Protein AF-0000000071166800 (afdb_homodimer)

Organism: Aphis gossypii (NCBI:txid80765)

Radius of gyration: 33.17 Å; Cα contacts (8 Å, |Δi|>4): 1689; chains: 2; bounding box: 71×110×125 Å

Nearest PDB structures (foldseek):
  7yf5-assembly1_A  TM=9.180E-01  e=2.001E-14  Homo sapiens
  2o6l-assembly1_A  TM=9.287E-01  e=4.265E-14  Homo sapiens
  2o6l-assembly1_B  TM=9.244E-01  e=9.598E-14  Homo sapiens
  7yf5-assembly1_B  TM=9.273E-01  e=1.328E-13  Homo sapiens
  7cjx-assembly2_B  TM=9.130E-01  e=5.900E-14  Homo sapiens

Sequence (1042 aa):
MKYITILVILLNFYVHAIKSSNILVFVPSPWKSHIIAFQPLFLELANRGHNVTVISKFTVKDPPPTYTQLVPSYNFDIDGRSDYLFRERSMYYSFIEDPMTRSTILVDTTLMFMSDPVIQKFIKYDQSSFDLVMIESFFQECAVALGHKYGAPVISIVPVTPWISVSRWANNPADLSYIKDFMLDGGKSLTFWERLANSFIGFYSLFVEPITYLPKLENMMNTYFQYPGYENRPTMAEMLKNISLSLIDSDITIFSSRPYVPSFIEVPGIHFRPKKKMDKKLQEFMDKANTGVVYFNFGTILNVTSIPKPSLRILINVLGRLEQKIVFKWINNSTQDFPNNFYVNSWLPQSEILNHPNCKVFITHGGVHGIIETIDAGVPIIGFPVFGDQFQNIKISEENGIGIMSNIFTMTEETFEKEVKLIINDKKFSENVKRMSSIFHDRPMSALETAVYWVEYVIRNKGAHHILRSAAVDFTWYQYYLLDVIAFLIIIVLFIVCIFYFITKRILRQMFNLFHKQKINMKYITILVILLNFYVHAIKSSNILVFVPSPWKSHIIAFQPLFLELANRGHNVTVISKFTVKDPPPTYTQLVPSYNFDIDGRSDYLFRERSMYYSFIEDPMTRSTILVDTTLMFMSDPVIQKFIKYDQSSFDLVMIESFFQECAVALGHKYGAPVISIVPVTPWISVSRWANNPADLSYIKDFMLDGGKSLTFWERLANSFIGFYSLFVEPITYLPKLENMMNTYFQYPGYENRPTMAEMLKNISLSLIDSDITIFSSRPYVPSFIEVPGIHFRPKKKMDKKLQEFMDKANTGVVYFNFGTILNVTSIPKPSLRILINVLGRLEQKIVFKWINNSTQDFPNNFYVNSWLPQSEILNHPNCKVFITHGGVHGIIETIDAGVPIIGFPVFGDQFQNIKISEENGIGIMSNIFTMTEETFEKEVKLIINDKKFSENVKRMSSIFHDRPMSALETAVYWVEYVIRNKGAHHILRSAAVDFTWYQYYLLDVIAFLIIIVLFIVCIFYFITKRILRQMFNLFHKQKIN

Secondary structure (DSSP, 8-state):
-HHHHHHHHHHHHHS------EEEEE-----HHHHHTTHHHHHHHHHTT-EEEEESS---SS--TTEEEE--------HHHHHHHSS---HHIIIIIHHHHHHHHHHHHHHHHHT-HHHHHHHHH-----SEEEEE-SS-GGGGHHHHHHT--EEEEESS---HHHHHHHT----TTTPPPTT----SS--HHHHHHHHHHHHIIIIIGGGTHHHHHHHHHHHH---TTGGGPPPHHHHHTT--EEEE---TTTT----B-TTEEE-TTTT-----PPPHHHHHHHHT-TT-EEEEE-TTTS-GGGS-HHHHHHHHHHHHTSSSEEEEE-SSS--TTS-TTEEEES---HHHHHHSTTEEEEEE---HHHHHHHHHHT--EEE---STTHHHHHHHHHHTTSEEE--TTT--HHHHHHHHHHHHH-HHHHHHHHHHHHHHH--SS-HHHHHHHHHHHHHHTTT-HHHH--GGGGS-HHHHTTHHHHHHHHHHHHHHHHHHHHHHHHHHHHHHHHHHHHHH-/-HHHHHHHHHHHHHS------EEEEE-----HHHHHTTHHHHHHHHHTT-EEEEESS---SS--TTEEEE--------HHHHHHHSS---HHIIIIIHHHHHHHHHHHHHHHHHT-HHHHHHHHH-----SEEEEE-SS-GGGGHHHHHHT--EEEEESS---HHHHHHHT----TTTPPPTT----SS--HHHHHHHHHHHHIIIIIGGGTHHHHHHHHHHHH---TTGGGPPPHHHHHTT--EEEE---TTTT----B-TTEEE-TTTT-----PPPHHHHHHHHT-TT-EEEEE-TTTS-GGGS-HHHHHHHHHHHHTSSSEEEEE-SSS--TTS-TTEEEES---HHHHHHSTTEEEEEE---HHHHHHHHHHT--EEE---STTHHHHHHHHHHTTSEEE--TTT--HHHHHHHHHHHHH-HHHHHHHHHHHHHHH--SS-HHHHHHHHHHHHHHTTT-HHHH--GGGGS-HHHHTTHHHHHHHHHHHHHHHHHHHHHHHHHHHHHHHHHHHHHH-

Foldseek 3Di:
DVVVVVVVVVVVVVLPPLPAFEEEEEELDQDPLQCLLQVLLQQVSVVNPHQYEYEYQDDDPPGDPSYHYDHFDDDDDLVVCQLVLQDDDDPCCLQPVVVVVQLVVLLVSLLRRLVGPSNLCCLAPPDDAGQEYEYEDRLQLLSLLVCVQRVHAYEYEYAAPDACLLCLLQVWDHDLQQRADLQQLDARHDDPVSSVSSVSSNCCSVPVCVVPRQVSNQVSSVPRNPYPPSVVPDGSSVSSSLHLAYEYAADCLQQHPDDTFQRYHYQHCSSDDDDDDFDPVVVVLQVPFPLFEEEEDADDSHQPVSQDPVLVVLVQVLQLVDSGAYEYQHCAQDCVVGHPSYGYHPDDDLLVQLLPPRHAEYEYQADSNNLSSNLLNLHAYEHAHRGGSRSSRQNNSVVLLQYHYDHSVPDGSVNVNVRVCCSRPPCSNSVSSPVSNVVSPPDPDHSSVVSNVVVSVCSVCRSCCVPRGDPLSPDDPCVNVCVVVVVVVVVVVVVVVVVVVVVVVVVVVVVVVVVVVVVVD/DVVVVVVVVVVVVVLPPLPAFEEEEEELDQDPLQCLLQVLLQQVSVVNPHQYEYEYQDDDPPGDPSYHYDHFDDDDDLVVCQLVLQDDDDPCCLQPVVVVVQLVVLLVSLLRRLVGPSNLCCLAPPDDAGQEYEYEDRLQLLVLLVCVQRVHAYEYEYAAPDACLLCLLQVWDHDLQQRADLFQLDERHDDPVSSVSSVSSNCCSVPVCVVPRQVSNQVSSVPRNPYPPSVVPDGSSVSSSLHLAYEYAADCLQQHPDDTFQRYHYQHCSSDDDDDDFDPVVVVLQVPFPLFEEEEDADDSHQPVSQDPVLVVLVQVLQLPDSGAYEYAHCAQDCVVGHPRYGYHPDDDLLVLLLPPRHAEYEYQADSNNLSSNLLNLHAYEHAHRGGSRSSRQNNSVVLLQYHYDHSVPDGSVNVNVRVCCSRPPCSNSVSSPVSNVVSPPDPDHSSVVSNVVVSVCSVCRSCCVPRGDPLSPDDPCVNVCVVVVVVVVVVVVVVVVVVVVVVVVVVVVVVVVVVVVVVD

InterPro domains:
  IPR002213 UDP-glucuronosyl/UDP-glucosyltransferase [PF00201] (33-512)
  IPR002213 UDP-glucuronosyl/UDP-glucosyltransferase [cd03784] (25-454)
  IPR035595 UDP-glycosyltransferase family, conserved site [PS00375] (347-390)
  IPR050271 UDP-glycosyltransferase [PTHR48043] (25-496)

pLDDT: mean 88.79, std 11.25, range [42.0, 98.69]

Solvent-accessible surface area (backbone atoms only — not comparable to full-atom values): 55003 Å² total; per-residue (Å²): 110,65,65,58,47,49,49,49,48,48,50,57,62,68,42,67,74,63,77,65,42,32,34,37,37,49,37,66,64,83,51,64,70,61,54,55,33,48,41,51,51,54,52,49,45,23,74,67,53,20,37,29,36,39,38,28,76,72,84,73,82,86,58,59,93,41,46,44,79,47,62,56,75,71,86,79,76,63,67,76,50,39,65,66,42,66,46,86,82,44,71,60,38,65,72,47,47,42,65,53,46,53,50,51,54,33,47,51,47,40,47,54,43,51,68,19,67,59,44,37,49,47,53,50,62,60,78,76,77,37,55,29,33,34,36,43,62,73,71,40,72,40,65,54,54,55,23,65,71,48,72,22,39,30,35,32,40,23,73,46,61,72,31,59,77,65,22,59,38,61,56,30,75,64,53,42,45,62,50,62,44,50,64,44,76,42,49,58,67,58,48,74,67,49,27,45,52,34,38,52,55,48,48,41,49,68,63,44,34,66,74,51,53,48,53,54,36,47,50,47,30,68,68,53,54,64,28,87,68,45,90,73,55,73,54,63,67,60,48,51,50,58,49,28,34,34,44,25,46,33,45,46,64,69,64,47,42,60,48,38,32,72,27,51,40,68,24,50,66,30,53,60,68,84,86,69,86,71,58,66,68,60,46,51,56,49,71,66,24,84,75,16,28,38,37,37,44,58,62,86,74,43,53,74,81,69,49,55,66,72,43,50,48,37,52,52,54,46,56,50,70,45,84,34,30,33,41,36,62,39,90,45,63,71,46,82,89,48,54,89,51,52,46,42,26,58,74,72,65,59,70,56,52,46,56,34,89,35,38,54,36,38,36,29,31,26,47,72,67,58,51,52,49,26,31,69,45,32,30,20,36,41,18,39,47,51,53,62,47,10,41,18,46,24,41,24,32,31,74,64,39,23,34,44,68,52,48,69,88,73,60,45,55,66,59,49,42,50,52,53,52,44,57,72,66,40,60,61,23,47,52,37,16,38,51,49,19,52,52,70,64,66,56,97,62,54,26,52,57,47,50,52,51,52,53,50,45,31,51,77,49,74,22,36,54,82,38,34,48,37,55,59,52,76,46,50,73,50,51,56,69,36,44,59,55,49,49,55,51,50,50,52,50,51,50,50,50,49,50,50,49,52,50,50,50,50,51,50,52,52,49,53,52,54,55,54,52,54,71,72,101,111,66,64,58,48,50,48,50,48,47,50,57,63,68,43,68,75,62,77,64,43,32,34,37,36,47,36,64,63,84,49,64,68,62,53,55,33,48,40,50,50,54,52,49,44,24,72,68,54,21,37,29,37,38,37,28,75,74,83,73,82,84,59,59,91,41,46,44,78,45,62,57,74,69,84,80,76,64,67,74,50,38,64,67,43,68,46,86,82,44,70,60,39,65,72,48,47,42,65,53,44,51,50,50,53,34,46,50,47,41,47,52,44,50,67,19,68,58,43,37,48,47,54,50,63,60,78,74,76,37,55,30,33,34,36,44,63,72,70,40,71,40,64,56,54,53,23,65,72,49,72,19,40,29,34,31,40,23,72,45,62,73,32,59,76,63,24,59,38,60,56,29,76,62,52,43,46,63,50,63,46,48,64,42,78,43,50,56,68,60,48,74,68,49,27,45,52,33,36,53,55,47,46,41,48,68,63,44,33,66,73,50,52,49,52,52,36,48,51,46,30,68,68,51,53,64,28,87,68,45,89,73,54,73,54,65,68,60,49,51,47,58,49,30,32,34,44,25,45,32,45,46,62,70,63,49,42,60,48,38,30,73,26,52,40,70,24,51,65,29,54,60,67,86,87,67,87,70,58,66,69,60,48,51,55,49,71,66,23,84,75,15,28,38,38,38,44,57,62,88,74,43,53,75,80,68,49,55,65,71,43,50,50,36,52,51,54,46,54,50,69,44,85,33,30,35,41,36,61,37,92,44,63,72,48,82,90,48,52,90,50,52,46,40,26,58,73,71,65,59,70,58,51,45,57,33,90,35,37,52,35,37,36,29,30,27,47,71,66,59,50,51,49,26,31,68,41,31,30,19,35,41,19,38,48,50,53,60,47,10,41,19,45,23,42,24,32,31,74,64,39,23,32,44,69,54,48,69,87,73,61,45,55,65,57,48,44,50,53,54,51,45,55,72,65,40,61,62,23,46,53,37,16,37,50,48,19,51,52,70,65,66,56,96,61,54,26,52,57,48,49,52,51,53,54,49,46,31,52,77,50,73,23,38,53,81,38,34,47,35,53,59,52,77,46,51,72,50,51,56,70,37,44,59,55,50,49,54,50,50,51,52,50,50,50,51,52,49,50,51,49,51,50,51,50,50,51,51,51,51,50,52,52,54,55,53,51,54,69,73,102

Structure (mmCIF, N/CA/C/O backbone):
data_AF-0000000071166800-model_v1
#
loop_
_entity.id
_entity.type
_entity.pdbx_description
1 polymer UDP-glucuronosyltransferase
#
loop_
_atom_site.group_PDB
_atom_site.id
_atom_site.type_symbol
_atom_site.label_atom_id
_atom_site.label_alt_id
_atom_site.label_comp_id
_atom_site.label_asym_id
_atom_site.label_entity_id
_atom_site.label_seq_id
_atom_site.pdbx_PDB_ins_code
_atom_site.Cartn_x
_atom_site.Cartn_y
_atom_site.Cartn_z
_atom_site.occupancy
_atom_site.B_iso_or_equiv
_atom_site.auth_seq_id
_atom_site.auth_comp_id
_atom_site.auth_asym_id
_atom_site.auth_atom_id
_atom_site.pdbx_PDB_model_num
ATOM 1 N N . MET A 1 1 ? 5.113 21.422 -48.031 1 49.78 1 MET A N 1
ATOM 2 C CA . MET A 1 1 ? 6.309 21.438 -47.188 1 49.78 1 MET A CA 1
ATOM 3 C C . MET A 1 1 ? 5.98 21.938 -45.812 1 49.78 1 MET A C 1
ATOM 5 O O . MET A 1 1 ? 6.547 21.469 -44.812 1 49.78 1 MET A O 1
ATOM 9 N N . LYS A 1 2 ? 5.023 22.859 -45.719 1 61.5 2 LYS A N 1
ATOM 10 C CA . LYS A 1 2 ? 4.668 23.453 -44.438 1 61.5 2 LYS A CA 1
ATOM 11 C C . LYS A 1 2 ? 3.842 22.484 -43.594 1 61.5 2 LYS A C 1
ATOM 13 O O . LYS A 1 2 ? 4.031 22.406 -42.375 1 61.5 2 LYS A O 1
ATOM 18 N N . TYR A 1 3 ? 3.027 21.797 -44.219 1 60.12 3 TYR A N 1
ATOM 19 C CA . TYR A 1 3 ? 2.191 20.875 -43.469 1 60.12 3 TYR A CA 1
ATOM 20 C C . TYR A 1 3 ? 3.008 19.688 -42.969 1 60.12 3 TYR A C 1
ATOM 22 O O . TYR A 1 3 ? 2.764 19.172 -41.875 1 60.12 3 TYR A O 1
ATOM 30 N N . ILE A 1 4 ? 4.02 19.297 -43.75 1 61.22 4 ILE A N 1
ATOM 31 C CA . ILE A 1 4 ? 4.902 18.219 -43.312 1 61.22 4 ILE A CA 1
ATOM 32 C C . ILE A 1 4 ? 5.766 18.719 -42.125 1 61.22 4 ILE A C 1
ATOM 34 O O . ILE A 1 4 ? 5.977 17.984 -41.156 1 61.22 4 ILE A O 1
ATOM 38 N N . THR A 1 5 ? 6.121 20 -42.188 1 59.59 5 THR A N 1
ATOM 39 C CA . THR A 1 5 ? 6.91 20.547 -41.094 1 59.59 5 THR A CA 1
ATOM 40 C C . THR A 1 5 ? 6.066 20.641 -39.844 1 59.59 5 THR A C 1
ATOM 42 O O . THR A 1 5 ? 6.539 20.328 -38.75 1 59.59 5 THR A O 1
ATOM 45 N N . ILE A 1 6 ? 4.801 21.016 -40 1 60.19 6 ILE A N 1
ATOM 46 C CA . ILE A 1 6 ? 3.936 21.094 -38.844 1 60.19 6 ILE A CA 1
ATOM 47 C C . ILE A 1 6 ? 3.682 19.688 -38.281 1 60.19 6 ILE A C 1
ATOM 49 O O . ILE A 1 6 ? 3.713 19.469 -37.062 1 60.19 6 ILE A O 1
ATOM 53 N N . LEU A 1 7 ? 3.547 18.766 -39.188 1 57 7 LEU A N 1
ATOM 54 C CA . LEU A 1 7 ? 3.363 17.391 -38.75 1 57 7 LEU A CA 1
ATOM 55 C C . LEU A 1 7 ? 4.621 16.859 -38.062 1 57 7 LEU A C 1
ATOM 57 O O . LEU A 1 7 ? 4.543 16.188 -37.031 1 57 7 LEU A O 1
ATOM 61 N N . VAL A 1 8 ? 5.781 17.266 -38.594 1 58.31 8 VAL A N 1
ATOM 62 C CA . VAL A 1 8 ? 7.035 16.859 -37.969 1 58.31 8 VAL A CA 1
ATOM 63 C C . VAL A 1 8 ? 7.207 17.547 -36.625 1 58.31 8 VAL A C 1
ATOM 65 O O . VAL A 1 8 ? 7.645 16.938 -35.656 1 58.31 8 VAL A O 1
ATOM 68 N N . ILE A 1 9 ? 6.758 18.766 -36.5 1 54.97 9 ILE A N 1
ATOM 69 C CA . ILE A 1 9 ? 6.848 19.484 -35.25 1 54.97 9 ILE A CA 1
ATOM 70 C C . ILE A 1 9 ? 5.84 18.906 -34.25 1 54.97 9 ILE A C 1
ATOM 72 O O . ILE A 1 9 ? 6.164 18.703 -33.062 1 54.97 9 ILE A O 1
ATOM 76 N N . LEU A 1 10 ? 4.648 18.656 -34.688 1 53.28 10 LEU A N 1
ATOM 77 C CA . LEU A 1 10 ? 3.652 18.062 -33.812 1 53.28 10 LEU A CA 1
ATOM 78 C C . LEU A 1 10 ? 4.062 16.641 -33.406 1 53.28 10 LEU A C 1
ATOM 80 O O . LEU A 1 10 ? 3.865 16.234 -32.281 1 53.28 10 LEU A O 1
ATOM 84 N N . LEU A 1 11 ? 4.559 15.914 -34.406 1 51.34 11 LEU A N 1
ATOM 85 C CA . LEU A 1 11 ? 5.098 14.602 -34.062 1 51.34 11 LEU A CA 1
ATOM 86 C C . LEU A 1 11 ? 6.262 14.734 -33.094 1 51.34 11 LEU A C 1
ATOM 88 O O . LEU A 1 11 ? 6.426 13.898 -32.188 1 51.34 11 LEU A O 1
ATOM 92 N N . ASN A 1 12 ? 7.145 15.711 -33.281 1 47.38 12 ASN A N 1
ATOM 93 C CA . ASN A 1 12 ? 8.195 15.93 -32.281 1 47.38 12 ASN A CA 1
ATOM 94 C C . ASN A 1 12 ? 7.625 16.297 -30.922 1 47.38 12 ASN A C 1
ATOM 96 O O . ASN A 1 12 ? 8.211 15.969 -29.891 1 47.38 12 ASN A O 1
ATOM 100 N N . PHE A 1 13 ? 6.57 17.078 -30.828 1 45.97 13 PHE A N 1
ATOM 101 C CA . PHE A 1 13 ? 6.004 17.516 -29.562 1 45.97 13 PHE A CA 1
ATOM 102 C C . PHE A 1 13 ? 5.266 16.359 -28.875 1 45.97 13 PHE A C 1
ATOM 104 O O . PHE A 1 13 ? 5.23 16.281 -27.656 1 45.97 13 PHE A O 1
ATOM 111 N N . TYR A 1 14 ? 4.387 15.711 -29.625 1 44.28 14 TYR A N 1
ATOM 112 C CA . TYR A 1 14 ? 3.645 14.641 -28.969 1 44.28 14 TYR A CA 1
ATOM 113 C C . TYR A 1 14 ? 4.566 13.492 -28.594 1 44.28 14 TYR A C 1
ATOM 115 O O . TYR A 1 14 ? 4.145 12.539 -27.922 1 44.28 14 TYR A O 1
ATOM 123 N N . VAL A 1 15 ? 5.598 13.227 -29.469 1 42 15 VAL A N 1
ATOM 124 C CA . VAL A 1 15 ? 6.453 12.148 -29 1 42 15 VAL A CA 1
ATOM 125 C C . VAL A 1 15 ? 7.059 12.516 -27.641 1 42 15 VAL A C 1
ATOM 127 O O . VAL A 1 15 ? 7.887 13.43 -27.562 1 42 15 VAL A O 1
ATOM 130 N N . HIS A 1 16 ? 6.422 12.625 -26.672 1 46.34 16 HIS A N 1
ATOM 131 C CA . HIS A 1 16 ? 7.133 12.516 -25.391 1 46.34 16 HIS A CA 1
ATOM 132 C C . HIS A 1 16 ? 8.453 11.766 -25.562 1 46.34 16 HIS A C 1
ATOM 134 O O . HIS A 1 16 ? 8.461 10.586 -25.922 1 46.34 16 HIS A O 1
ATOM 140 N N . ALA A 1 17 ? 9.492 12.281 -26.188 1 47.94 17 ALA A N 1
ATOM 141 C CA . ALA A 1 17 ? 10.836 11.742 -26.375 1 47.94 17 ALA A CA 1
ATOM 142 C C . ALA A 1 17 ? 11.188 10.734 -25.281 1 47.94 17 ALA A C 1
ATOM 144 O O . ALA A 1 17 ? 11.516 11.117 -24.156 1 47.94 17 ALA A O 1
ATOM 145 N N . ILE A 1 18 ? 10.445 9.734 -25.266 1 60.06 18 ILE A N 1
ATOM 146 C CA . ILE A 1 18 ? 10.922 8.688 -24.375 1 60.06 18 ILE A CA 1
ATOM 147 C C . ILE A 1 18 ? 12.406 8.422 -24.641 1 60.06 18 ILE A C 1
ATOM 149 O O . ILE A 1 18 ? 12.805 8.156 -25.766 1 60.06 18 ILE A O 1
ATOM 153 N N . LYS A 1 19 ? 13.25 8.969 -23.859 1 75.88 19 LYS A N 1
ATOM 154 C CA . LYS A 1 19 ? 14.672 8.609 -23.875 1 75.88 19 LYS A CA 1
ATOM 155 C C . LYS A 1 19 ? 14.852 7.094 -23.875 1 75.88 19 LYS A C 1
ATOM 157 O O . LYS A 1 19 ? 14.289 6.395 -23.031 1 75.88 19 LYS A O 1
ATOM 162 N N . SER A 1 20 ? 15.273 6.57 -24.984 1 91.56 20 SER A N 1
ATOM 163 C CA . SER A 1 20 ? 15.57 5.148 -25.156 1 91.56 20 SER A CA 1
ATOM 164 C C . SER A 1 20 ? 16.562 4.668 -24.109 1 91.56 20 SER A C 1
ATOM 166 O O . SER A 1 20 ? 17.609 5.293 -23.891 1 91.56 20 SER A O 1
ATOM 168 N N . SER A 1 21 ? 16.172 3.736 -23.359 1 97 21 SER A N 1
ATOM 169 C CA . SER A 1 21 ? 17.031 3.154 -22.328 1 97 21 SER A CA 1
ATOM 170 C C . SER A 1 21 ? 17.391 1.711 -22.672 1 97 21 SER A C 1
ATOM 172 O O . SER A 1 21 ? 16.688 1.048 -23.422 1 97 21 SER A O 1
ATOM 174 N N . ASN A 1 22 ? 18.562 1.292 -22.219 1 98.25 22 ASN A N 1
ATOM 175 C CA . ASN A 1 22 ? 18.969 -0.104 -22.312 1 98.25 22 ASN A CA 1
ATOM 176 C C . ASN A 1 22 ? 18.547 -0.893 -21.078 1 98.25 22 ASN A C 1
ATOM 178 O O . ASN A 1 22 ? 18.984 -0.592 -19.953 1 98.25 22 ASN A O 1
ATOM 182 N N . ILE A 1 23 ? 17.719 -1.905 -21.312 1 98.62 23 ILE A N 1
ATOM 183 C CA . ILE A 1 23 ? 17.156 -2.662 -20.203 1 98.62 23 ILE A CA 1
ATOM 184 C C . ILE A 1 23 ? 17.594 -4.121 -20.297 1 98.62 23 ILE A C 1
ATOM 186 O O . ILE A 1 23 ? 17.469 -4.746 -21.359 1 98.62 23 ILE A O 1
ATOM 190 N N . LEU A 1 24 ? 18.156 -4.664 -19.234 1 98.69 24 LEU A N 1
ATOM 191 C CA . LEU A 1 24 ? 18.5 -6.078 -19.141 1 98.69 24 LEU A CA 1
ATOM 192 C C . LEU A 1 24 ? 17.469 -6.844 -18.328 1 98.69 24 LEU A C 1
ATOM 194 O O . LEU A 1 24 ? 17.156 -6.465 -17.203 1 98.69 24 LEU A O 1
ATOM 198 N N . VAL A 1 25 ? 16.906 -7.855 -18.906 1 98.12 25 VAL A N 1
ATOM 199 C CA . VAL A 1 25 ? 16.031 -8.789 -18.203 1 98.12 25 VAL A CA 1
ATOM 200 C C . VAL A 1 25 ? 16.75 -10.125 -18 1 98.12 25 VAL A C 1
ATOM 202 O O . VAL A 1 25 ? 17.141 -10.773 -18.984 1 98.12 25 VAL A O 1
ATOM 205 N N . PHE A 1 26 ? 17 -10.469 -16.75 1 97.44 26 PHE A N 1
ATOM 206 C CA . PHE A 1 26 ? 17.734 -11.672 -16.391 1 97.44 26 PHE A CA 1
ATOM 207 C C . PHE A 1 26 ? 16.891 -12.594 -15.531 1 97.44 26 PHE A C 1
ATOM 209 O O . PHE A 1 26 ? 16.75 -12.383 -14.32 1 97.44 26 PHE A O 1
ATOM 216 N N . VAL A 1 27 ? 16.328 -13.68 -16.094 1 94.06 27 VAL A N 1
ATOM 217 C CA . VAL A 1 27 ? 15.375 -14.555 -15.414 1 94.06 27 VAL A CA 1
ATOM 218 C C . VAL A 1 27 ? 15.852 -16 -15.5 1 94.06 27 VAL A C 1
ATOM 220 O O . VAL A 1 27 ? 15.562 -16.703 -16.469 1 94.06 27 VAL A O 1
ATOM 223 N N . PRO A 1 28 ? 16.406 -16.516 -14.445 1 91.31 28 PRO A N 1
ATOM 224 C CA . PRO A 1 28 ? 16.953 -17.875 -14.445 1 91.31 28 PRO A CA 1
ATOM 225 C C . PRO A 1 28 ? 15.883 -18.953 -14.383 1 91.31 28 PRO A C 1
ATOM 227 O O . PRO A 1 28 ? 16.141 -20.109 -14.719 1 91.31 28 PRO A O 1
ATOM 230 N N . SER A 1 29 ? 14.68 -18.656 -13.953 1 86.75 29 SER A N 1
ATOM 231 C CA . SER A 1 29 ? 13.641 -19.656 -13.711 1 86.75 29 SER A CA 1
ATOM 232 C C . SER A 1 29 ? 13.359 -20.469 -14.977 1 86.75 29 SER A C 1
ATOM 234 O O . SER A 1 29 ? 13.125 -19.906 -16.047 1 86.75 29 SER A O 1
ATOM 236 N N . PRO A 1 30 ? 13.367 -21.75 -14.805 1 83.56 30 PRO A N 1
ATOM 237 C CA . PRO A 1 30 ? 13.055 -22.594 -15.969 1 83.56 30 PRO A CA 1
ATOM 238 C C . PRO A 1 30 ? 11.547 -22.781 -16.156 1 83.56 30 PRO A C 1
ATOM 240 O O . PRO A 1 30 ? 11.133 -23.547 -17.031 1 83.56 30 PRO A O 1
ATOM 243 N N . TRP A 1 31 ? 10.789 -22.125 -15.359 1 81.12 31 TRP A N 1
ATOM 244 C CA . TRP A 1 31 ? 9.336 -22.25 -15.469 1 81.12 31 TRP A CA 1
ATOM 245 C C . TRP A 1 31 ? 8.781 -21.25 -16.484 1 81.12 31 TRP A C 1
ATOM 247 O O . TRP A 1 31 ? 8.891 -20.047 -16.297 1 81.12 31 TRP A O 1
ATOM 257 N N . LYS A 1 32 ? 8.164 -21.797 -17.438 1 81.44 32 LYS A N 1
ATOM 258 C CA . LYS A 1 32 ? 7.684 -21 -18.562 1 81.44 32 LYS A CA 1
ATOM 259 C C . LYS A 1 32 ? 6.711 -19.922 -18.094 1 81.44 32 LYS A C 1
ATOM 261 O O . LYS A 1 32 ? 6.766 -18.781 -18.578 1 81.44 32 LYS A O 1
ATOM 266 N N . SER A 1 33 ? 5.863 -20.203 -17.203 1 82.31 33 SER A N 1
ATOM 267 C CA . SER A 1 33 ? 4.816 -19.281 -16.75 1 82.31 33 SER A CA 1
ATOM 268 C C . SER A 1 33 ? 5.414 -18.047 -16.094 1 82.31 33 SER A C 1
ATOM 270 O O . SER A 1 33 ? 4.82 -16.969 -16.156 1 82.31 33 SER A O 1
ATOM 272 N N . HIS A 1 34 ? 6.59 -18.141 -15.5 1 84.69 34 HIS A N 1
ATOM 273 C CA . HIS A 1 34 ? 7.215 -17.031 -14.805 1 84.69 34 HIS A CA 1
ATOM 274 C C . HIS A 1 34 ? 7.672 -15.953 -15.789 1 84.69 34 HIS A C 1
ATOM 276 O O . HIS A 1 34 ? 7.539 -14.758 -15.516 1 84.69 34 HIS A O 1
ATOM 282 N N . ILE A 1 35 ? 8.164 -16.391 -16.891 1 84.56 35 ILE A N 1
ATOM 283 C CA . ILE A 1 35 ? 8.703 -15.422 -17.828 1 84.56 35 ILE A CA 1
ATOM 284 C C . ILE A 1 35 ? 7.609 -14.969 -18.797 1 84.56 35 ILE A C 1
ATOM 286 O O . ILE A 1 35 ? 7.531 -13.789 -19.156 1 84.56 35 ILE A O 1
ATOM 290 N N . ILE A 1 36 ? 6.754 -15.867 -19.172 1 86.12 36 ILE A N 1
ATOM 291 C CA . ILE A 1 36 ? 5.73 -15.562 -20.156 1 86.12 36 ILE A CA 1
ATOM 292 C C . ILE A 1 36 ? 4.746 -14.547 -19.594 1 86.12 36 ILE A C 1
ATOM 294 O O . ILE A 1 36 ? 4.238 -13.68 -20.312 1 86.12 36 ILE A O 1
ATOM 298 N N . ALA A 1 37 ? 4.652 -14.57 -18.328 1 90.81 37 ALA A N 1
ATOM 299 C CA . ALA A 1 37 ? 3.719 -13.656 -17.688 1 90.81 37 ALA A CA 1
ATOM 300 C C . ALA A 1 37 ? 4.168 -12.211 -17.859 1 90.81 37 ALA A C 1
ATOM 302 O O . ALA A 1 37 ? 3.336 -11.312 -18.016 1 90.81 37 ALA A O 1
ATOM 303 N N . PHE A 1 38 ? 5.449 -11.992 -17.906 1 95.12 38 PHE A N 1
ATOM 304 C CA . PHE A 1 38 ? 5.953 -10.625 -17.953 1 95.12 38 PHE A CA 1
ATOM 305 C C . PHE A 1 38 ? 6.434 -10.273 -19.359 1 95.12 38 PHE A C 1
ATOM 307 O O . PHE A 1 38 ? 6.859 -9.148 -19.609 1 95.12 38 PHE A O 1
ATOM 314 N N . GLN A 1 39 ? 6.309 -11.18 -20.25 1 95 39 GLN A N 1
ATOM 315 C CA . GLN A 1 39 ? 6.77 -10.969 -21.609 1 95 39 GLN A CA 1
ATOM 316 C C . GLN A 1 39 ? 6.07 -9.766 -22.25 1 95 39 GLN A C 1
ATOM 318 O O . GLN A 1 39 ? 6.695 -8.992 -22.984 1 95 39 GLN A O 1
ATOM 323 N N . PRO A 1 40 ? 4.754 -9.602 -22.016 1 95.56 40 PRO A N 1
ATOM 324 C CA . PRO A 1 40 ? 4.109 -8.414 -22.578 1 95.56 40 PRO A CA 1
ATOM 325 C C . PRO A 1 40 ? 4.793 -7.113 -22.141 1 95.56 40 PRO A C 1
ATOM 327 O O . PRO A 1 40 ? 4.863 -6.16 -22.922 1 95.56 40 PRO A O 1
ATOM 330 N N . LEU A 1 41 ? 5.301 -7.051 -20.938 1 97.38 41 LEU A N 1
ATOM 331 C CA . LEU A 1 41 ? 6.004 -5.871 -20.438 1 97.38 41 LEU A CA 1
ATOM 332 C C . LEU A 1 41 ? 7.293 -5.641 -21.234 1 97.38 41 LEU A C 1
ATOM 334 O O . LEU A 1 41 ? 7.559 -4.523 -21.672 1 97.38 41 LEU A O 1
ATOM 338 N N . PHE A 1 42 ? 8.07 -6.715 -21.484 1 97.5 42 PHE A N 1
ATOM 339 C CA . PHE A 1 42 ? 9.336 -6.602 -22.203 1 97.5 42 PHE A CA 1
ATOM 340 C C . PHE A 1 42 ? 9.102 -6.152 -23.641 1 97.5 42 PHE A C 1
ATOM 342 O O . PHE A 1 42 ? 9.812 -5.277 -24.156 1 97.5 42 PHE A O 1
ATOM 349 N N . LEU A 1 43 ? 8.125 -6.746 -24.203 1 96.38 43 LEU A N 1
ATOM 350 C CA . LEU A 1 43 ? 7.797 -6.414 -25.594 1 96.38 43 LEU A CA 1
ATOM 351 C C . LEU A 1 43 ? 7.316 -4.969 -25.703 1 96.38 43 LEU A C 1
ATOM 353 O O . LEU A 1 43 ? 7.691 -4.254 -26.641 1 96.38 43 LEU A O 1
ATOM 357 N N . GLU A 1 44 ? 6.457 -4.555 -24.766 1 96.31 44 GLU A N 1
ATOM 358 C CA . GLU A 1 44 ? 5.941 -3.191 -24.781 1 96.31 44 GLU A CA 1
ATOM 359 C C . GLU A 1 44 ? 7.059 -2.172 -24.594 1 96.31 44 GLU A C 1
ATOM 361 O O . GLU A 1 44 ? 7.062 -1.12 -25.234 1 96.31 44 GLU A O 1
ATOM 366 N N . LEU A 1 45 ? 8.031 -2.438 -23.719 1 97.69 45 LEU A N 1
ATOM 367 C CA . LEU A 1 45 ? 9.18 -1.559 -23.531 1 97.69 45 LEU A CA 1
ATOM 368 C C . LEU A 1 45 ? 9.984 -1.433 -24.812 1 97.69 45 LEU A C 1
ATOM 370 O O . LEU A 1 45 ? 10.422 -0.337 -25.172 1 97.69 45 LEU A O 1
ATOM 374 N N . ALA A 1 46 ? 10.156 -2.541 -25.484 1 97.38 46 ALA A N 1
ATOM 375 C CA . ALA A 1 46 ? 10.852 -2.523 -26.766 1 97.38 46 ALA A CA 1
ATOM 376 C C . ALA A 1 46 ? 10.07 -1.72 -27.812 1 97.38 46 ALA A C 1
ATOM 378 O O . ALA A 1 46 ? 10.648 -0.933 -28.562 1 97.38 46 ALA A O 1
ATOM 379 N N . ASN A 1 47 ? 8.812 -1.917 -27.828 1 95.19 47 ASN A N 1
ATOM 380 C CA . ASN A 1 47 ? 7.953 -1.221 -28.781 1 95.19 47 ASN A CA 1
ATOM 381 C C . ASN A 1 47 ? 7.973 0.288 -28.562 1 95.19 47 ASN A C 1
ATOM 383 O O . ASN A 1 47 ? 7.793 1.063 -29.5 1 95.19 47 ASN A O 1
ATOM 387 N N . ARG A 1 48 ? 8.188 0.675 -27.359 1 94.44 48 ARG A N 1
ATOM 388 C CA . ARG A 1 48 ? 8.219 2.096 -27.031 1 94.44 48 ARG A CA 1
ATOM 389 C C . ARG A 1 48 ? 9.594 2.695 -27.312 1 94.44 48 ARG A C 1
ATOM 391 O O . ARG A 1 48 ? 9.828 3.873 -27.047 1 94.44 48 ARG A O 1
ATOM 398 N N . GLY A 1 49 ? 10.539 1.834 -27.734 1 94.94 49 GLY A N 1
ATOM 399 C CA . GLY A 1 49 ? 11.805 2.371 -28.203 1 94.94 49 GLY A CA 1
ATOM 400 C C . GLY A 1 49 ? 12.977 2.004 -27.328 1 94.94 49 GLY A C 1
ATOM 401 O O . GLY A 1 49 ? 14.117 2.365 -27.625 1 94.94 49 GLY A O 1
ATOM 402 N N . HIS A 1 50 ? 12.75 1.283 -26.234 1 97.75 50 HIS A N 1
ATOM 403 C CA . HIS A 1 50 ? 13.859 0.833 -25.391 1 97.75 50 HIS A CA 1
ATOM 404 C C . HIS A 1 50 ? 14.578 -0.352 -26.031 1 97.75 50 HIS A C 1
ATOM 406 O O . HIS A 1 50 ? 14 -1.075 -26.844 1 97.75 50 HIS A O 1
ATOM 412 N N . ASN A 1 51 ? 15.867 -0.466 -25.734 1 97.94 51 ASN A N 1
ATOM 413 C CA . ASN A 1 51 ? 16.609 -1.678 -26.062 1 97.94 51 ASN A CA 1
ATOM 414 C C . ASN A 1 51 ? 16.516 -2.711 -24.938 1 97.94 51 ASN A C 1
ATOM 416 O O . ASN A 1 51 ? 17.031 -2.494 -23.844 1 97.94 51 ASN A O 1
ATOM 420 N N . VAL A 1 52 ? 15.875 -3.785 -25.266 1 98.19 52 VAL A N 1
ATOM 421 C CA . VAL A 1 52 ? 15.609 -4.773 -24.219 1 98.19 52 VAL A CA 1
ATOM 422 C C . VAL A 1 52 ? 16.391 -6.055 -24.516 1 98.19 52 VAL A C 1
ATOM 424 O O . VAL A 1 52 ? 16.203 -6.664 -25.578 1 98.19 52 VAL A O 1
ATOM 427 N N . THR A 1 53 ? 17.281 -6.434 -23.656 1 98.12 53 THR A N 1
ATOM 428 C CA . THR A 1 53 ? 17.984 -7.707 -23.719 1 98.12 53 THR A CA 1
ATOM 429 C C . THR A 1 53 ? 17.406 -8.695 -22.703 1 98.12 53 THR A C 1
ATOM 431 O O . THR A 1 53 ? 17.469 -8.453 -21.5 1 98.12 53 THR A O 1
ATOM 434 N N . VAL A 1 54 ? 16.875 -9.805 -23.219 1 97.5 54 VAL A N 1
ATOM 435 C CA . VAL A 1 54 ? 16.25 -10.789 -22.344 1 97.5 54 VAL A CA 1
ATOM 436 C C . VAL A 1 54 ? 17.078 -12.07 -22.312 1 97.5 54 VAL A C 1
ATOM 438 O O . VAL A 1 54 ? 17.312 -12.688 -23.359 1 97.5 54 VAL A O 1
ATOM 441 N N . ILE A 1 55 ? 17.516 -12.414 -21.141 1 96.88 55 ILE A N 1
ATOM 442 C CA . ILE A 1 55 ? 18.234 -13.664 -20.922 1 96.88 55 ILE A CA 1
ATOM 443 C C . ILE A 1 55 ? 17.344 -14.648 -20.156 1 96.88 55 ILE A C 1
ATOM 445 O O . ILE A 1 55 ? 17.156 -14.516 -18.953 1 96.88 55 ILE A O 1
ATOM 449 N N . SER A 1 56 ? 16.797 -15.586 -20.797 1 93.94 56 SER A N 1
ATOM 450 C CA . SER A 1 56 ? 15.906 -16.594 -20.234 1 93.94 56 SER A CA 1
ATOM 451 C C . SER A 1 56 ? 15.859 -17.844 -21.125 1 93.94 56 SER A C 1
ATOM 453 O O . SER A 1 56 ? 16.344 -17.812 -22.25 1 93.94 56 SER A O 1
ATOM 455 N N . LYS A 1 57 ? 15.25 -18.859 -20.578 1 90.44 57 LYS A N 1
ATOM 456 C CA . LYS A 1 57 ? 15.164 -20.125 -21.297 1 90.44 57 LYS A CA 1
ATOM 457 C C . LYS A 1 57 ? 14.125 -20.047 -22.422 1 90.44 57 LYS A C 1
ATOM 459 O O . LYS A 1 57 ? 14.164 -20.844 -23.359 1 90.44 57 LYS A O 1
ATOM 464 N N . PHE A 1 58 ? 13.258 -19.062 -22.438 1 88.62 58 PHE A N 1
ATOM 465 C CA . PHE A 1 58 ? 12.141 -19.031 -23.375 1 88.62 58 PHE A CA 1
ATOM 466 C C . PHE A 1 58 ? 12.258 -17.828 -24.297 1 88.62 58 PHE A C 1
ATOM 468 O O . PHE A 1 58 ? 12.531 -16.703 -23.844 1 88.62 58 PHE A O 1
ATOM 475 N N . THR A 1 59 ? 12.016 -18.125 -25.547 1 89.44 59 THR A N 1
ATOM 476 C CA . THR A 1 59 ? 12.188 -17.078 -26.562 1 89.44 59 THR A CA 1
ATOM 477 C C . THR A 1 59 ? 10.836 -16.625 -27.109 1 89.44 59 THR A C 1
ATOM 479 O O . THR A 1 59 ? 9.828 -17.312 -26.938 1 89.44 59 THR A O 1
ATOM 482 N N . VAL A 1 60 ? 10.883 -15.469 -27.641 1 90.81 60 VAL A N 1
ATOM 483 C CA . VAL A 1 60 ? 9.734 -14.922 -28.359 1 90.81 60 VAL A CA 1
ATOM 484 C C . VAL A 1 60 ? 9.984 -14.992 -29.859 1 90.81 60 VAL A C 1
ATOM 486 O O . VAL A 1 60 ? 11.094 -14.727 -30.328 1 90.81 60 VAL A O 1
ATOM 489 N N . LYS A 1 61 ? 8.906 -15.383 -30.531 1 89.12 61 LYS A N 1
ATOM 490 C CA . LYS A 1 61 ? 9.008 -15.438 -31.984 1 89.12 61 LYS A CA 1
ATOM 491 C C . LYS A 1 61 ? 8.828 -14.055 -32.594 1 89.12 61 LYS A C 1
ATOM 493 O O . LYS A 1 61 ? 7.949 -13.297 -32.188 1 89.12 61 LYS A O 1
ATOM 498 N N . ASP A 1 62 ? 9.664 -13.664 -33.5 1 90.56 62 ASP A N 1
ATOM 499 C CA . ASP A 1 62 ? 9.602 -12.43 -34.281 1 90.56 62 ASP A CA 1
ATOM 500 C C . ASP A 1 62 ? 9.539 -11.211 -33.344 1 90.56 62 ASP A C 1
ATOM 502 O O . ASP A 1 62 ? 8.617 -10.406 -33.438 1 90.56 62 ASP A O 1
ATOM 506 N N . PRO A 1 63 ? 10.477 -11.109 -32.531 1 92.62 63 PRO A N 1
ATOM 507 C CA . PRO A 1 63 ? 10.492 -9.953 -31.625 1 92.62 63 PRO A CA 1
ATOM 508 C C . PRO A 1 63 ? 10.789 -8.648 -32.344 1 92.62 63 PRO A C 1
ATOM 510 O O . PRO A 1 63 ? 11.281 -8.664 -33.469 1 92.62 63 PRO A O 1
ATOM 513 N N . PRO A 1 64 ? 10.414 -7.531 -31.719 1 94.44 64 PRO A N 1
ATOM 514 C CA . PRO A 1 64 ? 10.82 -6.246 -32.281 1 94.44 64 PRO A CA 1
ATOM 515 C C . PRO A 1 64 ? 12.336 -6.117 -32.438 1 94.44 64 PRO A C 1
ATOM 517 O O . PRO A 1 64 ? 13.086 -6.844 -31.781 1 94.44 64 PRO A O 1
ATOM 520 N N . PRO A 1 65 ? 12.844 -5.246 -33.312 1 93.81 65 PRO A N 1
ATOM 521 C CA . PRO A 1 65 ? 14.273 -5.121 -33.594 1 93.81 65 PRO A CA 1
ATOM 522 C C . PRO A 1 65 ? 15.102 -4.758 -32.344 1 93.81 65 PRO A C 1
ATOM 524 O O . PRO A 1 65 ? 16.281 -5.117 -32.25 1 93.81 65 PRO A O 1
ATOM 527 N N . THR A 1 66 ? 14.461 -4.059 -31.406 1 95.75 66 THR A N 1
ATOM 528 C CA . THR A 1 66 ? 15.203 -3.602 -30.234 1 95.75 66 THR A CA 1
ATOM 529 C C . THR A 1 66 ? 15.141 -4.637 -29.125 1 95.75 66 THR A C 1
ATOM 531 O O . THR A 1 66 ? 15.555 -4.367 -27.984 1 95.75 66 THR A O 1
ATOM 534 N N . TYR A 1 67 ? 14.641 -5.801 -29.438 1 96.75 67 TYR A N 1
ATOM 535 C CA . TYR A 1 67 ? 14.508 -6.914 -28.516 1 96.75 67 TYR A CA 1
ATOM 536 C C . TYR A 1 67 ? 15.547 -7.988 -28.797 1 96.75 67 TYR A C 1
ATOM 538 O O . TYR A 1 67 ? 15.469 -8.688 -29.812 1 96.75 67 TYR A O 1
ATOM 546 N N . THR A 1 68 ? 16.531 -8.086 -27.922 1 96.56 68 THR A N 1
ATOM 547 C CA . THR A 1 68 ? 17.594 -9.078 -28.047 1 96.56 68 THR A CA 1
ATOM 548 C C . THR A 1 68 ? 17.391 -10.219 -27.062 1 96.56 68 THR A C 1
ATOM 550 O O . THR A 1 68 ? 17 -9.992 -25.922 1 96.56 68 THR A O 1
ATOM 553 N N . GLN A 1 69 ? 17.625 -11.414 -27.516 1 96.06 69 GLN A N 1
ATOM 554 C CA . GLN A 1 69 ? 17.391 -12.57 -26.656 1 96.06 69 GLN A CA 1
ATOM 555 C C . GLN A 1 69 ? 18.641 -13.453 -26.578 1 96.06 69 GLN A C 1
ATOM 557 O O . GLN A 1 69 ? 19.344 -13.625 -27.578 1 96.06 69 GLN A O 1
ATOM 562 N N . LEU A 1 70 ? 19.016 -13.844 -25.391 1 95.69 70 LEU A N 1
ATOM 563 C CA . LEU A 1 70 ? 20.078 -14.812 -25.109 1 95.69 70 LEU A CA 1
ATOM 564 C C . LEU A 1 70 ? 19.516 -16.031 -24.375 1 95.69 70 LEU A C 1
ATOM 566 O O . LEU A 1 70 ? 18.906 -15.891 -23.312 1 95.69 70 LEU A O 1
ATOM 570 N N . VAL A 1 71 ? 19.688 -17.266 -24.906 1 94.62 71 VAL A N 1
ATOM 571 C CA . VAL A 1 71 ? 19.109 -18.484 -24.375 1 94.62 71 VAL A CA 1
ATOM 572 C C . VAL A 1 71 ? 20.203 -19.391 -23.828 1 94.62 71 VAL A C 1
ATOM 574 O O . VAL A 1 71 ? 21.141 -19.734 -24.547 1 94.62 71 VAL A O 1
ATOM 577 N N . PRO A 1 72 ? 20.109 -19.672 -22.562 1 94.69 72 PRO A N 1
ATOM 578 C CA . PRO A 1 72 ? 21.078 -20.625 -22.031 1 94.69 72 PRO A CA 1
ATOM 579 C C . PRO A 1 72 ? 21.062 -21.969 -22.766 1 94.69 72 PRO A C 1
ATOM 581 O O . PRO A 1 72 ? 20.031 -22.344 -23.328 1 94.69 72 PRO A O 1
ATOM 584 N N . SER A 1 73 ? 22.109 -22.75 -22.625 1 92.19 73 SER A N 1
ATOM 585 C CA . SER A 1 73 ? 22.266 -23.953 -23.422 1 92.19 73 SER A CA 1
ATOM 586 C C . SER A 1 73 ? 21.828 -25.188 -22.641 1 92.19 73 SER A C 1
ATOM 588 O O . SER A 1 73 ? 21.594 -26.25 -23.234 1 92.19 73 SER A O 1
ATOM 590 N N . TYR A 1 74 ? 21.656 -25.031 -21.344 1 86.44 74 TYR A N 1
ATOM 591 C CA . TYR A 1 74 ? 21.391 -26.219 -20.547 1 86.44 74 TYR A CA 1
ATOM 592 C C . TYR A 1 74 ? 20 -26.781 -20.859 1 86.44 74 TYR A C 1
ATOM 594 O O . TYR A 1 74 ? 19.141 -26.078 -21.406 1 86.44 74 TYR A O 1
ATOM 602 N N . ASN A 1 75 ? 19.812 -28.078 -20.578 1 81.19 75 ASN A N 1
ATOM 603 C CA . ASN A 1 75 ? 18.531 -28.734 -20.719 1 81.19 75 ASN A CA 1
ATOM 604 C C . ASN A 1 75 ? 17.844 -28.906 -19.375 1 81.19 75 ASN A C 1
ATOM 606 O O . ASN A 1 75 ? 18.5 -29.219 -18.375 1 81.19 75 ASN A O 1
ATOM 610 N N . PHE A 1 76 ? 16.656 -28.469 -19.344 1 77.19 76 PHE A N 1
ATOM 611 C CA . PHE A 1 76 ? 15.867 -28.625 -18.125 1 77.19 76 PHE A CA 1
ATOM 612 C C . PHE A 1 76 ? 14.742 -29.625 -18.328 1 77.19 76 PHE A C 1
ATOM 614 O O . PHE A 1 76 ? 13.938 -29.484 -19.25 1 77.19 76 PHE A O 1
ATOM 621 N N . ASP A 1 77 ? 14.734 -30.719 -17.5 1 67.06 77 ASP A N 1
ATOM 622 C CA . ASP A 1 77 ? 13.727 -31.766 -17.609 1 67.06 77 ASP A CA 1
ATOM 623 C C . ASP A 1 77 ? 12.5 -31.438 -16.75 1 67.06 77 ASP A C 1
ATOM 625 O O . ASP A 1 77 ? 12.461 -31.75 -15.562 1 67.06 77 ASP A O 1
ATOM 629 N N . ILE A 1 78 ? 11.508 -30.891 -17.297 1 61.94 78 ILE A N 1
ATOM 630 C CA . ILE A 1 78 ? 10.297 -30.469 -16.609 1 61.94 78 ILE A CA 1
ATOM 631 C C . ILE A 1 78 ? 9.438 -31.688 -16.281 1 61.94 78 ILE A C 1
ATOM 633 O O . ILE A 1 78 ? 8.82 -31.75 -15.211 1 61.94 78 ILE A O 1
ATOM 637 N N . ASP A 1 79 ? 9.414 -32.656 -17.078 1 55.81 79 ASP A N 1
ATOM 638 C CA . ASP A 1 79 ? 8.523 -33.812 -16.969 1 55.81 79 ASP A CA 1
ATOM 639 C C . ASP A 1 79 ? 8.836 -34.625 -15.703 1 55.81 79 ASP A C 1
ATOM 641 O O . ASP A 1 79 ? 7.918 -35.031 -14.992 1 55.81 79 ASP A O 1
ATOM 645 N N . GLY A 1 80 ? 10.008 -34.812 -15.492 1 53.72 80 GLY A N 1
ATOM 646 C CA . GLY A 1 80 ? 10.367 -35.594 -14.305 1 53.72 80 GLY A CA 1
ATOM 647 C C . GLY A 1 80 ? 9.906 -34.938 -13.016 1 53.72 80 GLY A C 1
ATOM 648 O O . GLY A 1 80 ? 9.57 -35.625 -12.047 1 53.72 80 GLY A O 1
ATOM 649 N N . ARG A 1 81 ? 9.562 -33.812 -13.008 1 60.62 81 ARG A N 1
ATOM 650 C CA . ARG A 1 81 ? 9.195 -33.062 -11.812 1 60.62 81 ARG A CA 1
ATOM 651 C C . ARG A 1 81 ? 7.68 -33.031 -11.641 1 60.62 81 ARG A C 1
ATOM 653 O O . ARG A 1 81 ? 7.176 -32.969 -10.516 1 60.62 81 ARG A O 1
ATOM 660 N N . SER A 1 82 ? 7.004 -33.156 -12.727 1 59.09 82 SER A N 1
ATOM 661 C CA . SER A 1 82 ? 5.547 -33.156 -12.695 1 59.09 82 SER A CA 1
ATOM 662 C C . SER A 1 82 ? 5.004 -34.312 -11.859 1 59.09 82 SER A C 1
ATOM 664 O O . SER A 1 82 ? 4.078 -34.125 -11.062 1 59.09 82 SER A O 1
ATOM 666 N N . ASP A 1 83 ? 5.562 -35.406 -11.914 1 56.84 83 ASP A N 1
ATOM 667 C CA . ASP A 1 83 ? 5.102 -36.562 -11.164 1 56.84 83 ASP A CA 1
ATOM 668 C C . ASP A 1 83 ? 5.242 -36.344 -9.664 1 56.84 83 ASP A C 1
ATOM 670 O O . ASP A 1 83 ? 4.395 -36.781 -8.883 1 56.84 83 ASP A O 1
ATOM 674 N N . TYR A 1 84 ? 6.105 -35.562 -9.43 1 60.41 84 TYR A N 1
ATOM 675 C CA . TYR A 1 84 ? 6.359 -35.312 -8.023 1 60.41 84 TYR A CA 1
ATOM 676 C C . TYR A 1 84 ? 5.328 -34.312 -7.461 1 60.41 84 TYR A C 1
ATOM 678 O O . TYR A 1 84 ? 4.926 -34.438 -6.301 1 60.41 84 TYR A O 1
ATOM 686 N N . LEU A 1 85 ? 4.812 -33.625 -8.352 1 61.84 85 LEU A N 1
ATOM 687 C CA . LEU A 1 85 ? 3.928 -32.562 -7.902 1 61.84 85 LEU A CA 1
ATOM 688 C C . LEU A 1 85 ? 2.49 -33.062 -7.785 1 61.84 85 LEU A C 1
ATOM 690 O O . LEU A 1 85 ? 1.7 -32.5 -7.012 1 61.84 85 LEU A O 1
ATOM 694 N N . PHE A 1 86 ? 2.271 -34.156 -8.453 1 62.62 86 PHE A N 1
ATOM 695 C CA . PHE A 1 86 ? 0.903 -34.656 -8.477 1 62.62 86 PHE A CA 1
ATOM 696 C C . PHE A 1 86 ? 0.672 -35.656 -7.344 1 62.62 86 PHE A C 1
ATOM 698 O O . PHE A 1 86 ? 0.47 -36.844 -7.586 1 62.62 86 PHE A O 1
ATOM 705 N N . ARG A 1 87 ? 0.826 -35.094 -6.098 1 64.69 87 ARG A N 1
ATOM 706 C CA . ARG A 1 87 ? 0.59 -35.969 -4.941 1 64.69 87 ARG A CA 1
ATOM 707 C C . ARG A 1 87 ? -0.314 -35.281 -3.922 1 64.69 87 ARG A C 1
ATOM 709 O O . ARG A 1 87 ? -0.38 -34.062 -3.875 1 64.69 87 ARG A O 1
ATOM 716 N N . GLU A 1 88 ? -1.021 -36.219 -3.285 1 67.12 88 GLU A N 1
ATOM 717 C CA . GLU A 1 88 ? -1.849 -35.688 -2.203 1 67.12 88 GLU A CA 1
ATOM 718 C C . GLU A 1 88 ? -0.994 -35.031 -1.112 1 67.12 88 GLU A C 1
ATOM 720 O O . GLU A 1 88 ? 0.054 -35.594 -0.745 1 67.12 88 GLU A O 1
ATOM 725 N N . ARG A 1 89 ? -1.34 -33.844 -0.681 1 67.69 89 ARG A N 1
ATOM 726 C CA . ARG A 1 89 ? -0.534 -33.094 0.261 1 67.69 89 ARG A CA 1
ATOM 727 C C . ARG A 1 89 ? -0.799 -33.531 1.696 1 67.69 89 ARG A C 1
ATOM 729 O O . ARG A 1 89 ? -1.933 -33.438 2.176 1 67.69 89 ARG A O 1
ATOM 736 N N . SER A 1 90 ? 0.231 -34.156 2.223 1 66.06 90 SER A N 1
ATOM 737 C CA . SER A 1 90 ? 0.17 -34.469 3.645 1 66.06 90 SER A CA 1
ATOM 738 C C . SER A 1 90 ? 0.649 -33.312 4.492 1 66.06 90 SER A C 1
ATOM 740 O O . SER A 1 90 ? 1.238 -32.344 3.971 1 66.06 90 SER A O 1
ATOM 742 N N . MET A 1 91 ? 0.184 -33.281 5.723 1 66 91 MET A N 1
ATOM 743 C CA . MET A 1 91 ? 0.648 -32.281 6.668 1 66 91 MET A CA 1
ATOM 744 C C . MET A 1 91 ? 2.172 -32.219 6.699 1 66 91 MET A C 1
ATOM 746 O O . MET A 1 91 ? 2.756 -31.141 6.75 1 66 91 MET A O 1
ATOM 750 N N . TYR A 1 92 ? 2.723 -33.406 6.641 1 65.25 92 TYR A N 1
ATOM 751 C CA . TYR A 1 92 ? 4.18 -33.5 6.637 1 65.25 92 TYR A CA 1
ATOM 752 C C . TYR A 1 92 ? 4.766 -32.812 5.418 1 65.25 92 TYR A C 1
ATOM 754 O O . TYR A 1 92 ? 5.762 -32.094 5.527 1 65.25 92 TYR A O 1
ATOM 762 N N . TYR A 1 93 ? 4.18 -33 4.402 1 66.88 93 TYR A N 1
ATOM 763 C CA . TYR A 1 93 ? 4.645 -32.344 3.174 1 66.88 93 TYR A CA 1
ATOM 764 C C . TYR A 1 93 ? 4.57 -30.828 3.283 1 66.88 93 TYR A C 1
ATOM 766 O O . TYR A 1 93 ? 5.543 -30.141 2.992 1 66.88 93 TYR A O 1
ATOM 774 N N . SER A 1 94 ? 3.527 -30.453 3.812 1 66.69 94 SER A N 1
ATOM 775 C CA . SER A 1 94 ? 3.27 -29.016 3.82 1 66.69 94 SER A CA 1
ATOM 776 C C . SER A 1 94 ? 4.191 -28.297 4.797 1 66.69 94 SER A C 1
ATOM 778 O O . SER A 1 94 ? 4.66 -27.203 4.516 1 66.69 94 SER A O 1
ATOM 780 N N . PHE A 1 95 ? 4.531 -29.031 5.844 1 67 95 PHE A N 1
ATOM 781 C CA . PHE A 1 95 ? 5.211 -28.328 6.926 1 67 95 PHE A CA 1
ATOM 782 C C . PHE A 1 95 ? 6.715 -28.578 6.871 1 67 95 PHE A C 1
ATOM 784 O O . PHE A 1 95 ? 7.496 -27.766 7.391 1 67 95 PHE A O 1
ATOM 791 N N . ILE A 1 96 ? 7.051 -29.641 6.242 1 67 96 ILE A N 1
ATOM 792 C CA . ILE A 1 96 ? 8.469 -29.984 6.324 1 67 96 ILE A CA 1
ATOM 793 C C . ILE A 1 96 ? 9.047 -30.125 4.918 1 67 96 ILE A C 1
ATOM 795 O O . ILE A 1 96 ? 10 -29.422 4.559 1 67 96 ILE A O 1
ATOM 799 N N . GLU A 1 97 ? 8.398 -30.891 4.188 1 72.25 97 GLU A N 1
ATOM 800 C CA . GLU A 1 97 ? 8.992 -31.266 2.908 1 72.25 97 GLU A CA 1
ATOM 801 C C . GLU A 1 97 ? 8.977 -30.109 1.922 1 72.25 97 GLU A C 1
ATOM 803 O O . GLU A 1 97 ? 9.945 -29.875 1.193 1 72.25 97 GLU A O 1
ATOM 808 N N . ASP A 1 98 ? 8.023 -29.375 2 1 75 98 ASP A N 1
ATOM 809 C CA . ASP A 1 98 ? 7.848 -28.328 0.993 1 75 98 ASP A CA 1
ATOM 810 C C . ASP A 1 98 ? 8.852 -27.203 1.191 1 75 98 ASP A C 1
ATOM 812 O O . ASP A 1 98 ? 9.57 -26.828 0.261 1 75 98 ASP A O 1
ATOM 816 N N . PRO A 1 99 ? 8.953 -26.734 2.373 1 69.5 99 PRO A N 1
ATOM 817 C CA . PRO A 1 99 ? 9.938 -25.656 2.539 1 69.5 99 PRO A CA 1
ATOM 818 C C . PRO A 1 99 ? 11.359 -26.109 2.195 1 69.5 99 PRO A C 1
ATOM 820 O O . PRO A 1 99 ? 12.125 -25.344 1.605 1 69.5 99 PRO A O 1
ATOM 823 N N . MET A 1 100 ? 11.641 -27.359 2.445 1 71.44 100 MET A N 1
ATOM 824 C CA . MET A 1 100 ? 12.969 -27.891 2.16 1 71.44 100 MET A CA 1
ATOM 825 C C . MET A 1 100 ? 13.148 -28.125 0.665 1 71.44 100 MET A C 1
ATOM 827 O O . MET A 1 100 ? 14.203 -27.812 0.107 1 71.44 100 MET A O 1
ATOM 831 N N . THR A 1 101 ? 12.148 -28.578 0.119 1 72.25 101 THR A N 1
ATOM 832 C CA . THR A 1 101 ? 12.211 -28.922 -1.296 1 72.25 101 THR A CA 1
ATOM 833 C C . THR A 1 101 ? 12.266 -27.656 -2.158 1 72.25 101 THR A C 1
ATOM 835 O O . THR A 1 101 ? 13.016 -27.609 -3.141 1 72.25 101 THR A O 1
ATOM 838 N N . ARG A 1 102 ? 11.602 -26.703 -1.708 1 72.56 102 ARG A N 1
ATOM 839 C CA . ARG A 1 102 ? 11.602 -25.469 -2.484 1 72.56 102 ARG A CA 1
ATOM 840 C C . ARG A 1 102 ? 12.992 -24.859 -2.549 1 72.56 102 ARG A C 1
ATOM 842 O O . ARG A 1 102 ? 13.469 -24.484 -3.625 1 72.56 102 ARG A O 1
ATOM 849 N N . SER A 1 103 ? 13.609 -24.875 -1.443 1 71 103 SER A N 1
ATOM 850 C CA . SER A 1 103 ? 14.938 -24.281 -1.402 1 71 103 SER A CA 1
ATOM 851 C C . SER A 1 103 ? 15.953 -25.125 -2.162 1 71 103 SER A C 1
ATOM 853 O O . SER A 1 103 ? 16.828 -24.578 -2.844 1 71 103 SER A O 1
ATOM 855 N N . THR A 1 104 ? 15.734 -26.422 -2.127 1 73.62 104 THR A N 1
ATOM 856 C CA . THR A 1 104 ? 16.703 -27.297 -2.773 1 73.62 104 THR A CA 1
ATOM 857 C C . THR A 1 104 ? 16.531 -27.266 -4.289 1 73.62 104 THR A C 1
ATOM 859 O O . THR A 1 104 ? 17.5 -27.078 -5.023 1 73.62 104 THR A O 1
ATOM 862 N N . ILE A 1 105 ? 15.32 -27.344 -4.723 1 73.81 105 ILE A N 1
ATOM 863 C CA . ILE A 1 105 ? 15.055 -27.359 -6.156 1 73.81 105 ILE A CA 1
ATOM 864 C C . ILE A 1 105 ? 15.422 -26.016 -6.777 1 73.81 105 ILE A C 1
ATOM 866 O O . ILE A 1 105 ? 16.016 -25.969 -7.855 1 73.81 105 ILE A O 1
ATOM 870 N N . LEU A 1 106 ? 15.195 -25.062 -6.066 1 79.19 106 LEU A N 1
ATOM 871 C CA . LEU A 1 106 ? 15.383 -23.734 -6.633 1 79.19 106 LEU A CA 1
ATOM 872 C C . LEU A 1 106 ? 16.859 -23.344 -6.621 1 79.19 106 LEU A C 1
ATOM 874 O O . LEU A 1 106 ? 17.344 -22.688 -7.547 1 79.19 106 LEU A O 1
ATOM 878 N N . VAL A 1 107 ? 17.578 -23.859 -5.641 1 83.5 107 VAL A N 1
ATOM 879 C CA . VAL A 1 107 ? 19.016 -23.641 -5.633 1 83.5 107 VAL A CA 1
ATOM 880 C C . VAL A 1 107 ? 19.656 -24.406 -6.789 1 83.5 107 VAL A C 1
ATOM 882 O O . VAL A 1 107 ? 20.531 -23.875 -7.492 1 83.5 107 VAL A O 1
ATOM 885 N N . ASP A 1 108 ? 19.141 -25.562 -7 1 84.94 108 ASP A N 1
ATOM 886 C CA . ASP A 1 108 ? 19.688 -26.406 -8.055 1 84.94 108 ASP A CA 1
ATOM 887 C C . ASP A 1 108 ? 19.406 -25.812 -9.438 1 84.94 108 ASP A C 1
ATOM 889 O O . ASP A 1 108 ? 20.281 -25.812 -10.312 1 84.94 108 ASP A O 1
ATOM 893 N N . THR A 1 109 ? 18.25 -25.359 -9.578 1 86 109 THR A N 1
ATOM 894 C CA . THR A 1 109 ? 17.875 -24.781 -10.867 1 86 109 THR A CA 1
ATOM 895 C C . THR A 1 109 ? 18.672 -23.484 -11.125 1 86 109 THR A C 1
ATOM 897 O O . THR A 1 109 ? 19.078 -23.219 -12.258 1 86 109 THR A O 1
ATOM 900 N N . THR A 1 110 ? 18.875 -22.719 -10.109 1 91.38 110 THR A N 1
ATOM 901 C CA . THR A 1 110 ? 19.656 -21.5 -10.234 1 91.38 110 THR A CA 1
ATOM 902 C C . THR A 1 110 ? 21.109 -21.828 -10.578 1 91.38 110 THR A C 1
ATOM 904 O O . THR A 1 110 ? 21.734 -21.141 -11.398 1 91.38 110 THR A O 1
ATOM 907 N N . LEU A 1 111 ? 21.594 -22.906 -9.977 1 92.12 111 LEU A N 1
ATOM 908 C CA . LEU A 1 111 ? 22.969 -23.344 -10.258 1 92.12 111 LEU A CA 1
ATOM 909 C C . LEU A 1 111 ? 23.109 -23.781 -11.711 1 92.12 111 LEU A C 1
ATOM 911 O O . LEU A 1 111 ? 24.109 -23.453 -12.367 1 92.12 111 LEU A O 1
ATOM 915 N N . MET A 1 112 ? 22.109 -24.453 -12.195 1 91.56 112 MET A N 1
ATOM 916 C CA . MET A 1 112 ? 22.125 -24.906 -13.586 1 91.56 112 MET A CA 1
ATOM 917 C C . MET A 1 112 ? 22.188 -23.703 -14.531 1 91.56 112 MET A C 1
ATOM 919 O O . MET A 1 112 ? 22.938 -23.719 -15.516 1 91.56 112 MET A O 1
ATOM 923 N N . PHE A 1 113 ? 21.484 -22.719 -14.227 1 94.19 113 PHE A N 1
ATOM 924 C CA . PHE A 1 113 ? 21.438 -21.5 -15.031 1 94.19 113 PHE A CA 1
ATOM 925 C C . PHE A 1 113 ? 22.75 -20.734 -14.938 1 94.19 113 PHE A C 1
ATOM 927 O O . PHE A 1 113 ? 23.328 -20.375 -15.953 1 94.19 113 PHE A O 1
ATOM 934 N N . MET A 1 114 ? 23.281 -20.562 -13.75 1 95.19 114 MET A N 1
ATOM 935 C CA . MET A 1 114 ? 24.453 -19.719 -13.508 1 95.19 114 MET A CA 1
ATOM 936 C C . MET A 1 114 ? 25.719 -20.391 -14.031 1 95.19 114 MET A C 1
ATOM 938 O O . MET A 1 114 ? 26.656 -19.703 -14.453 1 95.19 114 MET A O 1
ATOM 942 N N . SER A 1 115 ? 25.688 -21.688 -14.016 1 95 115 SER A N 1
ATOM 943 C CA . SER A 1 115 ? 26.891 -22.406 -14.445 1 95 115 SER A CA 1
ATOM 944 C C . SER A 1 115 ? 26.891 -22.625 -15.953 1 95 115 SER A C 1
ATOM 946 O O . SER A 1 115 ? 27.875 -23.109 -16.516 1 95 115 SER A O 1
ATOM 948 N N . ASP A 1 116 ? 25.812 -22.297 -16.609 1 96.56 116 ASP A N 1
ATOM 949 C CA . ASP A 1 116 ? 25.719 -22.453 -18.062 1 96.56 116 ASP A CA 1
ATOM 950 C C . ASP A 1 116 ? 26.797 -21.641 -18.766 1 96.56 116 ASP A C 1
ATOM 952 O O . ASP A 1 116 ? 27.016 -20.469 -18.453 1 96.56 116 ASP A O 1
ATOM 956 N N . PRO A 1 117 ? 27.453 -22.219 -19.797 1 96.69 117 PRO A N 1
ATOM 957 C CA . PRO A 1 117 ? 28.562 -21.531 -20.453 1 96.69 117 PRO A CA 1
ATOM 958 C C . PRO A 1 117 ? 28.141 -20.234 -21.141 1 96.69 117 PRO A C 1
ATOM 960 O O . PRO A 1 117 ? 28.891 -19.266 -21.172 1 96.69 117 PRO A O 1
ATOM 963 N N . VAL A 1 118 ? 27 -20.219 -21.719 1 96.94 118 VAL A N 1
ATOM 964 C CA . VAL A 1 118 ? 26.5 -19.031 -22.406 1 96.94 118 VAL A CA 1
ATOM 965 C C . VAL A 1 118 ? 26.297 -17.906 -21.391 1 96.94 118 VAL A C 1
ATOM 967 O O . VAL A 1 118 ? 26.656 -16.766 -21.656 1 96.94 118 VAL A O 1
ATOM 970 N N . ILE A 1 119 ? 25.797 -18.234 -20.266 1 97.31 119 ILE A N 1
ATOM 971 C CA . ILE A 1 119 ? 25.516 -17.266 -19.219 1 97.31 119 ILE A CA 1
ATOM 972 C C . ILE A 1 119 ? 26.828 -16.766 -18.625 1 97.31 119 ILE A C 1
ATOM 974 O O . ILE A 1 119 ? 26.984 -15.562 -18.375 1 97.31 119 ILE A O 1
ATOM 978 N N . GLN A 1 120 ? 27.734 -17.719 -18.438 1 97.62 120 GLN A N 1
ATOM 979 C CA . GLN A 1 120 ? 29.031 -17.328 -17.891 1 97.62 120 GLN A CA 1
ATOM 980 C C . GLN A 1 120 ? 29.75 -16.375 -18.828 1 97.62 120 GLN A C 1
ATOM 982 O O . GLN A 1 120 ? 30.375 -15.406 -18.391 1 97.62 120 GLN A O 1
ATOM 987 N N . LYS A 1 121 ? 29.688 -16.641 -20.078 1 97.44 121 LYS A N 1
ATOM 988 C CA . LYS A 1 121 ? 30.297 -15.75 -21.047 1 97.44 121 LYS A CA 1
ATOM 989 C C . LYS A 1 121 ? 29.672 -14.352 -20.969 1 97.44 121 LYS A C 1
ATOM 991 O O . LYS A 1 121 ? 30.391 -13.352 -21.016 1 97.44 121 LYS A O 1
ATOM 996 N N . PHE A 1 122 ? 28.375 -14.289 -20.859 1 97.44 122 PHE A N 1
ATOM 997 C CA . PHE A 1 122 ? 27.672 -13.016 -20.75 1 97.44 122 PHE A CA 1
ATOM 998 C C . PHE A 1 122 ? 28.094 -12.266 -19.5 1 97.44 122 PHE A C 1
ATOM 1000 O O . PHE A 1 122 ? 28.438 -11.078 -19.562 1 97.44 122 PHE A O 1
ATOM 1007 N N . ILE A 1 123 ? 28.172 -12.945 -18.359 1 97.44 123 ILE A N 1
ATOM 1008 C CA . ILE A 1 123 ? 28.469 -12.328 -17.078 1 97.44 123 ILE A CA 1
ATOM 1009 C C . ILE A 1 123 ? 29.906 -11.812 -17.078 1 97.44 123 ILE A C 1
ATOM 1011 O O . ILE A 1 123 ? 30.172 -10.68 -16.656 1 97.44 123 ILE A O 1
ATOM 1015 N N . LYS A 1 124 ? 30.812 -12.539 -17.609 1 96.56 124 LYS A N 1
ATOM 1016 C CA . LYS A 1 124 ? 32.219 -12.242 -17.5 1 96.56 124 LYS A CA 1
ATOM 1017 C C . LYS A 1 124 ? 32.656 -11.203 -18.531 1 96.56 124 LYS A C 1
ATOM 1019 O O . LYS A 1 124 ? 33.5 -10.336 -18.234 1 96.56 124 LYS A O 1
ATOM 1024 N N . TYR A 1 125 ? 31.953 -11.219 -19.719 1 94.56 125 TYR A N 1
ATOM 1025 C CA . TYR A 1 125 ? 32.625 -10.5 -20.812 1 94.56 125 TYR A CA 1
ATOM 1026 C C . TYR A 1 125 ? 31.688 -9.438 -21.391 1 94.56 125 TYR A C 1
ATOM 1028 O O . TYR A 1 125 ? 32.156 -8.555 -22.125 1 94.56 125 TYR A O 1
ATOM 1036 N N . ASP A 1 126 ? 30.422 -9.5 -21.109 1 93.69 126 ASP A N 1
ATOM 1037 C CA . ASP A 1 126 ? 29.531 -8.477 -21.656 1 93.69 126 ASP A CA 1
ATOM 1038 C C . ASP A 1 126 ? 29.938 -7.086 -21.156 1 93.69 126 ASP A C 1
ATOM 1040 O O . ASP A 1 126 ? 30.203 -6.898 -19.969 1 93.69 126 ASP A O 1
ATOM 1044 N N . GLN A 1 127 ? 29.984 -6.105 -22.078 1 91.62 127 GLN A N 1
ATOM 1045 C CA . GLN A 1 127 ? 30.391 -4.75 -21.734 1 91.62 127 GLN A CA 1
ATOM 1046 C C . GLN A 1 127 ? 29.312 -3.738 -22.094 1 91.62 127 GLN A C 1
ATOM 1048 O O . GLN A 1 127 ? 29.578 -2.541 -22.203 1 91.62 127 GLN A O 1
ATOM 1053 N N . SER A 1 128 ? 28.172 -4.266 -22.281 1 93.38 128 SER A N 1
ATOM 1054 C CA . SER A 1 128 ? 27.062 -3.369 -22.578 1 93.38 128 SER A CA 1
ATOM 1055 C C . SER A 1 128 ? 26.766 -2.436 -21.422 1 93.38 128 SER A C 1
ATOM 1057 O O . SER A 1 128 ? 27.234 -2.656 -20.297 1 93.38 128 SER A O 1
ATOM 1059 N N . SER A 1 129 ? 26.141 -1.365 -21.781 1 95.62 129 SER A N 1
ATOM 1060 C CA . SER A 1 129 ? 25.641 -0.461 -20.75 1 95.62 129 SER A CA 1
ATOM 1061 C C . SER A 1 129 ? 24.125 -0.608 -20.578 1 95.62 129 SER A C 1
ATOM 1063 O O . SER A 1 129 ? 23.375 -0.581 -21.562 1 95.62 129 SER A O 1
ATOM 1065 N N . PHE A 1 130 ? 23.766 -0.832 -19.344 1 97.94 130 PHE A N 1
ATOM 1066 C CA . PHE A 1 130 ? 22.344 -0.951 -19.062 1 97.94 130 PHE A CA 1
ATOM 1067 C C . PHE A 1 130 ? 21.891 0.14 -18.094 1 97.94 130 PHE A C 1
ATOM 1069 O O . PHE A 1 130 ? 22.609 0.474 -17.141 1 97.94 130 PHE A O 1
ATOM 1076 N N . ASP A 1 131 ? 20.719 0.69 -18.391 1 97.69 131 ASP A N 1
ATOM 1077 C CA . ASP A 1 131 ? 20.125 1.716 -17.531 1 97.69 131 ASP A CA 1
ATOM 1078 C C . ASP A 1 131 ? 19.266 1.09 -16.438 1 97.69 131 ASP A C 1
ATOM 1080 O O . ASP A 1 131 ? 18.906 1.755 -15.461 1 97.69 131 ASP A O 1
ATOM 1084 N N . LEU A 1 132 ? 18.922 -0.146 -16.609 1 98.25 132 LEU A N 1
ATOM 1085 C CA . LEU A 1 132 ? 18.078 -0.883 -15.688 1 98.25 132 LEU A CA 1
ATOM 1086 C C . LEU A 1 132 ? 18.297 -2.385 -15.82 1 98.25 132 LEU A C 1
ATOM 1088 O O . LEU A 1 132 ? 18.484 -2.895 -16.922 1 98.25 132 LEU A O 1
ATOM 1092 N N . VAL A 1 133 ? 18.312 -3.037 -14.695 1 98.44 133 VAL A N 1
ATOM 1093 C CA . VAL A 1 133 ? 18.375 -4.496 -14.656 1 98.44 133 VAL A CA 1
ATOM 1094 C C . VAL A 1 133 ? 17.109 -5.047 -14.016 1 98.44 133 VAL A C 1
ATOM 1096 O O . VAL A 1 133 ? 16.719 -4.621 -12.922 1 98.44 133 VAL A O 1
ATOM 1099 N N . MET A 1 134 ? 16.453 -5.957 -14.695 1 98.25 134 MET A N 1
ATOM 1100 C CA . MET A 1 134 ? 15.297 -6.648 -14.133 1 98.25 134 MET A CA 1
ATOM 1101 C C . MET A 1 134 ? 15.641 -8.094 -13.797 1 98.25 134 MET A C 1
ATOM 1103 O O . MET A 1 134 ? 16.188 -8.82 -14.625 1 98.25 134 MET A O 1
ATOM 1107 N N . ILE A 1 135 ? 15.344 -8.469 -12.586 1 97.75 135 ILE A N 1
ATOM 1108 C CA . ILE A 1 135 ? 15.594 -9.836 -12.148 1 97.75 135 ILE A CA 1
ATOM 1109 C C . ILE A 1 135 ? 14.305 -10.438 -11.586 1 97.75 135 ILE A C 1
ATOM 1111 O O . ILE A 1 135 ? 13.312 -9.734 -11.398 1 97.75 135 ILE A O 1
ATOM 1115 N N . GLU A 1 136 ? 14.305 -11.719 -11.352 1 95.44 136 GLU A N 1
ATOM 1116 C CA . GLU A 1 136 ? 13.172 -12.398 -10.742 1 95.44 136 GLU A CA 1
ATOM 1117 C C . GLU A 1 136 ? 13.445 -12.703 -9.266 1 95.44 136 GLU A C 1
ATOM 1119 O O . GLU A 1 136 ? 14.539 -13.141 -8.914 1 95.44 136 GLU A O 1
ATOM 1124 N N . SER A 1 137 ? 12.492 -12.344 -8.453 1 93.69 137 SER A N 1
ATOM 1125 C CA . SER A 1 137 ? 12.562 -12.734 -7.047 1 93.69 137 SER A CA 1
ATOM 1126 C C . SER A 1 137 ? 11.812 -14.031 -6.789 1 93.69 137 SER A C 1
ATOM 1128 O O . SER A 1 137 ? 10.648 -14.016 -6.398 1 93.69 137 SER A O 1
ATOM 1130 N N . PHE A 1 138 ? 12.461 -15.078 -7.02 1 90.94 138 PHE A N 1
ATOM 1131 C CA . PHE A 1 138 ? 11.953 -16.422 -6.805 1 90.94 138 PHE A CA 1
ATOM 1132 C C . PHE A 1 138 ? 13.094 -17.406 -6.57 1 90.94 138 PHE A C 1
ATOM 1134 O O . PHE A 1 138 ? 13.359 -18.281 -7.402 1 90.94 138 PHE A O 1
ATOM 1141 N N . PHE A 1 139 ? 13.789 -17.219 -5.488 1 85.5 139 PHE A N 1
ATOM 1142 C CA . PHE A 1 139 ? 14.867 -18.047 -4.973 1 85.5 139 PHE A CA 1
ATOM 1143 C C . PHE A 1 139 ? 16.109 -17.953 -5.863 1 85.5 139 PHE A C 1
ATOM 1145 O O . PHE A 1 139 ? 16.766 -18.953 -6.125 1 85.5 139 PHE A O 1
ATOM 1152 N N . GLN A 1 140 ? 16.344 -16.781 -6.418 1 92 140 GLN A N 1
ATOM 1153 C CA . GLN A 1 140 ? 17.484 -16.484 -7.285 1 92 140 GLN A CA 1
ATOM 1154 C C . GLN A 1 140 ? 18.156 -15.18 -6.887 1 92 140 GLN A C 1
ATOM 1156 O O . GLN A 1 140 ? 18.484 -14.359 -7.742 1 92 140 GLN A O 1
ATOM 1161 N N . GLU A 1 141 ? 18.406 -15.016 -5.648 1 94.44 141 GLU A N 1
ATOM 1162 C CA . GLU A 1 141 ? 18.844 -13.742 -5.086 1 94.44 141 GLU A CA 1
ATOM 1163 C C . GLU A 1 141 ? 20.219 -13.344 -5.633 1 94.44 141 GLU A C 1
ATOM 1165 O O . GLU A 1 141 ? 20.531 -12.156 -5.723 1 94.44 141 GLU A O 1
ATOM 1170 N N . CYS A 1 142 ? 21 -14.336 -6.086 1 96 142 CYS A N 1
ATOM 1171 C CA . CYS A 1 142 ? 22.359 -14.039 -6.539 1 96 142 CYS A CA 1
ATOM 1172 C C . CYS A 1 142 ? 22.344 -13.172 -7.789 1 96 142 CYS A C 1
ATOM 1174 O O . CYS A 1 142 ? 23.297 -12.461 -8.07 1 96 142 CYS A O 1
ATOM 1176 N N . ALA A 1 143 ? 21.219 -13.141 -8.531 1 97.12 143 ALA A N 1
ATOM 1177 C CA . ALA A 1 143 ? 21.109 -12.383 -9.773 1 97.12 143 ALA A CA 1
ATOM 1178 C C . ALA A 1 143 ? 21.203 -10.883 -9.508 1 97.12 143 ALA A C 1
ATOM 1180 O O . ALA A 1 143 ? 21.469 -10.102 -10.43 1 97.12 143 ALA A O 1
ATOM 1181 N N . VAL A 1 144 ? 21.062 -10.43 -8.242 1 97.81 144 VAL A N 1
ATOM 1182 C CA . VAL A 1 144 ? 21.094 -9.016 -7.875 1 97.81 144 VAL A CA 1
ATOM 1183 C C . VAL A 1 144 ? 22.484 -8.445 -8.148 1 97.81 144 VAL A C 1
ATOM 1185 O O . VAL A 1 144 ? 22.641 -7.227 -8.297 1 97.81 144 VAL A O 1
ATOM 1188 N N . ALA A 1 145 ? 23.516 -9.312 -8.359 1 98.25 145 ALA A N 1
ATOM 1189 C CA . ALA A 1 145 ? 24.891 -8.906 -8.633 1 98.25 145 ALA A CA 1
ATOM 1190 C C . ALA A 1 145 ? 24.969 -8.094 -9.922 1 98.25 145 ALA A C 1
ATOM 1192 O O . ALA A 1 145 ? 25.875 -7.27 -10.086 1 98.25 145 ALA A O 1
ATOM 1193 N N . LEU A 1 146 ? 24.047 -8.305 -10.773 1 98.19 146 LEU A N 1
ATOM 1194 C CA . LEU A 1 146 ? 24.062 -7.629 -12.062 1 98.19 146 LEU A CA 1
ATOM 1195 C C . LEU A 1 146 ? 23.812 -6.133 -11.898 1 98.19 146 LEU A C 1
ATOM 1197 O O . LEU A 1 146 ? 24.25 -5.332 -12.742 1 98.19 146 LEU A O 1
ATOM 1201 N N . GLY A 1 147 ? 23.062 -5.766 -10.852 1 97.44 147 GLY A N 1
ATOM 1202 C CA . GLY A 1 147 ? 22.938 -4.348 -10.555 1 97.44 147 GLY A CA 1
ATOM 1203 C C . GLY A 1 147 ? 24.266 -3.662 -10.305 1 97.44 147 GLY A C 1
ATOM 1204 O O . GLY A 1 147 ? 24.484 -2.535 -10.758 1 97.44 147 GLY A O 1
ATOM 1205 N N . HIS A 1 148 ? 25.109 -4.324 -9.57 1 97.44 148 HIS A N 1
ATOM 1206 C CA . HIS A 1 148 ? 26.453 -3.799 -9.305 1 97.44 148 HIS A CA 1
ATOM 1207 C C . HIS A 1 148 ? 27.312 -3.811 -10.57 1 97.44 148 HIS A C 1
ATOM 1209 O O . HIS A 1 148 ? 28 -2.836 -10.859 1 97.44 148 HIS A O 1
ATOM 1215 N N . LYS A 1 149 ? 27.25 -4.898 -11.297 1 97.62 149 LYS A N 1
ATOM 1216 C CA . LYS A 1 149 ? 28.062 -5.02 -12.508 1 97.62 149 LYS A CA 1
ATOM 1217 C C . LYS A 1 149 ? 27.844 -3.836 -13.438 1 97.62 149 LYS A C 1
ATOM 1219 O O . LYS A 1 149 ? 28.797 -3.277 -13.984 1 97.62 149 LYS A O 1
ATOM 1224 N N . TYR A 1 150 ? 26.656 -3.445 -13.609 1 97.62 150 TYR A N 1
ATOM 1225 C CA . TYR A 1 150 ? 26.344 -2.453 -14.625 1 97.62 150 TYR A CA 1
ATOM 1226 C C . TYR A 1 150 ? 26.078 -1.09 -14 1 97.62 150 TYR A C 1
ATOM 1228 O O . TYR A 1 150 ? 25.781 -0.12 -14.703 1 97.62 150 TYR A O 1
ATOM 1236 N N . GLY A 1 151 ? 26.156 -1.036 -12.648 1 96 151 GLY A N 1
ATOM 1237 C CA . GLY A 1 151 ? 25.859 0.224 -11.977 1 96 151 GLY A CA 1
ATOM 1238 C C . GLY A 1 151 ? 24.469 0.748 -12.273 1 96 151 GLY A C 1
ATOM 1239 O O . GLY A 1 151 ? 24.297 1.941 -12.523 1 96 151 GLY A O 1
ATOM 1240 N N . ALA A 1 152 ? 23.5 -0.119 -12.367 1 97.12 152 ALA A N 1
ATOM 1241 C CA . ALA A 1 152 ? 22.125 0.218 -12.75 1 97.12 152 ALA A CA 1
ATOM 1242 C C . ALA A 1 152 ? 21.156 -0.159 -11.641 1 97.12 152 ALA A C 1
ATOM 1244 O O . ALA A 1 152 ? 21.391 -1.094 -10.875 1 97.12 152 ALA A O 1
ATOM 1245 N N . PRO A 1 153 ? 20.047 0.623 -11.516 1 97 153 PRO A N 1
ATOM 1246 C CA . PRO A 1 153 ? 19 0.196 -10.586 1 97 153 PRO A CA 1
ATOM 1247 C C . PRO A 1 153 ? 18.406 -1.163 -10.953 1 97 153 PRO A C 1
ATOM 1249 O O . PRO A 1 153 ? 18.453 -1.574 -12.109 1 97 153 PRO A O 1
ATOM 1252 N N . VAL A 1 154 ? 17.875 -1.851 -9.906 1 97.5 154 VAL A N 1
ATOM 1253 C CA . VAL A 1 154 ? 17.344 -3.197 -10.102 1 97.5 154 VAL A CA 1
ATOM 1254 C C . VAL A 1 154 ? 15.852 -3.207 -9.812 1 97.5 154 VAL A C 1
ATOM 1256 O O . VAL A 1 154 ? 15.391 -2.611 -8.836 1 97.5 154 VAL A O 1
ATOM 1259 N N . ILE A 1 155 ? 15.102 -3.756 -10.703 1 97.88 155 ILE A N 1
ATOM 1260 C CA . ILE A 1 155 ? 13.688 -4.055 -10.492 1 97.88 155 ILE A CA 1
ATOM 1261 C C . ILE A 1 155 ? 13.492 -5.566 -10.406 1 97.88 155 ILE A C 1
ATOM 1263 O O . ILE A 1 155 ? 14.102 -6.324 -11.164 1 97.88 155 ILE A O 1
ATOM 1267 N N . SER A 1 156 ? 12.734 -5.965 -9.453 1 97.12 156 SER A N 1
ATOM 1268 C CA . SER A 1 156 ? 12.43 -7.387 -9.328 1 97.12 156 SER A CA 1
ATOM 1269 C C . SER A 1 156 ? 11.016 -7.695 -9.812 1 97.12 156 SER A C 1
ATOM 1271 O O . SER A 1 156 ? 10.086 -6.93 -9.57 1 97.12 156 SER A O 1
ATOM 1273 N N . ILE A 1 157 ? 10.875 -8.742 -10.57 1 97 157 ILE A N 1
ATOM 1274 C CA . ILE A 1 157 ? 9.555 -9.289 -10.898 1 97 157 ILE A CA 1
ATOM 1275 C C . ILE A 1 157 ? 9.25 -10.477 -9.984 1 97 157 ILE A C 1
ATOM 1277 O O . ILE A 1 157 ? 10.102 -11.344 -9.789 1 97 157 ILE A O 1
ATOM 1281 N N . VAL A 1 158 ? 8.102 -10.484 -9.383 1 95.5 158 VAL A N 1
ATOM 1282 C CA . VAL A 1 158 ? 7.66 -11.523 -8.453 1 95.5 158 VAL A CA 1
ATOM 1283 C C . VAL A 1 158 ? 6.457 -12.258 -9.047 1 95.5 158 VAL A C 1
ATOM 1285 O O . VAL A 1 158 ? 5.375 -11.68 -9.18 1 95.5 158 VAL A O 1
ATOM 1288 N N . PRO A 1 159 ? 6.574 -13.516 -9.344 1 91.56 159 PRO A N 1
ATOM 1289 C CA . PRO A 1 159 ? 5.531 -14.219 -10.086 1 91.56 159 PRO A CA 1
ATOM 1290 C C . PRO A 1 159 ? 4.359 -14.641 -9.203 1 91.56 159 PRO A C 1
ATOM 1292 O O . PRO A 1 159 ? 3.332 -15.102 -9.711 1 91.56 159 PRO A O 1
ATOM 1295 N N . VAL A 1 160 ? 4.477 -14.547 -7.875 1 89.56 160 VAL A N 1
ATOM 1296 C CA . VAL A 1 160 ? 3.432 -14.891 -6.922 1 89.56 160 VAL A CA 1
ATOM 1297 C C . VAL A 1 160 ? 3.322 -13.805 -5.855 1 89.56 160 VAL A C 1
ATOM 1299 O O . VAL A 1 160 ? 4.051 -12.812 -5.898 1 89.56 160 VAL A O 1
ATOM 1302 N N . THR A 1 161 ? 2.363 -13.992 -4.969 1 90.56 161 THR A N 1
ATOM 1303 C CA . THR A 1 161 ? 2.264 -13.07 -3.846 1 90.56 161 THR A CA 1
ATOM 1304 C C . THR A 1 161 ? 3.547 -13.078 -3.021 1 90.56 161 THR A C 1
ATOM 1306 O O . THR A 1 161 ? 4.109 -14.141 -2.754 1 90.56 161 THR A O 1
ATOM 1309 N N . PRO A 1 162 ? 3.988 -11.938 -2.66 1 92.81 162 PRO A N 1
ATOM 1310 C CA . PRO A 1 162 ? 5.242 -11.906 -1.902 1 92.81 162 PRO A CA 1
ATOM 1311 C C . PRO A 1 162 ? 5.145 -12.648 -0.569 1 92.81 162 PRO A C 1
ATOM 1313 O O . PRO A 1 162 ? 4.137 -12.531 0.133 1 92.81 162 PRO A O 1
ATOM 1316 N N . TRP A 1 163 ? 6.105 -13.43 -0.295 1 90.88 163 TRP A N 1
ATOM 1317 C CA . TRP A 1 163 ? 6.23 -14.125 0.981 1 90.88 163 TRP A CA 1
ATOM 1318 C C . TRP A 1 163 ? 7.391 -13.562 1.796 1 90.88 163 TRP A C 1
ATOM 1320 O O . TRP A 1 163 ? 7.977 -12.539 1.433 1 90.88 163 TRP A O 1
ATOM 1330 N N . ILE A 1 164 ? 7.68 -14.117 2.865 1 91.69 164 ILE A N 1
ATOM 1331 C CA . ILE A 1 164 ? 8.586 -13.523 3.842 1 91.69 164 ILE A CA 1
ATOM 1332 C C . ILE A 1 164 ? 9.961 -13.312 3.211 1 91.69 164 ILE A C 1
ATOM 1334 O O . ILE A 1 164 ? 10.586 -12.266 3.406 1 91.69 164 ILE A O 1
ATOM 1338 N N . SER A 1 165 ? 10.406 -14.203 2.408 1 90.06 165 SER A N 1
ATOM 1339 C CA . SER A 1 165 ? 11.758 -14.156 1.844 1 90.06 165 SER A CA 1
ATOM 1340 C C . SER A 1 165 ? 11.906 -12.984 0.877 1 90.06 165 SER A C 1
ATOM 1342 O O . SER A 1 165 ? 12.992 -12.414 0.746 1 90.06 165 SER A O 1
ATOM 1344 N N . VAL A 1 166 ? 10.859 -12.672 0.21 1 92.75 166 VAL A N 1
ATOM 1345 C CA . VAL A 1 166 ? 10.883 -11.531 -0.702 1 92.75 166 VAL A CA 1
ATOM 1346 C C . VAL A 1 166 ? 10.625 -10.242 0.075 1 92.75 166 VAL A C 1
ATOM 1348 O O . VAL A 1 166 ? 11.281 -9.227 -0.161 1 92.75 166 VAL A O 1
ATOM 1351 N N . SER A 1 167 ? 9.734 -10.266 1.034 1 94 167 SER A N 1
ATOM 1352 C CA . SER A 1 167 ? 9.297 -9.109 1.8 1 94 167 SER A CA 1
ATOM 1353 C C . SER A 1 167 ? 10.406 -8.586 2.709 1 94 167 SER A C 1
ATOM 1355 O O . SER A 1 167 ? 10.484 -7.383 2.973 1 94 167 SER A O 1
ATOM 1357 N N . ARG A 1 168 ? 11.25 -9.445 3.086 1 91.5 168 ARG A N 1
ATOM 1358 C CA . ARG A 1 168 ? 12.234 -9.117 4.109 1 91.5 168 ARG A CA 1
ATOM 1359 C C . ARG A 1 168 ? 13.18 -8.016 3.623 1 91.5 168 ARG A C 1
ATOM 1361 O O . ARG A 1 168 ? 13.664 -7.211 4.418 1 91.5 168 ARG A O 1
ATOM 1368 N N . TRP A 1 169 ? 13.477 -8.008 2.387 1 92.25 169 TRP A N 1
ATOM 1369 C CA . TRP A 1 169 ? 14.508 -7.105 1.883 1 92.25 169 TRP A CA 1
ATOM 1370 C C . TRP A 1 169 ? 13.984 -5.676 1.789 1 92.25 169 TRP A C 1
ATOM 1372 O O . TRP A 1 169 ? 14.758 -4.719 1.885 1 92.25 169 TRP A O 1
ATOM 1382 N N . ALA A 1 170 ? 12.688 -5.523 1.632 1 91.75 170 ALA A N 1
ATOM 1383 C CA . ALA A 1 170 ? 12.07 -4.203 1.564 1 91.75 170 ALA A CA 1
ATOM 1384 C C . ALA A 1 170 ? 11.328 -3.875 2.859 1 91.75 170 ALA A C 1
ATOM 1386 O O . ALA A 1 170 ? 10.664 -2.842 2.957 1 91.75 170 ALA A O 1
ATOM 1387 N N . ASN A 1 171 ? 11.414 -4.77 3.801 1 90.56 171 ASN A N 1
ATOM 1388 C CA . ASN A 1 171 ? 10.641 -4.645 5.031 1 90.56 171 ASN A CA 1
ATOM 1389 C C . ASN A 1 171 ? 9.148 -4.473 4.742 1 90.56 171 ASN A C 1
ATOM 1391 O O . ASN A 1 171 ? 8.5 -3.592 5.309 1 90.56 171 ASN A O 1
ATOM 1395 N N . ASN A 1 172 ? 8.719 -5.184 3.764 1 93.69 172 ASN A N 1
ATOM 1396 C CA . ASN A 1 172 ? 7.285 -5.273 3.506 1 93.69 172 ASN A CA 1
ATOM 1397 C C . ASN A 1 172 ? 6.566 -6.066 4.594 1 93.69 172 ASN A C 1
ATOM 1399 O O . ASN A 1 172 ? 7.078 -7.09 5.059 1 93.69 172 ASN A O 1
ATOM 1403 N N . PRO A 1 173 ? 5.391 -5.547 4.984 1 91.62 173 PRO A N 1
ATOM 1404 C CA . PRO A 1 173 ? 4.672 -6.266 6.043 1 91.62 173 PRO A CA 1
ATOM 1405 C C . PRO A 1 173 ? 4.469 -7.742 5.715 1 91.62 173 PRO A C 1
ATOM 1407 O O . PRO A 1 173 ? 4.141 -8.086 4.574 1 91.62 173 PRO A O 1
ATOM 1410 N N . ALA A 1 174 ? 4.766 -8.586 6.707 1 91.31 174 ALA A N 1
ATOM 1411 C CA . ALA A 1 174 ? 4.617 -10.031 6.57 1 91.31 174 ALA A CA 1
ATOM 1412 C C . ALA A 1 174 ? 4.039 -10.648 7.844 1 91.31 174 ALA A C 1
ATOM 1414 O O . ALA A 1 174 ? 4.512 -11.688 8.305 1 91.31 174 ALA A O 1
ATOM 1415 N N . ASP A 1 175 ? 3.023 -10.023 8.359 1 90.88 175 ASP A N 1
ATOM 1416 C CA . ASP A 1 175 ? 2.381 -10.516 9.57 1 90.88 175 ASP A CA 1
ATOM 1417 C C . ASP A 1 175 ? 1.864 -11.938 9.375 1 90.88 175 ASP A C 1
ATOM 1419 O O . ASP A 1 175 ? 1.021 -12.188 8.516 1 90.88 175 ASP A O 1
ATOM 1423 N N . LEU A 1 176 ? 2.244 -12.766 10.25 1 92.25 176 LEU A N 1
ATOM 1424 C CA . LEU A 1 176 ? 1.974 -14.188 10.086 1 92.25 176 LEU A CA 1
ATOM 1425 C C . LEU A 1 176 ? 0.525 -14.516 10.438 1 92.25 176 LEU A C 1
ATOM 1427 O O . LEU A 1 176 ? 0.034 -15.602 10.125 1 92.25 176 LEU A O 1
ATOM 1431 N N . SER A 1 177 ? -0.13 -13.586 11.047 1 92.19 177 SER A N 1
ATOM 1432 C CA . SER A 1 177 ? -1.501 -13.836 11.484 1 92.19 177 SER A CA 1
ATOM 1433 C C . SER A 1 177 ? -2.469 -13.805 10.305 1 92.19 177 SER A C 1
ATOM 1435 O O . SER A 1 177 ? -3.514 -14.461 10.336 1 92.19 177 SER A O 1
ATOM 1437 N N . TYR A 1 178 ? -2.105 -13.016 9.234 1 91.06 178 TYR A N 1
ATOM 1438 C CA . TYR A 1 178 ? -3.115 -12.906 8.188 1 91.06 178 TYR A CA 1
ATOM 1439 C C . TYR A 1 178 ? -2.467 -12.836 6.812 1 91.06 178 TYR A C 1
ATOM 1441 O O . TYR A 1 178 ? -3.141 -13.008 5.793 1 91.06 178 TYR A O 1
ATOM 1449 N N . ILE A 1 179 ? -1.209 -12.539 6.754 1 92 179 ILE A N 1
ATOM 1450 C CA . ILE A 1 179 ? -0.511 -12.578 5.473 1 92 179 ILE A CA 1
ATOM 1451 C C . ILE A 1 179 ? 0.017 -13.992 5.223 1 92 179 ILE A C 1
ATOM 1453 O O . ILE A 1 179 ? 0.919 -14.461 5.922 1 92 179 ILE A O 1
ATOM 1457 N N . LYS A 1 180 ? -0.47 -14.586 4.219 1 90.06 180 LYS A N 1
ATOM 1458 C CA . LYS A 1 180 ? -0.219 -16 3.975 1 90.06 180 LYS A CA 1
ATOM 1459 C C . LYS A 1 180 ? 0.987 -16.188 3.061 1 90.06 180 LYS A C 1
ATOM 1461 O O . LYS A 1 180 ? 1.201 -15.414 2.131 1 90.06 180 LYS A O 1
ATOM 1466 N N . ASP A 1 181 ? 1.642 -17.219 3.412 1 89.69 181 ASP A N 1
ATOM 1467 C CA . ASP A 1 181 ? 2.611 -17.719 2.445 1 89.69 181 ASP A CA 1
ATOM 1468 C C . ASP A 1 181 ? 1.911 -18.281 1.207 1 89.69 181 ASP A C 1
ATOM 1470 O O . ASP A 1 181 ? 0.822 -18.844 1.306 1 89.69 181 ASP A O 1
ATOM 1474 N N . PHE A 1 182 ? 2.57 -18.203 0.075 1 87 182 PHE A N 1
ATOM 1475 C CA . PHE A 1 182 ? 1.916 -18.578 -1.171 1 87 182 PHE A CA 1
ATOM 1476 C C . PHE A 1 182 ? 1.688 -20.078 -1.228 1 87 182 PHE A C 1
ATOM 1478 O O . PHE A 1 182 ? 0.895 -20.562 -2.039 1 87 182 PHE A O 1
ATOM 1485 N N . MET A 1 183 ? 2.287 -20.828 -0.332 1 83.56 183 MET A N 1
ATOM 1486 C CA . MET A 1 183 ? 2.143 -22.281 -0.328 1 83.56 183 MET A CA 1
ATOM 1487 C C . MET A 1 183 ? 1.044 -22.719 0.635 1 83.56 183 MET A C 1
ATOM 1489 O O . MET A 1 183 ? 0.669 -23.891 0.667 1 83.56 183 MET A O 1
ATOM 1493 N N . LEU A 1 184 ? 0.597 -21.812 1.419 1 84.81 184 LEU A N 1
ATOM 1494 C CA . LEU A 1 184 ? -0.42 -22.172 2.398 1 84.81 184 LEU A CA 1
ATOM 1495 C C . LEU A 1 184 ? -1.756 -22.453 1.719 1 84.81 184 LEU A C 1
ATOM 1497 O O . LEU A 1 184 ? -2.16 -21.719 0.812 1 84.81 184 LEU A O 1
ATOM 1501 N N . ASP A 1 185 ? -2.338 -23.5 2.172 1 83.31 185 ASP A N 1
ATOM 1502 C CA . ASP A 1 185 ? -3.664 -23.844 1.672 1 83.31 185 ASP A CA 1
ATOM 1503 C C . ASP A 1 185 ? -4.758 -23.188 2.516 1 83.31 185 ASP A C 1
ATOM 1505 O O . ASP A 1 185 ? -5.523 -23.891 3.193 1 83.31 185 ASP A O 1
ATOM 1509 N N . GLY A 1 186 ? -4.805 -21.938 2.586 1 82.44 186 GLY A N 1
ATOM 1510 C CA . GLY A 1 186 ? -5.789 -21.219 3.365 1 82.44 186 GLY A CA 1
ATOM 1511 C C . GLY A 1 186 ? -6.535 -20.172 2.557 1 82.44 186 GLY A C 1
ATOM 1512 O O . GLY A 1 186 ? -6.035 -19.688 1.538 1 82.44 186 GLY A O 1
ATOM 1513 N N . GLY A 1 187 ? -7.715 -19.922 3.002 1 83.69 187 GLY A N 1
ATOM 1514 C CA . GLY A 1 187 ? -8.539 -18.906 2.363 1 83.69 187 GLY A CA 1
ATOM 1515 C C . GLY A 1 187 ? -8.195 -17.5 2.797 1 83.69 187 GLY A C 1
ATOM 1516 O O . GLY A 1 187 ? -7.047 -17.203 3.141 1 83.69 187 GLY A O 1
ATOM 1517 N N . LYS A 1 188 ? -9.102 -16.594 2.664 1 80.56 188 LYS A N 1
ATOM 1518 C CA . LYS A 1 188 ? -8.891 -15.188 2.982 1 80.56 188 LYS A CA 1
ATOM 1519 C C . LYS A 1 188 ? -8.742 -14.977 4.488 1 80.56 188 LYS A C 1
ATOM 1521 O O . LYS A 1 188 ? -7.863 -14.242 4.934 1 80.56 188 LYS A O 1
ATOM 1526 N N . SER A 1 189 ? -9.648 -15.57 5.266 1 84.06 189 SER A N 1
ATOM 1527 C CA . SER A 1 189 ? -9.586 -15.516 6.719 1 84.06 189 SER A CA 1
ATOM 1528 C C . SER A 1 189 ? -9.039 -16.812 7.301 1 84.06 189 SER A C 1
ATOM 1530 O O . SER A 1 189 ? -9.695 -17.859 7.219 1 84.06 189 SER A O 1
ATOM 1532 N N . LEU A 1 190 ? -7.93 -16.734 7.973 1 89.44 190 LEU A N 1
ATOM 1533 C CA . LEU A 1 190 ? -7.242 -17.938 8.438 1 89.44 190 LEU A CA 1
ATOM 1534 C C . LEU A 1 190 ? -7.848 -18.438 9.742 1 89.44 190 LEU A C 1
ATOM 1536 O O . LEU A 1 190 ? -8.117 -17.656 10.648 1 89.44 190 LEU A O 1
ATOM 1540 N N . THR A 1 191 ? -8.039 -19.703 9.781 1 90.81 191 THR A N 1
ATOM 1541 C CA . THR A 1 191 ? -8.422 -20.359 11.023 1 90.81 191 THR A CA 1
ATOM 1542 C C . THR A 1 191 ? -7.227 -20.469 11.969 1 90.81 191 THR A C 1
ATOM 1544 O O . THR A 1 191 ? -6.102 -20.125 11.594 1 90.81 191 THR A O 1
ATOM 1547 N N . PHE A 1 192 ? -7.531 -20.969 13.195 1 92.5 192 PHE A N 1
ATOM 1548 C CA . PHE A 1 192 ? -6.457 -21.156 14.164 1 92.5 192 PHE A CA 1
ATOM 1549 C C . PHE A 1 192 ? -5.371 -22.062 13.602 1 92.5 192 PHE A C 1
ATOM 1551 O O . PHE A 1 192 ? -4.184 -21.75 13.672 1 92.5 192 PHE A O 1
ATOM 1558 N N . TRP A 1 193 ? -5.738 -23.156 12.992 1 89.62 193 TRP A N 1
ATOM 1559 C CA . TRP A 1 193 ? -4.797 -24.141 12.492 1 89.62 193 TRP A CA 1
ATOM 1560 C C . TRP A 1 193 ? -4.031 -23.609 11.289 1 89.62 193 TRP A C 1
ATOM 1562 O O . TRP A 1 193 ? -2.846 -23.906 11.109 1 89.62 193 TRP A O 1
ATOM 1572 N N . GLU A 1 194 ? -4.703 -22.844 10.477 1 89 194 GLU A N 1
ATOM 1573 C CA . GLU A 1 194 ? -4.039 -22.234 9.328 1 89 194 GLU A CA 1
ATOM 1574 C C . GLU A 1 194 ? -3.025 -21.188 9.766 1 89 194 GLU A C 1
ATOM 1576 O O . GLU A 1 194 ? -1.947 -21.078 9.18 1 89 194 GLU A O 1
ATOM 1581 N N . ARG A 1 195 ? -3.379 -20.438 10.789 1 92.31 195 ARG A N 1
ATOM 1582 C CA . ARG A 1 195 ? -2.438 -19.453 11.344 1 92.31 195 ARG A CA 1
ATOM 1583 C C . ARG A 1 195 ? -1.226 -20.156 11.953 1 92.31 195 ARG A C 1
ATOM 1585 O O . ARG A 1 195 ? -0.101 -19.656 11.844 1 92.31 195 ARG A O 1
ATOM 1592 N N . LEU A 1 196 ? -1.517 -21.25 12.617 1 91.25 196 LEU A N 1
ATOM 1593 C CA . LEU A 1 196 ? -0.423 -22.047 13.172 1 91.25 196 LEU A CA 1
ATOM 1594 C C . LEU A 1 196 ? 0.512 -22.516 12.062 1 91.25 196 LEU A C 1
ATOM 1596 O O . LEU A 1 196 ? 1.733 -22.391 12.18 1 91.25 196 LEU A O 1
ATOM 1600 N N . ALA A 1 197 ? -0.078 -23.078 11 1 88.12 197 ALA A N 1
ATOM 1601 C CA . ALA A 1 197 ? 0.712 -23.547 9.867 1 88.12 197 ALA A CA 1
ATOM 1602 C C . ALA A 1 197 ? 1.48 -22.406 9.219 1 88.12 197 ALA A C 1
ATOM 1604 O O . ALA A 1 197 ? 2.662 -22.547 8.898 1 88.12 197 ALA A O 1
ATOM 1605 N N . ASN A 1 198 ? 0.81 -21.312 9.062 1 90.75 198 ASN A N 1
ATOM 1606 C CA . ASN A 1 198 ? 1.44 -20.141 8.477 1 90.75 198 ASN A CA 1
ATOM 1607 C C . ASN A 1 198 ? 2.615 -19.656 9.32 1 90.75 198 ASN A C 1
ATOM 1609 O O . ASN A 1 198 ? 3.635 -19.219 8.781 1 90.75 198 ASN A O 1
ATOM 1613 N N . SER A 1 199 ? 2.422 -19.734 10.594 1 91.31 199 SER A N 1
ATOM 1614 C CA . SER A 1 199 ? 3.484 -19.328 11.508 1 91.31 199 SER A CA 1
ATOM 1615 C C . SER A 1 199 ? 4.703 -20.234 11.391 1 91.31 199 SER A C 1
ATOM 1617 O O . SER A 1 199 ? 5.84 -19.75 11.391 1 91.31 199 SER A O 1
ATOM 1619 N N . PHE A 1 200 ? 4.469 -21.453 11.273 1 87.94 200 PHE A N 1
ATOM 1620 C CA . PHE A 1 200 ? 5.57 -22.406 11.133 1 87.94 200 PHE A CA 1
ATOM 1621 C C . PHE A 1 200 ? 6.363 -22.125 9.859 1 87.94 200 PHE A C 1
ATOM 1623 O O . PHE A 1 200 ? 7.594 -22.094 9.875 1 87.94 200 PHE A O 1
ATOM 1630 N N . ILE A 1 201 ? 5.645 -21.938 8.781 1 87.31 201 ILE A N 1
ATOM 1631 C CA . ILE A 1 201 ? 6.289 -21.625 7.508 1 87.31 201 ILE A CA 1
ATOM 1632 C C . ILE A 1 201 ? 7.051 -20.312 7.613 1 87.31 201 ILE A C 1
ATOM 1634 O O . ILE A 1 201 ? 8.18 -20.203 7.133 1 87.31 201 ILE A O 1
ATOM 1638 N N . GLY A 1 202 ? 6.402 -19.344 8.234 1 88.69 202 GLY A N 1
ATOM 1639 C CA . GLY A 1 202 ? 7.035 -18.062 8.438 1 88.69 202 GLY A CA 1
ATOM 1640 C C . GLY A 1 202 ? 8.305 -18.141 9.266 1 88.69 202 GLY A C 1
ATOM 1641 O O . GLY A 1 202 ? 9.312 -17.5 8.938 1 88.69 202 GLY A O 1
ATOM 1642 N N . PHE A 1 203 ? 8.273 -18.938 10.305 1 87.94 203 PHE A N 1
ATOM 1643 C CA . PHE A 1 203 ? 9.445 -19.094 11.156 1 87.94 203 PHE A CA 1
ATOM 1644 C C . PHE A 1 203 ? 10.578 -19.766 10.391 1 87.94 203 PHE A C 1
ATOM 1646 O O . PHE A 1 203 ? 11.75 -19.422 10.57 1 87.94 203 PHE A O 1
ATOM 1653 N N . TYR A 1 204 ? 10.203 -20.688 9.617 1 86.19 204 TYR A N 1
ATOM 1654 C CA . TYR A 1 204 ? 11.211 -21.312 8.773 1 86.19 204 TYR A CA 1
ATOM 1655 C C . TYR A 1 204 ? 11.898 -20.281 7.883 1 86.19 204 TYR A C 1
ATOM 1657 O O . TYR A 1 204 ? 13.125 -20.266 7.773 1 86.19 204 TYR A O 1
ATOM 1665 N N . SER A 1 205 ? 11.102 -19.453 7.25 1 87.88 205 SER A N 1
ATOM 1666 C CA . SER A 1 205 ? 11.625 -18.422 6.363 1 87.88 205 SER A CA 1
ATOM 1667 C C . SER A 1 205 ? 12.469 -17.422 7.133 1 87.88 205 SER A C 1
ATOM 1669 O O . SER A 1 205 ? 13.5 -16.953 6.637 1 87.88 205 SER A O 1
ATOM 1671 N N . LEU A 1 206 ? 12.086 -17.109 8.344 1 87.44 206 LEU A N 1
ATOM 1672 C CA . LEU A 1 206 ? 12.719 -16.047 9.117 1 87.44 206 LEU A CA 1
ATOM 1673 C C . LEU A 1 206 ? 14.023 -16.531 9.742 1 87.44 206 LEU A C 1
ATOM 1675 O O . LEU A 1 206 ? 15 -15.789 9.812 1 87.44 206 LEU A O 1
ATOM 1679 N N . PHE A 1 207 ? 14.055 -17.844 10.109 1 87.12 207 PHE A N 1
ATOM 1680 C CA . PHE A 1 207 ? 15.164 -18.234 10.969 1 87.12 207 PHE A CA 1
ATOM 1681 C C . PHE A 1 207 ? 15.992 -19.328 10.312 1 87.12 207 PHE A C 1
ATOM 1683 O O . PHE A 1 207 ? 17.188 -19.469 10.609 1 87.12 207 PHE A O 1
ATOM 1690 N N . VAL A 1 208 ? 15.422 -20.078 9.461 1 87.5 208 VAL A N 1
ATOM 1691 C CA . VAL A 1 208 ? 16.125 -21.219 8.906 1 87.5 208 VAL A CA 1
ATOM 1692 C C . VAL A 1 208 ? 16.75 -20.859 7.559 1 87.5 208 VAL A C 1
ATOM 1694 O O . VAL A 1 208 ? 17.906 -21.188 7.285 1 87.5 208 VAL A O 1
ATOM 1697 N N . GLU A 1 209 ? 15.992 -20.141 6.758 1 86.81 209 GLU A N 1
ATOM 1698 C CA . GLU A 1 209 ? 16.453 -19.797 5.418 1 86.81 209 GLU A CA 1
ATOM 1699 C C . GLU A 1 209 ? 17.75 -18.984 5.473 1 86.81 209 GLU A C 1
ATOM 1701 O O . GLU A 1 209 ? 18.641 -19.188 4.656 1 86.81 209 GLU A O 1
ATOM 1706 N N . PRO A 1 210 ? 17.906 -18.062 6.434 1 88.31 210 PRO A N 1
ATOM 1707 C CA . PRO A 1 210 ? 19.125 -17.234 6.469 1 88.31 210 PRO A CA 1
ATOM 1708 C C . PRO A 1 210 ? 20.375 -18.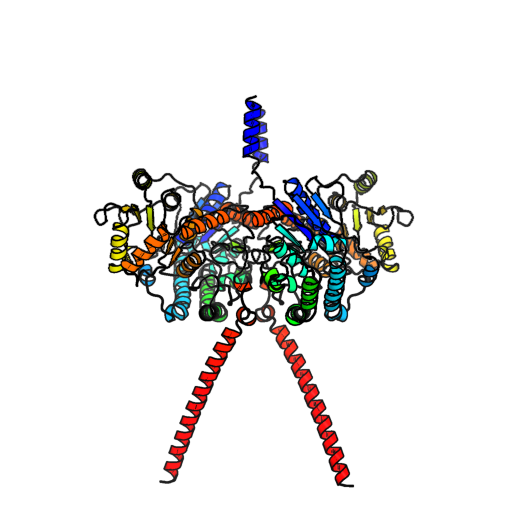062 6.746 1 88.31 210 PRO A C 1
ATOM 1710 O O . PRO A 1 210 ? 21.5 -17.625 6.445 1 88.31 210 PRO A O 1
ATOM 1713 N N . ILE A 1 211 ? 20.234 -19.281 7.238 1 89.56 211 ILE A N 1
ATOM 1714 C CA . ILE A 1 211 ? 21.422 -20.047 7.586 1 89.56 211 ILE A CA 1
ATOM 1715 C C . ILE A 1 211 ? 21.531 -21.266 6.684 1 89.56 211 ILE A C 1
ATOM 1717 O O . ILE A 1 211 ? 22.484 -22.047 6.793 1 89.56 211 ILE A O 1
ATOM 1721 N N . THR A 1 212 ? 20.594 -21.484 5.828 1 87.06 212 THR A N 1
ATOM 1722 C CA . THR A 1 212 ? 20.641 -22.656 4.957 1 87.06 212 THR A CA 1
ATOM 1723 C C . THR A 1 212 ? 20.672 -22.234 3.49 1 87.06 212 THR A C 1
ATOM 1725 O O . THR A 1 212 ? 21.75 -22.156 2.895 1 87.06 212 THR A O 1
ATOM 1728 N N . TYR A 1 213 ? 19.609 -21.688 2.992 1 87.12 213 TYR A N 1
ATOM 1729 C CA . TYR A 1 213 ? 19.484 -21.453 1.558 1 87.12 213 TYR A CA 1
ATOM 1730 C C . TYR A 1 213 ? 20.219 -20.188 1.147 1 87.12 213 TYR A C 1
ATOM 1732 O O . TYR A 1 213 ? 20.859 -20.141 0.097 1 87.12 213 TYR A O 1
ATOM 1740 N N . LEU A 1 214 ? 20.219 -19.094 1.918 1 90.5 214 LEU A N 1
ATOM 1741 C CA . LEU A 1 214 ? 20.781 -17.797 1.526 1 90.5 214 LEU A CA 1
ATOM 1742 C C . LEU A 1 214 ? 22.297 -17.859 1.416 1 90.5 214 LEU A C 1
ATOM 1744 O O . LEU A 1 214 ? 22.875 -17.328 0.472 1 90.5 214 LEU A O 1
ATOM 1748 N N . PRO A 1 215 ? 22.953 -18.609 2.348 1 93.06 215 PRO A N 1
ATOM 1749 C CA . PRO A 1 215 ? 24.406 -18.734 2.191 1 93.06 215 PRO A CA 1
ATOM 1750 C C . PRO A 1 215 ? 24.797 -19.484 0.916 1 93.06 215 PRO A C 1
ATOM 1752 O O . PRO A 1 215 ? 25.828 -19.188 0.32 1 93.06 215 PRO A O 1
ATOM 1755 N N . LYS A 1 216 ? 24.016 -20.422 0.521 1 93.06 216 LYS A N 1
ATOM 1756 C CA . LYS A 1 216 ? 24.297 -21.141 -0.72 1 93.06 216 LYS A CA 1
ATOM 1757 C C . LYS A 1 216 ? 24.203 -20.203 -1.925 1 93.06 216 LYS A C 1
ATOM 1759 O O . LYS A 1 216 ? 25.031 -20.297 -2.84 1 93.06 216 LYS A O 1
ATOM 1764 N N . LEU A 1 217 ? 23.281 -19.344 -1.94 1 94.38 217 LEU A N 1
ATOM 1765 C CA . LEU A 1 217 ? 23.125 -18.375 -3.031 1 94.38 217 LEU A CA 1
ATOM 1766 C C . LEU A 1 217 ? 24.234 -17.344 -3.01 1 94.38 217 LEU A C 1
ATOM 1768 O O . LEU A 1 217 ? 24.703 -16.891 -4.062 1 94.38 217 LEU A O 1
ATOM 1772 N N . GLU A 1 218 ? 24.609 -16.938 -1.86 1 95.56 218 GLU A N 1
ATOM 1773 C CA . GLU A 1 218 ? 25.734 -16.031 -1.741 1 95.56 218 GLU A CA 1
ATOM 1774 C C . GLU A 1 218 ? 27.016 -16.656 -2.293 1 95.56 218 GLU A C 1
ATOM 1776 O O . GLU A 1 218 ? 27.781 -16 -2.998 1 95.56 218 GLU A O 1
ATOM 1781 N N . ASN A 1 219 ? 27.234 -17.922 -1.909 1 95.56 219 ASN A N 1
ATOM 1782 C CA . ASN A 1 219 ? 28.391 -18.641 -2.441 1 95.56 219 ASN A CA 1
ATOM 1783 C C . ASN A 1 219 ? 28.312 -18.766 -3.961 1 95.56 219 ASN A C 1
ATOM 1785 O O . ASN A 1 219 ? 29.344 -18.641 -4.645 1 95.56 219 ASN A O 1
ATOM 1789 N N . MET A 1 220 ? 27.156 -19.031 -4.445 1 95.94 220 MET A N 1
ATOM 1790 C CA . MET A 1 220 ? 26.953 -19.094 -5.891 1 95.94 220 MET A CA 1
ATOM 1791 C C . MET A 1 220 ? 27.281 -17.766 -6.547 1 95.94 220 MET A C 1
ATOM 1793 O O . MET A 1 220 ? 27.906 -17.719 -7.605 1 95.94 220 MET A O 1
ATOM 1797 N N . MET A 1 221 ? 26.797 -16.672 -5.973 1 97.12 221 MET A N 1
ATOM 1798 C CA . MET A 1 221 ? 27.094 -15.336 -6.469 1 97.12 221 MET A CA 1
ATOM 1799 C C . MET A 1 221 ? 28.594 -15.109 -6.539 1 97.12 221 MET A C 1
ATOM 1801 O O . MET A 1 221 ? 29.109 -14.625 -7.551 1 97.12 221 MET A O 1
ATOM 1805 N N . ASN A 1 222 ? 29.312 -15.547 -5.516 1 96.81 222 ASN A N 1
ATOM 1806 C CA . ASN A 1 222 ? 30.766 -15.359 -5.445 1 96.81 222 ASN A CA 1
ATOM 1807 C C . ASN A 1 222 ? 31.484 -16.219 -6.477 1 96.81 222 ASN A C 1
ATOM 1809 O O . ASN A 1 222 ? 32.531 -15.836 -6.984 1 96.81 222 ASN A O 1
ATOM 1813 N N . THR A 1 223 ? 30.938 -17.312 -6.781 1 97 223 THR A N 1
ATOM 1814 C CA . THR A 1 223 ? 31.578 -18.266 -7.676 1 97 223 THR A CA 1
ATOM 1815 C C . THR A 1 223 ? 31.328 -17.891 -9.133 1 97 223 THR A C 1
ATOM 1817 O O . THR A 1 223 ? 32.219 -18 -9.977 1 97 223 THR A O 1
ATOM 1820 N N . TYR A 1 224 ? 30.125 -17.406 -9.406 1 97.25 224 TYR A N 1
ATOM 1821 C CA . TYR A 1 224 ? 29.75 -17.359 -10.812 1 97.25 224 TYR A CA 1
ATOM 1822 C C . TYR A 1 224 ? 29.625 -15.922 -11.305 1 97.25 224 TYR A C 1
ATOM 1824 O O . TYR A 1 224 ? 29.578 -15.68 -12.516 1 97.25 224 TYR A O 1
ATOM 1832 N N . PHE A 1 225 ? 29.516 -14.945 -10.492 1 97.69 225 PHE A N 1
ATOM 1833 C CA . PHE A 1 225 ? 29.453 -13.547 -10.898 1 97.69 225 PHE A CA 1
ATOM 1834 C C . PHE A 1 225 ? 30.828 -12.883 -10.75 1 97.69 225 PHE A C 1
ATOM 1836 O O . PHE A 1 225 ? 30.969 -11.922 -9.992 1 97.69 225 PHE A O 1
ATOM 1843 N N . GLN A 1 226 ? 31.734 -13.383 -11.594 1 97 226 GLN A N 1
ATOM 1844 C CA . GLN A 1 226 ? 33.094 -12.891 -11.555 1 97 226 GLN A CA 1
ATOM 1845 C C . GLN A 1 226 ? 33.375 -11.922 -12.703 1 97 226 GLN A C 1
ATOM 1847 O O . GLN A 1 226 ? 34.219 -12.188 -13.555 1 97 226 GLN A O 1
ATOM 1852 N N . TYR A 1 227 ? 32.688 -10.844 -12.758 1 96.44 227 TYR A N 1
ATOM 1853 C CA . TYR A 1 227 ? 32.875 -9.742 -13.695 1 96.44 227 TYR A CA 1
ATOM 1854 C C . TYR A 1 227 ? 33.906 -8.766 -13.156 1 96.44 227 TYR A C 1
ATOM 1856 O O . TYR A 1 227 ? 34.312 -8.844 -11.992 1 96.44 227 TYR A O 1
ATOM 1864 N N . PRO A 1 228 ? 34.438 -7.891 -14.016 1 94.88 228 PRO A N 1
ATOM 1865 C CA . PRO A 1 228 ? 35.406 -6.91 -13.531 1 94.88 228 PRO A CA 1
ATOM 1866 C C . PRO A 1 228 ? 34.844 -6.043 -12.398 1 94.88 228 PRO A C 1
ATOM 1868 O O . PRO A 1 228 ? 33.781 -5.426 -12.547 1 94.88 228 PRO A O 1
ATOM 1871 N N . GLY A 1 229 ? 35.531 -6.043 -11.25 1 93.81 229 GLY A N 1
ATOM 1872 C CA . GLY A 1 229 ? 35.125 -5.215 -10.125 1 93.81 229 GLY A CA 1
ATOM 1873 C C . GLY A 1 229 ? 34.312 -5.961 -9.102 1 93.81 229 GLY A C 1
ATOM 1874 O O . GLY A 1 229 ? 33.906 -5.395 -8.078 1 93.81 229 GLY A O 1
ATOM 1875 N N . TYR A 1 230 ? 34.062 -7.25 -9.344 1 95.12 230 TYR A N 1
ATOM 1876 C CA . TYR A 1 230 ? 33.188 -8.016 -8.469 1 95.12 230 TYR A CA 1
ATOM 1877 C C . TYR A 1 230 ? 33.781 -8.117 -7.062 1 95.12 230 TYR A C 1
ATOM 1879 O O . TYR A 1 230 ? 33.062 -8.391 -6.098 1 95.12 230 TYR A O 1
ATOM 1887 N N . GLU A 1 231 ? 35.094 -7.895 -6.852 1 93.62 231 GLU A N 1
ATOM 1888 C CA . GLU A 1 231 ? 35.781 -7.988 -5.555 1 93.62 231 GLU A CA 1
ATOM 1889 C C . GLU A 1 231 ? 35.25 -6.93 -4.59 1 93.62 231 GLU A C 1
ATOM 1891 O O . GLU A 1 231 ? 35.281 -7.129 -3.371 1 93.62 231 GLU A O 1
ATOM 1896 N N . ASN A 1 232 ? 34.719 -5.848 -5.102 1 94.38 232 ASN A N 1
ATOM 1897 C CA . ASN A 1 232 ? 34.25 -4.75 -4.277 1 94.38 232 ASN A CA 1
ATOM 1898 C C . ASN A 1 232 ? 32.719 -4.781 -4.156 1 94.38 232 ASN A C 1
ATOM 1900 O O . ASN A 1 232 ? 32.094 -3.809 -3.715 1 94.38 232 ASN A O 1
ATOM 1904 N N . ARG A 1 233 ? 32.188 -5.82 -4.625 1 95.38 233 ARG A N 1
ATOM 1905 C CA . ARG A 1 233 ? 30.734 -5.938 -4.609 1 95.38 233 ARG A CA 1
ATOM 1906 C C . ARG A 1 233 ? 30.203 -6 -3.184 1 95.38 233 ARG A C 1
ATOM 1908 O O . ARG A 1 233 ? 30.781 -6.68 -2.33 1 95.38 233 ARG A O 1
ATOM 1915 N N . PRO A 1 234 ? 29.109 -5.246 -2.836 1 96.38 234 PRO A N 1
ATOM 1916 C CA . PRO A 1 234 ? 28.484 -5.406 -1.522 1 96.38 234 PRO A CA 1
ATOM 1917 C C . PRO A 1 234 ? 27.953 -6.82 -1.287 1 96.38 234 PRO A C 1
ATOM 1919 O O . PRO A 1 234 ? 27.969 -7.648 -2.201 1 96.38 234 PRO A O 1
ATOM 1922 N N . THR A 1 235 ? 27.578 -7.098 -0.043 1 96 235 THR A N 1
ATOM 1923 C CA . THR A 1 235 ? 26.969 -8.391 0.25 1 96 235 THR A CA 1
ATOM 1924 C C . THR A 1 235 ? 25.656 -8.562 -0.501 1 96 235 THR A C 1
ATOM 1926 O O . THR A 1 235 ? 25.047 -7.574 -0.932 1 96 235 THR A O 1
ATOM 1929 N N . MET A 1 236 ? 25.312 -9.805 -0.727 1 96.56 236 MET A N 1
ATOM 1930 C CA . MET A 1 236 ? 24.047 -10.094 -1.397 1 96.56 236 MET A CA 1
ATOM 1931 C C . MET A 1 236 ? 22.891 -9.422 -0.674 1 96.56 236 MET A C 1
ATOM 1933 O O . MET A 1 236 ? 22.016 -8.828 -1.311 1 96.56 236 MET A O 1
ATOM 1937 N N . ALA A 1 237 ? 22.891 -9.453 0.649 1 93.62 237 ALA A N 1
ATOM 1938 C CA . ALA A 1 237 ? 21.828 -8.867 1.464 1 93.62 237 ALA A CA 1
ATOM 1939 C C . ALA A 1 237 ? 21.75 -7.359 1.245 1 93.62 237 ALA A C 1
ATOM 1941 O O . ALA A 1 237 ? 20.656 -6.809 1.099 1 93.62 237 ALA A O 1
ATOM 1942 N N . GLU A 1 238 ? 22.875 -6.688 1.206 1 94.06 238 GLU A N 1
ATOM 1943 C CA . GLU A 1 238 ? 22.906 -5.246 0.989 1 94.06 238 GLU A CA 1
ATOM 1944 C C . GLU A 1 238 ? 22.344 -4.879 -0.38 1 94.06 238 GLU A C 1
ATOM 1946 O O . GLU A 1 238 ? 21.594 -3.908 -0.509 1 94.06 238 GLU A O 1
ATOM 1951 N N . MET A 1 239 ? 22.688 -5.668 -1.337 1 96.19 239 MET A N 1
ATOM 1952 C CA . MET A 1 239 ? 22.219 -5.387 -2.689 1 96.19 239 MET A CA 1
ATOM 1953 C C . MET A 1 239 ? 20.719 -5.668 -2.812 1 96.19 239 MET A C 1
ATOM 1955 O O . MET A 1 239 ? 20.016 -4.957 -3.523 1 96.19 239 MET A O 1
ATOM 1959 N N . LEU A 1 240 ? 20.281 -6.707 -2.127 1 95.62 240 LEU A N 1
ATOM 1960 C CA . LEU A 1 240 ? 18.859 -7.031 -2.156 1 95.62 240 LEU A CA 1
ATOM 1961 C C . LEU A 1 240 ? 18.047 -5.926 -1.494 1 95.62 240 LEU A C 1
ATOM 1963 O O . LEU A 1 240 ? 16.938 -5.605 -1.95 1 95.62 240 LEU A O 1
ATOM 1967 N N . LYS A 1 241 ? 18.562 -5.281 -0.494 1 93.06 241 LYS A N 1
ATOM 1968 C CA . LYS A 1 241 ? 17.906 -4.188 0.206 1 93.06 241 LYS A CA 1
ATOM 1969 C C . LYS A 1 241 ? 17.812 -2.943 -0.673 1 93.06 241 LYS A C 1
ATOM 1971 O O . LYS A 1 241 ? 17.047 -2.027 -0.388 1 93.06 241 LYS A O 1
ATOM 1976 N N . ASN A 1 242 ? 18.594 -2.961 -1.73 1 93.06 242 ASN A N 1
ATOM 1977 C CA . ASN A 1 242 ? 18.656 -1.78 -2.584 1 93.06 242 ASN A CA 1
ATOM 1978 C C . ASN A 1 242 ? 17.828 -1.95 -3.848 1 93.06 242 ASN A C 1
ATOM 1980 O O . ASN A 1 242 ? 17.875 -1.108 -4.746 1 93.06 242 ASN A O 1
ATOM 1984 N N . ILE A 1 243 ? 17.062 -3.043 -3.943 1 95.69 243 ILE A N 1
ATOM 1985 C CA . ILE A 1 243 ? 16.141 -3.193 -5.062 1 95.69 243 ILE A CA 1
ATOM 1986 C C . ILE A 1 243 ? 15.156 -2.035 -5.074 1 95.69 243 ILE A C 1
ATOM 1988 O O . ILE A 1 243 ? 14.562 -1.71 -4.043 1 95.69 243 ILE A O 1
ATOM 1992 N N . SER A 1 244 ? 14.961 -1.448 -6.234 1 95.56 244 SER A N 1
ATOM 1993 C CA . SER A 1 244 ? 14.195 -0.215 -6.352 1 95.56 244 SER A CA 1
ATOM 1994 C C . SER A 1 244 ? 12.695 -0.488 -6.27 1 95.56 244 SER A C 1
ATOM 1996 O O . SER A 1 244 ? 11.945 0.293 -5.68 1 95.56 244 SER A O 1
ATOM 1998 N N . LEU A 1 245 ? 12.344 -1.552 -6.902 1 95.38 245 LEU A N 1
ATOM 1999 C CA . LEU A 1 245 ? 10.922 -1.798 -7.086 1 95.38 245 LEU A CA 1
ATOM 2000 C C . LEU A 1 245 ? 10.656 -3.27 -7.383 1 95.38 245 LEU A C 1
ATOM 2002 O O . LEU A 1 245 ? 11.5 -3.951 -7.965 1 95.38 245 LEU A O 1
ATOM 2006 N N . SER A 1 246 ? 9.562 -3.721 -6.891 1 96.69 246 SER A N 1
ATOM 2007 C CA . SER A 1 246 ? 9.109 -5.07 -7.219 1 96.69 246 SER A CA 1
ATOM 2008 C C . SER A 1 246 ? 7.758 -5.043 -7.93 1 96.69 246 SER A C 1
ATOM 2010 O O . SER A 1 246 ? 6.801 -4.441 -7.434 1 96.69 246 SER A O 1
ATOM 2012 N N . LEU A 1 247 ? 7.703 -5.602 -9.086 1 97.44 247 LEU A N 1
ATOM 2013 C CA . LEU A 1 247 ? 6.445 -5.82 -9.797 1 97.44 247 LEU A CA 1
ATOM 2014 C C . LEU A 1 247 ? 5.867 -7.191 -9.469 1 97.44 247 LEU A C 1
ATOM 2016 O O . LEU A 1 247 ? 6.5 -8.219 -9.734 1 97.44 247 LEU A O 1
ATOM 2020 N N . ILE A 1 248 ? 4.668 -7.176 -8.922 1 96.5 248 ILE A N 1
ATOM 2021 C CA . ILE A 1 248 ? 4.109 -8.398 -8.352 1 96.5 248 ILE A CA 1
ATOM 2022 C C . ILE A 1 248 ? 2.949 -8.883 -9.219 1 96.5 248 ILE A C 1
ATOM 2024 O O . ILE A 1 248 ? 2 -8.133 -9.477 1 96.5 248 ILE A O 1
ATOM 2028 N N . ASP A 1 249 ? 3.08 -10.117 -9.633 1 93.94 249 ASP A N 1
ATOM 2029 C CA . ASP A 1 249 ? 2.02 -10.75 -10.406 1 93.94 249 ASP A CA 1
ATOM 2030 C C . ASP A 1 249 ? 0.944 -11.336 -9.5 1 93.94 249 ASP A C 1
ATOM 2032 O O . ASP A 1 249 ? 0.849 -12.562 -9.352 1 93.94 249 ASP A O 1
ATOM 2036 N N . SER A 1 250 ? 0.205 -10.484 -8.898 1 91 250 SER A N 1
ATOM 2037 C CA . SER A 1 250 ? -0.892 -10.812 -7.992 1 91 250 SER A CA 1
ATOM 2038 C C . SER A 1 250 ? -1.928 -9.688 -7.949 1 91 250 SER A C 1
ATOM 2040 O O . SER A 1 250 ? -1.784 -8.68 -8.641 1 91 250 SER A O 1
ATOM 2042 N N . ASP A 1 251 ? -3.021 -10 -7.254 1 88 251 ASP A N 1
ATOM 2043 C CA . ASP A 1 251 ? -4.086 -9.008 -7.133 1 88 251 ASP A CA 1
ATOM 2044 C C . ASP A 1 251 ? -4.656 -8.984 -5.719 1 88 251 ASP A C 1
ATOM 2046 O O . ASP A 1 251 ? -5.211 -9.984 -5.25 1 88 251 ASP A O 1
ATOM 2050 N N . ILE A 1 252 ? -4.617 -7.828 -5.223 1 83.06 252 ILE A N 1
ATOM 2051 C CA . ILE A 1 252 ? -5.062 -7.664 -3.844 1 83.06 252 ILE A CA 1
ATOM 2052 C C . ILE A 1 252 ? -6.578 -7.832 -3.77 1 83.06 252 ILE A C 1
ATOM 2054 O O . ILE A 1 252 ? -7.113 -8.242 -2.736 1 83.06 252 ILE A O 1
ATOM 2058 N N . THR A 1 253 ? -7.258 -7.59 -4.812 1 75.81 253 THR A N 1
ATOM 2059 C CA . THR A 1 253 ? -8.711 -7.66 -4.828 1 75.81 253 THR A CA 1
ATOM 2060 C C . THR A 1 253 ? -9.188 -9.109 -4.938 1 75.81 253 THR A C 1
ATOM 2062 O O . THR A 1 253 ? -10.242 -9.461 -4.414 1 75.81 253 THR A O 1
ATOM 2065 N N . ILE A 1 254 ? -8.312 -9.891 -5.52 1 80.62 254 ILE A N 1
ATOM 2066 C CA . ILE A 1 254 ? -8.734 -11.258 -5.816 1 80.62 254 ILE A CA 1
ATOM 2067 C C . ILE A 1 254 ? -8.203 -12.203 -4.742 1 80.62 254 ILE A C 1
ATOM 2069 O O . ILE A 1 254 ? -8.961 -13 -4.184 1 80.62 254 ILE A O 1
ATOM 2073 N N . PHE A 1 255 ? -7.039 -12.156 -4.383 1 80.81 255 PHE A N 1
ATOM 2074 C CA . PHE A 1 255 ? -6.418 -13.195 -3.572 1 80.81 255 PHE A CA 1
ATOM 2075 C C . PHE A 1 255 ? -6.387 -12.789 -2.104 1 80.81 255 PHE A C 1
ATOM 2077 O O . PHE A 1 255 ? -6.672 -13.609 -1.224 1 80.81 255 PHE A O 1
ATOM 2084 N N . SER A 1 256 ? -6.059 -11.617 -1.752 1 78.06 256 SER A N 1
ATOM 2085 C CA . SER A 1 256 ? -6.148 -11.156 -0.37 1 78.06 256 SER A CA 1
ATOM 2086 C C . SER A 1 256 ? -5.594 -9.742 -0.219 1 78.06 256 SER A C 1
ATOM 2088 O O . SER A 1 256 ? -4.473 -9.461 -0.649 1 78.06 256 SER A O 1
ATOM 2090 N N . SER A 1 257 ? -6.441 -9.109 0.519 1 86 257 SER A N 1
ATOM 2091 C CA . SER A 1 257 ? -6.031 -7.738 0.811 1 86 257 SER A CA 1
ATOM 2092 C C . SER A 1 257 ? -4.883 -7.707 1.814 1 86 257 SER A C 1
ATOM 2094 O O . SER A 1 257 ? -4.91 -8.422 2.816 1 86 257 SER A O 1
ATOM 2096 N N . ARG A 1 258 ? -3.832 -7.043 1.471 1 89.88 258 ARG A N 1
ATOM 2097 C CA . ARG A 1 258 ? -2.664 -6.902 2.332 1 89.88 258 ARG A CA 1
ATOM 2098 C C . ARG A 1 258 ? -1.979 -5.555 2.113 1 89.88 258 ARG A C 1
ATOM 2100 O O . ARG A 1 258 ? -2.133 -4.941 1.057 1 89.88 258 ARG A O 1
ATOM 2107 N N . PRO A 1 259 ? -1.252 -5.148 3.105 1 92.75 259 PRO A N 1
ATOM 2108 C CA . PRO A 1 259 ? -0.514 -3.895 2.928 1 92.75 259 PRO A CA 1
ATOM 2109 C C . PRO A 1 259 ? 0.78 -4.078 2.139 1 92.75 259 PRO A C 1
ATOM 2111 O O . PRO A 1 259 ? 1.394 -5.145 2.191 1 92.75 259 PRO A O 1
ATOM 2114 N N . TYR A 1 260 ? 1.148 -3.033 1.415 1 93.25 260 TYR A N 1
ATOM 2115 C CA . TYR A 1 260 ? 2.412 -3.016 0.689 1 93.25 260 TYR A CA 1
ATOM 2116 C C . TYR A 1 260 ? 3.197 -1.743 0.991 1 93.25 260 TYR A C 1
ATOM 2118 O O . TYR A 1 260 ? 2.607 -0.691 1.251 1 93.25 260 TYR A O 1
ATOM 2126 N N . VAL A 1 261 ? 4.48 -1.906 1.023 1 93.25 261 VAL A N 1
ATOM 2127 C CA . VAL A 1 261 ? 5.336 -0.726 0.926 1 93.25 261 VAL A CA 1
ATOM 2128 C C . VAL A 1 261 ? 5.211 -0.113 -0.467 1 93.25 261 VAL A C 1
ATOM 2130 O O . VAL A 1 261 ? 4.797 -0.785 -1.413 1 93.25 261 VAL A O 1
ATOM 2133 N N . PRO A 1 262 ? 5.586 1.096 -0.642 1 90.88 262 PRO A N 1
ATOM 2134 C CA . PRO A 1 262 ? 5.398 1.784 -1.921 1 90.88 262 PRO A CA 1
ATOM 2135 C C . PRO A 1 262 ? 6.176 1.129 -3.062 1 90.88 262 PRO A C 1
ATOM 2137 O O . PRO A 1 262 ? 5.777 1.235 -4.223 1 90.88 262 PRO A O 1
ATOM 2140 N N . SER A 1 263 ? 7.246 0.433 -2.779 1 93.62 263 SER A N 1
ATOM 2141 C CA . SER A 1 263 ? 8.086 -0.154 -3.818 1 93.62 263 SER A CA 1
ATOM 2142 C C . SER A 1 263 ? 7.5 -1.466 -4.328 1 93.62 263 SER A C 1
ATOM 2144 O O . SER A 1 263 ? 8.047 -2.08 -5.246 1 93.62 263 SER A O 1
ATOM 2146 N N . PHE A 1 264 ? 6.422 -1.925 -3.74 1 94.88 264 PHE A N 1
ATOM 2147 C CA . PHE A 1 264 ? 5.73 -3.123 -4.203 1 94.88 264 PHE A CA 1
ATOM 2148 C C . PHE A 1 264 ? 4.492 -2.758 -5.012 1 94.88 264 PHE A C 1
ATOM 2150 O O . PHE A 1 264 ? 3.553 -2.158 -4.484 1 94.88 264 PHE A O 1
ATOM 2157 N N . ILE A 1 265 ? 4.508 -3.072 -6.262 1 95.31 265 ILE A N 1
ATOM 2158 C CA . ILE A 1 265 ? 3.418 -2.709 -7.16 1 95.31 265 ILE A CA 1
ATOM 2159 C C . ILE A 1 265 ? 2.828 -3.967 -7.793 1 95.31 265 ILE A C 1
ATOM 2161 O O . ILE A 1 265 ? 3.531 -4.715 -8.477 1 95.31 265 ILE A O 1
ATOM 2165 N N . GLU A 1 266 ? 1.556 -4.176 -7.547 1 95 266 GLU A N 1
ATOM 2166 C CA . GLU A 1 266 ? 0.896 -5.297 -8.211 1 95 266 GLU A CA 1
ATOM 2167 C C . GLU A 1 266 ? 0.52 -4.949 -9.648 1 95 266 GLU A C 1
ATOM 2169 O O . GLU A 1 266 ? 0.126 -3.818 -9.93 1 95 266 GLU A O 1
ATOM 2174 N N . VAL A 1 267 ? 0.657 -5.879 -10.5 1 96.12 267 VAL A N 1
ATOM 2175 C CA . VAL A 1 267 ? 0.301 -5.723 -11.906 1 96.12 267 VAL A CA 1
ATOM 2176 C C . VAL A 1 267 ? -0.549 -6.906 -12.359 1 96.12 267 VAL A C 1
ATOM 2178 O O . VAL A 1 267 ? -0.146 -7.664 -13.242 1 96.12 267 VAL A O 1
ATOM 2181 N N . PRO A 1 268 ? -1.755 -6.934 -11.812 1 91.94 268 PRO A N 1
ATOM 2182 C CA . PRO A 1 268 ? -2.631 -8.062 -12.156 1 91.94 268 PRO A CA 1
ATOM 2183 C C . PRO A 1 268 ? -3.02 -8.078 -13.633 1 91.94 268 PRO A C 1
ATOM 2185 O O . PRO A 1 268 ? -3.471 -7.066 -14.164 1 91.94 268 PRO A O 1
ATOM 2188 N N . GLY A 1 269 ? -2.855 -9.211 -14.281 1 92.38 269 GLY A N 1
ATOM 2189 C CA . GLY A 1 269 ? -3.207 -9.328 -15.688 1 92.38 269 GLY A CA 1
ATOM 2190 C C . GLY A 1 269 ? -2.092 -8.898 -16.625 1 92.38 269 GLY A C 1
ATOM 2191 O O . GLY A 1 269 ? -2.322 -8.672 -17.812 1 92.38 269 GLY A O 1
ATOM 2192 N N . ILE A 1 270 ? -0.94 -8.773 -16.078 1 95 270 ILE A N 1
ATOM 2193 C CA . ILE A 1 270 ? 0.209 -8.352 -16.859 1 95 270 ILE A CA 1
ATOM 2194 C C . ILE A 1 270 ? 0.452 -9.352 -18 1 95 270 ILE A C 1
ATOM 2196 O O . ILE A 1 270 ? 1.019 -8.992 -19.031 1 95 270 ILE A O 1
ATOM 2200 N N . HIS A 1 271 ? -0.057 -10.586 -17.875 1 93.44 271 HIS A N 1
ATOM 2201 C CA . HIS A 1 271 ? 0.18 -11.641 -18.844 1 93.44 271 HIS A CA 1
ATOM 2202 C C . HIS A 1 271 ? -0.807 -11.555 -20.016 1 93.44 271 HIS A C 1
ATOM 2204 O O . HIS A 1 271 ? -0.691 -12.305 -20.984 1 93.44 271 HIS A O 1
ATOM 2210 N N . PHE A 1 272 ? -1.744 -10.633 -19.906 1 92.56 272 PHE A N 1
ATOM 2211 C CA . PHE A 1 272 ? -2.746 -10.523 -20.969 1 92.56 272 PHE A CA 1
ATOM 2212 C C . PHE A 1 272 ? -2.098 -10.156 -22.297 1 92.56 272 PHE A C 1
ATOM 2214 O O . PHE A 1 272 ? -1.174 -9.344 -22.328 1 92.56 272 PHE A O 1
ATOM 2221 N N . ARG A 1 273 ? -2.594 -10.789 -23.297 1 87.38 273 ARG A N 1
ATOM 2222 C CA . ARG A 1 273 ? -2.162 -10.531 -24.672 1 87.38 273 ARG A CA 1
ATOM 2223 C C . ARG A 1 273 ? -3.332 -10.07 -25.531 1 87.38 273 ARG A C 1
ATOM 2225 O O . ARG A 1 273 ? -4.492 -10.289 -25.172 1 87.38 273 ARG A O 1
ATOM 2232 N N . PRO A 1 274 ? -2.939 -9.352 -26.562 1 82.88 274 PRO A N 1
ATOM 2233 C CA . PRO A 1 274 ? -4.02 -8.992 -27.484 1 82.88 274 PRO A CA 1
ATOM 2234 C C . PRO A 1 274 ? -4.781 -10.203 -28 1 82.88 274 PRO A C 1
ATOM 2236 O O . PRO A 1 274 ? -4.176 -11.25 -28.266 1 82.88 274 PRO A O 1
ATOM 2239 N N . LYS A 1 275 ? -6.07 -10.031 -28.125 1 83 275 LYS A N 1
ATOM 2240 C CA . LYS A 1 275 ? -6.93 -11.125 -28.562 1 83 275 LYS A CA 1
ATOM 2241 C C . LYS A 1 275 ? -6.664 -11.477 -30.031 1 83 275 LYS A C 1
ATOM 2243 O O . LYS A 1 275 ? -6.449 -10.586 -30.859 1 83 275 LYS A O 1
ATOM 2248 N N . LYS A 1 276 ? -6.609 -12.781 -30.25 1 84.62 276 LYS A N 1
ATOM 2249 C CA . LYS A 1 276 ? -6.434 -13.289 -31.609 1 84.62 276 LYS A CA 1
ATOM 2250 C C . LYS A 1 276 ? -7.703 -13.984 -32.125 1 84.62 276 LYS A C 1
ATOM 2252 O O . LYS A 1 276 ? -8.617 -14.25 -31.328 1 84.62 276 LYS A O 1
ATOM 2257 N N . LYS A 1 277 ? -7.684 -14.18 -33.406 1 87.88 277 LYS A N 1
ATOM 2258 C CA . LYS A 1 277 ? -8.82 -14.891 -34 1 87.88 277 LYS A CA 1
ATOM 2259 C C . LYS A 1 277 ? -8.727 -16.391 -33.719 1 87.88 277 LYS A C 1
ATOM 2261 O O . LYS A 1 277 ? -7.648 -16.984 -33.844 1 87.88 277 LYS A O 1
ATOM 2266 N N . MET A 1 278 ? -9.852 -16.922 -33.281 1 91.38 278 MET A N 1
ATOM 2267 C CA . MET A 1 278 ? -9.898 -18.359 -33 1 91.38 278 MET A CA 1
ATOM 2268 C C . MET A 1 278 ? -10.023 -19.141 -34.312 1 91.38 278 MET A C 1
ATOM 2270 O O . MET A 1 278 ? -10.586 -18.641 -35.281 1 91.38 278 MET A O 1
ATOM 2274 N N . ASP A 1 279 ? -9.492 -20.359 -34.25 1 91.44 279 ASP A N 1
ATOM 2275 C CA . ASP A 1 279 ? -9.68 -21.266 -35.375 1 91.44 279 ASP A CA 1
ATOM 2276 C C . ASP A 1 279 ? -11.156 -21.406 -35.75 1 91.44 279 ASP A C 1
ATOM 2278 O O . ASP A 1 279 ? -12.008 -21.453 -34.844 1 91.44 279 ASP A O 1
ATOM 2282 N N . LYS A 1 280 ? -11.406 -21.531 -37 1 93.69 280 LYS A N 1
ATOM 2283 C CA . LYS A 1 280 ? -12.781 -21.547 -37.5 1 93.69 280 LYS A CA 1
ATOM 2284 C C . LYS A 1 280 ? -13.555 -22.734 -36.906 1 93.69 280 LYS A C 1
ATOM 2286 O O . LYS A 1 280 ? -14.727 -22.594 -36.531 1 93.69 280 LYS A O 1
ATOM 2291 N N . LYS A 1 281 ? -12.953 -23.844 -36.875 1 93.69 281 LYS A N 1
ATOM 2292 C CA . LYS A 1 281 ? -13.617 -25.047 -36.344 1 93.69 281 LYS A CA 1
ATOM 2293 C C . LYS A 1 281 ? -14.008 -24.891 -34.875 1 93.69 281 LYS A C 1
ATOM 2295 O O . LYS A 1 281 ? -15.117 -25.234 -34.5 1 93.69 281 LYS A O 1
ATOM 2300 N N . LEU A 1 282 ? -13.102 -24.375 -34.156 1 95.31 282 LEU A N 1
ATOM 2301 C CA . LEU A 1 282 ? -13.367 -24.141 -32.75 1 95.31 282 LEU A CA 1
ATOM 2302 C C . LEU A 1 282 ? -14.445 -23.078 -32.562 1 95.31 282 LEU A C 1
ATOM 2304 O O . LEU A 1 282 ? -15.336 -23.234 -31.719 1 95.31 282 LEU A O 1
ATOM 2308 N N . GLN A 1 283 ? -14.367 -22.047 -33.312 1 96.5 283 GLN A N 1
ATOM 2309 C CA . GLN A 1 283 ? -15.352 -20.969 -33.25 1 96.5 283 GLN A CA 1
ATOM 2310 C C . GLN A 1 283 ? -16.75 -21.484 -33.531 1 96.5 283 GLN A C 1
ATOM 2312 O O . GLN A 1 283 ? -17.688 -21.188 -32.812 1 96.5 283 GLN A O 1
ATOM 2317 N N . GLU A 1 284 ? -16.844 -22.281 -34.594 1 96.56 284 GLU A N 1
ATOM 2318 C CA . GLU A 1 284 ? -18.141 -22.844 -34.969 1 96.56 284 GLU A CA 1
ATOM 2319 C C . GLU A 1 284 ? -18.656 -23.781 -33.906 1 96.56 284 GLU A C 1
ATOM 2321 O O . GLU A 1 284 ? -19.859 -23.797 -33.594 1 96.56 284 GLU A O 1
ATOM 2326 N N . PHE A 1 285 ? -17.766 -24.547 -33.438 1 96.56 285 PHE A N 1
ATOM 2327 C CA . PHE A 1 285 ? -18.125 -25.5 -32.375 1 96.56 285 PHE A CA 1
ATOM 2328 C C . PHE A 1 285 ? -18.719 -24.781 -31.188 1 96.56 285 PHE A C 1
ATOM 2330 O O . PHE A 1 285 ? -19.734 -25.219 -30.625 1 96.56 285 PHE A O 1
ATOM 2337 N N . MET A 1 286 ? -18.156 -23.656 -30.781 1 97.75 286 MET A N 1
ATOM 2338 C CA . MET A 1 286 ? -18.594 -22.922 -29.609 1 97.75 286 MET A CA 1
ATOM 2339 C C . MET A 1 286 ? -19.844 -22.094 -29.922 1 97.75 286 MET A C 1
ATOM 2341 O O . MET A 1 286 ? -20.734 -21.969 -29.078 1 97.75 286 MET A O 1
ATOM 2345 N N . ASP A 1 287 ? -19.922 -21.578 -31.125 1 97.25 287 ASP A N 1
ATOM 2346 C CA . ASP A 1 287 ? -21.078 -20.812 -31.547 1 97.25 287 ASP A CA 1
ATOM 2347 C C . ASP A 1 287 ? -22.344 -21.656 -31.5 1 97.25 287 ASP A C 1
ATOM 2349 O O . ASP A 1 287 ? -23.438 -21.156 -31.172 1 97.25 287 ASP A O 1
ATOM 2353 N N . LYS A 1 288 ? -22.188 -22.906 -31.766 1 96.56 288 LYS A N 1
ATOM 2354 C CA . LYS A 1 288 ? -23.344 -23.797 -31.875 1 96.56 288 LYS A CA 1
ATOM 2355 C C . LYS A 1 288 ? -23.703 -24.375 -30.5 1 96.56 288 LYS A C 1
ATOM 2357 O O . LYS A 1 288 ? -24.688 -25.109 -30.375 1 96.56 288 LYS A O 1
ATOM 2362 N N . ALA A 1 289 ? -22.891 -24.062 -29.578 1 97.19 289 ALA A N 1
ATOM 2363 C CA . ALA A 1 289 ? -23.156 -24.578 -28.234 1 97.19 289 ALA A CA 1
ATOM 2364 C C . ALA A 1 289 ? -24.234 -23.766 -27.531 1 97.19 289 ALA A C 1
ATOM 2366 O O . ALA A 1 289 ? -23.938 -23.016 -26.594 1 97.19 289 ALA A O 1
ATOM 2367 N N . ASN A 1 290 ? -25.453 -24.016 -27.75 1 94.44 290 ASN A N 1
ATOM 2368 C CA . ASN A 1 290 ? -26.594 -23.234 -27.25 1 94.44 290 ASN A CA 1
ATOM 2369 C C . ASN A 1 290 ? -26.766 -23.391 -25.75 1 94.44 290 ASN A C 1
ATOM 2371 O O . ASN A 1 290 ? -27.266 -22.469 -25.078 1 94.44 290 ASN A O 1
ATOM 2375 N N . THR A 1 291 ? -26.312 -24.547 -25.266 1 95.31 291 THR A N 1
ATOM 2376 C CA . THR A 1 291 ? -26.469 -24.766 -23.828 1 95.31 291 THR A CA 1
ATOM 2377 C C . THR A 1 291 ? -25.219 -24.359 -23.078 1 95.31 291 THR A C 1
ATOM 2379 O O . THR A 1 291 ? -25.172 -24.422 -21.844 1 95.31 291 THR A O 1
ATOM 2382 N N . GLY A 1 292 ? -24.234 -24 -23.844 1 97 292 GLY A N 1
ATOM 2383 C CA . GLY A 1 292 ? -23.016 -23.5 -23.219 1 97 292 GLY A CA 1
ATOM 2384 C C . GLY A 1 292 ? -21.812 -24.391 -23.453 1 97 292 GLY A C 1
ATOM 2385 O O . GLY A 1 292 ? -21.938 -25.484 -24.016 1 97 292 GLY A O 1
ATOM 2386 N N . VAL A 1 293 ? -20.656 -23.891 -23.078 1 98.25 293 VAL A N 1
ATOM 2387 C CA . VAL A 1 293 ? -19.375 -24.578 -23.219 1 98.25 293 VAL A CA 1
ATOM 2388 C C . VAL A 1 293 ? -18.688 -24.703 -21.859 1 98.25 293 VAL A C 1
ATOM 2390 O O . VAL A 1 293 ? -18.703 -23.75 -21.062 1 98.25 293 VAL A O 1
ATOM 2393 N N . VAL A 1 294 ? -18.203 -25.875 -21.594 1 98.12 294 VAL A N 1
ATOM 2394 C CA . VAL A 1 294 ? -17.281 -26.094 -20.469 1 98.12 294 VAL A CA 1
ATOM 2395 C C . VAL A 1 294 ? -15.852 -26.219 -21 1 98.12 294 VAL A C 1
ATOM 2397 O O . VAL A 1 294 ? -15.562 -27.062 -21.844 1 98.12 294 VAL A O 1
ATOM 2400 N N . TYR A 1 295 ? -15.023 -25.312 -20.547 1 97.75 295 TYR A N 1
ATOM 2401 C CA . TYR A 1 295 ? -13.625 -25.328 -20.953 1 97.75 295 TYR A CA 1
ATOM 2402 C C . TYR A 1 295 ? -12.766 -26.062 -19.922 1 97.75 295 TYR A C 1
ATOM 2404 O O . TYR A 1 295 ? -12.781 -25.719 -18.734 1 97.75 295 TYR A O 1
ATOM 2412 N N . PHE A 1 296 ? -12.07 -27.062 -20.375 1 95 296 PHE A N 1
ATOM 2413 C CA . PHE A 1 296 ? -11.242 -27.875 -19.484 1 95 296 PHE A CA 1
ATOM 2414 C C . PHE A 1 296 ? -9.773 -27.797 -19.906 1 95 296 PHE A C 1
ATOM 2416 O O . PHE A 1 296 ? -9.406 -28.281 -20.984 1 95 296 PHE A O 1
ATOM 2423 N N . ASN A 1 297 ? -8.938 -27.188 -18.984 1 91.62 297 ASN A N 1
ATOM 2424 C CA . ASN A 1 297 ? -7.504 -27.047 -19.219 1 91.62 297 ASN A CA 1
ATOM 2425 C C . ASN A 1 297 ? -6.703 -27.125 -17.922 1 91.62 297 ASN A C 1
ATOM 2427 O O . ASN A 1 297 ? -6.855 -26.297 -17.031 1 91.62 297 ASN A O 1
ATOM 2431 N N . PHE A 1 298 ? -5.801 -28.062 -17.797 1 79.5 298 PHE A N 1
ATOM 2432 C CA . PHE A 1 298 ? -5.008 -28.266 -16.594 1 79.5 298 PHE A CA 1
ATOM 2433 C C . PHE A 1 298 ? -3.643 -27.594 -16.719 1 79.5 298 PHE A C 1
ATOM 2435 O O . PHE A 1 298 ? -2.689 -27.984 -16.047 1 79.5 298 PHE A O 1
ATOM 2442 N N . GLY A 1 299 ? -3.537 -26.672 -17.531 1 68.25 299 GLY A N 1
ATOM 2443 C CA . GLY A 1 299 ? -2.369 -25.812 -17.578 1 68.25 299 GLY A CA 1
ATOM 2444 C C . GLY A 1 299 ? -1.171 -26.453 -18.234 1 68.25 299 GLY A C 1
ATOM 2445 O O . GLY A 1 299 ? -1.285 -27.547 -18.812 1 68.25 299 GLY A O 1
ATOM 2446 N N . THR A 1 300 ? -0.064 -25.766 -18.266 1 59.06 300 THR A N 1
ATOM 2447 C CA . THR A 1 300 ? 1.149 -26.141 -18.984 1 59.06 300 THR A CA 1
ATOM 2448 C C . THR A 1 300 ? 2.037 -27.031 -18.125 1 59.06 300 THR A C 1
ATOM 2450 O O . THR A 1 300 ? 2.854 -27.797 -18.656 1 59.06 300 THR A O 1
ATOM 2453 N N . ILE A 1 301 ? 1.855 -26.891 -16.906 1 55.72 301 ILE A N 1
ATOM 2454 C CA . ILE A 1 301 ? 2.822 -27.562 -16.031 1 55.72 301 ILE A CA 1
ATOM 2455 C C . ILE A 1 301 ? 2.449 -29.031 -15.883 1 55.72 301 ILE A C 1
ATOM 2457 O O . ILE A 1 301 ? 3.324 -29.906 -15.82 1 55.72 301 ILE A O 1
ATOM 2461 N N . LEU A 1 302 ? 1.16 -29.25 -15.891 1 58.5 302 LEU A N 1
ATOM 2462 C CA . LEU A 1 302 ? 0.746 -30.609 -15.633 1 58.5 302 LEU A CA 1
ATOM 2463 C C . LEU A 1 302 ? 0.363 -31.328 -16.922 1 58.5 302 LEU A C 1
ATOM 2465 O O . LEU A 1 302 ? -0.464 -30.828 -17.688 1 58.5 302 LEU A O 1
ATOM 2469 N N . ASN A 1 303 ? 1.229 -32.219 -17.062 1 65 303 ASN A N 1
ATOM 2470 C CA . ASN A 1 303 ? 0.859 -33.125 -18.156 1 65 303 ASN A CA 1
ATOM 2471 C C . ASN A 1 303 ? -0.43 -33.875 -17.828 1 65 303 ASN A C 1
ATOM 2473 O O . ASN A 1 303 ? -0.524 -34.562 -16.812 1 65 303 ASN A O 1
ATOM 2477 N N . VAL A 1 304 ? -1.373 -33.625 -18.609 1 68.12 304 VAL A N 1
ATOM 2478 C CA . VAL A 1 304 ? -2.67 -34.281 -18.438 1 68.12 304 VAL A CA 1
ATOM 2479 C C . VAL A 1 304 ? -2.484 -35.781 -18.281 1 68.12 304 VAL A C 1
ATOM 2481 O O . VAL A 1 304 ? -3.326 -36.469 -17.672 1 68.12 304 VAL A O 1
ATOM 2484 N N . THR A 1 305 ? -1.342 -36.156 -18.719 1 66.88 305 THR A N 1
ATOM 2485 C CA . THR A 1 305 ? -1.067 -37.562 -18.609 1 66.88 305 THR A CA 1
ATOM 2486 C C . THR A 1 305 ? -0.731 -37.969 -17.172 1 66.88 305 THR A C 1
ATOM 2488 O O . THR A 1 305 ? -0.735 -39.125 -16.828 1 66.88 305 THR A O 1
ATOM 2491 N N . SER A 1 306 ? -0.53 -36.938 -16.422 1 73.62 306 SER A N 1
ATOM 2492 C CA . SER A 1 306 ? -0.193 -37.219 -15.031 1 73.62 306 SER A CA 1
ATOM 2493 C C . SER A 1 306 ? -1.448 -37.375 -14.18 1 73.62 306 SER A C 1
ATOM 2495 O O . SER A 1 306 ? -1.368 -37.781 -13.016 1 73.62 306 SER A O 1
ATOM 2497 N N . ILE A 1 307 ? -2.564 -37.156 -14.789 1 78.31 307 ILE A N 1
ATOM 2498 C CA . ILE A 1 307 ? -3.826 -37.375 -14.094 1 78.31 307 ILE A CA 1
ATOM 2499 C C . ILE A 1 307 ? -4.062 -38.875 -13.914 1 78.31 307 ILE A C 1
ATOM 2501 O O . ILE A 1 307 ? -3.965 -39.656 -14.875 1 78.31 307 ILE A O 1
ATOM 2505 N N . PRO A 1 308 ? -4.445 -39.25 -12.742 1 82.12 308 PRO A N 1
ATOM 2506 C CA . PRO A 1 308 ? -4.762 -40.656 -12.578 1 82.12 308 PRO A CA 1
ATOM 2507 C C . PRO A 1 308 ? -5.844 -41.125 -13.539 1 82.12 308 PRO A C 1
ATOM 2509 O O . PRO A 1 308 ? -6.852 -40.438 -13.734 1 82.12 308 PRO A O 1
ATOM 2512 N N . LYS A 1 309 ? -5.699 -42.312 -14.07 1 86.69 309 LYS A N 1
ATOM 2513 C CA . LYS A 1 309 ? -6.582 -42.844 -15.109 1 86.69 309 LYS A CA 1
ATOM 2514 C C . LYS A 1 309 ? -8.023 -42.906 -14.609 1 86.69 309 LYS A C 1
ATOM 2516 O O . LYS A 1 309 ? -8.953 -42.531 -15.328 1 86.69 309 LYS A O 1
ATOM 2521 N N . PRO A 1 310 ? -8.188 -43.375 -13.406 1 90.12 310 PRO A N 1
ATOM 2522 C CA . PRO A 1 310 ? -9.57 -43.406 -12.922 1 90.12 310 PRO A CA 1
ATOM 2523 C C . PRO A 1 310 ? -10.203 -42.031 -12.859 1 90.12 310 PRO A C 1
ATOM 2525 O O . PRO A 1 310 ? -11.383 -41.875 -13.188 1 90.12 310 PRO A O 1
ATOM 2528 N N . SER A 1 311 ? -9.445 -41.062 -12.445 1 90.94 311 SER A N 1
ATOM 2529 C CA . SER A 1 311 ? -9.961 -39.719 -12.344 1 90.94 311 SER A CA 1
ATOM 2530 C C . SER A 1 311 ? -10.289 -39.125 -13.719 1 90.94 311 SER A C 1
ATOM 2532 O O . SER A 1 311 ? -11.297 -38.469 -13.898 1 90.94 311 SER A O 1
ATOM 2534 N N . LEU A 1 312 ? -9.406 -39.406 -14.648 1 89.31 312 LEU A N 1
ATOM 2535 C CA . LEU A 1 312 ? -9.641 -38.938 -16.016 1 89.31 312 LEU A CA 1
ATOM 2536 C C . LEU A 1 312 ? -10.922 -39.562 -16.578 1 89.31 312 LEU A C 1
ATOM 2538 O O . LEU A 1 312 ? -11.68 -38.875 -17.281 1 89.31 312 LEU A O 1
ATOM 2542 N N . ARG A 1 313 ? -11.125 -40.781 -16.312 1 92.38 313 ARG A N 1
ATOM 2543 C CA . ARG A 1 313 ? -12.336 -41.438 -16.781 1 92.38 313 ARG A CA 1
ATOM 2544 C C . ARG A 1 313 ? -13.578 -40.812 -16.188 1 92.38 313 ARG A C 1
ATOM 2546 O O . ARG A 1 313 ? -14.586 -40.625 -16.891 1 92.38 313 ARG A O 1
ATOM 2553 N N . ILE A 1 314 ? -13.469 -40.5 -14.945 1 94.88 314 ILE A N 1
ATOM 2554 C CA . ILE A 1 314 ? -14.586 -39.844 -14.273 1 94.88 314 ILE A CA 1
ATOM 2555 C C . ILE A 1 314 ? -14.891 -38.5 -14.945 1 94.88 314 ILE A C 1
ATOM 2557 O O . ILE A 1 314 ? -16.047 -38.188 -15.227 1 94.88 314 ILE A O 1
ATOM 2561 N N . LEU A 1 315 ? -13.867 -37.75 -15.227 1 94.56 315 LEU A N 1
ATOM 2562 C CA . LEU A 1 315 ? -14.016 -36.438 -15.859 1 94.56 315 LEU A CA 1
ATOM 2563 C C . LEU A 1 315 ? -14.68 -36.594 -17.219 1 94.56 315 LEU A C 1
ATOM 2565 O O . LEU A 1 315 ? -15.656 -35.875 -17.516 1 94.56 315 LEU A O 1
ATOM 2569 N N . ILE A 1 316 ? -14.219 -37.531 -18 1 93.94 316 ILE A N 1
ATOM 2570 C CA . ILE A 1 316 ? -14.711 -37.719 -19.375 1 93.94 316 ILE A CA 1
ATOM 2571 C C . ILE A 1 316 ? -16.156 -38.219 -19.344 1 93.94 316 ILE A C 1
ATOM 2573 O O . ILE A 1 316 ? -17 -37.75 -20.109 1 93.94 316 ILE A O 1
ATOM 2577 N N . ASN A 1 317 ? -16.422 -39.125 -18.406 1 96.31 317 ASN A N 1
ATOM 2578 C CA . ASN A 1 317 ? -17.766 -39.688 -18.312 1 96.31 317 ASN A CA 1
ATOM 2579 C C . ASN A 1 317 ? -18.781 -38.656 -17.922 1 96.31 317 ASN A C 1
ATOM 2581 O O . ASN A 1 317 ? -19.844 -38.531 -18.547 1 96.31 317 ASN A O 1
ATOM 2585 N N . VAL A 1 318 ? -18.453 -37.906 -16.922 1 97.56 318 VAL A N 1
ATOM 2586 C CA . VAL A 1 318 ? -19.391 -36.938 -16.406 1 97.56 318 VAL A CA 1
ATOM 2587 C C . VAL A 1 318 ? -19.594 -35.812 -17.422 1 97.56 318 VAL A C 1
ATOM 2589 O O . VAL A 1 318 ? -20.719 -35.406 -17.719 1 97.56 318 VAL A O 1
ATOM 2592 N N . LEU A 1 319 ? -18.547 -35.281 -18.031 1 97.31 319 LEU A N 1
ATOM 2593 C CA . LEU A 1 319 ? -18.625 -34.188 -18.984 1 97.31 319 LEU A CA 1
ATOM 2594 C C . LEU A 1 319 ? -19.266 -34.656 -20.281 1 97.31 319 LEU A C 1
ATOM 2596 O O . LEU A 1 319 ? -19.938 -33.875 -20.969 1 97.31 319 LEU A O 1
ATOM 2600 N N . GLY A 1 320 ? -19.047 -35.906 -20.562 1 96.81 320 GLY A N 1
ATOM 2601 C CA . GLY A 1 320 ? -19.609 -36.469 -21.781 1 96.81 320 GLY A CA 1
ATOM 2602 C C . GLY A 1 320 ? -21.125 -36.562 -21.734 1 96.81 320 GLY A C 1
ATOM 2603 O O . GLY A 1 320 ? -21.781 -36.594 -22.781 1 96.81 320 GLY A O 1
ATOM 2604 N N . ARG A 1 321 ? -21.688 -36.594 -20.578 1 95.81 321 ARG A N 1
ATOM 2605 C CA . ARG A 1 321 ? -23.125 -36.781 -20.406 1 95.81 321 ARG A CA 1
ATOM 2606 C C . ARG A 1 321 ? -23.828 -35.406 -20.391 1 95.81 321 ARG A C 1
ATOM 2608 O O . ARG A 1 321 ? -25.062 -35.344 -20.422 1 95.81 321 ARG A O 1
ATOM 2615 N N . LEU A 1 322 ? -23.125 -34.375 -20.453 1 96.38 322 LEU A N 1
ATOM 2616 C CA . LEU A 1 322 ? -23.703 -33.031 -20.359 1 96.38 322 LEU A CA 1
ATOM 2617 C C . LEU A 1 322 ? -24.297 -32.625 -21.688 1 96.38 322 LEU A C 1
ATOM 2619 O O . LEU A 1 322 ? -23.875 -33.094 -22.75 1 96.38 322 LEU A O 1
ATOM 2623 N N . GLU A 1 323 ? -25.266 -31.719 -21.562 1 95.88 323 GLU A N 1
ATOM 2624 C CA . GLU A 1 323 ? -25.781 -31.078 -22.766 1 95.88 323 GLU A CA 1
ATOM 2625 C C . GLU A 1 323 ? -24.812 -30.047 -23.312 1 95.88 323 GLU A C 1
ATOM 2627 O O . GLU A 1 323 ? -24.812 -29.734 -24.5 1 95.88 323 GLU A O 1
ATOM 2632 N N . GLN A 1 324 ? -24 -29.531 -22.438 1 97.44 324 GLN A N 1
ATOM 2633 C CA . GLN A 1 324 ? -22.984 -28.547 -22.828 1 97.44 324 GLN A CA 1
ATOM 2634 C C . GLN A 1 324 ? -21.906 -29.172 -23.703 1 97.44 324 GLN A C 1
ATOM 2636 O O . GLN A 1 324 ? -21.656 -30.375 -23.625 1 97.44 324 GLN A O 1
ATOM 2641 N N . LYS A 1 325 ? -21.328 -28.375 -24.5 1 97.94 325 LYS A N 1
ATOM 2642 C CA . LYS A 1 325 ? -20.141 -28.797 -25.25 1 97.94 325 LYS A CA 1
ATOM 2643 C C . LYS A 1 325 ? -18.875 -28.625 -24.406 1 97.94 325 LYS A C 1
ATOM 2645 O O . LYS A 1 325 ? -18.797 -27.766 -23.547 1 97.94 325 LYS A O 1
ATOM 2650 N N . ILE A 1 326 ? -17.938 -29.531 -24.703 1 97.56 326 ILE A N 1
ATOM 2651 C CA . ILE A 1 326 ? -16.719 -29.547 -23.906 1 97.56 326 ILE A CA 1
ATOM 2652 C C . ILE A 1 326 ? -15.523 -29.219 -24.797 1 97.56 326 ILE A C 1
ATOM 2654 O O . ILE A 1 326 ? -15.297 -29.859 -25.812 1 97.56 326 ILE A O 1
ATOM 2658 N N . VAL A 1 327 ? -14.805 -28.188 -24.453 1 96.69 327 VAL A N 1
ATOM 2659 C CA . VAL A 1 327 ? -13.516 -27.875 -25.062 1 96.69 327 VAL A CA 1
ATOM 2660 C C . VAL A 1 327 ? -12.383 -28.312 -24.141 1 96.69 327 VAL A C 1
ATOM 2662 O O . VAL A 1 327 ? -12.25 -27.781 -23.031 1 96.69 327 VAL A O 1
ATOM 2665 N N . PHE A 1 328 ? -11.586 -29.266 -24.594 1 93.88 328 PHE A N 1
ATOM 2666 C CA . PHE A 1 328 ? -10.633 -29.938 -23.719 1 93.88 328 PHE A CA 1
ATOM 2667 C C . PHE A 1 328 ? -9.227 -29.891 -24.312 1 93.88 328 PHE A C 1
ATOM 2669 O O . PHE A 1 328 ? -9.016 -30.359 -25.438 1 93.88 328 PHE A O 1
ATOM 2676 N N . LYS A 1 329 ? -8.266 -29.312 -23.5 1 90.12 329 LYS A N 1
ATOM 2677 C CA . LYS A 1 329 ? -6.867 -29.359 -23.922 1 90.12 329 LYS A CA 1
ATOM 2678 C C . LYS A 1 329 ? -6.262 -30.734 -23.641 1 90.12 329 LYS A C 1
ATOM 2680 O O . LYS A 1 329 ? -6.148 -31.156 -22.5 1 90.12 329 LYS A O 1
ATOM 2685 N N . TRP A 1 330 ? -5.832 -31.375 -24.688 1 81.75 330 TRP A N 1
ATOM 2686 C CA . TRP A 1 330 ? -5.305 -32.75 -24.625 1 81.75 330 TRP A CA 1
ATOM 2687 C C . TRP A 1 330 ? -3.947 -32.812 -25.312 1 81.75 330 TRP A C 1
ATOM 2689 O O . TRP A 1 330 ? -3.395 -31.812 -25.75 1 81.75 330 TRP A O 1
ATOM 2699 N N . ILE A 1 331 ? -3.342 -33.969 -25.188 1 76 331 ILE A N 1
ATOM 2700 C CA . ILE A 1 331 ? -1.989 -34.188 -25.688 1 76 331 ILE A CA 1
ATOM 2701 C C . ILE A 1 331 ? -1.995 -34.188 -27.203 1 76 331 ILE A C 1
ATOM 2703 O O . ILE A 1 331 ? -0.986 -33.844 -27.844 1 76 331 ILE A O 1
ATOM 2707 N N . ASN A 1 332 ? -3.061 -34.594 -27.766 1 71.81 332 ASN A N 1
ATOM 2708 C CA . ASN A 1 332 ? -3.174 -34.594 -29.234 1 71.81 332 ASN A CA 1
ATOM 2709 C C . ASN A 1 332 ? -4.547 -34.125 -29.688 1 71.81 332 ASN A C 1
ATOM 2711 O O . ASN A 1 332 ? -5.379 -33.719 -28.859 1 71.81 332 ASN A O 1
ATOM 2715 N N . ASN A 1 333 ? -4.715 -34.062 -31.031 1 75.38 333 ASN A N 1
ATOM 2716 C CA . ASN A 1 333 ? -5.93 -33.5 -31.594 1 75.38 333 ASN A CA 1
ATOM 2717 C C . ASN A 1 333 ? -6.965 -34.562 -31.906 1 75.38 333 ASN A C 1
ATOM 2719 O O . ASN A 1 333 ? -7.996 -34.281 -32.531 1 75.38 333 ASN A O 1
ATOM 2723 N N . SER A 1 334 ? -6.699 -35.75 -31.438 1 76.06 334 SER A N 1
ATOM 2724 C CA . SER A 1 334 ? -7.633 -36.812 -31.797 1 76.06 334 SER A CA 1
ATOM 2725 C C . SER A 1 334 ? -8.797 -36.906 -30.828 1 76.06 334 SER A C 1
ATOM 2727 O O . SER A 1 334 ? -8.586 -37.094 -29.625 1 76.06 334 SER A O 1
ATOM 2729 N N . THR A 1 335 ? -9.992 -36.812 -31.375 1 76.69 335 THR A N 1
ATOM 2730 C CA . THR A 1 335 ? -11.211 -36.844 -30.562 1 76.69 335 THR A CA 1
ATOM 2731 C C . THR A 1 335 ? -11.781 -38.25 -30.469 1 76.69 335 THR A C 1
ATOM 2733 O O . THR A 1 335 ? -12.82 -38.469 -29.859 1 76.69 335 THR A O 1
ATOM 2736 N N . GLN A 1 336 ? -11.234 -39.125 -31.062 1 74.62 336 GLN A N 1
ATOM 2737 C CA . GLN A 1 336 ? -11.812 -40.438 -31.219 1 74.62 336 GLN A CA 1
ATOM 2738 C C . GLN A 1 336 ? -12.062 -41.094 -29.859 1 74.62 336 GLN A C 1
ATOM 2740 O O . GLN A 1 336 ? -13.047 -41.844 -29.703 1 74.62 336 GLN A O 1
ATOM 2745 N N . ASP A 1 337 ? -11.352 -40.781 -28.969 1 83.62 337 ASP A N 1
ATOM 2746 C CA . ASP A 1 337 ? -11.461 -41.438 -27.672 1 83.62 337 ASP A CA 1
ATOM 2747 C C . ASP A 1 337 ? -12.352 -40.656 -26.719 1 83.62 337 ASP A C 1
ATOM 2749 O O . ASP A 1 337 ? -12.445 -40.969 -25.531 1 83.62 337 ASP A O 1
ATOM 2753 N N . PHE A 1 338 ? -13.07 -39.688 -27.359 1 92.69 338 PHE A N 1
ATOM 2754 C CA . PHE A 1 338 ? -13.875 -38.812 -26.516 1 92.69 338 PHE A CA 1
ATOM 2755 C C . PHE A 1 338 ? -15.328 -38.812 -26.984 1 92.69 338 PHE A C 1
ATOM 2757 O O . PHE A 1 338 ? -15.609 -39.094 -28.141 1 92.69 338 PHE A O 1
ATOM 2764 N N . PRO A 1 339 ? -16.297 -38.562 -26.094 1 94.81 339 PRO A N 1
ATOM 2765 C CA . PRO A 1 339 ? -17.703 -38.406 -26.484 1 94.81 339 PRO A CA 1
ATOM 2766 C C . PRO A 1 339 ? -17.922 -37.344 -27.547 1 94.81 339 PRO A C 1
ATOM 2768 O O . PRO A 1 339 ? -17.062 -36.5 -27.766 1 94.81 339 PRO A O 1
ATOM 2771 N N . ASN A 1 340 ? -19.094 -37.281 -28.203 1 93.12 340 ASN A N 1
ATOM 2772 C CA . ASN A 1 340 ? -19.391 -36.438 -29.375 1 93.12 340 ASN A CA 1
ATOM 2773 C C . ASN A 1 340 ? -19.422 -34.969 -29.016 1 93.12 340 ASN A C 1
ATOM 2775 O O . ASN A 1 340 ? -19.219 -34.094 -29.875 1 93.12 340 ASN A O 1
ATOM 2779 N N . ASN A 1 341 ? -19.594 -34.688 -27.797 1 96.19 341 ASN A N 1
ATOM 2780 C CA . ASN A 1 341 ? -19.703 -33.281 -27.438 1 96.19 341 ASN A CA 1
ATOM 2781 C C . ASN A 1 341 ? -18.359 -32.688 -27.062 1 96.19 341 ASN A C 1
ATOM 2783 O O . ASN A 1 341 ? -18.281 -31.578 -26.547 1 96.19 341 ASN A O 1
ATOM 2787 N N . PHE A 1 342 ? -17.281 -33.406 -27.328 1 95.88 342 PHE A N 1
ATOM 2788 C CA . PHE A 1 342 ? -15.93 -32.938 -27.016 1 95.88 342 PHE A CA 1
ATOM 2789 C C . PHE A 1 342 ? -15.258 -32.344 -28.234 1 95.88 342 PHE A C 1
ATOM 2791 O O . PHE A 1 342 ? -15.367 -32.875 -29.344 1 95.88 342 PHE A O 1
ATOM 2798 N N . TYR A 1 343 ? -14.664 -31.219 -28.062 1 94.44 343 TYR A N 1
ATOM 2799 C CA . TYR A 1 343 ? -13.609 -30.703 -28.922 1 94.44 343 TYR A CA 1
ATOM 2800 C C . TYR A 1 343 ? -12.258 -30.75 -28.234 1 94.44 343 TYR A C 1
ATOM 2802 O O . TYR A 1 343 ? -12.086 -30.188 -27.156 1 94.44 343 TYR A O 1
ATOM 2810 N N . VAL A 1 344 ? -11.281 -31.453 -28.828 1 92.06 344 VAL A N 1
ATOM 2811 C CA . VAL A 1 344 ? -9.992 -31.656 -28.188 1 92.06 344 VAL A CA 1
ATOM 2812 C C . VAL A 1 344 ? -8.875 -31.125 -29.094 1 92.06 344 VAL A C 1
ATOM 2814 O O . VAL A 1 344 ? -8.938 -31.281 -30.312 1 92.06 344 VAL A O 1
ATOM 2817 N N . ASN A 1 345 ? -7.953 -30.453 -28.453 1 90.44 345 ASN A N 1
ATOM 2818 C CA . ASN A 1 345 ? -6.785 -29.938 -29.156 1 90.44 345 ASN A CA 1
ATOM 2819 C C . ASN A 1 345 ? -5.594 -29.766 -28.219 1 90.44 345 ASN A C 1
ATOM 2821 O O . ASN A 1 345 ? -5.766 -29.609 -27.016 1 90.44 345 ASN A O 1
ATOM 2825 N N . SER A 1 346 ? -4.414 -29.859 -28.812 1 86.75 346 SER A N 1
ATOM 2826 C CA . SER A 1 346 ? -3.203 -29.719 -28.016 1 86.75 346 SER A CA 1
ATOM 2827 C C . SER A 1 346 ? -2.887 -28.25 -27.75 1 86.75 346 SER A C 1
ATOM 2829 O O . SER A 1 346 ? -2.105 -27.938 -26.844 1 86.75 346 SER A O 1
ATOM 2831 N N . TRP A 1 347 ? -3.404 -27.406 -28.484 1 85.75 347 TRP A N 1
ATOM 2832 C CA . TRP A 1 347 ? -3.227 -25.969 -28.266 1 85.75 347 TRP A CA 1
ATOM 2833 C C . TRP A 1 347 ? -4.559 -25.234 -28.391 1 85.75 347 TRP A C 1
ATOM 2835 O O . TRP A 1 347 ? -5.25 -25.359 -29.391 1 85.75 347 TRP A O 1
ATOM 2845 N N . LEU A 1 348 ? -4.926 -24.578 -27.344 1 91.06 348 LEU A N 1
ATOM 2846 C CA . LEU A 1 348 ? -6.191 -23.859 -27.297 1 91.06 348 LEU A CA 1
ATOM 2847 C C . LEU A 1 348 ? -5.977 -22.406 -26.859 1 91.06 348 LEU A C 1
ATOM 2849 O O . LEU A 1 348 ? -5.223 -22.156 -25.922 1 91.06 348 LEU A O 1
ATOM 2853 N N . PRO A 1 349 ? -6.566 -21.484 -27.578 1 92.25 349 PRO A N 1
ATOM 2854 C CA . PRO A 1 349 ? -6.504 -20.078 -27.156 1 92.25 349 PRO A CA 1
ATOM 2855 C C . PRO A 1 349 ? -7.387 -19.797 -25.953 1 92.25 349 PRO A C 1
ATOM 2857 O O . PRO A 1 349 ? -8.531 -19.359 -26.109 1 92.25 349 PRO A O 1
ATOM 2860 N N . GLN A 1 350 ? -6.875 -19.875 -24.812 1 92 350 GLN A N 1
ATOM 2861 C CA . GLN A 1 350 ? -7.625 -19.844 -23.562 1 92 350 GLN A CA 1
ATOM 2862 C C . GLN A 1 350 ? -8.383 -18.531 -23.406 1 92 350 GLN A C 1
ATOM 2864 O O . GLN A 1 350 ? -9.57 -18.516 -23.062 1 92 350 GLN A O 1
ATOM 2869 N N . SER A 1 351 ? -7.738 -17.406 -23.672 1 91.88 351 SER A N 1
ATOM 2870 C CA . SER A 1 351 ? -8.367 -16.094 -23.5 1 91.88 351 SER A CA 1
ATOM 2871 C C . SER A 1 351 ? -9.602 -15.961 -24.391 1 91.88 351 SER A C 1
ATOM 2873 O O . SER A 1 351 ? -10.648 -15.484 -23.938 1 91.88 351 SER A O 1
ATOM 2875 N N . GLU A 1 352 ? -9.477 -16.406 -25.594 1 94.81 352 GLU A N 1
ATOM 2876 C CA . GLU A 1 352 ? -10.586 -16.328 -26.547 1 94.81 352 GLU A CA 1
ATOM 2877 C C . GLU A 1 352 ? -11.727 -17.25 -26.156 1 94.81 352 GLU A C 1
ATOM 2879 O O . GLU A 1 352 ? -12.898 -16.875 -26.25 1 94.81 352 GLU A O 1
ATOM 2884 N N . ILE A 1 353 ? -11.352 -18.375 -25.719 1 96.38 353 ILE A N 1
ATOM 2885 C CA . ILE A 1 353 ? -12.359 -19.359 -25.312 1 96.38 353 ILE A CA 1
ATOM 2886 C C . ILE A 1 353 ? -13.141 -18.828 -24.109 1 96.38 353 ILE A C 1
ATOM 2888 O O . ILE A 1 353 ? -14.375 -18.844 -24.109 1 96.38 353 ILE A O 1
ATOM 2892 N N . LEU A 1 354 ? -12.453 -18.344 -23.125 1 96.25 354 LEU A N 1
ATOM 2893 C CA . LEU A 1 354 ? -13.078 -17.859 -21.906 1 96.25 354 LEU A CA 1
ATOM 2894 C C . LEU A 1 354 ? -13.961 -16.656 -22.203 1 96.25 354 LEU A C 1
ATOM 2896 O O . LEU A 1 354 ? -15 -16.469 -21.547 1 96.25 354 LEU A O 1
ATOM 2900 N N . ASN A 1 355 ? -13.594 -15.859 -23.156 1 94.88 355 ASN A N 1
ATOM 2901 C CA . ASN A 1 355 ? -14.344 -14.633 -23.438 1 94.88 355 ASN A CA 1
ATOM 2902 C C . ASN A 1 355 ? -15.484 -14.891 -24.422 1 94.88 355 ASN A C 1
ATOM 2904 O O . ASN A 1 355 ? -16.234 -13.969 -24.75 1 94.88 355 ASN A O 1
ATOM 2908 N N . HIS A 1 356 ? -15.594 -16.109 -24.922 1 96.25 356 HIS A N 1
ATOM 2909 C CA . HIS A 1 356 ? -16.734 -16.453 -25.766 1 96.25 356 HIS A CA 1
ATOM 2910 C C . HIS A 1 356 ? -18.031 -16.406 -24.969 1 96.25 356 HIS A C 1
ATOM 2912 O O . HIS A 1 356 ? -18.078 -16.891 -23.828 1 96.25 356 HIS A O 1
ATOM 2918 N N . PRO A 1 357 ? -19.047 -15.852 -25.516 1 95.38 357 PRO A N 1
ATOM 2919 C CA . PRO A 1 357 ? -20.281 -15.672 -24.766 1 95.38 357 PRO A CA 1
ATOM 2920 C C . PRO A 1 357 ? -20.891 -17 -24.297 1 95.38 357 PRO A C 1
ATOM 2922 O O . PRO A 1 357 ? -21.625 -17.031 -23.312 1 95.38 357 PRO A O 1
ATOM 2925 N N . ASN A 1 358 ? -20.531 -18.094 -24.938 1 97.44 358 ASN A N 1
ATOM 2926 C CA . ASN A 1 358 ? -21.125 -19.375 -24.578 1 97.44 358 ASN A CA 1
ATOM 2927 C C . ASN A 1 358 ? -20.281 -20.125 -23.562 1 97.44 358 ASN A C 1
ATOM 2929 O O . ASN A 1 358 ? -20.656 -21.203 -23.109 1 97.44 358 ASN A O 1
ATOM 2933 N N . CYS A 1 359 ? -19.125 -19.625 -23.188 1 97.62 359 CYS A N 1
ATOM 2934 C CA . CYS A 1 359 ? -18.328 -20.281 -22.156 1 97.62 359 CYS A CA 1
ATOM 2935 C C . CYS A 1 359 ? -18.953 -20.078 -20.781 1 97.62 359 CYS A C 1
ATOM 2937 O O . CYS A 1 359 ? -19.062 -18.938 -20.312 1 97.62 359 CYS A O 1
ATOM 2939 N N . LYS A 1 360 ? -19.234 -21.203 -20.125 1 97.06 360 LYS A N 1
ATOM 2940 C CA . LYS A 1 360 ? -20 -21.094 -18.891 1 97.06 360 LYS A CA 1
ATOM 2941 C C . LYS A 1 360 ? -19.141 -21.453 -17.672 1 97.06 360 LYS A C 1
ATOM 2943 O O . LYS A 1 360 ? -19.391 -20.984 -16.562 1 97.06 360 LYS A O 1
ATOM 2948 N N . VAL A 1 361 ? -18.234 -22.328 -17.891 1 97.94 361 VAL A N 1
ATOM 2949 C CA . VAL A 1 361 ? -17.422 -22.812 -16.781 1 97.94 361 VAL A CA 1
ATOM 2950 C C . VAL A 1 361 ? -16.016 -23.109 -17.266 1 97.94 361 VAL A C 1
ATOM 2952 O O . VAL A 1 361 ? -15.82 -23.594 -18.375 1 97.94 361 VAL A O 1
ATOM 2955 N N . PHE A 1 362 ? -15.078 -22.828 -16.438 1 98 362 PHE A N 1
ATOM 2956 C CA . PHE A 1 362 ? -13.68 -23.172 -16.672 1 98 362 PHE A CA 1
ATOM 2957 C C . PHE A 1 362 ? -13.203 -24.188 -15.633 1 98 362 PHE A C 1
ATOM 2959 O O . PHE A 1 362 ? -13.234 -23.906 -14.43 1 98 362 PHE A O 1
ATOM 2966 N N . ILE A 1 363 ? -12.828 -25.328 -16.062 1 96.62 363 ILE A N 1
ATOM 2967 C CA . ILE A 1 363 ? -12.211 -26.328 -15.203 1 96.62 363 ILE A CA 1
ATOM 2968 C C . ILE A 1 363 ? -10.688 -26.203 -15.289 1 96.62 363 ILE A C 1
ATOM 2970 O O . ILE A 1 363 ? -10.109 -26.375 -16.359 1 96.62 363 ILE A O 1
ATOM 2974 N N . THR A 1 364 ? -10.039 -25.922 -14.117 1 94.06 364 THR A N 1
ATOM 2975 C CA . THR A 1 364 ? -8.617 -25.578 -14.133 1 94.06 364 THR A CA 1
ATOM 2976 C C . THR A 1 364 ? -7.926 -26.094 -12.875 1 94.06 364 THR A C 1
ATOM 2978 O O . THR A 1 364 ? -8.586 -26.547 -11.938 1 94.06 364 THR A O 1
ATOM 2981 N N . HIS A 1 365 ? -6.645 -26.109 -12.922 1 91 365 HIS A N 1
ATOM 2982 C CA . HIS A 1 365 ? -5.883 -26.469 -11.727 1 91 365 HIS A CA 1
ATOM 2983 C C . HIS A 1 365 ? -5.754 -25.281 -10.781 1 91 365 HIS A C 1
ATOM 2985 O O . HIS A 1 365 ? -5.359 -25.438 -9.625 1 91 365 HIS A O 1
ATOM 2991 N N . GLY A 1 366 ? -6.023 -24.062 -11.273 1 91 366 GLY A N 1
ATOM 2992 C CA . GLY A 1 366 ? -6.145 -22.938 -10.359 1 91 366 GLY A CA 1
ATOM 2993 C C . GLY A 1 366 ? -4.875 -22.109 -10.258 1 91 366 GLY A C 1
ATOM 2994 O O . GLY A 1 366 ? -4.555 -21.578 -9.195 1 91 366 GLY A O 1
ATOM 2995 N N . GLY A 1 367 ? -4.098 -21.984 -11.359 1 89 367 GLY A N 1
ATOM 2996 C CA . GLY A 1 367 ? -2.977 -21.062 -11.391 1 89 367 GLY A CA 1
ATOM 2997 C C . GLY A 1 367 ? -3.406 -19.609 -11.367 1 89 367 GLY A C 1
ATOM 2998 O O . GLY A 1 367 ? -4.535 -19.281 -11.734 1 89 367 GLY A O 1
ATOM 2999 N N . VAL A 1 368 ? -2.547 -18.766 -10.969 1 89.44 368 VAL A N 1
ATOM 3000 C CA . VAL A 1 368 ? -2.852 -17.344 -10.812 1 89.44 368 VAL A CA 1
ATOM 3001 C C . VAL A 1 368 ? -3.338 -16.781 -12.148 1 89.44 368 VAL A C 1
ATOM 3003 O O . VAL A 1 368 ? -4.324 -16.047 -12.195 1 89.44 368 VAL A O 1
ATOM 3006 N N . HIS A 1 369 ? -2.736 -17.141 -13.227 1 90.88 369 HIS A N 1
ATOM 3007 C CA . HIS A 1 369 ? -3.09 -16.594 -14.531 1 90.88 369 HIS A CA 1
ATOM 3008 C C . HIS A 1 369 ? -4.469 -17.078 -14.977 1 90.88 369 HIS A C 1
ATOM 3010 O O . HIS A 1 369 ? -5.262 -16.297 -15.508 1 90.88 369 HIS A O 1
ATOM 3016 N N . GLY A 1 370 ? -4.656 -18.359 -14.711 1 91.31 370 GLY A N 1
ATOM 3017 C CA . GLY A 1 370 ? -5.973 -18.891 -15.031 1 91.31 370 GLY A CA 1
ATOM 3018 C C . GLY A 1 370 ? -7.086 -18.219 -14.25 1 91.31 370 GLY A C 1
ATOM 3019 O O . GLY A 1 370 ? -8.133 -17.891 -14.812 1 91.31 370 GLY A O 1
ATOM 3020 N N . ILE A 1 371 ? -6.867 -17.984 -13.016 1 92.75 371 ILE A N 1
ATOM 3021 C CA . ILE A 1 371 ? -7.871 -17.359 -12.164 1 92.75 371 ILE A CA 1
ATOM 3022 C C . ILE A 1 371 ? -8.125 -15.93 -12.617 1 92.75 371 ILE A C 1
ATOM 3024 O O . ILE A 1 371 ? -9.273 -15.484 -12.711 1 92.75 371 ILE A O 1
ATOM 3028 N N . ILE A 1 372 ? -7.094 -15.211 -12.906 1 93.44 372 ILE A N 1
ATOM 3029 C CA . ILE A 1 372 ? -7.23 -13.828 -13.344 1 93.44 372 ILE A CA 1
ATOM 3030 C C . ILE A 1 372 ? -7.973 -13.781 -14.68 1 93.44 372 ILE A C 1
ATOM 3032 O O . ILE A 1 372 ? -8.836 -12.922 -14.891 1 93.44 372 ILE A O 1
ATOM 3036 N N . GLU A 1 373 ? -7.68 -14.719 -15.547 1 93.69 373 GLU A N 1
ATOM 3037 C CA . GLU A 1 373 ? -8.336 -14.758 -16.844 1 93.69 373 GLU A CA 1
ATOM 3038 C C . GLU A 1 373 ? -9.828 -15.062 -16.703 1 93.69 373 GLU A C 1
ATOM 3040 O O . GLU A 1 373 ? -10.648 -14.516 -17.438 1 93.69 373 GLU A O 1
ATOM 3045 N N . THR A 1 374 ? -10.117 -15.883 -15.828 1 94.19 374 THR A N 1
ATOM 3046 C CA . THR A 1 374 ? -11.523 -16.234 -15.641 1 94.19 374 THR A CA 1
ATOM 3047 C C . THR A 1 374 ? -12.297 -15.055 -15.055 1 94.19 374 THR A C 1
ATOM 3049 O O . THR A 1 374 ? -13.453 -14.828 -15.406 1 94.19 374 THR A O 1
ATOM 3052 N N . ILE A 1 375 ? -11.672 -14.375 -14.164 1 95 375 ILE A N 1
ATOM 3053 C CA . ILE A 1 375 ? -12.305 -13.188 -13.602 1 95 375 ILE A CA 1
ATOM 3054 C C . ILE A 1 375 ? -12.461 -12.125 -14.688 1 95 375 ILE A C 1
ATOM 3056 O O . ILE A 1 375 ? -13.516 -11.492 -14.797 1 95 375 ILE A O 1
ATOM 3060 N N . ASP A 1 376 ? -11.406 -11.977 -15.438 1 94.56 376 ASP A N 1
ATOM 3061 C CA . ASP A 1 376 ? -11.461 -11.047 -16.562 1 94.56 376 ASP A CA 1
ATOM 3062 C C . ASP A 1 376 ? -12.648 -11.352 -17.469 1 94.56 376 ASP A C 1
ATOM 3064 O O . ASP A 1 376 ? -13.352 -10.438 -17.906 1 94.56 376 ASP A O 1
ATOM 3068 N N . ALA A 1 377 ? -12.898 -12.633 -17.719 1 96 377 ALA A N 1
ATOM 3069 C CA . ALA A 1 377 ? -13.914 -13.086 -18.656 1 96 377 ALA A CA 1
ATOM 3070 C C . ALA A 1 377 ? -15.281 -13.188 -17.984 1 96 377 ALA A C 1
ATOM 3072 O O . ALA A 1 377 ? -16.312 -13.273 -18.672 1 96 377 ALA A O 1
ATOM 3073 N N . GLY A 1 378 ? -15.305 -13.211 -16.688 1 96.69 378 GLY A N 1
ATOM 3074 C CA . GLY A 1 378 ? -16.547 -13.375 -15.969 1 96.69 378 GLY A CA 1
ATOM 3075 C C . GLY A 1 378 ? -17.094 -14.789 -16.031 1 96.69 378 GLY A C 1
ATOM 3076 O O . GLY A 1 378 ? -18.312 -14.992 -16.203 1 96.69 378 GLY A O 1
ATOM 3077 N N . VAL A 1 379 ? -16.219 -15.766 -15.938 1 97.69 379 VAL A N 1
ATOM 3078 C CA . VAL A 1 379 ? -16.609 -17.172 -16 1 97.69 379 VAL A CA 1
ATOM 3079 C C . VAL A 1 379 ? -16.25 -17.875 -14.703 1 97.69 379 VAL A C 1
ATOM 3081 O O . VAL A 1 379 ? -15.117 -17.766 -14.211 1 97.69 379 VAL A O 1
ATOM 3084 N N . PRO A 1 380 ? -17.172 -18.625 -14.078 1 98 380 PRO A N 1
ATOM 3085 C CA . PRO A 1 380 ? -16.844 -19.344 -12.844 1 98 380 PRO A CA 1
ATOM 3086 C C . PRO A 1 380 ? -15.922 -20.531 -13.086 1 98 380 PRO A C 1
ATOM 3088 O O . PRO A 1 380 ? -15.703 -20.938 -14.234 1 98 380 PRO A O 1
ATOM 3091 N N . ILE A 1 381 ? -15.438 -21.156 -11.922 1 97.94 381 ILE A N 1
ATOM 3092 C CA . ILE A 1 381 ? -14.414 -22.172 -12.125 1 97.94 381 ILE A CA 1
ATOM 3093 C C . ILE A 1 381 ? -14.711 -23.375 -11.234 1 97.94 381 ILE A C 1
ATOM 3095 O O . ILE A 1 381 ? -15.344 -23.234 -10.188 1 97.94 381 ILE A O 1
ATOM 3099 N N . ILE A 1 382 ? -14.367 -24.5 -11.703 1 98 382 ILE A N 1
ATOM 3100 C CA . ILE A 1 382 ? -14.109 -25.672 -10.875 1 98 382 ILE A CA 1
ATOM 3101 C C . ILE A 1 382 ? -12.609 -25.953 -10.844 1 98 382 ILE A C 1
ATOM 3103 O O . ILE A 1 382 ? -11.984 -26.172 -11.883 1 98 382 ILE A O 1
ATOM 3107 N N . GLY A 1 383 ? -12.094 -25.875 -9.672 1 96 383 GLY A N 1
ATOM 3108 C CA . GLY A 1 383 ? -10.648 -26 -9.547 1 96 383 GLY A CA 1
ATOM 3109 C C . GLY A 1 383 ? -10.219 -27.328 -8.961 1 96 383 GLY A C 1
ATOM 3110 O O . GLY A 1 383 ? -10.852 -27.844 -8.031 1 96 383 GLY A O 1
ATOM 3111 N N . PHE A 1 384 ? -9.164 -27.906 -9.539 1 93 384 PHE A N 1
ATOM 3112 C CA . PHE A 1 384 ? -8.469 -29.094 -9.047 1 93 384 PHE A CA 1
ATOM 3113 C C . PHE A 1 384 ? -7.012 -28.766 -8.727 1 93 384 PHE A C 1
ATOM 3115 O O . PHE A 1 384 ? -6.117 -29.078 -9.508 1 93 384 PHE A O 1
ATOM 3122 N N . PRO A 1 385 ? -6.812 -28.156 -7.52 1 90.31 385 PRO A N 1
ATOM 3123 C CA . PRO A 1 385 ? -5.426 -27.828 -7.191 1 90.31 385 PRO A CA 1
ATOM 3124 C C . PRO A 1 385 ? -4.566 -29.062 -6.957 1 90.31 385 PRO A C 1
ATOM 3126 O O . PRO A 1 385 ? -5.039 -30.047 -6.371 1 90.31 385 PRO A O 1
ATOM 3129 N N . VAL A 1 386 ? -3.318 -29 -7.395 1 82.69 386 VAL A N 1
ATOM 3130 C CA . VAL A 1 386 ? -2.441 -30.156 -7.258 1 82.69 386 VAL A CA 1
ATOM 3131 C C . VAL A 1 386 ? -1.109 -29.734 -6.648 1 82.69 386 VAL A C 1
ATOM 3133 O O . VAL A 1 386 ? -0.394 -30.547 -6.066 1 82.69 386 VAL A O 1
ATOM 3136 N N . PHE A 1 387 ? -0.78 -28.453 -6.809 1 78.25 387 PHE A N 1
ATOM 3137 C CA . PHE A 1 387 ? 0.506 -28.047 -6.25 1 78.25 387 PHE A CA 1
ATOM 3138 C C . PHE A 1 387 ? 0.554 -26.547 -6.016 1 78.25 387 PHE A C 1
ATOM 3140 O O . PHE A 1 387 ? -0.257 -25.797 -6.57 1 78.25 387 PHE A O 1
ATOM 3147 N N . GLY A 1 388 ? 1.399 -26.141 -5.105 1 80.25 388 GLY A N 1
ATOM 3148 C CA . GLY A 1 388 ? 1.816 -24.766 -4.906 1 80.25 388 GLY A CA 1
ATOM 3149 C C . GLY A 1 388 ? 0.681 -23.844 -4.48 1 80.25 388 GLY A C 1
ATOM 3150 O O . GLY A 1 388 ? -0.056 -24.156 -3.545 1 80.25 388 GLY A O 1
ATOM 3151 N N . ASP A 1 389 ? 0.578 -22.719 -5.23 1 86.06 389 ASP A N 1
ATOM 3152 C CA . ASP A 1 389 ? -0.358 -21.656 -4.844 1 86.06 389 ASP A CA 1
ATOM 3153 C C . ASP A 1 389 ? -1.767 -21.969 -5.352 1 86.06 389 ASP A C 1
ATOM 3155 O O . ASP A 1 389 ? -2.717 -21.25 -5.023 1 86.06 389 ASP A O 1
ATOM 3159 N N . GLN A 1 390 ? -1.931 -23.062 -5.996 1 89.88 390 GLN A N 1
ATOM 3160 C CA . GLN A 1 390 ? -3.221 -23.406 -6.582 1 89.88 390 GLN A CA 1
ATOM 3161 C C . GLN A 1 390 ? -4.273 -23.625 -5.504 1 89.88 390 GLN A C 1
ATOM 3163 O O . GLN A 1 390 ? -5.441 -23.266 -5.68 1 89.88 390 GLN A O 1
ATOM 3168 N N . PHE A 1 391 ? -3.824 -24.203 -4.438 1 88.12 391 PHE A N 1
ATOM 3169 C CA . PHE A 1 391 ? -4.758 -24.516 -3.365 1 88.12 391 PHE A CA 1
ATOM 3170 C C . PHE A 1 391 ? -5.371 -23.25 -2.797 1 88.12 391 PHE A C 1
ATOM 3172 O O . PHE A 1 391 ? -6.594 -23.141 -2.654 1 88.12 391 PHE A O 1
ATOM 3179 N N . GLN A 1 392 ? -4.547 -22.359 -2.494 1 90.38 392 GLN A N 1
ATOM 3180 C CA . GLN A 1 392 ? -5.059 -21.109 -1.928 1 90.38 392 GLN A CA 1
ATOM 3181 C C . GLN A 1 392 ? -5.875 -20.328 -2.957 1 90.38 392 GLN A C 1
ATOM 3183 O O . GLN A 1 392 ? -6.883 -19.703 -2.617 1 90.38 392 GLN A O 1
ATOM 3188 N N . ASN A 1 393 ? -5.504 -20.391 -4.199 1 92.44 393 ASN A N 1
ATOM 3189 C CA . ASN A 1 393 ? -6.219 -19.688 -5.262 1 92.44 393 ASN A CA 1
ATOM 3190 C C . ASN A 1 393 ? -7.648 -20.188 -5.402 1 92.44 393 ASN A C 1
ATOM 3192 O O . ASN A 1 393 ? -8.594 -19.406 -5.496 1 92.44 393 ASN A O 1
ATOM 3196 N N . ILE A 1 394 ? -7.738 -21.469 -5.391 1 93.81 394 ILE A N 1
ATOM 3197 C CA . ILE A 1 394 ? -9.055 -22.062 -5.59 1 93.81 394 ILE A CA 1
ATOM 3198 C C . ILE A 1 394 ? -9.898 -21.875 -4.332 1 93.81 394 ILE A C 1
ATOM 3200 O O . ILE A 1 394 ? -11.102 -21.609 -4.418 1 93.81 394 ILE A O 1
ATOM 3204 N N . LYS A 1 395 ? -9.297 -22.031 -3.248 1 92.81 395 LYS A N 1
ATOM 3205 C CA . LYS A 1 395 ? -10.031 -21.828 -2.004 1 92.81 395 LYS A CA 1
ATOM 3206 C C . LYS A 1 395 ? -10.578 -20.406 -1.919 1 92.81 395 LYS A C 1
ATOM 3208 O O . LYS A 1 395 ? -11.734 -20.203 -1.533 1 92.81 395 LYS A O 1
ATOM 3213 N N . ILE A 1 396 ? -9.781 -19.469 -2.219 1 91.62 396 ILE A N 1
ATOM 3214 C CA . ILE A 1 396 ? -10.195 -18.062 -2.209 1 91.62 396 ILE A CA 1
ATOM 3215 C C . ILE A 1 396 ? -11.32 -17.859 -3.225 1 91.62 396 ILE A C 1
ATOM 3217 O O . ILE A 1 396 ? -12.273 -17.109 -2.963 1 91.62 396 ILE A O 1
ATOM 3221 N N . SER A 1 397 ? -11.188 -18.469 -4.359 1 94.06 397 SER A N 1
ATOM 3222 C CA . SER A 1 397 ? -12.234 -18.375 -5.375 1 94.06 397 SER A CA 1
ATOM 3223 C C . SER A 1 397 ? -13.562 -18.922 -4.855 1 94.06 397 SER A C 1
ATOM 3225 O O . SER A 1 397 ? -14.617 -18.359 -5.152 1 94.06 397 SER A O 1
ATOM 3227 N N . GLU A 1 398 ? -13.445 -19.969 -4.129 1 95.06 398 GLU A N 1
ATOM 3228 C CA . GLU A 1 398 ? -14.648 -20.547 -3.525 1 95.06 398 GLU A CA 1
ATOM 3229 C C . GLU A 1 398 ? -15.242 -19.594 -2.492 1 95.06 398 GLU A C 1
ATOM 3231 O O . GLU A 1 398 ? -16.453 -19.375 -2.463 1 95.06 398 GLU A O 1
ATOM 3236 N N . GLU A 1 399 ? -14.414 -19 -1.717 1 90.75 399 GLU A N 1
ATOM 3237 C CA . GLU A 1 399 ? -14.867 -18.047 -0.705 1 90.75 399 GLU A CA 1
ATOM 3238 C C . GLU A 1 399 ? -15.508 -16.812 -1.347 1 90.75 399 GLU A C 1
ATOM 3240 O O . GLU A 1 399 ? -16.438 -16.234 -0.789 1 90.75 399 GLU A O 1
ATOM 3245 N N . ASN A 1 400 ? -15.016 -16.469 -2.498 1 90.31 400 ASN A N 1
ATOM 3246 C CA . ASN A 1 400 ? -15.562 -15.328 -3.23 1 90.31 400 ASN A CA 1
ATOM 3247 C C . ASN A 1 400 ? -16.859 -15.688 -3.947 1 90.31 400 ASN A C 1
ATOM 3249 O O . ASN A 1 400 ? -17.531 -14.82 -4.512 1 90.31 400 ASN A O 1
ATOM 3253 N N . GLY A 1 401 ? -17.188 -16.984 -3.965 1 94.06 401 GLY A N 1
ATOM 3254 C CA . GLY A 1 401 ? -18.422 -17.453 -4.594 1 94.06 401 GLY A CA 1
ATOM 3255 C C . GLY A 1 401 ? -18.297 -17.594 -6.098 1 94.06 401 GLY A C 1
ATOM 3256 O O . GLY A 1 401 ? -19.312 -17.547 -6.809 1 94.06 401 GLY A O 1
ATOM 3257 N N . ILE A 1 402 ? -17.047 -17.734 -6.582 1 95.81 402 ILE A N 1
ATOM 3258 C CA . ILE A 1 402 ? -16.906 -17.75 -8.031 1 95.81 402 ILE A CA 1
ATOM 3259 C C . ILE A 1 402 ? -16.406 -19.125 -8.477 1 95.81 402 ILE A C 1
ATOM 3261 O O . ILE A 1 402 ? -16.188 -19.359 -9.672 1 95.81 402 ILE A O 1
ATOM 3265 N N . GLY A 1 403 ? -16.234 -20.016 -7.543 1 97.19 403 GLY A N 1
ATOM 3266 C CA . GLY A 1 403 ? -15.727 -21.328 -7.93 1 97.19 403 GLY A CA 1
ATOM 3267 C C . GLY A 1 403 ? -16.016 -22.406 -6.906 1 97.19 403 GLY A C 1
ATOM 3268 O O . GLY A 1 403 ? -16.562 -22.125 -5.836 1 97.19 403 GLY A O 1
ATOM 3269 N N . ILE A 1 404 ? -15.734 -23.641 -7.32 1 98 404 ILE A N 1
ATOM 3270 C CA . ILE A 1 404 ? -15.836 -24.828 -6.477 1 98 404 ILE A CA 1
ATOM 3271 C C . ILE A 1 404 ? -14.484 -25.531 -6.41 1 98 404 ILE A C 1
ATOM 3273 O O . ILE A 1 404 ? -13.844 -25.75 -7.438 1 98 404 ILE A O 1
ATOM 3277 N N . MET A 1 405 ? -14.055 -25.766 -5.211 1 96.19 405 MET A N 1
ATOM 3278 C CA . MET A 1 405 ? -12.836 -26.547 -5.039 1 96.19 405 MET A CA 1
ATOM 3279 C C . MET A 1 405 ? -13.148 -28.047 -5.051 1 96.19 405 MET A C 1
ATOM 3281 O O . MET A 1 405 ? -13.922 -28.531 -4.219 1 96.19 405 MET A O 1
ATOM 3285 N N . SER A 1 406 ? -12.609 -28.719 -5.984 1 95.44 406 SER A N 1
ATOM 3286 C CA . SER A 1 406 ? -12.766 -30.172 -6.098 1 95.44 406 SER A CA 1
ATOM 3287 C C . SER A 1 406 ? -11.453 -30.891 -5.812 1 95.44 406 SER A C 1
ATOM 3289 O O . SER A 1 406 ? -10.453 -30.266 -5.465 1 95.44 406 SER A O 1
ATOM 3291 N N . ASN A 1 407 ? -11.531 -32.219 -5.758 1 92.31 407 ASN A N 1
ATOM 3292 C CA . ASN A 1 407 ? -10.359 -33.062 -5.48 1 92.31 407 ASN A CA 1
ATOM 3293 C C . ASN A 1 407 ? -10.211 -34.156 -6.516 1 92.31 407 ASN A C 1
ATOM 3295 O O . ASN A 1 407 ? -11.016 -35.094 -6.562 1 92.31 407 ASN A O 1
ATOM 3299 N N . ILE A 1 408 ? -9.133 -34.094 -7.246 1 89.69 408 ILE A N 1
ATOM 3300 C CA . ILE A 1 408 ? -8.93 -34.969 -8.391 1 89.69 408 ILE A CA 1
ATOM 3301 C C . ILE A 1 408 ? -8.656 -36.375 -7.895 1 89.69 408 ILE A C 1
ATOM 3303 O O . ILE A 1 408 ? -8.867 -37.344 -8.625 1 89.69 408 ILE A O 1
ATOM 3307 N N . PHE A 1 409 ? -8.273 -36.5 -6.637 1 86.19 409 PHE A N 1
ATOM 3308 C CA . PHE A 1 409 ? -7.859 -37.812 -6.121 1 86.19 409 PHE A CA 1
ATOM 3309 C C . PHE A 1 409 ? -9.031 -38.531 -5.461 1 86.19 409 PHE A C 1
ATOM 3311 O O . PHE A 1 409 ? -9.047 -39.75 -5.383 1 86.19 409 PHE A O 1
ATOM 3318 N N . THR A 1 410 ? -10 -37.75 -5.02 1 90.12 410 THR A N 1
ATOM 3319 C CA . THR A 1 410 ? -11.055 -38.406 -4.234 1 90.12 410 THR A CA 1
ATOM 3320 C C . THR A 1 410 ? -12.406 -38.219 -4.91 1 90.12 410 THR A C 1
ATOM 3322 O O . THR A 1 410 ? -13.406 -38.812 -4.469 1 90.12 410 THR A O 1
ATOM 3325 N N . MET A 1 411 ? -12.438 -37.531 -5.977 1 93.06 411 MET A N 1
ATOM 3326 C CA . MET A 1 411 ? -13.719 -37.25 -6.617 1 93.06 411 MET A CA 1
ATOM 3327 C C . MET A 1 411 ? -14.352 -38.531 -7.148 1 93.06 411 MET A C 1
ATOM 3329 O O . MET A 1 411 ? -13.648 -39.469 -7.555 1 93.06 411 MET A O 1
ATOM 3333 N N . THR A 1 412 ? -15.695 -38.594 -7.062 1 96.44 412 THR A N 1
ATOM 3334 C CA . THR A 1 412 ? -16.516 -39.625 -7.695 1 96.44 412 THR A CA 1
ATOM 3335 C C . THR A 1 412 ? -17.375 -39.031 -8.812 1 96.44 412 THR A C 1
ATOM 3337 O O . THR A 1 412 ? -17.453 -37.812 -8.945 1 96.44 412 THR A O 1
ATOM 3340 N N . GLU A 1 413 ? -17.875 -39.938 -9.656 1 97.19 413 GLU A N 1
ATOM 3341 C CA . GLU A 1 413 ? -18.75 -39.438 -10.719 1 97.19 413 GLU A CA 1
ATOM 3342 C C . GLU A 1 413 ? -19.922 -38.656 -10.156 1 97.19 413 GLU A C 1
ATOM 3344 O O . GLU A 1 413 ? -20.312 -37.625 -10.703 1 97.19 413 GLU A O 1
ATOM 3349 N N . GLU A 1 414 ? -20.422 -39.094 -9.039 1 97.31 414 GLU A N 1
ATOM 3350 C CA . GLU A 1 414 ? -21.578 -38.469 -8.422 1 97.31 414 GLU A CA 1
ATOM 3351 C C . GLU A 1 414 ? -21.234 -37.062 -7.898 1 97.31 414 GLU A C 1
ATOM 3353 O O . GLU A 1 414 ? -21.953 -36.125 -8.156 1 97.31 414 GLU A O 1
ATOM 3358 N N . THR A 1 415 ? -20.188 -37 -7.184 1 96.81 415 THR A N 1
ATOM 3359 C CA . THR A 1 415 ? -19.812 -35.719 -6.59 1 96.81 415 THR A CA 1
ATOM 3360 C C . THR A 1 415 ? -19.438 -34.719 -7.672 1 96.81 415 THR A C 1
ATOM 3362 O O . THR A 1 415 ? -19.797 -33.562 -7.586 1 96.81 415 THR A O 1
ATOM 3365 N N . PHE A 1 416 ? -18.672 -35.188 -8.617 1 97.62 416 PHE A N 1
ATOM 3366 C CA . PHE A 1 416 ? -18.25 -34.281 -9.688 1 97.62 416 PHE A CA 1
ATOM 3367 C C . PHE A 1 416 ? -19.453 -33.844 -10.508 1 97.62 416 PHE A C 1
ATOM 3369 O O . PHE A 1 416 ? -19.547 -32.656 -10.875 1 97.62 416 PHE A O 1
ATOM 3376 N N . GLU A 1 417 ? -20.328 -34.75 -10.773 1 97.56 417 GLU A N 1
ATOM 3377 C CA . GLU A 1 417 ? -21.547 -34.406 -11.508 1 97.56 417 GLU A CA 1
ATOM 3378 C C . GLU A 1 417 ? -22.359 -33.344 -10.75 1 97.56 417 GLU A C 1
ATOM 3380 O O . GLU A 1 417 ? -22.875 -32.406 -11.352 1 97.56 417 GLU A O 1
ATOM 3385 N N . LYS A 1 418 ? -22.438 -33.5 -9.477 1 97.62 418 LYS A N 1
ATOM 3386 C CA . LYS A 1 418 ? -23.141 -32.531 -8.641 1 97.62 418 LYS A CA 1
ATOM 3387 C C . LYS A 1 418 ? -22.484 -31.156 -8.695 1 97.62 418 LYS A C 1
ATOM 3389 O O . LYS A 1 418 ? -23.172 -30.141 -8.773 1 97.62 418 LYS A O 1
ATOM 3394 N N . GLU A 1 419 ? -21.172 -31.109 -8.633 1 98.06 419 GLU A N 1
ATOM 3395 C CA . GLU A 1 419 ? -20.422 -29.859 -8.68 1 98.06 419 GLU A CA 1
ATOM 3396 C C . GLU A 1 419 ? -20.625 -29.141 -10.008 1 98.06 419 GLU A C 1
ATOM 3398 O O . GLU A 1 419 ? -20.859 -27.922 -10.039 1 98.06 419 GLU A O 1
ATOM 3403 N N . VAL A 1 420 ? -20.609 -29.906 -11.094 1 97.88 420 VAL A N 1
ATOM 3404 C CA . VAL A 1 420 ? -20.75 -29.344 -12.43 1 97.88 420 VAL A CA 1
ATOM 3405 C C . VAL A 1 420 ? -22.156 -28.781 -12.602 1 97.88 420 VAL A C 1
ATOM 3407 O O . VAL A 1 420 ? -22.328 -27.656 -13.086 1 97.88 420 VAL A O 1
ATOM 3410 N N . LYS A 1 421 ? -23.141 -29.5 -12.172 1 96.88 421 LYS A N 1
ATOM 3411 C CA . LYS A 1 421 ? -24.531 -29.047 -12.289 1 96.88 421 LYS A CA 1
ATOM 3412 C C . LYS A 1 421 ? -24.781 -27.828 -11.43 1 96.88 421 LYS A C 1
ATOM 3414 O O . LYS A 1 421 ? -25.484 -26.906 -11.844 1 96.88 421 LYS A O 1
ATOM 3419 N N . LEU A 1 422 ? -24.219 -27.844 -10.273 1 97.81 422 LEU A N 1
ATOM 3420 C CA . LEU A 1 422 ? -24.391 -26.719 -9.352 1 97.81 422 LEU A CA 1
ATOM 3421 C C . LEU A 1 422 ? -23.828 -25.438 -9.945 1 97.81 422 LEU A C 1
ATOM 3423 O O . LEU A 1 422 ? -24.516 -24.406 -9.969 1 97.81 422 LEU A O 1
ATOM 3427 N N . ILE A 1 423 ? -22.641 -25.453 -10.461 1 97.88 423 ILE A N 1
ATOM 3428 C CA . ILE A 1 423 ? -21.969 -24.234 -10.891 1 97.88 423 ILE A CA 1
ATOM 3429 C C . ILE A 1 423 ? -22.609 -23.719 -12.18 1 97.88 423 ILE A C 1
ATOM 3431 O O . ILE A 1 423 ? -22.641 -22.516 -12.422 1 97.88 423 ILE A O 1
ATOM 3435 N N . ILE A 1 424 ? -23.156 -24.641 -13 1 96.25 424 ILE A N 1
ATOM 3436 C CA . ILE A 1 424 ? -23.781 -24.25 -14.258 1 96.25 424 ILE A CA 1
ATOM 3437 C C . ILE A 1 424 ? -25.156 -23.641 -13.984 1 96.25 424 ILE A C 1
ATOM 3439 O O . ILE A 1 424 ? -25.547 -22.656 -14.617 1 96.25 424 ILE A O 1
ATOM 3443 N N . ASN A 1 425 ? -25.828 -24.109 -12.953 1 95.12 425 ASN A N 1
ATOM 3444 C CA . ASN A 1 425 ? -27.234 -23.766 -12.797 1 95.12 425 ASN A CA 1
ATOM 3445 C C . ASN A 1 425 ? -27.438 -22.703 -11.727 1 95.12 425 ASN A C 1
ATOM 3447 O O . ASN A 1 425 ? -28.438 -21.984 -11.727 1 95.12 425 ASN A O 1
ATOM 3451 N N . ASP A 1 426 ? -26.609 -22.688 -10.758 1 96.81 426 ASP A N 1
ATOM 3452 C CA . ASP A 1 426 ? -26.75 -21.672 -9.711 1 96.81 426 ASP A CA 1
ATOM 3453 C C . ASP A 1 426 ? -26.25 -20.312 -10.195 1 96.81 426 ASP A C 1
ATOM 3455 O O . ASP A 1 426 ? -25.031 -20.094 -10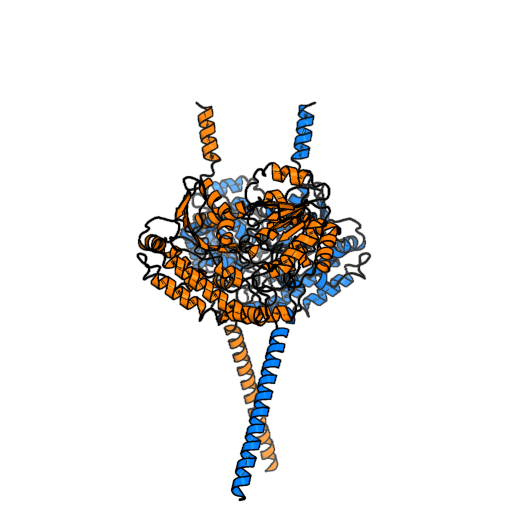.281 1 96.81 426 ASP A O 1
ATOM 3459 N N . LYS A 1 427 ? -27.062 -19.438 -10.32 1 96.06 427 LYS A N 1
ATOM 3460 C CA . LYS A 1 427 ? -26.781 -18.125 -10.906 1 96.06 427 LYS A CA 1
ATOM 3461 C C . LYS A 1 427 ? -25.875 -17.312 -10.008 1 96.06 427 LYS A C 1
ATOM 3463 O O . LYS A 1 427 ? -25.297 -16.312 -10.438 1 96.06 427 LYS A O 1
ATOM 3468 N N . LYS A 1 428 ? -25.781 -17.734 -8.812 1 96.88 428 LYS A N 1
ATOM 3469 C CA . LYS A 1 428 ? -24.938 -16.984 -7.879 1 96.88 428 LYS A CA 1
ATOM 3470 C C . LYS A 1 428 ? -23.484 -16.969 -8.344 1 96.88 428 LYS A C 1
ATOM 3472 O O . LYS A 1 428 ? -22.797 -15.961 -8.172 1 96.88 428 LYS A O 1
ATOM 3477 N N . PHE A 1 429 ? -23.031 -18.062 -8.906 1 97.5 429 PHE A N 1
ATOM 3478 C CA . PHE A 1 429 ? -21.656 -18.125 -9.367 1 97.5 429 PHE A CA 1
ATOM 3479 C C . PHE A 1 429 ? -21.406 -17.156 -10.516 1 97.5 429 PHE A C 1
ATOM 3481 O O . PHE A 1 429 ? -20.453 -16.375 -10.484 1 97.5 429 PHE A O 1
ATOM 3488 N N . SER A 1 430 ? -22.328 -17.172 -11.469 1 96 430 SER A N 1
ATOM 3489 C CA . SER A 1 430 ? -22.188 -16.297 -12.633 1 96 430 SER A CA 1
ATOM 3490 C C . SER A 1 430 ? -22.328 -14.828 -12.234 1 96 430 SER A C 1
ATOM 3492 O O . SER A 1 430 ? -21.594 -13.977 -12.75 1 96 430 SER A O 1
ATOM 3494 N N . GLU A 1 431 ? -23.188 -14.555 -11.336 1 96.12 431 GLU A N 1
ATOM 3495 C CA . GLU A 1 431 ? -23.391 -13.18 -10.883 1 96.12 431 GLU A CA 1
ATOM 3496 C C . GLU A 1 431 ? -22.172 -12.672 -10.109 1 96.12 431 GLU A C 1
ATOM 3498 O O . GLU A 1 431 ? -21.734 -11.539 -10.312 1 96.12 431 GLU A O 1
ATOM 3503 N N . ASN A 1 432 ? -21.641 -13.492 -9.281 1 94.69 432 ASN A N 1
ATOM 3504 C CA . ASN A 1 432 ? -20.5 -13.109 -8.469 1 94.69 432 ASN A CA 1
ATOM 3505 C C . ASN A 1 432 ? -19.266 -12.867 -9.328 1 94.69 432 ASN A C 1
ATOM 3507 O O . ASN A 1 432 ? -18.531 -11.906 -9.109 1 94.69 432 ASN A O 1
ATOM 3511 N N . VAL A 1 433 ? -19.047 -13.719 -10.266 1 96.38 433 VAL A N 1
ATOM 3512 C CA . VAL A 1 433 ? -17.844 -13.578 -11.07 1 96.38 433 VAL A CA 1
ATOM 3513 C C . VAL A 1 433 ? -17.969 -12.359 -11.984 1 96.38 433 VAL A C 1
ATOM 3515 O O . VAL A 1 433 ? -16.984 -11.672 -12.258 1 96.38 433 VAL A O 1
ATOM 3518 N N . LYS A 1 434 ? -19.125 -12.094 -12.438 1 95.31 434 LYS A N 1
ATOM 3519 C CA . LYS A 1 434 ? -19.328 -10.898 -13.242 1 95.31 434 LYS A CA 1
ATOM 3520 C C . LYS A 1 434 ? -19.094 -9.633 -12.422 1 95.31 434 LYS A C 1
ATOM 3522 O O . LYS A 1 434 ? -18.516 -8.664 -12.922 1 95.31 434 LYS A O 1
ATOM 3527 N N . ARG A 1 435 ? -19.562 -9.688 -11.242 1 91.75 435 ARG A N 1
ATOM 3528 C CA . ARG A 1 435 ? -19.297 -8.578 -10.336 1 91.75 435 ARG A CA 1
ATOM 3529 C C . ARG A 1 435 ? -17.797 -8.398 -10.117 1 91.75 435 ARG A C 1
ATOM 3531 O O . ARG A 1 435 ? -17.281 -7.273 -10.164 1 91.75 435 ARG A O 1
ATOM 3538 N N . MET A 1 436 ? -17.141 -9.477 -9.906 1 91.81 436 MET A N 1
ATOM 3539 C CA . MET A 1 436 ? -15.695 -9.414 -9.695 1 91.81 436 MET A CA 1
ATOM 3540 C C . MET A 1 436 ? -14.984 -8.945 -10.953 1 91.81 436 MET A C 1
ATOM 3542 O O . MET A 1 436 ? -13.977 -8.242 -10.875 1 91.81 436 MET A O 1
ATOM 3546 N N . SER A 1 437 ? -15.5 -9.391 -12.078 1 93.94 437 SER A N 1
ATOM 3547 C CA . SER A 1 437 ? -14.961 -8.93 -13.352 1 93.94 437 SER A CA 1
ATOM 3548 C C . SER A 1 437 ? -15.07 -7.418 -13.484 1 93.94 437 SER A C 1
ATOM 3550 O O . SER A 1 437 ? -14.117 -6.754 -13.898 1 93.94 437 SER A O 1
ATOM 3552 N N . SER A 1 438 ? -16.188 -6.906 -13.117 1 91.88 438 SER A N 1
ATOM 3553 C CA . SER A 1 438 ? -16.406 -5.465 -13.164 1 91.88 438 SER A CA 1
ATOM 3554 C C . SER A 1 438 ? -15.43 -4.727 -12.258 1 91.88 438 SER A C 1
ATOM 3556 O O . SER A 1 438 ? -14.883 -3.691 -12.633 1 91.88 438 SER A O 1
ATOM 3558 N N . ILE A 1 439 ? -15.258 -5.273 -11.164 1 90 439 ILE A N 1
ATOM 3559 C CA . ILE A 1 439 ? -14.336 -4.676 -10.195 1 90 439 ILE A CA 1
ATOM 3560 C C . ILE A 1 439 ? -12.914 -4.75 -10.734 1 90 439 ILE A C 1
ATOM 3562 O O . ILE A 1 439 ? -12.156 -3.777 -10.648 1 90 439 ILE A O 1
ATOM 3566 N N . PHE A 1 440 ? -12.594 -5.871 -11.25 1 90.88 440 PHE A N 1
ATOM 3567 C CA . PHE A 1 440 ? -11.266 -6.086 -11.812 1 90.88 440 PHE A CA 1
ATOM 3568 C C . PHE A 1 440 ? -10.961 -5.066 -12.898 1 90.88 440 PHE A C 1
ATOM 3570 O O . PHE A 1 440 ? -9.82 -4.598 -13.016 1 90.88 440 PHE A O 1
ATOM 3577 N N . HIS A 1 441 ? -11.938 -4.672 -13.633 1 91.94 441 HIS A N 1
ATOM 3578 C CA . HIS A 1 441 ? -11.742 -3.773 -14.766 1 91.94 441 HIS A CA 1
ATOM 3579 C C . HIS A 1 441 ? -11.859 -2.314 -14.336 1 91.94 441 HIS A C 1
ATOM 3581 O O . HIS A 1 441 ? -11.531 -1.408 -15.102 1 91.94 441 HIS A O 1
ATOM 3587 N N . ASP A 1 442 ? -12.328 -2.133 -13.125 1 91.12 442 ASP A N 1
ATOM 3588 C CA . ASP A 1 442 ? -12.469 -0.777 -12.609 1 91.12 442 ASP A CA 1
ATOM 3589 C C . ASP A 1 442 ? -11.148 -0.277 -12.023 1 91.12 442 ASP A C 1
ATOM 3591 O O . ASP A 1 442 ? -10.992 -0.188 -10.805 1 91.12 442 ASP A O 1
ATOM 3595 N N . ARG A 1 443 ? -10.234 0.053 -12.875 1 90.56 443 ARG A N 1
ATOM 3596 C CA . ARG A 1 443 ? -8.906 0.539 -12.492 1 90.56 443 ARG A CA 1
ATOM 3597 C C . ARG A 1 443 ? -8.5 1.734 -13.352 1 90.56 443 ARG A C 1
ATOM 3599 O O . ARG A 1 443 ? -8.906 1.846 -14.508 1 90.56 443 ARG A O 1
ATOM 3606 N N . PRO A 1 444 ? -7.723 2.58 -12.75 1 89.31 444 PRO A N 1
ATOM 3607 C CA . PRO A 1 444 ? -7.344 3.781 -13.5 1 89.31 444 PRO A CA 1
ATOM 3608 C C . PRO A 1 444 ? -6.406 3.48 -14.664 1 89.31 444 PRO A C 1
ATOM 3610 O O . PRO A 1 444 ? -6.426 4.184 -15.672 1 89.31 444 PRO A O 1
ATOM 3613 N N . MET A 1 445 ? -5.512 2.482 -14.508 1 92.69 445 MET A N 1
ATOM 3614 C CA . MET A 1 445 ? -4.543 2.08 -15.523 1 92.69 445 MET A CA 1
ATOM 3615 C C . MET A 1 445 ? -4.523 0.563 -15.688 1 92.69 445 MET A C 1
ATOM 3617 O O . MET A 1 445 ? -4.742 -0.17 -14.719 1 92.69 445 MET A O 1
ATOM 3621 N N . SER A 1 446 ? -4.23 0.127 -16.906 1 93.75 446 SER A N 1
ATOM 3622 C CA . SER A 1 446 ? -4.055 -1.309 -17.109 1 93.75 446 SER A CA 1
ATOM 3623 C C . SER A 1 446 ? -2.791 -1.81 -16.422 1 93.75 446 SER A C 1
ATOM 3625 O O . SER A 1 446 ? -1.925 -1.016 -16.047 1 93.75 446 SER A O 1
ATOM 3627 N N . ALA A 1 447 ? -2.736 -3.068 -16.234 1 95.25 447 ALA A N 1
ATOM 3628 C CA . ALA A 1 447 ? -1.558 -3.672 -15.625 1 95.25 447 ALA A CA 1
ATOM 3629 C C . ALA A 1 447 ? -0.297 -3.359 -16.422 1 95.25 447 ALA A C 1
ATOM 3631 O O . ALA A 1 447 ? 0.743 -3.027 -15.852 1 95.25 447 ALA A O 1
ATOM 3632 N N . LEU A 1 448 ? -0.422 -3.473 -17.719 1 96.5 448 LEU A N 1
ATOM 3633 C CA . LEU A 1 448 ? 0.724 -3.236 -18.594 1 96.5 448 LEU A CA 1
ATOM 3634 C C . LEU A 1 448 ? 1.176 -1.782 -18.516 1 96.5 448 LEU A C 1
ATOM 3636 O O . LEU A 1 448 ? 2.367 -1.506 -18.359 1 96.5 448 LEU A O 1
ATOM 3640 N N . GLU A 1 449 ? 0.25 -0.874 -18.578 1 96.19 449 GLU A N 1
ATOM 3641 C CA . GLU A 1 449 ? 0.583 0.545 -18.484 1 96.19 449 GLU A CA 1
ATOM 3642 C C . GLU A 1 449 ? 1.188 0.88 -17.125 1 96.19 449 GLU A C 1
ATOM 3644 O O . GLU A 1 449 ? 2.121 1.681 -17.031 1 96.19 449 GLU A O 1
ATOM 3649 N N . THR A 1 450 ? 0.617 0.288 -16.109 1 96.69 450 THR A N 1
ATOM 3650 C CA . THR A 1 450 ? 1.152 0.482 -14.766 1 96.69 450 THR A CA 1
ATOM 3651 C C . THR A 1 450 ? 2.602 0.008 -14.688 1 96.69 450 THR A C 1
ATOM 3653 O O . THR A 1 450 ? 3.467 0.723 -14.18 1 96.69 450 THR A O 1
ATOM 3656 N N . ALA A 1 451 ? 2.836 -1.169 -15.188 1 97.94 451 ALA A N 1
ATOM 3657 C CA . ALA A 1 451 ? 4.184 -1.734 -15.164 1 97.94 451 ALA A CA 1
ATOM 3658 C C . ALA A 1 451 ? 5.164 -0.852 -15.938 1 97.94 451 ALA A C 1
ATOM 3660 O O . ALA A 1 451 ? 6.246 -0.538 -15.438 1 97.94 451 ALA A O 1
ATOM 3661 N N . VAL A 1 452 ? 4.797 -0.442 -17.125 1 97.5 452 VAL A N 1
ATOM 3662 C CA . VAL A 1 452 ? 5.66 0.385 -17.969 1 97.5 452 VAL A CA 1
ATOM 3663 C C . VAL A 1 452 ? 5.953 1.706 -17.266 1 97.5 452 VAL A C 1
ATOM 3665 O O . VAL A 1 452 ? 7.105 2.152 -17.219 1 97.5 452 VAL A O 1
ATOM 3668 N N . TYR A 1 453 ? 4.941 2.316 -16.734 1 96.44 453 TYR A N 1
ATOM 3669 C CA . TYR A 1 453 ? 5.113 3.584 -16.031 1 96.44 453 TYR A CA 1
ATOM 3670 C C . TYR A 1 453 ? 6.164 3.459 -14.93 1 96.44 453 TYR A C 1
ATOM 3672 O O . TYR A 1 453 ? 7.07 4.289 -14.828 1 96.44 453 TYR A O 1
ATOM 3680 N N . TRP A 1 454 ? 6.066 2.453 -14.109 1 95.88 454 TRP A N 1
ATOM 3681 C CA . TRP A 1 454 ? 6.93 2.338 -12.945 1 95.88 454 TRP A CA 1
ATOM 3682 C C . TRP A 1 454 ? 8.344 1.936 -13.344 1 95.88 454 TRP A C 1
ATOM 3684 O O . TRP A 1 454 ? 9.32 2.348 -12.719 1 95.88 454 TRP A O 1
ATOM 3694 N N . VAL A 1 455 ? 8.43 1.106 -14.383 1 97.62 455 VAL A N 1
ATOM 3695 C CA . VAL A 1 455 ? 9.758 0.792 -14.906 1 97.62 455 VAL A CA 1
ATOM 3696 C C . VAL A 1 455 ? 10.445 2.072 -15.367 1 97.62 455 VAL A C 1
ATOM 3698 O O . VAL A 1 455 ? 11.586 2.344 -14.984 1 97.62 455 VAL A O 1
ATOM 3701 N N . GLU A 1 456 ? 9.781 2.846 -16.141 1 96.62 456 GLU A N 1
ATOM 3702 C CA . GLU A 1 456 ? 10.336 4.105 -16.625 1 96.62 456 GLU A CA 1
ATOM 3703 C C . GLU A 1 456 ? 10.57 5.09 -15.484 1 96.62 456 GLU A C 1
ATOM 3705 O O . GLU A 1 456 ? 11.5 5.895 -15.539 1 96.62 456 GLU A O 1
ATOM 3710 N N . TYR A 1 457 ? 9.68 5.035 -14.5 1 94.31 457 TYR A N 1
ATOM 3711 C CA . TYR A 1 457 ? 9.852 5.871 -13.32 1 94.31 457 TYR A CA 1
ATOM 3712 C C . TYR A 1 457 ? 11.203 5.609 -12.656 1 94.31 457 TYR A C 1
ATOM 3714 O O . TYR A 1 457 ? 11.906 6.551 -12.281 1 94.31 457 TYR A O 1
ATOM 3722 N N . VAL A 1 458 ? 11.555 4.336 -12.469 1 95.31 458 VAL A N 1
ATOM 3723 C CA . VAL A 1 458 ? 12.82 3.949 -11.844 1 95.31 458 VAL A CA 1
ATOM 3724 C C . VAL A 1 458 ? 13.984 4.441 -12.695 1 95.31 458 VAL A C 1
ATOM 3726 O O . VAL A 1 458 ? 14.992 4.918 -12.172 1 95.31 458 VAL A O 1
ATOM 3729 N N . ILE A 1 459 ? 13.82 4.355 -14.008 1 95.25 459 ILE A N 1
ATOM 3730 C CA . ILE A 1 459 ? 14.867 4.805 -14.914 1 95.25 459 ILE A CA 1
ATOM 3731 C C . ILE A 1 459 ? 15.016 6.32 -14.82 1 95.25 459 ILE A C 1
ATOM 3733 O O . ILE A 1 459 ? 16.125 6.828 -14.609 1 95.25 459 ILE A O 1
ATOM 3737 N N . ARG A 1 460 ? 13.906 7.043 -14.883 1 91.75 460 ARG A N 1
ATOM 3738 C CA . ARG A 1 460 ? 13.922 8.5 -14.891 1 91.75 460 ARG A CA 1
ATOM 3739 C C . ARG A 1 460 ? 14.453 9.055 -13.57 1 91.75 460 ARG A C 1
ATOM 3741 O O . ARG A 1 460 ? 15.117 10.094 -13.547 1 91.75 460 ARG A O 1
ATOM 3748 N N . ASN A 1 461 ? 14.195 8.312 -12.516 1 90.56 461 ASN A N 1
ATOM 3749 C CA . ASN A 1 461 ? 14.562 8.805 -11.195 1 90.56 461 ASN A CA 1
ATOM 3750 C C . ASN A 1 461 ? 15.766 8.055 -10.625 1 90.56 461 ASN A C 1
ATOM 3752 O O . ASN A 1 461 ? 16.016 8.078 -9.422 1 90.56 461 ASN A O 1
ATOM 3756 N N . LYS A 1 462 ? 16.469 7.363 -11.438 1 89.69 462 LYS A N 1
ATOM 3757 C CA . LYS A 1 462 ? 17.75 6.734 -11.125 1 89.69 462 LYS A CA 1
ATOM 3758 C C . LYS A 1 462 ? 17.641 5.844 -9.891 1 89.69 462 LYS A C 1
ATOM 3760 O O . LYS A 1 462 ? 18.422 5.992 -8.938 1 89.69 462 LYS A O 1
ATOM 3765 N N . GLY A 1 463 ? 16.625 5.023 -9.922 1 89.06 463 GLY A N 1
ATOM 3766 C CA . GLY A 1 463 ? 16.422 4.043 -8.867 1 89.06 463 GLY A CA 1
ATOM 3767 C C . GLY A 1 463 ? 15.336 4.434 -7.883 1 89.06 463 GLY A C 1
ATOM 3768 O O . GLY A 1 463 ? 14.711 3.568 -7.27 1 89.06 463 GLY A O 1
ATOM 3769 N N . ALA A 1 464 ? 15.195 5.742 -7.633 1 79.5 464 ALA A N 1
ATOM 3770 C CA . ALA A 1 464 ? 14.125 6.301 -6.809 1 79.5 464 ALA A CA 1
ATOM 3771 C C . ALA A 1 464 ? 14.219 5.809 -5.371 1 79.5 464 ALA A C 1
ATOM 3773 O O . ALA A 1 464 ? 13.203 5.625 -4.699 1 79.5 464 ALA A O 1
ATOM 3774 N N . HIS A 1 465 ? 15.375 5.508 -4.863 1 75.81 465 HIS A N 1
ATOM 3775 C CA . HIS A 1 465 ? 15.539 4.934 -3.531 1 75.81 465 HIS A CA 1
ATOM 3776 C C . HIS A 1 465 ? 15.047 5.895 -2.455 1 75.81 465 HIS A C 1
ATOM 3778 O O . HIS A 1 465 ? 14.5 5.469 -1.436 1 75.81 465 HIS A O 1
ATOM 3784 N N . HIS A 1 466 ? 15.141 7.055 -2.754 1 66.75 466 HIS A N 1
ATOM 3785 C CA . HIS A 1 466 ? 14.789 8.062 -1.761 1 66.75 466 HIS A CA 1
ATOM 3786 C C . HIS A 1 466 ? 13.281 8.094 -1.512 1 66.75 466 HIS A C 1
ATOM 3788 O O . HIS A 1 466 ? 12.836 8.586 -0.476 1 66.75 466 HIS A O 1
ATOM 3794 N N . ILE A 1 467 ? 12.617 7.465 -2.4 1 66 467 ILE A N 1
ATOM 3795 C CA . ILE A 1 467 ? 11.172 7.645 -2.301 1 66 467 ILE A CA 1
ATOM 3796 C C . ILE A 1 467 ? 10.5 6.301 -2.02 1 66 467 ILE A C 1
ATOM 3798 O O . ILE A 1 467 ? 9.578 6.219 -1.207 1 66 467 ILE A O 1
ATOM 3802 N N . LEU A 1 468 ? 11.078 5.355 -2.465 1 75.94 468 LEU A N 1
ATOM 3803 C CA . LEU A 1 468 ? 10.367 4.082 -2.453 1 75.94 468 LEU A CA 1
ATOM 3804 C C . LEU A 1 468 ? 10.852 3.195 -1.31 1 75.94 468 LEU A C 1
ATOM 3806 O O . LEU A 1 468 ? 10.172 2.25 -0.916 1 75.94 468 LEU A O 1
ATOM 3810 N N . ARG A 1 469 ? 11.945 3.697 -0.709 1 81.31 469 ARG A N 1
ATOM 3811 C CA . ARG A 1 469 ? 12.562 2.83 0.291 1 81.31 469 ARG A CA 1
ATOM 3812 C C . ARG A 1 469 ? 12.188 3.268 1.702 1 81.31 469 ARG A C 1
ATOM 3814 O O . ARG A 1 469 ? 12.375 4.43 2.07 1 81.31 469 ARG A O 1
ATOM 3821 N N . SER A 1 470 ? 11.625 2.328 2.502 1 81.56 470 SER A N 1
ATOM 3822 C CA . SER A 1 470 ? 11.289 2.592 3.896 1 81.56 470 SER A CA 1
ATOM 3823 C C . SER A 1 470 ? 12.539 2.688 4.758 1 81.56 470 SER A C 1
ATOM 3825 O O . SER A 1 470 ? 13.523 1.988 4.512 1 81.56 470 SER A O 1
ATOM 3827 N N . ALA A 1 471 ? 12.477 3.543 5.773 1 80.5 471 ALA A N 1
ATOM 3828 C CA . ALA A 1 471 ? 13.602 3.691 6.699 1 80.5 471 ALA A CA 1
ATOM 3829 C C . ALA A 1 471 ? 13.828 2.41 7.5 1 80.5 471 ALA A C 1
ATOM 3831 O O . ALA A 1 471 ? 14.93 2.162 7.988 1 80.5 471 ALA A O 1
ATOM 3832 N N . ALA A 1 472 ? 12.82 1.623 7.516 1 85 472 ALA A N 1
ATOM 3833 C CA . ALA A 1 472 ? 12.875 0.395 8.305 1 85 472 ALA A CA 1
ATOM 3834 C C . ALA A 1 472 ? 13.867 -0.599 7.695 1 85 472 ALA A C 1
ATOM 3836 O O . ALA A 1 472 ? 14.32 -1.524 8.375 1 85 472 ALA A O 1
ATOM 3837 N N . VAL A 1 473 ? 14.188 -0.41 6.473 1 87.81 473 VAL A N 1
ATOM 3838 C CA . VAL A 1 473 ? 15.062 -1.343 5.77 1 87.81 473 VAL A CA 1
ATOM 3839 C C . VAL A 1 473 ? 16.453 -1.316 6.395 1 87.81 473 VAL A C 1
ATOM 3841 O O . VAL A 1 473 ? 17.172 -2.326 6.391 1 87.81 473 VAL A O 1
ATOM 3844 N N . ASP A 1 474 ? 16.797 -0.202 7.039 1 86.44 474 ASP A N 1
ATOM 3845 C CA . ASP A 1 474 ? 18.141 -0.036 7.59 1 86.44 474 ASP A CA 1
ATOM 3846 C C . ASP A 1 474 ? 18.203 -0.48 9.047 1 86.44 474 ASP A C 1
ATOM 3848 O O . ASP A 1 474 ? 19.266 -0.495 9.656 1 86.44 474 ASP A O 1
ATOM 3852 N N . PHE A 1 475 ? 17.094 -0.852 9.586 1 88.25 475 PHE A N 1
ATOM 3853 C CA . PHE A 1 475 ? 17.062 -1.292 10.977 1 88.25 475 PHE A CA 1
ATOM 3854 C C . PHE A 1 475 ? 17.578 -2.717 11.109 1 88.25 475 PHE A C 1
ATOM 3856 O O . PHE A 1 475 ? 17.359 -3.549 10.227 1 88.25 475 PHE A O 1
ATOM 3863 N N . THR A 1 476 ? 18.266 -2.885 12.203 1 86.81 476 THR A N 1
ATOM 3864 C CA . THR A 1 476 ? 18.531 -4.266 12.594 1 86.81 476 THR A CA 1
ATOM 3865 C C . THR A 1 476 ? 17.266 -4.949 13.086 1 86.81 476 THR A C 1
ATOM 3867 O O . THR A 1 476 ? 16.266 -4.289 13.367 1 86.81 476 THR A O 1
ATOM 3870 N N . TRP A 1 477 ? 17.375 -6.262 13.141 1 83.06 477 TRP A N 1
ATOM 3871 C CA . TRP A 1 477 ? 16.203 -7.027 13.531 1 83.06 477 TRP A CA 1
ATOM 3872 C C . TRP A 1 477 ? 15.742 -6.637 14.938 1 83.06 477 TRP A C 1
ATOM 3874 O O . TRP A 1 477 ? 14.539 -6.523 15.188 1 83.06 477 TRP A O 1
ATOM 3884 N N . TYR A 1 478 ? 16.656 -6.438 15.836 1 87.88 478 TYR A N 1
ATOM 3885 C CA . TYR A 1 478 ? 16.266 -6.133 17.203 1 87.88 478 TYR A CA 1
ATOM 3886 C C . TYR A 1 478 ? 15.734 -4.707 17.312 1 87.88 478 TYR A C 1
ATOM 3888 O O . TYR A 1 478 ? 14.961 -4.395 18.219 1 87.88 478 TYR A O 1
ATOM 3896 N N . GLN A 1 479 ? 16.094 -3.801 16.359 1 90.56 479 GLN A N 1
ATOM 3897 C CA . GLN A 1 479 ? 15.516 -2.461 16.297 1 90.56 479 GLN A CA 1
ATOM 3898 C C . GLN A 1 479 ? 14.102 -2.492 15.719 1 90.56 479 GLN A C 1
ATOM 3900 O O . GLN A 1 479 ? 13.203 -1.826 16.234 1 90.56 479 GLN A O 1
ATOM 3905 N N . TYR A 1 480 ? 13.992 -3.295 14.711 1 86.69 480 TYR A N 1
ATOM 3906 C CA . TYR A 1 480 ? 12.711 -3.389 14.031 1 86.69 480 TYR A CA 1
ATOM 3907 C C . TYR A 1 480 ? 11.625 -3.91 14.969 1 86.69 480 TYR A C 1
ATOM 3909 O O . TYR A 1 480 ? 10.5 -3.41 14.969 1 86.69 480 TYR A O 1
ATOM 3917 N N . TYR A 1 481 ? 11.977 -4.809 15.828 1 85.5 481 TYR A N 1
ATOM 3918 C CA . TYR A 1 481 ? 10.992 -5.406 16.719 1 85.5 481 TYR A CA 1
ATOM 3919 C C . TYR A 1 481 ? 11.008 -4.723 18.078 1 85.5 481 TYR A C 1
ATOM 3921 O O . TYR A 1 481 ? 10.375 -5.195 19.031 1 85.5 481 TYR A O 1
ATOM 3929 N N . LEU A 1 482 ? 11.75 -3.697 18.281 1 93.19 482 LEU A N 1
ATOM 3930 C CA . LEU A 1 482 ? 11.812 -2.861 19.484 1 93.19 482 LEU A CA 1
ATOM 3931 C C . LEU A 1 482 ? 12.336 -3.656 20.672 1 93.19 482 LEU A C 1
ATOM 3933 O O . LEU A 1 482 ? 11.93 -3.408 21.812 1 93.19 482 LEU A O 1
ATOM 3937 N N . LEU A 1 483 ? 13.148 -4.621 20.344 1 91.19 483 LEU A N 1
ATOM 3938 C CA . LEU A 1 483 ? 13.688 -5.43 21.438 1 91.19 483 LEU A CA 1
ATOM 3939 C C . LEU A 1 483 ? 14.656 -4.617 22.297 1 91.19 483 LEU A C 1
ATOM 3941 O O . LEU A 1 483 ? 14.75 -4.836 23.5 1 91.19 483 LEU A O 1
ATOM 3945 N N . ASP A 1 484 ? 15.398 -3.74 21.625 1 93.94 484 ASP A N 1
ATOM 3946 C CA . ASP A 1 484 ? 16.281 -2.857 22.375 1 93.94 484 ASP A CA 1
ATOM 3947 C C . ASP A 1 484 ? 15.492 -1.956 23.312 1 93.94 484 ASP A C 1
ATOM 3949 O O . ASP A 1 484 ? 15.859 -1.791 24.484 1 93.94 484 ASP A O 1
ATOM 3953 N N . VAL A 1 485 ? 14.367 -1.434 22.828 1 93.88 485 VAL A N 1
ATOM 3954 C CA . VAL A 1 485 ? 13.5 -0.582 23.641 1 93.88 485 VAL A CA 1
ATOM 3955 C C . VAL A 1 485 ? 12.883 -1.401 24.766 1 93.88 485 VAL A C 1
ATOM 3957 O O . VAL A 1 485 ? 12.859 -0.959 25.922 1 93.88 485 VAL A O 1
ATOM 3960 N N . ILE A 1 486 ? 12.438 -2.604 24.484 1 93.62 486 ILE A N 1
ATOM 3961 C CA . ILE A 1 486 ? 11.828 -3.486 25.484 1 93.62 486 ILE A CA 1
ATOM 3962 C C . ILE A 1 486 ? 12.859 -3.869 26.531 1 93.62 486 ILE A C 1
ATOM 3964 O O . ILE A 1 486 ? 12.578 -3.834 27.734 1 93.62 486 ILE A O 1
ATOM 3968 N N . ALA A 1 487 ? 14.039 -4.18 26.047 1 93.44 487 ALA A N 1
ATOM 3969 C CA . ALA A 1 487 ? 15.117 -4.52 26.969 1 93.44 487 ALA A CA 1
ATOM 3970 C C . ALA A 1 487 ? 15.414 -3.359 27.922 1 93.44 487 ALA A C 1
ATOM 3972 O O . ALA A 1 487 ? 15.609 -3.561 29.125 1 93.44 487 ALA A O 1
ATOM 3973 N N . PHE A 1 488 ? 15.586 -2.15 27.406 1 94.69 488 PHE A N 1
ATOM 3974 C CA . PHE A 1 488 ? 15.836 -0.952 28.203 1 94.69 488 PHE A CA 1
ATOM 3975 C C . PHE A 1 488 ? 14.758 -0.766 29.25 1 94.69 488 PHE A C 1
ATOM 3977 O O . PHE A 1 488 ? 15.07 -0.491 30.422 1 94.69 488 PHE A O 1
ATOM 3984 N N . LEU A 1 489 ? 13.438 -1 28.844 1 93.19 489 LEU A N 1
ATOM 3985 C CA . LEU A 1 489 ? 12.32 -0.846 29.766 1 93.19 489 LEU A CA 1
ATOM 3986 C C . LEU A 1 489 ? 12.352 -1.921 30.859 1 93.19 489 LEU A C 1
ATOM 3988 O O . LEU A 1 489 ? 12.062 -1.645 32.031 1 93.19 489 LEU A O 1
ATOM 3992 N N . ILE A 1 490 ? 12.672 -3.137 30.5 1 94.38 490 ILE A N 1
ATOM 3993 C CA . ILE A 1 490 ? 12.781 -4.23 31.453 1 94.38 490 ILE A CA 1
ATOM 3994 C C . ILE A 1 490 ? 13.875 -3.922 32.469 1 94.38 490 ILE A C 1
ATOM 3996 O O . ILE A 1 490 ? 13.695 -4.141 33.688 1 94.38 490 ILE A O 1
ATOM 4000 N N . ILE A 1 491 ? 14.977 -3.453 32 1 95.12 491 ILE A N 1
ATOM 4001 C CA . ILE A 1 491 ? 16.094 -3.102 32.875 1 95.12 491 ILE A CA 1
ATOM 4002 C C . ILE A 1 491 ? 15.648 -2.027 33.875 1 95.12 491 ILE A C 1
ATOM 4004 O O . ILE A 1 491 ? 15.969 -2.102 35.062 1 95.12 491 ILE A O 1
ATOM 4008 N N . ILE A 1 492 ? 14.945 -1.032 33.375 1 94.25 492 ILE A N 1
ATOM 4009 C CA . ILE A 1 492 ? 14.445 0.039 34.25 1 94.25 492 ILE A CA 1
ATOM 4010 C C . ILE A 1 492 ? 13.516 -0.542 35.312 1 94.25 492 ILE A C 1
ATOM 4012 O O . ILE A 1 492 ? 13.617 -0.191 36.5 1 94.25 492 ILE A O 1
ATOM 4016 N N . VAL A 1 493 ? 12.641 -1.417 34.906 1 93.94 493 VAL A N 1
ATOM 4017 C CA . VAL A 1 493 ? 11.688 -2.025 35.844 1 93.94 493 VAL A CA 1
ATOM 4018 C C . VAL A 1 493 ? 12.438 -2.877 36.844 1 93.94 493 VAL A C 1
ATOM 4020 O O . VAL A 1 493 ? 12.141 -2.82 38.062 1 93.94 493 VAL A O 1
ATOM 4023 N N . LEU A 1 494 ? 13.344 -3.617 36.375 1 95.06 494 LEU A N 1
ATOM 4024 C CA . LEU A 1 494 ? 14.141 -4.445 37.281 1 95.06 494 LEU A CA 1
ATOM 4025 C C . LEU A 1 494 ? 14.906 -3.584 38.281 1 95.06 494 LEU A C 1
ATOM 4027 O O . LEU A 1 494 ? 15.031 -3.945 39.438 1 95.06 494 LEU A O 1
ATOM 4031 N N . PHE A 1 495 ? 15.445 -2.545 37.844 1 95.38 495 PHE A N 1
ATOM 4032 C CA . PHE A 1 495 ? 16.156 -1.613 38.719 1 95.38 495 PHE A CA 1
ATOM 4033 C C . PHE A 1 495 ? 15.242 -1.053 39.781 1 95.38 495 PHE A C 1
ATOM 4035 O O . PHE A 1 495 ? 15.625 -0.965 40.938 1 95.38 495 PHE A O 1
ATOM 4042 N N . ILE A 1 496 ? 14.086 -0.687 39.375 1 95.25 496 ILE A N 1
ATOM 4043 C CA . ILE A 1 496 ? 13.102 -0.156 40.312 1 95.25 496 ILE A CA 1
ATOM 4044 C C . ILE A 1 496 ? 12.734 -1.23 41.344 1 95.25 496 ILE A C 1
ATOM 4046 O O . ILE A 1 496 ? 12.641 -0.954 42.531 1 95.25 496 ILE A O 1
ATOM 4050 N N . VAL A 1 497 ? 12.492 -2.383 40.844 1 95.25 497 VAL A N 1
ATOM 4051 C CA . VAL A 1 497 ? 12.148 -3.496 41.719 1 95.25 497 VAL A CA 1
ATOM 4052 C C . VAL A 1 497 ? 13.289 -3.75 42.688 1 95.25 497 VAL A C 1
ATOM 4054 O O . VAL A 1 497 ? 13.047 -3.992 43.875 1 95.25 497 VAL A O 1
ATOM 4057 N N . CYS A 1 498 ? 14.484 -3.721 42.25 1 95.31 498 CYS A N 1
ATOM 4058 C CA . CYS A 1 498 ? 15.656 -3.902 43.094 1 95.31 498 CYS A CA 1
ATOM 4059 C C . CYS A 1 498 ? 15.719 -2.822 44.156 1 95.31 498 CYS A C 1
ATOM 4061 O O . CYS A 1 498 ? 16.016 -3.113 45.312 1 95.31 498 CYS A O 1
ATOM 4063 N N . ILE A 1 499 ? 15.484 -1.644 43.781 1 95.75 499 ILE A N 1
ATOM 4064 C CA . ILE A 1 499 ? 15.484 -0.527 44.719 1 95.75 499 ILE A CA 1
ATOM 4065 C C . ILE A 1 499 ? 14.414 -0.75 45.781 1 95.75 499 ILE A C 1
ATOM 4067 O O . ILE A 1 499 ? 14.68 -0.579 47 1 95.75 499 ILE A O 1
ATOM 4071 N N . PHE A 1 500 ? 13.289 -1.082 45.312 1 95 500 PHE A N 1
ATOM 4072 C CA . PHE A 1 500 ? 12.203 -1.355 46.25 1 95 500 PHE A CA 1
ATOM 4073 C C . PHE A 1 500 ? 12.578 -2.506 47.188 1 95 500 PHE A C 1
ATOM 4075 O O . PHE A 1 500 ? 12.25 -2.48 48.375 1 95 500 PHE A O 1
ATOM 4082 N N . TYR A 1 501 ? 13.188 -3.48 46.625 1 94.69 501 TYR A N 1
ATOM 4083 C CA . TYR A 1 501 ? 13.633 -4.621 47.406 1 94.69 501 TYR A CA 1
ATOM 4084 C C . TYR A 1 501 ? 14.617 -4.184 48.469 1 94.69 501 TYR A C 1
ATOM 4086 O O . TYR A 1 501 ? 14.477 -4.559 49.656 1 94.69 501 TYR A O 1
ATOM 4094 N N . PHE A 1 502 ? 15.555 -3.389 48.188 1 94.75 502 PHE A N 1
ATOM 4095 C CA . PHE A 1 502 ? 16.578 -2.949 49.125 1 94.75 502 PHE A CA 1
ATOM 4096 C C . PHE A 1 502 ? 15.984 -2.006 50.156 1 94.75 502 PHE A C 1
ATOM 4098 O O . PHE A 1 502 ? 16.375 -2.039 51.344 1 94.75 502 PHE A O 1
ATOM 4105 N N . ILE A 1 503 ? 15.078 -1.205 49.688 1 95.44 503 ILE A N 1
ATOM 4106 C CA . ILE A 1 503 ? 14.414 -0.297 50.625 1 95.44 503 ILE A CA 1
ATOM 4107 C C . ILE A 1 503 ? 13.609 -1.101 51.656 1 95.44 503 ILE A C 1
ATOM 4109 O O . ILE A 1 503 ? 13.68 -0.834 52.844 1 95.44 503 ILE A O 1
ATOM 4113 N N . THR A 1 504 ? 12.883 -2.023 51.156 1 95.12 504 THR A N 1
ATOM 4114 C CA . THR A 1 504 ? 12.086 -2.871 52.031 1 95.12 504 THR A CA 1
ATOM 4115 C C . THR A 1 504 ? 12.984 -3.66 53 1 95.12 504 THR A C 1
ATOM 4117 O O . THR A 1 504 ? 12.664 -3.809 54.188 1 95.12 504 THR A O 1
ATOM 4120 N N . LYS A 1 505 ? 14.062 -4.137 52.438 1 94.69 505 LYS A N 1
ATOM 4121 C CA . LYS A 1 505 ? 15.016 -4.879 53.25 1 94.69 505 LYS A CA 1
ATOM 4122 C C . LYS A 1 505 ? 15.609 -3.996 54.344 1 94.69 505 LYS A C 1
ATOM 4124 O O . LYS A 1 505 ? 15.773 -4.434 55.469 1 94.69 505 LYS A O 1
ATOM 4129 N N . ARG A 1 506 ? 15.906 -2.832 54.031 1 94 506 ARG A N 1
ATOM 4130 C CA . ARG A 1 506 ? 16.453 -1.885 55 1 94 506 ARG A CA 1
ATOM 4131 C C . ARG A 1 506 ? 15.422 -1.525 56.062 1 94 506 ARG A C 1
ATOM 4133 O O . ARG A 1 506 ? 15.758 -1.405 57.25 1 94 506 ARG A O 1
ATOM 4140 N N . ILE A 1 507 ? 14.234 -1.371 55.625 1 94.44 507 ILE A N 1
ATOM 4141 C CA . ILE A 1 507 ? 13.148 -1.045 56.562 1 94.44 507 ILE A CA 1
ATOM 4142 C C . ILE A 1 507 ? 12.922 -2.213 57.5 1 94.44 507 ILE A C 1
ATOM 4144 O O . ILE A 1 507 ? 12.789 -2.014 58.719 1 94.44 507 ILE A O 1
ATOM 4148 N N . LEU A 1 508 ? 12.953 -3.41 56.969 1 93.5 508 LEU A N 1
ATOM 4149 C CA . LEU A 1 508 ? 12.742 -4.602 57.781 1 93.5 508 LEU A CA 1
ATOM 4150 C C . LEU A 1 508 ? 13.883 -4.789 58.75 1 93.5 508 LEU A C 1
ATOM 4152 O O . LEU A 1 508 ? 13.656 -5.176 59.906 1 93.5 508 LEU A O 1
ATOM 4156 N N . ARG A 1 509 ? 15.039 -4.5 58.375 1 93.38 509 ARG A N 1
ATOM 4157 C CA . ARG A 1 509 ? 16.203 -4.598 59.25 1 93.38 509 ARG A CA 1
ATOM 4158 C C . ARG A 1 509 ? 16.125 -3.578 60.375 1 93.38 509 ARG A C 1
ATOM 4160 O O . ARG A 1 509 ? 16.453 -3.891 61.5 1 93.38 509 ARG A O 1
ATOM 4167 N N . GLN A 1 510 ? 15.656 -2.414 60.062 1 93.06 510 GLN A N 1
ATOM 4168 C CA . GLN A 1 510 ? 15.516 -1.369 61.062 1 93.06 510 GLN A CA 1
ATOM 4169 C C . GLN A 1 510 ? 14.398 -1.705 62.031 1 93.06 510 GLN A C 1
ATOM 4171 O O . GLN A 1 510 ? 14.531 -1.461 63.25 1 93.06 510 GLN A O 1
ATOM 4176 N N . MET A 1 511 ? 13.398 -2.27 61.5 1 92.44 511 MET A N 1
ATOM 4177 C CA . MET A 1 511 ? 12.289 -2.682 62.375 1 92.44 511 MET A CA 1
ATOM 4178 C C . MET A 1 511 ? 12.711 -3.824 63.281 1 92.44 511 MET A C 1
ATOM 4180 O O . MET A 1 511 ? 12.359 -3.836 64.438 1 92.44 511 MET A O 1
ATOM 4184 N N . PHE A 1 512 ? 13.414 -4.73 62.75 1 91.12 512 PHE A N 1
ATOM 4185 C CA . PHE A 1 512 ? 13.906 -5.852 63.531 1 91.12 512 PHE A CA 1
ATOM 4186 C C . PHE A 1 512 ? 14.836 -5.367 64.625 1 91.12 512 PHE A C 1
ATOM 4188 O O . PHE A 1 512 ? 14.766 -5.844 65.75 1 91.12 512 PHE A O 1
ATOM 4195 N N . ASN A 1 513 ? 15.617 -4.355 64.375 1 91 513 ASN A N 1
ATOM 4196 C CA . ASN A 1 513 ? 16.531 -3.787 65.375 1 91 513 ASN A CA 1
ATOM 4197 C C . ASN A 1 513 ? 15.781 -3.01 66.438 1 91 513 ASN A C 1
ATOM 4199 O O . ASN A 1 513 ? 16.156 -3.045 67.625 1 91 513 ASN A O 1
ATOM 4203 N N . LEU A 1 514 ? 14.805 -2.424 66.062 1 89.25 514 LEU A N 1
ATOM 4204 C CA . LEU A 1 514 ? 14 -1.658 67 1 89.25 514 LEU A CA 1
ATOM 4205 C C . LEU A 1 514 ? 13.25 -2.584 68 1 89.25 514 LEU A C 1
ATOM 4207 O O . LEU A 1 514 ? 13.164 -2.309 69.188 1 89.25 514 LEU A O 1
ATOM 4211 N N . PHE A 1 515 ? 12.781 -3.662 67.438 1 87.56 515 PHE A N 1
ATOM 4212 C CA . PHE A 1 515 ? 12.039 -4.609 68.25 1 87.56 515 PHE A CA 1
ATOM 4213 C C . PHE A 1 515 ? 12.977 -5.371 69.188 1 87.56 515 PHE A C 1
ATOM 4215 O O . PHE A 1 515 ? 12.617 -5.695 70.312 1 87.56 515 PHE A O 1
ATOM 4222 N N . HIS A 1 516 ? 14.055 -5.637 68.812 1 82.94 516 HIS A N 1
ATOM 4223 C CA . HIS A 1 516 ? 15.008 -6.348 69.625 1 82.94 516 HIS A CA 1
ATOM 4224 C C . HIS A 1 516 ? 15.602 -5.422 70.688 1 82.94 516 HIS A C 1
ATOM 4226 O O . HIS A 1 516 ? 15.938 -5.867 71.812 1 82.94 516 HIS A O 1
ATOM 4232 N N . LYS A 1 517 ? 15.703 -4.309 70.5 1 77.75 517 LYS A N 1
ATOM 4233 C CA . LYS A 1 517 ? 16.172 -3.369 71.5 1 77.75 517 LYS A CA 1
ATOM 4234 C C . LYS A 1 517 ? 15.102 -3.154 72.562 1 77.75 517 LYS A C 1
ATOM 4236 O O . LYS A 1 517 ? 15.43 -3.006 73.75 1 77.75 517 LYS A O 1
ATOM 4241 N N . GLN A 1 518 ? 13.914 -3.189 72.312 1 72.69 518 GLN A N 1
ATOM 4242 C CA . GLN A 1 518 ? 12.867 -3.035 73.312 1 72.69 518 GLN A CA 1
ATOM 4243 C C . GLN A 1 518 ? 12.773 -4.27 74.188 1 72.69 518 GLN A C 1
ATOM 4245 O O . GLN A 1 518 ? 12.398 -4.168 75.375 1 72.69 518 GLN A O 1
ATOM 4250 N N . LYS A 1 519 ? 13.109 -5.352 73.625 1 64.81 519 LYS A N 1
ATOM 4251 C CA . LYS A 1 519 ? 13.031 -6.531 74.438 1 64.81 519 LYS A CA 1
ATOM 4252 C C . LYS A 1 519 ? 14.203 -6.578 75.438 1 64.81 519 LYS A C 1
ATOM 4254 O O . LYS A 1 519 ? 14.141 -7.262 76.438 1 64.81 519 LYS A O 1
ATOM 4259 N N . ILE A 1 520 ? 15.164 -5.965 75.25 1 70.5 520 ILE A N 1
ATOM 4260 C CA . ILE A 1 520 ? 16.312 -5.977 76.125 1 70.5 520 ILE A CA 1
ATOM 4261 C C . ILE A 1 520 ? 16.188 -4.836 77.125 1 70.5 520 ILE A C 1
ATOM 4263 O O . ILE A 1 520 ? 16.766 -4.898 78.25 1 70.5 520 ILE A O 1
ATOM 4267 N N . ASN A 1 521 ? 15.453 -3.926 77 1 51.84 521 ASN A N 1
ATOM 4268 C CA . ASN A 1 521 ? 15.234 -2.977 78.062 1 51.84 521 ASN A CA 1
ATOM 4269 C C . ASN A 1 521 ? 14 -3.338 78.938 1 51.84 521 ASN A C 1
ATOM 4271 O O . ASN A 1 521 ? 12.938 -3.619 78.375 1 51.84 521 ASN A O 1
ATOM 4275 N N . MET B 1 1 ? -29.672 19.891 -38.812 1 49.94 1 MET B N 1
ATOM 4276 C CA . MET B 1 1 ? -30.359 19.062 -37.812 1 49.94 1 MET B CA 1
ATOM 4277 C C . MET B 1 1 ? -29.609 17.766 -37.562 1 49.94 1 MET B C 1
ATOM 4279 O O . MET B 1 1 ? -29.547 17.266 -36.438 1 49.94 1 MET B O 1
ATOM 4283 N N . LYS B 1 2 ? -28.969 17.25 -38.625 1 61.53 2 LYS B N 1
ATOM 4284 C CA . LYS B 1 2 ? -28.25 15.984 -38.5 1 61.53 2 LYS B CA 1
ATOM 4285 C C . LYS B 1 2 ? -26.938 16.141 -37.75 1 61.53 2 LYS B C 1
ATOM 4287 O O . LYS B 1 2 ? -26.562 15.281 -36.969 1 61.53 2 LYS B O 1
ATOM 4292 N N . TYR B 1 3 ? -26.344 17.219 -37.969 1 59.91 3 TYR B N 1
ATOM 4293 C CA . TYR B 1 3 ? -25.062 17.422 -37.312 1 59.91 3 TYR B CA 1
ATOM 4294 C C . TYR B 1 3 ? -25.266 17.703 -35.812 1 59.91 3 TYR B C 1
ATOM 4296 O O . TYR B 1 3 ? -24.453 17.281 -35 1 59.91 3 TYR B O 1
ATOM 4304 N N . ILE B 1 4 ? -26.375 18.359 -35.5 1 61.5 4 ILE B N 1
ATOM 4305 C CA . ILE B 1 4 ? -26.688 18.594 -34.094 1 61.5 4 ILE B CA 1
ATOM 4306 C C . ILE B 1 4 ? -27.062 17.281 -33.438 1 61.5 4 ILE B C 1
ATOM 4308 O O . ILE B 1 4 ? -26.656 17.016 -32.281 1 61.5 4 ILE B O 1
ATOM 4312 N N . THR B 1 5 ? -27.688 16.406 -34.219 1 59.94 5 THR B N 1
ATOM 4313 C CA . THR B 1 5 ? -28.047 15.117 -33.625 1 59.94 5 THR B CA 1
ATOM 4314 C C . THR B 1 5 ? -26.812 14.258 -33.438 1 59.94 5 THR B C 1
ATOM 4316 O O . THR B 1 5 ? -26.672 13.594 -32.406 1 59.94 5 THR B O 1
ATOM 4319 N N . ILE B 1 6 ? -25.875 14.359 -34.344 1 60.62 6 ILE B N 1
ATOM 4320 C CA . ILE B 1 6 ? -24.656 13.594 -34.188 1 60.62 6 ILE B CA 1
ATOM 4321 C C . ILE B 1 6 ? -23.844 14.164 -33.031 1 60.62 6 ILE B C 1
ATOM 4323 O O . ILE B 1 6 ? -23.312 13.422 -32.188 1 60.62 6 ILE B O 1
ATOM 4327 N N . LEU B 1 7 ? -23.891 15.461 -32.906 1 57.56 7 LEU B N 1
ATOM 4328 C CA . LEU B 1 7 ? -23.203 16.078 -31.781 1 57.56 7 LEU B CA 1
ATOM 4329 C C . LEU B 1 7 ? -23.875 15.719 -30.469 1 57.56 7 LEU B C 1
ATOM 4331 O O . LEU B 1 7 ? -23.203 15.445 -29.469 1 57.56 7 LEU B O 1
ATOM 4335 N N . VAL B 1 8 ? -25.203 15.617 -30.5 1 58.69 8 VAL B N 1
ATOM 4336 C CA . VAL B 1 8 ? -25.922 15.234 -29.297 1 58.69 8 VAL B CA 1
ATOM 4337 C C . VAL B 1 8 ? -25.688 13.758 -28.984 1 58.69 8 VAL B C 1
ATOM 4339 O O . VAL B 1 8 ? -25.5 13.383 -27.828 1 58.69 8 VAL B O 1
ATOM 4342 N N . ILE B 1 9 ? -25.531 12.961 -29.984 1 55.31 9 ILE B N 1
ATOM 4343 C CA . ILE B 1 9 ? -25.266 11.547 -29.766 1 55.31 9 ILE B CA 1
ATOM 4344 C C . ILE B 1 9 ? -23.812 11.367 -29.297 1 55.31 9 ILE B C 1
ATOM 4346 O O . ILE B 1 9 ? -23.562 10.602 -28.359 1 55.31 9 ILE B O 1
ATOM 4350 N N . LEU B 1 10 ? -22.906 12.062 -29.906 1 53.78 10 LEU B N 1
ATOM 4351 C CA . LEU B 1 10 ? -21.516 11.984 -29.469 1 53.78 10 LEU B CA 1
ATOM 4352 C C . LEU B 1 10 ? -21.359 12.555 -28.078 1 53.78 10 LEU B C 1
ATOM 4354 O O . LEU B 1 10 ? -20.594 12.023 -27.266 1 53.78 10 LEU B O 1
ATOM 4358 N N . LEU B 1 11 ? -22.031 13.68 -27.859 1 51.91 11 LEU B N 1
ATOM 4359 C CA . LEU B 1 11 ? -22.031 14.211 -26.5 1 51.91 11 LEU B CA 1
ATOM 4360 C C . LEU B 1 11 ? -22.672 13.227 -25.531 1 51.91 11 LEU B C 1
ATOM 4362 O O . LEU B 1 11 ? -22.219 13.094 -24.391 1 51.91 11 LEU B O 1
ATOM 4366 N N . ASN B 1 12 ? -23.75 12.562 -25.922 1 48.12 12 ASN B N 1
ATOM 4367 C CA . ASN B 1 12 ? -24.312 11.531 -25.062 1 48.12 12 ASN B CA 1
ATOM 4368 C C . ASN B 1 12 ? -23.328 10.383 -24.844 1 48.12 12 ASN B C 1
ATOM 4370 O O . ASN B 1 12 ? -23.312 9.766 -23.781 1 48.12 12 ASN B O 1
ATOM 4374 N N . PHE B 1 13 ? -22.578 9.977 -25.828 1 46.5 13 PHE B N 1
ATOM 4375 C CA . PHE B 1 13 ? -21.656 8.859 -25.703 1 46.5 13 PHE B CA 1
ATOM 4376 C C . PHE B 1 13 ? -20.438 9.25 -24.875 1 46.5 13 PHE B C 1
ATOM 4378 O O . PHE B 1 13 ? -19.844 8.414 -24.188 1 46.5 13 PHE B O 1
ATOM 4385 N N . TYR B 1 14 ? -19.828 10.375 -25.219 1 44.59 14 TYR B N 1
ATOM 4386 C CA . TYR B 1 14 ? -18.641 10.734 -24.453 1 44.59 14 TYR B CA 1
ATOM 4387 C C . TYR B 1 14 ? -18.984 11.062 -23.016 1 44.59 14 TYR B C 1
ATOM 4389 O O . TYR B 1 14 ? -18.109 11.273 -22.188 1 44.59 14 TYR B O 1
ATOM 4397 N N . VAL B 1 15 ? -20.203 11.68 -22.812 1 42.81 15 VAL B N 1
ATOM 4398 C CA . VAL B 1 15 ? -20.484 11.898 -21.406 1 42.81 15 VAL B CA 1
ATOM 4399 C C . VAL B 1 15 ? -20.531 10.562 -20.672 1 42.81 15 VAL B C 1
ATOM 4401 O O . VAL B 1 15 ? -21.422 9.742 -20.906 1 42.81 15 VAL B O 1
ATOM 4404 N N . HIS B 1 16 ? -19.578 9.898 -20.5 1 46.59 16 HIS B N 1
ATOM 4405 C CA . HIS B 1 16 ? -19.641 8.906 -19.422 1 46.59 16 HIS B CA 1
ATOM 4406 C C . HIS B 1 16 ? -20.703 9.258 -18.391 1 46.59 16 HIS B C 1
ATOM 4408 O O . HIS B 1 16 ? -20.594 10.281 -17.719 1 46.59 16 HIS B O 1
ATOM 4414 N N . ALA B 1 17 ? -21.969 9.18 -18.641 1 48.31 17 ALA B N 1
ATOM 4415 C CA . ALA B 1 17 ? -23.125 9.398 -17.766 1 48.31 17 ALA B CA 1
ATOM 4416 C C . ALA B 1 17 ? -22.75 9.172 -16.297 1 48.31 17 ALA B C 1
ATOM 4418 O O . ALA B 1 17 ? -22.625 8.031 -15.852 1 48.31 17 ALA B O 1
ATOM 4419 N N . ILE B 1 18 ? -21.891 9.977 -15.891 1 60.41 18 ILE B N 1
ATOM 4420 C CA . ILE B 1 18 ? -21.703 9.891 -14.445 1 60.41 18 ILE B CA 1
ATOM 4421 C C . ILE B 1 18 ? -23.062 9.93 -13.734 1 60.41 18 ILE B C 1
ATOM 4423 O O . ILE B 1 18 ? -23.844 10.852 -13.961 1 60.41 18 ILE B O 1
ATOM 4427 N N . LYS B 1 19 ? -23.578 8.836 -13.344 1 76.19 19 LYS B N 1
ATOM 4428 C CA . LYS B 1 19 ? -24.734 8.773 -12.469 1 76.19 19 LYS B CA 1
ATOM 4429 C C . LYS B 1 19 ? -24.578 9.719 -11.281 1 76.19 19 LYS B C 1
ATOM 4431 O O . LYS B 1 19 ? -23.578 9.68 -10.57 1 76.19 19 LYS B O 1
ATOM 4436 N N . SER B 1 20 ? -25.328 10.789 -11.289 1 91.62 20 SER B N 1
ATOM 4437 C CA . SER B 1 20 ? -25.359 11.773 -10.211 1 91.62 20 SER B CA 1
ATOM 4438 C C . SER B 1 20 ? -25.672 11.109 -8.867 1 91.62 20 SER B C 1
ATOM 4440 O O . SER B 1 20 ? -26.609 10.336 -8.758 1 91.62 20 SER B O 1
ATOM 4442 N N . SER B 1 21 ? -24.781 11.258 -7.98 1 97.06 21 SER B N 1
ATOM 4443 C CA . SER B 1 21 ? -24.969 10.711 -6.641 1 97.06 21 SER B CA 1
ATOM 4444 C C . SER B 1 21 ? -25.125 11.82 -5.605 1 97.06 21 SER B C 1
ATOM 4446 O O . SER B 1 21 ? -24.688 12.953 -5.828 1 97.06 21 SER B O 1
ATOM 4448 N N . ASN B 1 22 ? -25.859 11.516 -4.547 1 98.25 22 ASN B N 1
ATOM 4449 C CA . ASN B 1 22 ? -25.969 12.406 -3.395 1 98.25 22 ASN B CA 1
ATOM 4450 C C . ASN B 1 22 ? -24.891 12.109 -2.354 1 98.25 22 ASN B C 1
ATOM 4452 O O . ASN B 1 22 ? -24.844 11.008 -1.801 1 98.25 22 ASN B O 1
ATOM 4456 N N . ILE B 1 23 ? -24.062 13.109 -2.104 1 98.62 23 ILE B N 1
ATOM 4457 C CA . ILE B 1 23 ? -22.922 12.906 -1.218 1 98.62 23 ILE B CA 1
ATOM 4458 C C . ILE B 1 23 ? -23.031 13.836 -0.012 1 98.62 23 ILE B C 1
ATOM 4460 O O . ILE B 1 23 ? -23.266 15.039 -0.166 1 98.62 23 ILE B O 1
ATOM 4464 N N . LEU B 1 24 ? -22.938 13.305 1.193 1 98.69 24 LEU B N 1
ATOM 4465 C CA . LEU B 1 24 ? -22.906 14.086 2.424 1 98.69 24 LEU B CA 1
ATOM 4466 C C . LEU B 1 24 ? -21.484 14.211 2.959 1 98.69 24 LEU B C 1
ATOM 4468 O O . LEU B 1 24 ? -20.797 13.203 3.137 1 98.69 24 LEU B O 1
ATOM 4472 N N . VAL B 1 25 ? -21.047 15.398 3.139 1 98.12 25 VAL B N 1
ATOM 4473 C CA . VAL B 1 25 ? -19.766 15.688 3.803 1 98.12 25 VAL B CA 1
ATOM 4474 C C . VAL B 1 25 ? -20.031 16.266 5.191 1 98.12 25 VAL B C 1
ATOM 4476 O O . VAL B 1 25 ? -20.672 17.312 5.328 1 98.12 25 VAL B O 1
ATOM 4479 N N . PHE B 1 26 ? -19.625 15.523 6.219 1 97.38 26 PHE B N 1
ATOM 4480 C CA . PHE B 1 26 ? -19.859 15.891 7.609 1 97.38 26 PHE B CA 1
ATOM 4481 C C . PHE B 1 26 ? -18.547 16.047 8.359 1 97.38 26 PHE B C 1
ATOM 4483 O O . PHE B 1 26 ? -17.938 15.055 8.773 1 97.38 26 PHE B O 1
ATOM 4490 N N . VAL B 1 27 ? -18.078 17.281 8.594 1 93.94 27 VAL B N 1
ATOM 4491 C CA . VAL B 1 27 ? -16.766 17.547 9.18 1 93.94 27 VAL B CA 1
ATOM 4492 C C . VAL B 1 27 ? -16.906 18.453 10.398 1 93.94 27 VAL B C 1
ATOM 4494 O O . VAL B 1 27 ? -16.938 19.688 10.266 1 93.94 27 VAL B O 1
ATOM 4497 N N . PRO B 1 28 ? -16.812 17.922 11.57 1 90.88 28 PRO B N 1
ATOM 4498 C CA . PRO B 1 28 ? -17.016 18.688 12.805 1 90.88 28 PRO B CA 1
ATOM 4499 C C . PRO B 1 28 ? -15.828 19.578 13.148 1 90.88 28 PRO B C 1
ATOM 4501 O O . PRO B 1 28 ? -15.969 20.516 13.922 1 90.88 28 PRO B O 1
ATOM 4504 N N . SER B 1 29 ? -14.656 19.312 12.641 1 86.56 29 SER B N 1
ATOM 4505 C CA . SER B 1 29 ? -13.438 20 13.047 1 86.56 29 SER B CA 1
ATOM 4506 C C . SER B 1 29 ? -13.578 21.516 12.836 1 86.56 29 SER B C 1
ATOM 4508 O O . SER B 1 29 ? -13.953 21.969 11.758 1 86.56 29 SER B O 1
ATOM 4510 N N . PRO B 1 30 ? -13.25 22.219 13.883 1 83.25 30 PRO B N 1
ATOM 4511 C CA . PRO B 1 30 ? -13.312 23.672 13.734 1 83.25 30 PRO B CA 1
ATOM 4512 C C . PRO B 1 30 ? -12.039 24.266 13.117 1 83.25 30 PRO B C 1
ATOM 4514 O O . PRO B 1 30 ? -11.891 25.484 13.055 1 83.25 30 PRO B O 1
ATOM 4517 N N . TRP B 1 31 ? -11.164 23.406 12.711 1 80.94 31 TRP B N 1
ATOM 4518 C CA . TRP B 1 31 ? -9.922 23.875 12.109 1 80.94 31 TRP B CA 1
ATOM 4519 C C . TRP B 1 31 ? -10.086 24.094 10.609 1 80.94 31 TRP B C 1
ATOM 4521 O O . TRP B 1 31 ? -10.367 23.141 9.875 1 80.94 31 TRP B O 1
ATOM 4531 N N . LYS B 1 32 ? -9.844 25.281 10.227 1 81.38 32 LYS B N 1
ATOM 4532 C CA . LYS B 1 32 ? -10.086 25.672 8.844 1 81.38 32 LYS B CA 1
ATOM 4533 C C . LYS B 1 32 ? -9.258 24.828 7.875 1 81.38 32 LYS B C 1
ATOM 4535 O O . LYS B 1 32 ? -9.75 24.422 6.824 1 81.38 32 LYS B O 1
ATOM 4540 N N . SER B 1 33 ? -8.055 24.531 8.18 1 82.19 33 SER B N 1
ATOM 4541 C CA . SER B 1 33 ? -7.137 23.828 7.289 1 82.19 33 SER B CA 1
ATOM 4542 C C . SER B 1 33 ? -7.629 22.422 6.996 1 82.19 33 SER B C 1
ATOM 4544 O O . SER B 1 33 ? -7.355 21.875 5.926 1 82.19 33 SER B O 1
ATOM 4546 N N . HIS B 1 34 ? -8.367 21.797 7.902 1 84.56 34 HIS B N 1
ATOM 4547 C CA . HIS B 1 34 ? -8.836 20.438 7.73 1 84.56 34 HIS B CA 1
ATOM 4548 C C . HIS B 1 34 ? -9.891 20.344 6.629 1 84.56 34 HIS B C 1
ATOM 4550 O O . HIS B 1 34 ? -9.891 19.406 5.832 1 84.56 34 HIS B O 1
ATOM 4556 N N . ILE B 1 35 ? -10.727 21.328 6.598 1 84.5 35 ILE B N 1
ATOM 4557 C CA . ILE B 1 35 ? -11.82 21.25 5.625 1 84.5 35 ILE B CA 1
ATOM 4558 C C . ILE B 1 35 ? -11.383 21.891 4.312 1 84.5 35 ILE B C 1
ATOM 4560 O O . ILE B 1 35 ? -11.719 21.406 3.232 1 84.5 35 ILE B O 1
ATOM 4564 N N . ILE B 1 36 ? -10.617 22.938 4.391 1 86.12 36 ILE B N 1
ATOM 4565 C CA . ILE B 1 36 ? -10.227 23.688 3.193 1 86.12 36 ILE B CA 1
ATOM 4566 C C . ILE B 1 36 ? -9.32 22.812 2.324 1 86.12 36 ILE B C 1
ATOM 4568 O O . ILE B 1 36 ? -9.375 22.875 1.094 1 86.12 36 ILE B O 1
ATOM 4572 N N . ALA B 1 37 ? -8.68 21.938 2.967 1 90.81 37 ALA B N 1
ATOM 4573 C CA . ALA B 1 37 ? -7.766 21.062 2.23 1 90.81 37 ALA B CA 1
ATOM 4574 C C . ALA B 1 37 ? -8.531 20.156 1.276 1 90.81 37 ALA B C 1
ATOM 4576 O O . ALA B 1 37 ? -8.062 19.859 0.173 1 90.81 37 ALA B O 1
ATOM 4577 N N . PHE B 1 38 ? -9.727 19.781 1.651 1 95.12 38 PHE B N 1
ATOM 4578 C CA . PHE B 1 38 ? -10.469 18.828 0.849 1 95.12 38 PHE B CA 1
ATOM 4579 C C . PHE B 1 38 ? -11.578 19.516 0.065 1 95.12 38 PHE B C 1
ATOM 4581 O O . PHE B 1 38 ? -12.305 18.875 -0.7 1 95.12 38 PHE B O 1
ATOM 4588 N N . GLN B 1 39 ? -11.672 20.781 0.206 1 95 39 GLN B N 1
ATOM 4589 C CA . GLN B 1 39 ? -12.719 21.547 -0.467 1 95 39 GLN B CA 1
ATOM 4590 C C . GLN B 1 39 ? -12.641 21.375 -1.98 1 95 39 GLN B C 1
ATOM 4592 O O . GLN B 1 39 ? -13.672 21.266 -2.652 1 95 39 GLN B O 1
ATOM 4597 N N . PRO B 1 40 ? -11.414 21.359 -2.559 1 95.56 40 PRO B N 1
ATOM 4598 C CA . PRO B 1 40 ? -11.344 21.125 -4.004 1 95.56 40 PRO B CA 1
ATOM 4599 C C . PRO B 1 40 ? -12.023 19.828 -4.422 1 95.56 40 PRO B C 1
ATOM 4601 O O . PRO B 1 40 ? -12.633 19.75 -5.492 1 95.56 40 PRO B O 1
ATOM 4604 N N . LEU B 1 41 ? -11.953 18.797 -3.617 1 97.38 41 LEU B N 1
ATOM 4605 C CA . LEU B 1 41 ? -12.602 17.516 -3.906 1 97.38 41 LEU B CA 1
ATOM 4606 C C . LEU B 1 41 ? -14.117 17.672 -3.922 1 97.38 41 LEU B C 1
ATOM 4608 O O . LEU B 1 41 ? -14.781 17.219 -4.852 1 97.38 41 LEU B O 1
ATOM 4612 N N . PHE B 1 42 ? -14.688 18.406 -2.928 1 97.5 42 PHE B N 1
ATOM 4613 C CA . PHE B 1 42 ? -16.125 18.594 -2.83 1 97.5 42 PHE B CA 1
ATOM 4614 C C . PHE B 1 42 ? -16.656 19.391 -4.012 1 97.5 42 PHE B C 1
ATOM 4616 O O . PHE B 1 42 ? -17.688 19.047 -4.602 1 97.5 42 PHE B O 1
ATOM 4623 N N . LEU B 1 43 ? -15.93 20.406 -4.309 1 96.38 43 LEU B N 1
ATOM 4624 C CA . LEU B 1 43 ? -16.328 21.266 -5.422 1 96.38 43 LEU B CA 1
ATOM 4625 C C . LEU B 1 43 ? -16.25 20.5 -6.742 1 96.38 43 LEU B C 1
ATOM 4627 O O . LEU B 1 43 ? -17.141 20.641 -7.586 1 96.38 43 LEU B O 1
ATOM 4631 N N . GLU B 1 44 ? -15.172 19.719 -6.934 1 96.31 44 GLU B N 1
ATOM 4632 C CA . GLU B 1 44 ? -15.016 18.953 -8.172 1 96.31 44 GLU B CA 1
ATOM 4633 C C . GLU B 1 44 ? -16.125 17.922 -8.32 1 96.31 44 GLU B C 1
ATOM 4635 O O . GLU B 1 44 ? -16.641 17.703 -9.422 1 96.31 44 GLU B O 1
ATOM 4640 N N . LEU B 1 45 ? -16.531 17.25 -7.238 1 97.69 45 LEU B N 1
ATOM 4641 C CA . LEU B 1 45 ? -17.625 16.297 -7.273 1 97.69 45 LEU B CA 1
ATOM 4642 C C . LEU B 1 45 ? -18.922 16.984 -7.688 1 97.69 45 LEU B C 1
ATOM 4644 O O . LEU B 1 45 ? -19.688 16.438 -8.484 1 97.69 45 LEU B O 1
ATOM 4648 N N . ALA B 1 46 ? -19.141 18.172 -7.156 1 97.38 46 ALA B N 1
ATOM 4649 C CA . ALA B 1 46 ? -20.328 18.938 -7.535 1 97.38 46 ALA B CA 1
ATOM 4650 C C . ALA B 1 46 ? -20.266 19.344 -9.008 1 97.38 46 ALA B C 1
ATOM 4652 O O . ALA B 1 46 ? -21.266 19.266 -9.719 1 97.38 46 ALA B O 1
ATOM 4653 N N . ASN B 1 47 ? -19.141 19.75 -9.43 1 95.12 47 ASN B N 1
ATOM 4654 C CA . ASN B 1 47 ? -18.953 20.172 -10.812 1 95.12 47 ASN B CA 1
ATOM 4655 C C . ASN B 1 47 ? -19.188 19.031 -11.789 1 95.12 47 ASN B C 1
ATOM 4657 O O . ASN B 1 47 ? -19.609 19.25 -12.922 1 95.12 47 ASN B O 1
ATOM 4661 N N . ARG B 1 48 ? -18.938 17.844 -11.344 1 94.38 48 ARG B N 1
ATOM 4662 C CA . ARG B 1 48 ? -19.109 16.672 -12.195 1 94.38 48 ARG B CA 1
ATOM 4663 C C . ARG B 1 48 ? -20.562 16.219 -12.188 1 94.38 48 ARG B C 1
ATOM 4665 O O . ARG B 1 48 ? -20.906 15.203 -12.805 1 94.38 48 ARG B O 1
ATOM 4672 N N . GLY B 1 49 ? -21.391 16.875 -11.352 1 94.88 49 GLY B N 1
ATOM 4673 C CA . GLY B 1 49 ? -22.812 16.594 -11.445 1 94.88 49 GLY B CA 1
ATOM 4674 C C . GLY B 1 49 ? -23.375 15.945 -10.195 1 94.88 49 GLY B C 1
ATOM 4675 O O . GLY B 1 49 ? -24.578 15.688 -10.109 1 94.88 49 GLY B O 1
ATOM 4676 N N . HIS B 1 50 ? -22.547 15.664 -9.195 1 97.75 50 HIS B N 1
ATOM 4677 C CA . HIS B 1 50 ? -23.047 15.117 -7.945 1 97.75 50 HIS B CA 1
ATOM 4678 C C . HIS B 1 50 ? -23.703 16.188 -7.094 1 97.75 50 HIS B C 1
ATOM 4680 O O . HIS B 1 50 ? -23.406 17.375 -7.25 1 97.75 50 HIS B O 1
ATOM 4686 N N . ASN B 1 51 ? -24.688 15.789 -6.289 1 97.94 51 ASN B N 1
ATOM 4687 C CA . ASN B 1 51 ? -25.219 16.656 -5.246 1 97.94 51 ASN B CA 1
ATOM 4688 C C . ASN B 1 51 ? -24.438 16.531 -3.949 1 97.94 51 ASN B C 1
ATOM 4690 O O . ASN B 1 51 ? -24.453 15.484 -3.301 1 97.94 51 ASN B O 1
ATOM 4694 N N . VAL B 1 52 ? -23.781 17.594 -3.623 1 98.19 52 VAL B N 1
ATOM 4695 C CA . VAL B 1 52 ? -22.891 17.531 -2.471 1 98.19 52 VAL B CA 1
ATOM 4696 C C . VAL B 1 52 ? -23.422 18.438 -1.354 1 98.19 52 VAL B C 1
ATOM 4698 O O . VAL B 1 52 ? -23.609 19.641 -1.548 1 98.19 52 VAL B O 1
ATOM 4701 N N . THR B 1 53 ? -23.75 17.859 -0.229 1 98.12 53 THR B N 1
ATOM 4702 C CA . THR B 1 53 ? -24.125 18.594 0.977 1 98.12 53 THR B CA 1
ATOM 4703 C C . THR B 1 53 ? -22.969 18.609 1.976 1 98.12 53 THR B C 1
ATOM 4705 O O . THR B 1 53 ? -22.547 17.562 2.463 1 98.12 53 THR B O 1
ATOM 4708 N N . VAL B 1 54 ? -22.5 19.812 2.283 1 97.5 54 VAL B N 1
ATOM 4709 C CA . VAL B 1 54 ? -21.359 19.953 3.176 1 97.5 54 VAL B CA 1
ATOM 4710 C C . VAL B 1 54 ? -21.797 20.594 4.488 1 97.5 54 VAL B C 1
ATOM 4712 O O . VAL B 1 54 ? -22.344 21.719 4.492 1 97.5 54 VAL B O 1
ATOM 4715 N N . ILE B 1 55 ? -21.594 19.891 5.551 1 96.81 55 ILE B N 1
ATOM 4716 C CA . ILE B 1 55 ? -21.859 20.391 6.891 1 96.81 55 ILE B CA 1
ATOM 4717 C C . ILE B 1 55 ? -20.547 20.656 7.621 1 96.81 55 ILE B C 1
ATOM 4719 O O . ILE B 1 55 ? -19.875 19.734 8.07 1 96.81 55 ILE B O 1
ATOM 4723 N N . SER B 1 56 ? -20.156 21.844 7.738 1 93.81 56 SER B N 1
ATOM 4724 C CA . SER B 1 56 ? -18.922 22.281 8.375 1 93.81 56 SER B CA 1
ATOM 4725 C C . SER B 1 56 ? -19 23.75 8.789 1 93.81 56 SER B C 1
ATOM 4727 O O . SER B 1 56 ? -19.938 24.469 8.398 1 93.81 56 SER B O 1
ATOM 4729 N N . LYS B 1 57 ? -18.016 24.156 9.547 1 90.31 57 LYS B N 1
ATOM 4730 C CA . LYS B 1 57 ? -18 25.516 10.055 1 90.31 57 LYS B CA 1
ATOM 4731 C C . LYS B 1 57 ? -17.594 26.5 8.961 1 90.31 57 LYS B C 1
ATOM 4733 O O . LYS B 1 57 ? -17.875 27.703 9.055 1 90.31 57 LYS B O 1
ATOM 4738 N N . PHE B 1 58 ? -17.047 26.047 7.863 1 88.5 58 PHE B N 1
ATOM 4739 C CA . PHE B 1 58 ? -16.484 26.938 6.852 1 88.5 58 PHE B CA 1
ATOM 4740 C C . PHE B 1 58 ? -17.234 26.797 5.535 1 88.5 58 PHE B C 1
ATOM 4742 O O . PHE B 1 58 ? -17.531 25.688 5.094 1 88.5 58 PHE B O 1
ATOM 4749 N N . THR B 1 59 ? -17.516 27.969 4.977 1 89.31 59 THR B N 1
ATOM 4750 C CA . THR B 1 59 ? -18.328 27.984 3.766 1 89.31 59 THR B CA 1
ATOM 4751 C C . THR B 1 59 ? -17.484 28.375 2.555 1 89.31 59 THR B C 1
ATOM 4753 O O . THR B 1 59 ? -16.391 28.922 2.703 1 89.31 59 THR B O 1
ATOM 4756 N N . VAL B 1 60 ? -18 27.984 1.449 1 90.75 60 VAL B N 1
ATOM 4757 C CA . VAL B 1 60 ? -17.438 28.391 0.165 1 90.75 60 VAL B CA 1
ATOM 4758 C C . VAL B 1 60 ? -18.297 29.484 -0.454 1 90.75 60 VAL B C 1
ATOM 4760 O O . VAL B 1 60 ? -19.531 29.422 -0.404 1 90.75 60 VAL B O 1
ATOM 4763 N N . LYS B 1 61 ? -17.562 30.469 -1.002 1 88.94 61 LYS B N 1
ATOM 4764 C CA . LYS B 1 61 ? -18.281 31.547 -1.678 1 88.94 61 LYS B CA 1
ATOM 4765 C C . LYS B 1 61 ? -18.688 31.125 -3.088 1 88.94 61 LYS B C 1
ATOM 4767 O O . LYS B 1 61 ? -17.906 30.531 -3.82 1 88.94 61 LYS B O 1
ATOM 4772 N N . ASP B 1 62 ? -19.891 31.344 -3.473 1 90.56 62 ASP B N 1
ATOM 4773 C CA . ASP B 1 62 ? -20.438 31.109 -4.805 1 90.56 62 ASP B CA 1
ATOM 4774 C C . ASP B 1 62 ? -20.234 29.656 -5.23 1 90.56 62 ASP B C 1
ATOM 4776 O O . ASP B 1 62 ? -19.641 29.391 -6.273 1 90.56 62 ASP B O 1
ATOM 4780 N N . PRO B 1 63 ? -20.719 28.797 -4.461 1 92.69 63 PRO B N 1
ATOM 4781 C CA . PRO B 1 63 ? -20.578 27.375 -4.824 1 92.69 63 PRO B CA 1
ATOM 4782 C C . PRO B 1 63 ? -21.438 27 -6.027 1 92.69 63 PRO B C 1
ATOM 4784 O O . PRO B 1 63 ? -22.359 27.734 -6.398 1 92.69 63 PRO B O 1
ATOM 4787 N N . PRO B 1 64 ? -21.062 25.891 -6.672 1 94.44 64 PRO B N 1
ATOM 4788 C CA . PRO B 1 64 ? -21.938 25.391 -7.73 1 94.44 64 PRO B CA 1
ATOM 4789 C C . PRO B 1 64 ? -23.344 25.094 -7.234 1 94.44 64 PRO B C 1
ATOM 4791 O O . PRO B 1 64 ? -23.562 24.922 -6.031 1 94.44 64 PRO B O 1
ATOM 4794 N N . PRO B 1 65 ? -24.359 25.047 -8.102 1 93.81 65 PRO B N 1
ATOM 4795 C CA . PRO B 1 65 ? -25.766 24.875 -7.715 1 93.81 65 PRO B CA 1
ATOM 4796 C C . PRO B 1 65 ? -26.016 23.562 -6.973 1 93.81 65 PRO B C 1
ATOM 4798 O O . PRO B 1 65 ? -26.922 23.484 -6.145 1 93.81 65 PRO B O 1
ATOM 4801 N N . THR B 1 66 ? -25.188 22.547 -7.277 1 95.75 66 THR B N 1
ATOM 4802 C CA . THR B 1 66 ? -25.422 21.25 -6.672 1 95.75 66 THR B CA 1
ATOM 4803 C C . THR B 1 66 ? -24.656 21.125 -5.355 1 95.75 66 THR B C 1
ATOM 4805 O O . THR B 1 66 ? -24.578 20.031 -4.781 1 95.75 66 THR B O 1
ATOM 4808 N N . TYR B 1 67 ? -24.125 22.219 -4.898 1 96.81 67 TYR B N 1
ATOM 4809 C CA . TYR B 1 67 ? -23.359 22.297 -3.656 1 96.81 67 TYR B CA 1
ATOM 4810 C C . TYR B 1 67 ? -24.172 22.984 -2.564 1 96.81 67 TYR B C 1
ATOM 4812 O O . TYR B 1 67 ? -24.406 24.203 -2.623 1 96.81 67 TYR B O 1
ATOM 4820 N N . THR B 1 68 ? -24.625 22.203 -1.595 1 96.56 68 THR B N 1
ATOM 4821 C CA . THR B 1 68 ? -25.406 22.719 -0.472 1 96.56 68 THR B CA 1
ATOM 4822 C C . THR B 1 68 ? -24.547 22.797 0.79 1 96.56 68 THR B C 1
ATOM 4824 O O . THR B 1 68 ? -23.75 21.891 1.059 1 96.56 68 THR B O 1
ATOM 4827 N N . GLN B 1 69 ? -24.703 23.844 1.523 1 96.06 69 GLN B N 1
ATOM 4828 C CA . GLN B 1 69 ? -23.875 24.031 2.721 1 96.06 69 GLN B CA 1
ATOM 4829 C C . GLN B 1 69 ? -24.75 24.281 3.945 1 96.06 69 GLN B C 1
ATOM 4831 O O . GLN B 1 69 ? -25.781 24.969 3.855 1 96.06 69 GLN B O 1
ATOM 4836 N N . LEU B 1 70 ? -24.469 23.594 5.027 1 95.69 70 LEU B N 1
ATOM 4837 C CA . LEU B 1 70 ? -25.062 23.797 6.34 1 95.69 70 LEU B CA 1
ATOM 4838 C C . LEU B 1 70 ? -24 24.172 7.371 1 95.69 70 LEU B C 1
ATOM 4840 O O . LEU B 1 70 ? -23.031 23.438 7.562 1 95.69 70 LEU B O 1
ATOM 4844 N N . VAL B 1 71 ? -24.125 25.328 8.062 1 94.56 71 VAL B N 1
ATOM 4845 C CA . VAL B 1 71 ? -23.125 25.859 8.984 1 94.56 71 VAL B CA 1
ATOM 4846 C C . VAL B 1 71 ? -23.672 25.797 10.414 1 94.56 71 VAL B C 1
ATOM 4848 O O . VAL B 1 71 ? -24.719 26.359 10.711 1 94.56 71 VAL B O 1
ATOM 4851 N N . PRO B 1 72 ? -22.953 25.078 11.242 1 94.62 72 PRO B N 1
ATOM 4852 C CA . PRO B 1 72 ? -23.375 25.109 12.648 1 94.62 72 PRO B CA 1
ATOM 4853 C C . PRO B 1 72 ? -23.391 26.516 13.227 1 94.62 72 PRO B C 1
ATOM 4855 O O . PRO B 1 72 ? -22.656 27.391 12.758 1 94.62 72 PRO B O 1
ATOM 4858 N N . SER B 1 73 ? -24.078 26.703 14.32 1 92.12 73 SER B N 1
ATOM 4859 C CA . SER B 1 73 ? -24.312 28.047 14.852 1 92.12 73 SER B CA 1
ATOM 4860 C C . SER B 1 73 ? -23.328 28.375 15.969 1 92.12 73 SER B C 1
ATOM 4862 O O . SER B 1 73 ? -23.172 29.547 16.328 1 92.12 73 SER B O 1
ATOM 4864 N N . TYR B 1 74 ? -22.656 27.344 16.469 1 86.31 74 TYR B N 1
ATOM 4865 C CA . TYR B 1 74 ? -21.812 27.594 17.641 1 86.31 74 TYR B CA 1
ATOM 4866 C C . TYR B 1 74 ? -20.625 28.5 17.281 1 86.31 74 TYR B C 1
ATOM 4868 O O . TYR B 1 74 ? -20.266 28.625 16.094 1 86.31 74 TYR B O 1
ATOM 4876 N N . ASN B 1 75 ? -20.062 29.172 18.281 1 81.06 75 ASN B N 1
ATOM 4877 C CA . ASN B 1 75 ? -18.859 29.984 18.125 1 81.06 75 ASN B CA 1
ATOM 4878 C C . ASN B 1 75 ? -17.625 29.266 18.656 1 81.06 75 ASN B C 1
ATOM 4880 O O . ASN B 1 75 ? -17.703 28.609 19.703 1 81.06 75 ASN B O 1
ATOM 4884 N N . PHE B 1 76 ? -16.688 29.203 17.828 1 77.12 76 PHE B N 1
ATOM 4885 C CA . PHE B 1 76 ? -15.422 28.594 18.234 1 77.12 76 PHE B CA 1
ATOM 4886 C C . PHE B 1 76 ? -14.328 29.641 18.359 1 77.12 76 PHE B C 1
ATOM 4888 O O . PHE B 1 76 ? -14.062 30.391 17.422 1 77.12 76 PHE B O 1
ATOM 4895 N N . ASP B 1 77 ? -13.719 29.734 19.594 1 66.88 77 ASP B N 1
ATOM 4896 C CA . ASP B 1 77 ? -12.664 30.703 19.875 1 66.88 77 ASP B CA 1
ATOM 4897 C C . ASP B 1 77 ? -11.289 30.141 19.516 1 66.88 77 ASP B C 1
ATOM 4899 O O . ASP B 1 77 ? -10.648 29.484 20.344 1 66.88 77 ASP B O 1
ATOM 4903 N N . ILE B 1 78 ? -10.781 30.391 18.406 1 62.16 78 ILE B N 1
ATOM 4904 C CA . ILE B 1 78 ? -9.508 29.891 17.906 1 62.16 78 ILE B CA 1
ATOM 4905 C C . ILE B 1 78 ? -8.359 30.609 18.594 1 62.16 78 ILE B C 1
ATOM 4907 O O . ILE B 1 78 ? -7.332 30.016 18.922 1 62.16 78 ILE B O 1
ATOM 4911 N N . ASP B 1 79 ? -8.477 31.828 18.875 1 55.91 79 ASP B N 1
ATOM 4912 C CA . ASP B 1 79 ? -7.414 32.688 19.391 1 55.91 79 ASP B CA 1
ATOM 4913 C C . ASP B 1 79 ? -6.949 32.219 20.766 1 55.91 79 ASP B C 1
ATOM 4915 O O . ASP B 1 79 ? -5.746 32.188 21.031 1 55.91 79 ASP B O 1
ATOM 4919 N N . GLY B 1 80 ? -7.828 31.938 21.531 1 53.72 80 GLY B N 1
ATOM 4920 C CA . GLY B 1 80 ? -7.457 31.484 22.859 1 53.72 80 GLY B CA 1
ATOM 4921 C C . GLY B 1 80 ? -6.633 30.203 22.844 1 53.72 80 GLY B C 1
ATOM 4922 O O . GLY B 1 80 ? -5.762 30.016 23.703 1 53.72 80 GLY B O 1
ATOM 4923 N N . ARG B 1 81 ? -6.594 29.562 21.906 1 61.03 81 ARG B N 1
ATOM 4924 C CA . ARG B 1 81 ? -5.906 28.281 21.797 1 61.03 81 ARG B CA 1
ATOM 4925 C C . ARG B 1 81 ? -4.52 28.453 21.188 1 61.03 81 ARG B C 1
ATOM 4927 O O . ARG B 1 81 ? -3.594 27.703 21.531 1 61.03 81 ARG B O 1
ATOM 4934 N N . SER B 1 82 ? -4.391 29.469 20.422 1 58.97 82 SER B N 1
ATOM 4935 C CA . SER B 1 82 ? -3.104 29.75 19.797 1 58.97 82 SER B CA 1
ATOM 4936 C C . SER B 1 82 ? -2.027 30.016 20.844 1 58.97 82 SER B C 1
ATOM 4938 O O . SER B 1 82 ? -0.904 29.531 20.719 1 58.97 82 SER B O 1
ATOM 4940 N N . ASP B 1 83 ? -2.316 30.656 21.828 1 57.19 83 ASP B N 1
ATOM 4941 C CA . ASP B 1 83 ? -1.348 30.984 22.875 1 57.19 83 ASP B CA 1
ATOM 4942 C C . ASP B 1 83 ? -0.85 29.719 23.578 1 57.19 83 ASP B C 1
ATOM 4944 O O . ASP B 1 83 ? 0.325 29.625 23.938 1 57.19 83 ASP B O 1
ATOM 4948 N N . TYR B 1 84 ? -1.671 28.859 23.531 1 60.38 84 TYR B N 1
ATOM 4949 C CA . TYR B 1 84 ? -1.329 27.609 24.188 1 60.38 84 TYR B CA 1
ATOM 4950 C C . TYR B 1 84 ? -0.378 26.781 23.328 1 60.38 84 TYR B C 1
ATOM 4952 O O . TYR B 1 84 ? 0.504 26.094 23.859 1 60.38 84 TYR B O 1
ATOM 4960 N N . LEU B 1 85 ? -0.45 27.078 22.125 1 62.09 85 LEU B N 1
ATOM 4961 C CA . LEU B 1 85 ? 0.308 26.234 21.203 1 62.09 85 LEU B CA 1
ATOM 4962 C C . LEU B 1 85 ? 1.718 26.781 21 1 62.09 85 LEU B C 1
ATOM 4964 O O . LEU B 1 85 ? 2.639 26.031 20.672 1 62.09 85 LEU B O 1
ATOM 4968 N N . PHE B 1 86 ? 1.834 28.047 21.359 1 63.09 86 PHE B N 1
ATOM 4969 C CA . PHE B 1 86 ? 3.125 28.688 21.125 1 63.09 86 PHE B CA 1
ATOM 4970 C C . PHE B 1 86 ? 4.023 28.547 22.344 1 63.09 86 PHE B C 1
ATOM 4972 O O . PHE B 1 86 ? 4.328 29.547 23 1 63.09 86 PHE B O 1
ATOM 4979 N N . ARG B 1 87 ? 4.34 27.25 22.672 1 64.88 87 ARG B N 1
ATOM 4980 C CA . ARG B 1 87 ? 5.23 27.016 23.812 1 64.88 87 ARG B CA 1
ATOM 4981 C C . ARG B 1 87 ? 6.324 26.016 23.453 1 64.88 87 ARG B C 1
ATOM 4983 O O . ARG B 1 87 ? 6.148 25.188 22.562 1 64.88 87 ARG B O 1
ATOM 4990 N N . GLU B 1 88 ? 7.402 26.312 24.156 1 67.25 88 GLU B N 1
ATOM 4991 C CA . GLU B 1 88 ? 8.492 25.359 23.969 1 67.25 88 GLU B CA 1
ATOM 4992 C C . GLU B 1 88 ? 8.094 23.969 24.469 1 67.25 88 GLU B C 1
ATOM 4994 O O . GLU B 1 88 ? 7.453 23.828 25.5 1 67.25 88 GLU B O 1
ATOM 4999 N N . ARG B 1 89 ? 8.336 22.938 23.672 1 67.44 89 ARG B N 1
ATOM 5000 C CA . ARG B 1 89 ? 7.883 21.578 23.969 1 67.44 89 ARG B CA 1
ATOM 5001 C C . ARG B 1 89 ? 8.844 20.875 24.922 1 67.44 89 ARG B C 1
ATOM 5003 O O . ARG B 1 89 ? 10.023 20.719 24.609 1 67.44 89 ARG B O 1
ATOM 5010 N N . SER B 1 90 ? 8.312 20.719 26.109 1 65.88 90 SER B N 1
ATOM 5011 C CA . SER B 1 90 ? 9.055 19.891 27.062 1 65.88 90 SER B CA 1
ATOM 5012 C C . SER B 1 90 ? 8.766 18.406 26.859 1 65.88 9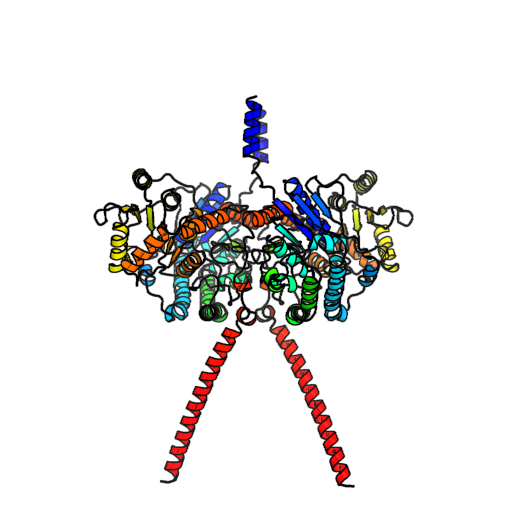0 SER B C 1
ATOM 5014 O O . SER B 1 90 ? 7.82 18.047 26.156 1 65.88 90 SER B O 1
ATOM 5016 N N . MET B 1 91 ? 9.711 17.609 27.281 1 65.75 91 MET B N 1
ATOM 5017 C CA . MET B 1 91 ? 9.508 16.156 27.234 1 65.75 91 MET B CA 1
ATOM 5018 C C . MET B 1 91 ? 8.18 15.773 27.891 1 65.75 91 MET B C 1
ATOM 5020 O O . MET B 1 91 ? 7.469 14.906 27.375 1 65.75 91 MET B O 1
ATOM 5024 N N . TYR B 1 92 ? 7.93 16.484 28.953 1 64.88 92 TYR B N 1
ATOM 5025 C CA . TYR B 1 92 ? 6.68 16.234 29.656 1 64.88 92 TYR B CA 1
ATOM 5026 C C . TYR B 1 92 ? 5.48 16.531 28.766 1 64.88 92 TYR B C 1
ATOM 5028 O O . TYR B 1 92 ? 4.512 15.773 28.734 1 64.88 92 TYR B O 1
ATOM 5036 N N . TYR B 1 93 ? 5.574 17.531 28.125 1 66 93 TYR B N 1
ATOM 5037 C CA . TYR B 1 93 ? 4.488 17.906 27.219 1 66 93 TYR B CA 1
ATOM 5038 C C . TYR B 1 93 ? 4.289 16.859 26.141 1 66 93 TYR B C 1
ATOM 5040 O O . TYR B 1 93 ? 3.168 16.391 25.906 1 66 93 TYR B O 1
ATOM 5048 N N . SER B 1 94 ? 5.352 16.453 25.688 1 66.31 94 SER B N 1
ATOM 5049 C CA . SER B 1 94 ? 5.281 15.57 24.516 1 66.31 94 SER B CA 1
ATOM 5050 C C . SER B 1 94 ? 4.762 14.188 24.906 1 66.31 94 SER B C 1
ATOM 5052 O O . SER B 1 94 ? 4 13.57 24.156 1 66.31 94 SER B O 1
ATOM 5054 N N . PHE B 1 95 ? 5.09 13.828 26.141 1 66.94 95 PHE B N 1
ATOM 5055 C CA . PHE B 1 95 ? 4.832 12.438 26.484 1 66.94 95 PHE B CA 1
ATOM 5056 C C . PHE B 1 95 ? 3.549 12.312 27.297 1 66.94 95 PHE B C 1
ATOM 5058 O O . PHE B 1 95 ? 2.934 11.242 27.344 1 66.94 95 PHE B O 1
ATOM 5065 N N . ILE B 1 96 ? 3.193 13.391 27.906 1 66.5 96 ILE B N 1
ATOM 5066 C CA . ILE B 1 96 ? 2.07 13.25 28.828 1 66.5 96 ILE B CA 1
ATOM 5067 C C . ILE B 1 96 ? 0.969 14.234 28.453 1 66.5 96 ILE B C 1
ATOM 5069 O O . ILE B 1 96 ? -0.165 13.836 28.188 1 66.5 96 ILE B O 1
ATOM 5073 N N . GLU B 1 97 ? 1.362 15.406 28.328 1 71.69 97 GLU B N 1
ATOM 5074 C CA . GLU B 1 97 ? 0.357 16.453 28.203 1 71.69 97 GLU B CA 1
ATOM 5075 C C . GLU B 1 97 ? -0.31 16.422 26.828 1 71.69 97 GLU B C 1
ATOM 5077 O O . GLU B 1 97 ? -1.525 16.594 26.719 1 71.69 97 GLU B O 1
ATOM 5082 N N . ASP B 1 98 ? 0.403 16.078 25.922 1 74.31 98 ASP B N 1
ATOM 5083 C CA . ASP B 1 98 ? -0.109 16.172 24.562 1 74.31 98 ASP B CA 1
ATOM 5084 C C . ASP B 1 98 ? -1.133 15.078 24.281 1 74.31 98 ASP B C 1
ATOM 5086 O O . ASP B 1 98 ? -2.252 15.359 23.844 1 74.31 98 ASP B O 1
ATOM 5090 N N . PRO B 1 99 ? -0.793 13.891 24.609 1 69.19 99 PRO B N 1
ATOM 5091 C CA . PRO B 1 99 ? -1.805 12.867 24.359 1 69.19 99 PRO B CA 1
ATOM 5092 C C . PRO B 1 99 ? -3.1 13.102 25.125 1 69.19 99 PRO B C 1
ATOM 5094 O O . PRO B 1 99 ? -4.191 12.875 24.594 1 69.19 99 PRO B O 1
ATOM 5097 N N . MET B 1 100 ? -2.977 13.68 26.297 1 71 100 MET B N 1
ATOM 5098 C CA . MET B 1 100 ? -4.148 13.953 27.125 1 71 100 MET B CA 1
ATOM 5099 C C . MET B 1 100 ? -4.922 15.156 26.594 1 71 100 MET B C 1
ATOM 5101 O O . MET B 1 100 ? -6.152 15.141 26.562 1 71 100 MET B O 1
ATOM 5105 N N . THR B 1 101 ? -4.195 16.047 26.188 1 71.69 101 THR B N 1
ATOM 5106 C CA . THR B 1 101 ? -4.809 17.297 25.719 1 71.69 101 THR B CA 1
ATOM 5107 C C . THR B 1 101 ? -5.512 17.078 24.391 1 71.69 101 THR B C 1
ATOM 5109 O O . THR B 1 101 ? -6.605 17.594 24.156 1 71.69 101 THR B O 1
ATOM 5112 N N . ARG B 1 102 ? -4.945 16.25 23.641 1 72.44 102 ARG B N 1
ATOM 5113 C CA . ARG B 1 102 ? -5.555 15.977 22.344 1 72.44 102 ARG B CA 1
ATOM 5114 C C . ARG B 1 102 ? -6.93 15.344 22.516 1 72.44 102 ARG B C 1
ATOM 5116 O O . ARG B 1 102 ? -7.898 15.773 21.875 1 72.44 102 ARG B O 1
ATOM 5123 N N . SER B 1 103 ? -6.961 14.461 23.391 1 70.94 103 SER B N 1
ATOM 5124 C CA . SER B 1 103 ? -8.219 13.75 23.578 1 70.94 103 SER B CA 1
ATOM 5125 C C . SER B 1 103 ? -9.266 14.656 24.234 1 70.94 103 SER B C 1
ATOM 5127 O O . SER B 1 103 ? -10.445 14.594 23.875 1 70.94 103 SER B O 1
ATOM 5129 N N . THR B 1 104 ? -8.781 15.555 25.062 1 73.62 104 THR B N 1
ATOM 5130 C CA . THR B 1 104 ? -9.727 16.406 25.781 1 73.62 104 THR B CA 1
ATOM 5131 C C . THR B 1 104 ? -10.25 17.516 24.859 1 73.62 104 THR B C 1
ATOM 5133 O O . THR B 1 104 ? -11.461 17.734 24.766 1 73.62 104 THR B O 1
ATOM 5136 N N . ILE B 1 105 ? -9.367 18.125 24.156 1 74 105 ILE B N 1
ATOM 5137 C CA . ILE B 1 105 ? -9.75 19.234 23.297 1 74 105 ILE B CA 1
ATOM 5138 C C . ILE B 1 105 ? -10.625 18.719 22.156 1 74 105 ILE B C 1
ATOM 5140 O O . ILE B 1 105 ? -11.625 19.344 21.797 1 74 105 ILE B O 1
ATOM 5144 N N . LEU B 1 106 ? -10.305 17.625 21.75 1 79.19 106 LEU B N 1
ATOM 5145 C CA . LEU B 1 106 ? -10.992 17.125 20.562 1 79.19 106 LEU B CA 1
ATOM 5146 C C . LEU B 1 106 ? -12.359 16.547 20.922 1 79.19 106 LEU B C 1
ATOM 5148 O O . LEU B 1 106 ? -13.32 16.688 20.156 1 79.19 106 LEU B O 1
ATOM 5152 N N . VAL B 1 107 ? -12.453 16.031 22.125 1 83.56 107 VAL B N 1
ATOM 5153 C CA . VAL B 1 107 ? -13.758 15.594 22.609 1 83.56 107 VAL B CA 1
ATOM 5154 C C . VAL B 1 107 ? -14.664 16.797 22.828 1 83.56 107 VAL B C 1
ATOM 5156 O O . VAL B 1 107 ? -15.836 16.781 22.453 1 83.56 107 VAL B O 1
ATOM 5159 N N . ASP B 1 108 ? -14.07 17.812 23.328 1 84.75 108 ASP B N 1
ATOM 5160 C CA . ASP B 1 108 ? -14.836 19.016 23.625 1 84.75 108 ASP B CA 1
ATOM 5161 C C . ASP B 1 108 ? -15.32 19.688 22.328 1 84.75 108 ASP B C 1
ATOM 5163 O O . ASP B 1 108 ? -16.453 20.156 22.25 1 84.75 108 ASP B O 1
ATOM 5167 N N . THR B 1 109 ? -14.461 19.75 21.422 1 85.62 109 THR B N 1
ATOM 5168 C CA . THR B 1 109 ? -14.82 20.375 20.156 1 85.62 109 THR B CA 1
ATOM 5169 C C . THR B 1 109 ? -15.883 19.562 19.422 1 85.62 109 THR B C 1
ATOM 5171 O O . THR B 1 109 ? -16.797 20.125 18.812 1 85.62 109 THR B O 1
ATOM 5174 N N . THR B 1 110 ? -15.781 18.266 19.484 1 91.12 110 THR B N 1
ATOM 5175 C CA . THR B 1 110 ? -16.781 17.406 18.875 1 91.12 110 THR B CA 1
ATOM 5176 C C . THR B 1 110 ? -18.125 17.562 19.562 1 91.12 110 THR B C 1
ATOM 5178 O O . THR B 1 110 ? -19.172 17.578 18.906 1 91.12 110 THR B O 1
ATOM 5181 N N . LEU B 1 111 ? -18.062 17.719 20.891 1 91.94 111 LEU B N 1
ATOM 5182 C CA . LEU B 1 111 ? -19.281 17.922 21.656 1 91.94 111 LEU B CA 1
ATOM 5183 C C . LEU B 1 111 ? -19.953 19.234 21.266 1 91.94 111 LEU B C 1
ATOM 5185 O O . LEU B 1 111 ? -21.188 19.281 21.125 1 91.94 111 LEU B O 1
ATOM 5189 N N . MET B 1 112 ? -19.156 20.234 21.078 1 91.38 112 MET B N 1
ATOM 5190 C CA . MET B 1 112 ? -19.703 21.531 20.672 1 91.38 112 MET B CA 1
ATOM 5191 C C . MET B 1 112 ? -20.406 21.438 19.328 1 91.38 112 MET B C 1
ATOM 5193 O O . MET B 1 112 ? -21.484 22 19.156 1 91.38 112 MET B O 1
ATOM 5197 N N . PHE B 1 113 ? -19.859 20.703 18.453 1 94.12 113 PHE B N 1
ATOM 5198 C CA . PHE B 1 113 ? -20.438 20.516 17.125 1 94.12 113 PHE B CA 1
ATOM 5199 C C . PHE B 1 113 ? -21.703 19.672 17.203 1 94.12 113 PHE B C 1
ATOM 5201 O O . PHE B 1 113 ? -22.734 20.047 16.656 1 94.12 113 PHE B O 1
ATOM 5208 N N . MET B 1 114 ? -21.672 18.594 17.938 1 95.06 114 MET B N 1
ATOM 5209 C CA . MET B 1 114 ? -22.766 17.625 17.953 1 95.06 114 MET B CA 1
ATOM 5210 C C . MET B 1 114 ? -23.953 18.172 18.719 1 95.06 114 MET B C 1
ATOM 5212 O O . MET B 1 114 ? -25.109 17.828 18.406 1 95.06 114 MET B O 1
ATOM 5216 N N . SER B 1 115 ? -23.656 19.016 19.656 1 94.94 115 SER B N 1
ATOM 5217 C CA . SER B 1 115 ? -24.734 19.531 20.484 1 94.94 115 SER B CA 1
ATOM 5218 C C . SER B 1 115 ? -25.359 20.781 19.844 1 94.94 115 SER B C 1
ATOM 5220 O O . SER B 1 115 ? -26.375 21.297 20.344 1 94.94 115 SER B O 1
ATOM 5222 N N . ASP B 1 116 ? -24.781 21.25 18.781 1 96.5 116 ASP B N 1
ATOM 5223 C CA . ASP B 1 116 ? -25.297 22.438 18.094 1 96.5 116 ASP B CA 1
ATOM 5224 C C . ASP B 1 116 ? -26.719 22.203 17.594 1 96.5 116 ASP B C 1
ATOM 5226 O O . ASP B 1 116 ? -27.016 21.156 17.016 1 96.5 116 ASP B O 1
ATOM 5230 N N . PRO B 1 117 ? -27.625 23.188 17.766 1 96.62 117 PRO B N 1
ATOM 5231 C CA . PRO B 1 117 ? -29.031 22.984 17.422 1 96.62 117 PRO B CA 1
ATOM 5232 C C . PRO B 1 117 ? -29.234 22.75 15.922 1 96.62 117 PRO B C 1
ATOM 5234 O O . PRO B 1 117 ? -30.109 21.969 15.531 1 96.62 117 PRO B O 1
ATOM 5237 N N . VAL B 1 118 ? -28.484 23.391 15.109 1 96.88 118 VAL B N 1
ATOM 5238 C CA . VAL B 1 118 ? -28.609 23.219 13.672 1 96.88 118 VAL B CA 1
ATOM 5239 C C . VAL B 1 118 ? -28.219 21.797 13.289 1 96.88 118 VAL B C 1
ATOM 5241 O O . VAL B 1 118 ? -28.891 21.156 12.469 1 96.88 118 VAL B O 1
ATOM 5244 N N . ILE B 1 119 ? -27.203 21.297 13.898 1 97.25 119 ILE B N 1
ATOM 5245 C CA . ILE B 1 119 ? -26.703 19.953 13.617 1 97.25 119 ILE B CA 1
ATOM 5246 C C . ILE B 1 119 ? -27.688 18.906 14.141 1 97.25 119 ILE B C 1
ATOM 5248 O O . ILE B 1 119 ? -27.984 17.922 13.461 1 97.25 119 ILE B O 1
ATOM 5252 N N . GLN B 1 120 ? -28.219 19.219 15.328 1 97.62 120 GLN B N 1
ATOM 5253 C CA . GLN B 1 120 ? -29.188 18.297 15.898 1 97.62 120 GLN B CA 1
ATOM 5254 C C . GLN B 1 120 ? -30.438 18.203 15.031 1 97.62 120 GLN B C 1
ATOM 5256 O O . GLN B 1 120 ? -30.984 17.125 14.836 1 97.62 120 GLN B O 1
ATOM 5261 N N . LYS B 1 121 ? -30.859 19.297 14.547 1 97.38 121 LYS B N 1
ATOM 5262 C CA . LYS B 1 121 ? -32 19.297 13.648 1 97.38 121 LYS B CA 1
ATOM 5263 C C . LYS B 1 121 ? -31.719 18.469 12.398 1 97.38 121 LYS B C 1
ATOM 5265 O O . LYS B 1 121 ? -32.594 17.703 11.953 1 97.38 121 LYS B O 1
ATOM 5270 N N . PHE B 1 122 ? -30.562 18.609 11.844 1 97.38 122 PHE B N 1
ATOM 5271 C CA . PHE B 1 122 ? -30.156 17.844 10.664 1 97.38 122 PHE B CA 1
ATOM 5272 C C . PHE B 1 122 ? -30.141 16.359 10.961 1 97.38 122 PHE B C 1
ATOM 5274 O O . PHE B 1 122 ? -30.719 15.555 10.211 1 97.38 122 PHE B O 1
ATOM 5281 N N . ILE B 1 123 ? -29.562 15.953 12.078 1 97.38 123 ILE B N 1
ATOM 5282 C CA . ILE B 1 123 ? -29.391 14.555 12.438 1 97.38 123 ILE B CA 1
ATOM 5283 C C . ILE B 1 123 ? -30.75 13.914 12.695 1 97.38 123 ILE B C 1
ATOM 5285 O O . ILE B 1 123 ? -31.047 12.82 12.203 1 97.38 123 ILE B O 1
ATOM 5289 N N . LYS B 1 124 ? -31.625 14.586 13.344 1 96.5 124 LYS B N 1
ATOM 5290 C CA . LYS B 1 124 ? -32.875 14.016 13.805 1 96.5 124 LYS B CA 1
ATOM 5291 C C . LYS B 1 124 ? -33.938 14 12.695 1 96.5 124 LYS B C 1
ATOM 5293 O O . LYS B 1 124 ? -34.719 13.055 12.578 1 96.5 124 LYS B O 1
ATOM 5298 N N . TYR B 1 125 ? -33.844 15.031 11.781 1 94.44 125 TYR B N 1
ATOM 5299 C CA . TYR B 1 125 ? -35.031 15.211 10.969 1 94.44 125 TYR B CA 1
ATOM 5300 C C . TYR B 1 125 ? -34.719 15.133 9.484 1 94.44 125 TYR B C 1
ATOM 5302 O O . TYR B 1 125 ? -35.625 15 8.656 1 94.44 125 TYR B O 1
ATOM 5310 N N . ASP B 1 126 ? -33.469 15.25 9.117 1 93.56 126 ASP B N 1
ATOM 5311 C CA . ASP B 1 126 ? -33.156 15.164 7.695 1 93.56 126 ASP B CA 1
ATOM 5312 C C . ASP B 1 126 ? -33.562 13.812 7.117 1 93.56 126 ASP B C 1
ATOM 5314 O O . ASP B 1 126 ? -33.312 12.766 7.723 1 93.56 126 ASP B O 1
ATOM 5318 N N . GLN B 1 127 ? -34.219 13.828 5.945 1 91.5 127 GLN B N 1
ATOM 5319 C CA . GLN B 1 127 ? -34.688 12.602 5.32 1 91.5 127 GLN B CA 1
ATOM 5320 C C . GLN B 1 127 ? -34.125 12.438 3.912 1 91.5 127 GLN B C 1
ATOM 5322 O O . GLN B 1 127 ? -34.656 11.672 3.105 1 91.5 127 GLN B O 1
ATOM 5327 N N . SER B 1 128 ? -33.125 13.148 3.701 1 93.31 128 SER B N 1
ATOM 5328 C CA . SER B 1 128 ? -32.469 13.023 2.4 1 93.31 128 SER B CA 1
ATOM 5329 C C . SER B 1 128 ? -31.891 11.625 2.201 1 93.31 128 SER B C 1
ATOM 5331 O O . SER B 1 128 ? -31.766 10.859 3.156 1 93.31 128 SER B O 1
ATOM 5333 N N . SER B 1 129 ? -31.719 11.328 0.962 1 95.62 129 SER B N 1
ATOM 5334 C CA . SER B 1 129 ? -31.016 10.102 0.619 1 95.62 129 SER B CA 1
ATOM 5335 C C . SER B 1 129 ? -29.594 10.383 0.151 1 95.62 129 SER B C 1
ATOM 5337 O O . SER B 1 129 ? -29.391 11.234 -0.719 1 95.62 129 SER B O 1
ATOM 5339 N N . PHE B 1 130 ? -28.688 9.719 0.797 1 97.94 130 PHE B N 1
ATOM 5340 C CA . PHE B 1 130 ? -27.297 9.883 0.413 1 97.94 130 PHE B CA 1
ATOM 5341 C C . PHE B 1 130 ? -26.703 8.555 -0.069 1 97.94 130 PHE B C 1
ATOM 5343 O O . PHE B 1 130 ? -27 7.504 0.501 1 97.94 130 PHE B O 1
ATOM 5350 N N . ASP B 1 131 ? -25.922 8.664 -1.142 1 97.69 131 ASP B N 1
ATOM 5351 C CA . ASP B 1 131 ? -25.25 7.492 -1.7 1 97.69 131 ASP B CA 1
ATOM 5352 C C . ASP B 1 131 ? -23.891 7.285 -1.051 1 97.69 131 ASP B C 1
ATOM 5354 O O . ASP B 1 131 ? -23.281 6.215 -1.18 1 97.69 131 ASP B O 1
ATOM 5358 N N . LEU B 1 132 ? -23.406 8.289 -0.391 1 98.25 132 LEU B N 1
ATOM 5359 C CA . LEU B 1 132 ? -22.109 8.273 0.259 1 98.25 132 LEU B CA 1
ATOM 5360 C C . LEU B 1 132 ? -22.047 9.297 1.385 1 98.25 132 LEU B C 1
ATOM 5362 O O . LEU B 1 132 ? -22.594 10.398 1.255 1 98.25 132 LEU B O 1
ATOM 5366 N N . VAL B 1 133 ? -21.422 8.906 2.451 1 98.44 133 VAL B N 1
ATOM 5367 C CA . VAL B 1 133 ? -21.156 9.812 3.561 1 98.44 133 VAL B CA 1
ATOM 5368 C C . VAL B 1 133 ? -19.656 9.969 3.746 1 98.44 133 VAL B C 1
ATOM 5370 O O . VAL B 1 133 ? -18.922 8.977 3.836 1 98.44 133 VAL B O 1
ATOM 5373 N N . MET B 1 134 ? -19.203 11.195 3.762 1 98.25 134 MET B N 1
ATOM 5374 C CA . MET B 1 134 ? -17.797 11.484 4.055 1 98.25 134 MET B CA 1
ATOM 5375 C C . MET B 1 134 ? -17.641 12.102 5.438 1 98.25 134 MET B C 1
ATOM 5377 O O . MET B 1 134 ? -18.328 13.062 5.77 1 98.25 134 MET B O 1
ATOM 5381 N N . ILE B 1 135 ? -16.766 11.531 6.215 1 97.69 135 ILE B N 1
ATOM 5382 C CA . ILE B 1 135 ? -16.5 12.055 7.551 1 97.69 135 ILE B CA 1
ATOM 5383 C C . ILE B 1 135 ? -15.008 12.312 7.715 1 97.69 135 ILE B C 1
ATOM 5385 O O . ILE B 1 135 ? -14.211 11.938 6.855 1 97.69 135 ILE B O 1
ATOM 5389 N N . GLU B 1 136 ? -14.641 12.961 8.781 1 95.31 136 GLU B N 1
ATOM 5390 C CA . GLU B 1 136 ? -13.234 13.195 9.102 1 95.31 136 GLU B CA 1
ATOM 5391 C C . GLU B 1 136 ? -12.758 12.258 10.211 1 95.31 136 GLU B C 1
ATOM 5393 O O . GLU B 1 136 ? -13.461 12.062 11.211 1 95.31 136 GLU B O 1
ATOM 5398 N N . SER B 1 137 ? -11.648 11.625 9.953 1 93.62 137 SER B N 1
ATOM 5399 C CA . SER B 1 137 ? -11.016 10.836 11.008 1 93.62 137 SER B CA 1
ATOM 5400 C C . SER B 1 137 ? -9.977 11.656 11.758 1 93.62 137 SER B C 1
ATOM 5402 O O . SER B 1 137 ? -8.781 11.602 11.438 1 93.62 137 SER B O 1
ATOM 5404 N N . PHE B 1 138 ? -10.422 12.375 12.68 1 90.81 138 PHE B N 1
ATOM 5405 C CA . PHE B 1 138 ? -9.594 13.211 13.547 1 90.81 138 PHE B CA 1
ATOM 5406 C C . PHE B 1 138 ? -10.289 13.445 14.891 1 90.81 138 PHE B C 1
ATOM 5408 O O . PHE B 1 138 ? -10.695 14.57 15.195 1 90.81 138 PHE B O 1
ATOM 5415 N N . PHE B 1 139 ? -10.461 12.383 15.625 1 84.94 139 PHE B N 1
ATOM 5416 C CA . PHE B 1 139 ? -11 12.328 16.984 1 84.94 139 PHE B CA 1
ATOM 5417 C C . PHE B 1 139 ? -12.484 12.656 16.984 1 84.94 139 PHE B C 1
ATOM 5419 O O . PHE B 1 139 ? -12.969 13.375 17.859 1 84.94 139 PHE B O 1
ATOM 5426 N N . GLN B 1 140 ? -13.188 12.25 15.961 1 91.81 140 GLN B N 1
ATOM 5427 C CA . GLN B 1 140 ? -14.617 12.445 15.797 1 91.81 140 GLN B CA 1
ATOM 5428 C C . GLN B 1 140 ? -15.305 11.164 15.352 1 91.81 140 GLN B C 1
ATOM 5430 O O . GLN B 1 140 ? -16.141 11.18 14.438 1 91.81 140 GLN B O 1
ATOM 5435 N N . GLU B 1 141 ? -15.016 10.102 15.984 1 94.38 141 GLU B N 1
ATOM 5436 C CA . GLU B 1 141 ? -15.422 8.766 15.555 1 94.38 141 GLU B CA 1
ATOM 5437 C C . GLU B 1 141 ? -16.938 8.617 15.57 1 94.38 141 GLU B C 1
ATOM 5439 O O . GLU B 1 141 ? -17.5 7.844 14.797 1 94.38 141 GLU B O 1
ATOM 5444 N N . CYS B 1 142 ? -17.609 9.438 16.406 1 96 142 CYS B N 1
ATOM 5445 C CA . CYS B 1 142 ? -19.062 9.281 16.547 1 96 142 CYS B CA 1
ATOM 5446 C C . CYS B 1 142 ? -19.766 9.633 15.242 1 96 142 CYS B C 1
ATOM 5448 O O . CYS B 1 142 ? -20.891 9.18 15.008 1 96 142 CYS B O 1
ATOM 5450 N N . ALA B 1 143 ? -19.125 10.391 14.344 1 97.06 143 ALA B N 1
ATOM 5451 C CA . ALA B 1 143 ? -19.75 10.82 13.086 1 97.06 143 ALA B CA 1
ATOM 5452 C C . ALA B 1 143 ? -20.031 9.633 12.18 1 97.06 143 ALA B C 1
ATOM 5454 O O . ALA B 1 143 ? -20.828 9.742 11.242 1 97.06 143 ALA B O 1
ATOM 5455 N N . VAL B 1 144 ? -19.453 8.445 12.453 1 97.81 144 VAL B N 1
ATOM 5456 C CA . VAL B 1 144 ? -19.609 7.254 11.625 1 97.81 144 VAL B CA 1
ATOM 5457 C C . VAL B 1 144 ? -21.062 6.785 11.672 1 97.81 144 VAL B C 1
ATOM 5459 O O . VAL B 1 144 ? -21.516 6.066 10.781 1 97.81 144 VAL B O 1
ATOM 5462 N N . ALA B 1 145 ? -21.859 7.289 12.648 1 98.25 145 ALA B N 1
ATOM 5463 C CA . ALA B 1 145 ? -23.266 6.934 12.812 1 98.25 145 ALA B CA 1
ATOM 5464 C C . ALA B 1 145 ? -24.078 7.328 11.586 1 98.25 145 ALA B C 1
ATOM 5466 O O . ALA B 1 145 ? -25.109 6.715 11.289 1 98.25 145 ALA B O 1
ATOM 5467 N N . LEU B 1 146 ? -23.594 8.273 10.875 1 98.19 146 LEU B N 1
ATOM 5468 C CA . LEU B 1 146 ? -24.328 8.766 9.711 1 98.19 146 LEU B CA 1
ATOM 5469 C C . LEU B 1 146 ? -24.359 7.727 8.602 1 98.19 146 LEU B C 1
ATOM 5471 O O . LEU B 1 146 ? -25.266 7.727 7.766 1 98.19 146 LEU B O 1
ATOM 5475 N N . GLY B 1 147 ? -23.312 6.875 8.555 1 97.38 147 GLY B N 1
ATOM 5476 C CA . GLY B 1 147 ? -23.375 5.762 7.621 1 97.38 147 GLY B CA 1
ATOM 5477 C C . GLY B 1 147 ? -24.562 4.852 7.836 1 97.38 147 GLY B C 1
ATOM 5478 O O . GLY B 1 147 ? -25.188 4.398 6.875 1 97.38 147 GLY B O 1
ATOM 5479 N N . HIS B 1 148 ? -24.844 4.578 9.078 1 97.44 148 HIS B N 1
ATOM 5480 C CA . HIS B 1 148 ? -26 3.764 9.422 1 97.44 148 HIS B CA 1
ATOM 5481 C C . HIS B 1 148 ? -27.297 4.508 9.141 1 97.44 148 HIS B C 1
ATOM 5483 O O . HIS B 1 148 ? -28.25 3.939 8.586 1 97.44 148 HIS B O 1
ATOM 5489 N N . LYS B 1 149 ? -27.359 5.758 9.531 1 97.62 149 LYS B N 1
ATOM 5490 C CA . LYS B 1 149 ? -28.578 6.551 9.344 1 97.62 149 LYS B CA 1
ATOM 5491 C C . LYS B 1 149 ? -29.031 6.504 7.887 1 97.62 149 LYS B C 1
ATOM 5493 O O . LYS B 1 149 ? -30.234 6.332 7.613 1 97.62 149 LYS B O 1
ATOM 5498 N N . TYR B 1 150 ? -28.156 6.621 6.992 1 97.62 150 TYR B N 1
ATOM 5499 C CA . TYR B 1 150 ? -28.531 6.785 5.594 1 97.62 150 TYR B CA 1
ATOM 5500 C C . TYR B 1 150 ? -28.312 5.492 4.812 1 97.62 150 TYR B C 1
ATOM 5502 O O . TYR B 1 150 ? -28.578 5.434 3.609 1 97.62 150 TYR B O 1
ATOM 5510 N N . GLY B 1 151 ? -27.797 4.461 5.516 1 95.94 151 GLY B N 1
ATOM 5511 C CA . GLY B 1 151 ? -27.516 3.215 4.824 1 95.94 151 GLY B CA 1
ATOM 5512 C C . GLY B 1 151 ? -26.531 3.377 3.676 1 95.94 151 GLY B C 1
ATOM 5513 O O . GLY B 1 151 ? -26.734 2.818 2.596 1 95.94 151 GLY B O 1
ATOM 5514 N N . ALA B 1 152 ? -25.547 4.227 3.83 1 97.12 152 ALA B N 1
ATOM 5515 C CA . ALA B 1 152 ? -24.594 4.57 2.783 1 97.12 152 ALA B CA 1
ATOM 5516 C C . ALA B 1 152 ? -23.172 4.215 3.205 1 97.12 152 ALA B C 1
ATOM 5518 O O . ALA B 1 152 ? -22.844 4.211 4.398 1 97.12 152 ALA B O 1
ATOM 5519 N N . PRO B 1 153 ? -22.312 3.84 2.219 1 96.94 153 PRO B N 1
ATOM 5520 C CA . PRO B 1 153 ? -20.906 3.66 2.557 1 96.94 153 PRO B CA 1
ATOM 5521 C C . PRO B 1 153 ? -20.25 4.938 3.096 1 96.94 153 PRO B C 1
ATOM 5523 O O . PRO B 1 153 ? -20.734 6.039 2.807 1 96.94 153 PRO B O 1
ATOM 5526 N N . VAL B 1 154 ? -19.188 4.734 3.914 1 97.5 154 VAL B N 1
ATOM 5527 C CA . VAL B 1 154 ? -18.531 5.863 4.562 1 97.5 154 VAL B CA 1
ATOM 5528 C C . VAL B 1 154 ? -17.094 5.98 4.062 1 97.5 154 VAL B C 1
ATOM 5530 O O . VAL B 1 154 ? -16.391 4.973 3.941 1 97.5 154 VAL B O 1
ATOM 5533 N N . ILE B 1 155 ? -16.719 7.137 3.666 1 97.81 155 ILE B N 1
ATOM 5534 C CA . ILE B 1 155 ? -15.328 7.48 3.373 1 97.81 155 ILE B CA 1
ATOM 5535 C C . ILE B 1 155 ? -14.797 8.438 4.438 1 97.81 155 ILE B C 1
ATOM 5537 O O . ILE B 1 155 ? -15.5 9.359 4.855 1 97.81 155 ILE B O 1
ATOM 5541 N N . SER B 1 156 ? -13.633 8.164 4.891 1 97.06 156 SER B N 1
ATOM 5542 C CA . SER B 1 156 ? -13.016 9.07 5.859 1 97.06 156 SER B CA 1
ATOM 5543 C C . SER B 1 156 ? -11.93 9.922 5.215 1 97.06 156 SER B C 1
ATOM 5545 O O . SER B 1 156 ? -11.164 9.43 4.383 1 97.06 156 SER B O 1
ATOM 5547 N N . ILE B 1 157 ? -11.914 11.188 5.516 1 97 157 ILE B N 1
ATOM 5548 C CA . ILE B 1 157 ? -10.789 12.055 5.164 1 97 157 ILE B CA 1
ATOM 5549 C C . ILE B 1 157 ? -9.875 12.227 6.375 1 97 157 ILE B C 1
ATOM 5551 O O . ILE B 1 157 ? -10.344 12.469 7.488 1 97 157 ILE B O 1
ATOM 5555 N N . VAL B 1 158 ? -8.609 12.031 6.195 1 95.44 158 VAL B N 1
ATOM 5556 C CA . VAL B 1 158 ? -7.594 12.125 7.242 1 95.44 158 VAL B CA 1
ATOM 5557 C C . VAL B 1 158 ? -6.652 13.289 6.945 1 95.44 158 VAL B C 1
ATOM 5559 O O . VAL B 1 158 ? -5.887 13.242 5.98 1 95.44 158 VAL B O 1
ATOM 5562 N N . PRO B 1 159 ? -6.621 14.297 7.762 1 91.44 159 PRO B N 1
ATOM 5563 C CA . PRO B 1 159 ? -5.891 15.523 7.422 1 91.44 159 PRO B CA 1
ATOM 5564 C C . PRO B 1 159 ? -4.391 15.398 7.676 1 91.44 159 PRO B C 1
ATOM 5566 O O . PRO B 1 159 ? -3.621 16.281 7.285 1 91.44 159 PRO B O 1
ATOM 5569 N N . VAL B 1 160 ? -3.928 14.344 8.352 1 89.5 160 VAL B N 1
ATOM 5570 C CA . VAL B 1 160 ? -2.521 14.094 8.648 1 89.5 160 VAL B CA 1
ATOM 5571 C C . VAL B 1 160 ? -2.182 12.633 8.367 1 89.5 160 VAL B C 1
ATOM 5573 O O . VAL B 1 160 ? -3.043 11.867 7.934 1 89.5 160 VAL B O 1
ATOM 5576 N N . THR B 1 161 ? -0.917 12.312 8.547 1 90.5 161 THR B N 1
ATOM 5577 C CA . THR B 1 161 ? -0.53 10.906 8.422 1 90.5 161 THR B CA 1
ATOM 5578 C C . THR B 1 161 ? -1.287 10.047 9.422 1 90.5 161 THR B C 1
ATOM 5580 O O . THR B 1 161 ? -1.442 10.422 10.586 1 90.5 161 THR B O 1
ATOM 5583 N N . PRO B 1 162 ? -1.751 8.945 8.969 1 92.75 162 PRO B N 1
ATOM 5584 C CA . PRO B 1 162 ? -2.52 8.109 9.891 1 92.75 162 PRO B CA 1
ATOM 5585 C C . PRO B 1 162 ? -1.694 7.637 11.086 1 92.75 162 PRO B C 1
ATOM 5587 O O . PRO B 1 162 ? -0.528 7.266 10.93 1 92.75 162 PRO B O 1
ATOM 5590 N N . TRP B 1 163 ? -2.258 7.738 12.227 1 90.94 163 TRP B N 1
ATOM 5591 C CA . TRP B 1 163 ? -1.659 7.238 13.461 1 90.94 163 TRP B CA 1
ATOM 5592 C C . TRP B 1 163 ? -2.43 6.031 13.984 1 90.94 163 TRP B C 1
ATOM 5594 O O . TRP B 1 163 ? -3.309 5.5 13.305 1 90.94 163 TRP B O 1
ATOM 5604 N N . ILE B 1 164 ? -2.094 5.562 15.078 1 91.75 164 ILE B N 1
ATOM 5605 C CA . ILE B 1 164 ? -2.58 4.27 15.555 1 91.75 164 ILE B CA 1
ATOM 5606 C C . ILE B 1 164 ? -4.102 4.305 15.672 1 91.75 164 ILE B C 1
ATOM 5608 O O . ILE B 1 164 ? -4.781 3.348 15.289 1 91.75 164 ILE B O 1
ATOM 5612 N N . SER B 1 165 ? -4.664 5.379 16.109 1 90.19 165 SER B N 1
ATOM 5613 C CA . SER B 1 165 ? -6.098 5.477 16.359 1 90.19 165 SER B CA 1
ATOM 5614 C C . SER B 1 165 ? -6.895 5.383 15.062 1 90.19 165 SER B C 1
ATOM 5616 O O . SER B 1 165 ? -8.023 4.879 15.055 1 90.19 165 SER B O 1
ATOM 5618 N N . VAL B 1 166 ? -6.352 5.883 14.023 1 92.75 166 VAL B N 1
ATOM 5619 C CA . VAL B 1 166 ? -7.008 5.801 12.727 1 92.75 166 VAL B CA 1
ATOM 5620 C C . VAL B 1 166 ? -6.715 4.449 12.078 1 92.75 166 VAL B C 1
ATOM 5622 O O . VAL B 1 166 ? -7.602 3.824 11.5 1 92.75 166 VAL B O 1
ATOM 5625 N N . SER B 1 167 ? -5.52 3.951 12.219 1 94 167 SER B N 1
ATOM 5626 C CA . SER B 1 167 ? -5.039 2.73 11.578 1 94 167 SER B CA 1
ATOM 5627 C C . SER B 1 167 ? -5.719 1.497 12.164 1 94 167 SER B C 1
ATOM 5629 O O . SER B 1 167 ? -5.926 0.505 11.461 1 94 167 SER B O 1
ATOM 5631 N N . ARG B 1 168 ? -6.102 1.603 13.359 1 91.5 168 ARG B N 1
ATOM 5632 C CA . ARG B 1 168 ? -6.586 0.434 14.086 1 91.5 168 ARG B CA 1
ATOM 5633 C C . ARG B 1 168 ? -7.852 -0.124 13.445 1 91.5 168 ARG B C 1
ATOM 5635 O O . ARG B 1 168 ? -8.094 -1.333 13.484 1 91.5 168 ARG B O 1
ATOM 5642 N N . TRP B 1 169 ? -8.656 0.705 12.922 1 92.31 169 TRP B N 1
ATOM 5643 C CA . TRP B 1 169 ? -9.969 0.269 12.453 1 92.31 169 TRP B CA 1
ATOM 5644 C C . TRP B 1 169 ? -9.852 -0.484 11.133 1 92.31 169 TRP B C 1
ATOM 5646 O O . TRP B 1 169 ? -10.688 -1.339 10.82 1 92.31 169 TRP B O 1
ATOM 5656 N N . ALA B 1 170 ? -8.82 -0.207 10.375 1 91.81 170 ALA B N 1
ATOM 5657 C CA . ALA B 1 170 ? -8.586 -0.891 9.102 1 91.81 170 ALA B CA 1
ATOM 5658 C C . ALA B 1 170 ? -7.445 -1.892 9.219 1 91.81 170 ALA B C 1
ATOM 5660 O O . ALA B 1 170 ? -7.035 -2.498 8.227 1 91.81 170 ALA B O 1
ATOM 5661 N N . ASN B 1 171 ? -6.906 -2.004 10.398 1 90.62 171 ASN B N 1
ATOM 5662 C CA . ASN B 1 171 ? -5.715 -2.818 10.617 1 90.62 171 ASN B CA 1
ATOM 5663 C C . ASN B 1 171 ? -4.578 -2.408 9.688 1 90.62 171 ASN B C 1
ATOM 5665 O O . ASN B 1 171 ? -3.947 -3.262 9.062 1 90.62 171 ASN B O 1
ATOM 5669 N N . ASN B 1 172 ? -4.488 -1.146 9.492 1 93.69 172 ASN B N 1
ATOM 5670 C CA . ASN B 1 172 ? -3.33 -0.599 8.797 1 93.69 172 ASN B CA 1
ATOM 5671 C C . ASN B 1 172 ? -2.059 -0.723 9.625 1 93.69 172 ASN B C 1
ATOM 5673 O O . ASN B 1 172 ? -2.082 -0.502 10.844 1 93.69 172 ASN B O 1
ATOM 5677 N N . PRO B 1 173 ? -0.968 -1.098 8.945 1 91.69 173 PRO B N 1
ATOM 5678 C CA . PRO B 1 173 ? 0.274 -1.249 9.711 1 91.69 173 PRO B CA 1
ATOM 5679 C C . PRO B 1 173 ? 0.62 -0.007 10.523 1 91.69 173 PRO B C 1
ATOM 5681 O O . PRO B 1 173 ? 0.479 1.117 10.039 1 91.69 173 PRO B O 1
ATOM 5684 N N . ALA B 1 174 ? 0.974 -0.243 11.789 1 91.31 174 ALA B N 1
ATOM 5685 C CA . ALA B 1 174 ? 1.342 0.83 12.711 1 91.31 174 ALA B CA 1
ATOM 5686 C C . ALA B 1 174 ? 2.531 0.426 13.578 1 91.31 174 ALA B C 1
ATOM 5688 O O . ALA B 1 174 ? 2.537 0.67 14.781 1 91.31 174 ALA B O 1
ATOM 5689 N N . ASP B 1 175 ? 3.516 -0.145 12.938 1 90.88 175 ASP B N 1
ATOM 5690 C CA . ASP B 1 175 ? 4.715 -0.571 13.656 1 90.88 175 ASP B CA 1
ATOM 5691 C C . ASP B 1 175 ? 5.375 0.606 14.367 1 90.88 175 ASP B C 1
ATOM 5693 O O . ASP B 1 175 ? 5.773 1.582 13.727 1 90.88 175 ASP B O 1
ATOM 5697 N N . LEU B 1 176 ? 5.602 0.422 15.594 1 92.25 176 LEU B N 1
ATOM 5698 C CA . LEU B 1 176 ? 6.062 1.527 16.422 1 92.25 176 LEU B CA 1
ATOM 5699 C C . LEU B 1 176 ? 7.547 1.79 16.219 1 92.25 176 LEU B C 1
ATOM 5701 O O . LEU B 1 176 ? 8.062 2.83 16.625 1 92.25 176 LEU B O 1
ATOM 5705 N N . SER B 1 177 ? 8.203 0.882 15.57 1 92.19 177 SER B N 1
ATOM 5706 C CA . SER B 1 177 ? 9.648 1.02 15.383 1 92.19 177 SER B CA 1
ATOM 5707 C C . SER B 1 177 ? 9.969 2.062 14.312 1 92.19 177 SER B C 1
ATOM 5709 O O . SER B 1 177 ? 11.023 2.688 14.352 1 92.19 177 SER B O 1
ATOM 5711 N N . TYR B 1 178 ? 9.016 2.25 13.336 1 91.06 178 TYR B N 1
ATOM 5712 C CA . TYR B 1 178 ? 9.414 3.152 12.258 1 91.06 178 TYR B CA 1
ATOM 5713 C C . TYR B 1 178 ? 8.227 3.971 11.766 1 91.06 178 TYR B C 1
ATOM 5715 O O . TYR B 1 178 ? 8.398 4.969 11.062 1 91.06 178 TYR B O 1
ATOM 5723 N N . ILE B 1 179 ? 7.035 3.553 12.062 1 92.06 179 ILE B N 1
ATOM 5724 C CA . ILE B 1 179 ? 5.867 4.363 11.727 1 92.06 179 ILE B CA 1
ATOM 5725 C C . ILE B 1 179 ? 5.59 5.359 12.852 1 92.06 179 ILE B C 1
ATOM 5727 O O . ILE B 1 179 ? 5.211 4.965 13.961 1 92.06 179 ILE B O 1
ATOM 5731 N N . LYS B 1 180 ? 5.695 6.582 12.547 1 90.19 180 LYS B N 1
ATOM 5732 C CA . LYS B 1 180 ? 5.672 7.637 13.555 1 90.19 180 LYS B CA 1
ATOM 5733 C C . LYS B 1 180 ? 4.254 8.172 13.758 1 90.19 180 LYS B C 1
ATOM 5735 O O . LYS B 1 180 ? 3.486 8.289 12.797 1 90.19 180 LYS B O 1
ATOM 5740 N N . ASP B 1 181 ? 4.047 8.438 14.977 1 89.62 181 ASP B N 1
ATOM 5741 C CA . ASP B 1 181 ? 2.885 9.273 15.266 1 89.62 181 ASP B CA 1
ATOM 5742 C C . ASP B 1 181 ? 3.068 10.688 14.719 1 89.62 181 ASP B C 1
ATOM 5744 O O . ASP B 1 181 ? 4.184 11.211 14.703 1 89.62 181 ASP B O 1
ATOM 5748 N N . PHE B 1 182 ? 1.979 11.32 14.352 1 86.94 182 PHE B N 1
ATOM 5749 C CA . PHE B 1 182 ? 2.082 12.609 13.688 1 86.94 182 PHE B CA 1
ATOM 5750 C C . PHE B 1 182 ? 2.574 13.68 14.656 1 86.94 182 PHE B C 1
ATOM 5752 O O . PHE B 1 182 ? 3.016 14.75 14.234 1 86.94 182 PHE B O 1
ATOM 5759 N N . MET B 1 183 ? 2.604 13.391 15.938 1 83.38 183 MET B N 1
ATOM 5760 C CA . MET B 1 183 ? 3.035 14.367 16.938 1 83.38 183 MET B CA 1
ATOM 5761 C C . MET B 1 183 ? 4.512 14.18 17.281 1 83.38 183 MET B C 1
ATOM 5763 O O . MET B 1 183 ? 5.094 15 17.984 1 83.38 183 MET B O 1
ATOM 5767 N N . LEU B 1 184 ? 5.051 13.102 16.812 1 85 184 LEU B N 1
ATOM 5768 C CA . LEU B 1 184 ? 6.445 12.836 17.141 1 85 184 LEU B CA 1
ATOM 5769 C C . LEU B 1 184 ? 7.371 13.805 16.406 1 85 184 LEU B C 1
ATOM 5771 O O . LEU B 1 184 ? 7.18 14.07 15.227 1 85 184 LEU B O 1
ATOM 5775 N N . ASP B 1 185 ? 8.297 14.281 17.172 1 83.38 185 ASP B N 1
ATOM 5776 C CA . ASP B 1 185 ? 9.312 15.148 16.578 1 83.38 185 ASP B CA 1
ATOM 5777 C C . ASP B 1 185 ? 10.5 14.336 16.062 1 83.38 185 ASP B C 1
ATOM 5779 O O . ASP B 1 185 ? 11.609 14.445 16.594 1 83.38 185 ASP B O 1
ATOM 5783 N N . GLY B 1 186 ? 10.305 13.484 15.164 1 82.56 186 GLY B N 1
ATOM 5784 C CA . GLY B 1 186 ? 11.352 12.648 14.609 1 82.56 186 GLY B CA 1
ATOM 5785 C C . GLY B 1 186 ? 11.43 12.711 13.094 1 82.56 186 GLY B C 1
ATOM 5786 O O . GLY B 1 186 ? 10.445 13.031 12.43 1 82.56 186 GLY B O 1
ATOM 5787 N N . GLY B 1 187 ? 12.609 12.477 12.625 1 83.88 187 GLY B N 1
ATOM 5788 C CA . GLY B 1 187 ? 12.836 12.461 11.188 1 83.88 187 GLY B CA 1
ATOM 5789 C C . GLY B 1 187 ? 12.438 11.148 10.539 1 83.88 187 GLY B C 1
ATOM 5790 O O . GLY B 1 187 ? 11.531 10.461 11.016 1 83.88 187 GLY B O 1
ATOM 5791 N N . LYS B 1 188 ? 12.992 10.852 9.414 1 80.69 188 LYS B N 1
ATOM 5792 C CA . LYS B 1 188 ? 12.656 9.656 8.648 1 80.69 188 LYS B CA 1
ATOM 5793 C C . LYS B 1 188 ? 13.141 8.398 9.359 1 80.69 188 LYS B C 1
ATOM 5795 O O . LYS B 1 188 ? 12.414 7.406 9.438 1 80.69 188 LYS B O 1
ATOM 5800 N N . SER B 1 189 ? 14.398 8.414 9.797 1 84.06 189 SER B N 1
ATOM 5801 C CA . SER B 1 189 ? 14.969 7.297 10.555 1 84.06 189 SER B CA 1
ATOM 5802 C C . SER B 1 189 ? 15.016 7.609 12.047 1 84.06 189 SER B C 1
ATOM 5804 O O . SER B 1 189 ? 15.766 8.484 12.477 1 84.06 189 SER B O 1
ATOM 5806 N N . LEU B 1 190 ? 14.328 6.828 12.836 1 89.5 190 LEU B N 1
ATOM 5807 C CA . LEU B 1 190 ? 14.18 7.133 14.25 1 89.5 190 LEU B CA 1
ATOM 5808 C C . LEU B 1 190 ? 15.383 6.633 15.047 1 89.5 190 LEU B C 1
ATOM 5810 O O . LEU B 1 190 ? 15.852 5.516 14.82 1 89.5 190 LEU B O 1
ATOM 5814 N N . THR B 1 191 ? 15.836 7.469 15.906 1 90.81 191 THR B N 1
ATOM 5815 C CA . THR B 1 191 ? 16.844 7.07 16.875 1 90.81 191 THR B CA 1
ATOM 5816 C C . THR B 1 191 ? 16.234 6.207 17.969 1 90.81 191 THR B C 1
ATOM 5818 O O . THR B 1 191 ? 15.016 6.023 18.016 1 90.81 191 THR B O 1
ATOM 5821 N N . PHE B 1 192 ? 17.141 5.695 18.844 1 92.56 192 PHE B N 1
ATOM 5822 C CA . PHE B 1 192 ? 16.672 4.883 19.953 1 92.56 192 PHE B CA 1
ATOM 5823 C C . PHE B 1 192 ? 15.664 5.656 20.812 1 92.56 192 PHE B C 1
ATOM 5825 O O . PHE B 1 192 ? 14.586 5.145 21.125 1 92.56 192 PHE B O 1
ATOM 5832 N N . TRP B 1 193 ? 15.945 6.883 21.125 1 89.81 193 TRP B N 1
ATOM 5833 C CA . TRP B 1 193 ? 15.109 7.699 21.984 1 89.81 193 TRP B CA 1
ATOM 5834 C C . TRP B 1 193 ? 13.797 8.062 21.297 1 89.81 193 TRP B C 1
ATOM 5836 O O . TRP B 1 193 ? 12.75 8.141 21.953 1 89.81 193 TRP B O 1
ATOM 5846 N N . GLU B 1 194 ? 13.867 8.297 20.016 1 89.12 194 GLU B N 1
ATOM 5847 C CA . GLU B 1 194 ? 12.656 8.602 19.266 1 89.12 194 GLU B CA 1
ATOM 5848 C C . GLU B 1 194 ? 11.742 7.383 19.172 1 89.12 194 GLU B C 1
ATOM 5850 O O . GLU B 1 194 ? 10.523 7.512 19.25 1 89.12 194 GLU B O 1
ATOM 5855 N N . ARG B 1 195 ? 12.344 6.219 19 1 92.44 195 ARG B N 1
ATOM 5856 C CA . ARG B 1 195 ? 11.562 4.988 18.984 1 92.44 195 ARG B CA 1
ATOM 5857 C C . ARG B 1 195 ? 10.914 4.742 20.344 1 92.44 195 ARG B C 1
ATOM 5859 O O . ARG B 1 195 ? 9.781 4.266 20.422 1 92.44 195 ARG B O 1
ATOM 5866 N N . LEU B 1 196 ? 11.688 5.027 21.375 1 91.31 196 LEU B N 1
ATOM 5867 C CA . LEU B 1 196 ? 11.141 4.914 22.719 1 91.31 196 LEU B CA 1
ATOM 5868 C C . LEU B 1 196 ? 9.938 5.836 22.891 1 91.31 196 LEU B C 1
ATOM 5870 O O . LEU B 1 196 ? 8.891 5.41 23.391 1 91.31 196 LEU B O 1
ATOM 5874 N N . ALA B 1 197 ? 10.102 7.102 22.484 1 88.19 197 ALA B N 1
ATOM 5875 C CA . ALA B 1 197 ? 9.016 8.07 22.578 1 88.19 197 ALA B CA 1
ATOM 5876 C C . ALA B 1 197 ? 7.82 7.637 21.734 1 88.19 197 ALA B C 1
ATOM 5878 O O . ALA B 1 197 ? 6.672 7.719 22.188 1 88.19 197 ALA B O 1
ATOM 5879 N N . ASN B 1 198 ? 8.109 7.18 20.578 1 90.81 198 ASN B N 1
ATOM 5880 C CA . ASN B 1 198 ? 7.055 6.711 19.672 1 90.81 198 ASN B CA 1
ATOM 5881 C C . ASN B 1 198 ? 6.297 5.531 20.281 1 90.81 198 ASN B C 1
ATOM 5883 O O . ASN B 1 198 ? 5.078 5.43 20.125 1 90.81 198 ASN B O 1
ATOM 5887 N N . SER B 1 199 ? 7.039 4.691 20.922 1 91.31 199 SER B N 1
ATOM 5888 C CA . SER B 1 199 ? 6.422 3.535 21.562 1 91.31 199 SER B CA 1
ATOM 5889 C C . SER B 1 199 ? 5.496 3.959 22.703 1 91.31 199 SER B C 1
ATOM 5891 O O . SER B 1 199 ? 4.402 3.41 22.859 1 91.31 199 SER B O 1
ATOM 5893 N N . PHE B 1 200 ? 5.914 4.883 23.438 1 88.06 200 PHE B N 1
ATOM 5894 C CA . PHE B 1 200 ? 5.09 5.375 24.531 1 88.06 200 PHE B CA 1
ATOM 5895 C C . PHE B 1 200 ? 3.781 5.953 24 1 88.06 200 PHE B C 1
ATOM 5897 O O . PHE B 1 200 ? 2.709 5.668 24.547 1 88.06 200 PHE B O 1
ATOM 5904 N N . ILE B 1 201 ? 3.889 6.77 22.984 1 87.31 201 ILE B N 1
ATOM 5905 C CA . ILE B 1 201 ? 2.701 7.367 22.391 1 87.31 201 ILE B CA 1
ATOM 5906 C C . ILE B 1 201 ? 1.806 6.27 21.812 1 87.31 201 ILE B C 1
ATOM 5908 O O . ILE B 1 201 ? 0.583 6.309 21.984 1 87.31 201 ILE B O 1
ATOM 5912 N N . GLY B 1 202 ? 2.441 5.328 21.156 1 88.75 202 GLY B N 1
ATOM 5913 C CA . GLY B 1 202 ? 1.705 4.203 20.594 1 88.75 202 GLY B CA 1
ATOM 5914 C C . GLY B 1 202 ? 0.974 3.391 21.656 1 88.75 202 GLY B C 1
ATOM 5915 O O . GLY B 1 202 ? -0.18 3.006 21.453 1 88.75 202 GLY B O 1
ATOM 5916 N N . PHE B 1 203 ? 1.636 3.164 22.766 1 88.06 203 PHE B N 1
ATOM 5917 C CA . PHE B 1 203 ? 1.018 2.402 23.844 1 88.06 203 PHE B CA 1
ATOM 5918 C C . PHE B 1 203 ? -0.17 3.158 24.422 1 88.06 203 PHE B C 1
ATOM 5920 O O . PHE B 1 203 ? -1.186 2.555 24.781 1 88.06 203 PHE B O 1
ATOM 5927 N N . TYR B 1 204 ? 0.001 4.391 24.531 1 86.12 204 TYR B N 1
ATOM 5928 C CA . TYR B 1 204 ? -1.122 5.199 24.984 1 86.12 204 TYR B CA 1
ATOM 5929 C C . TYR B 1 204 ? -2.326 5.031 24.062 1 86.12 204 TYR B C 1
ATOM 5931 O O . TYR B 1 204 ? -3.451 4.836 24.531 1 86.12 204 TYR B O 1
ATOM 5939 N N . SER B 1 205 ? -2.084 5.121 22.781 1 87.88 205 SER B N 1
ATOM 5940 C CA . SER B 1 205 ? -3.152 4.984 21.797 1 87.88 205 SER B CA 1
ATOM 5941 C C . SER B 1 205 ? -3.762 3.586 21.828 1 87.88 205 SER B C 1
ATOM 5943 O O . SER B 1 205 ? -4.977 3.43 21.688 1 87.88 205 SER B O 1
ATOM 5945 N N . LEU B 1 206 ? -2.951 2.584 22.078 1 87.5 206 LEU B N 1
ATOM 5946 C CA . LEU B 1 206 ? -3.391 1.196 21.984 1 87.5 206 LEU B CA 1
ATOM 5947 C C . LEU B 1 206 ? -4.148 0.787 23.25 1 87.5 206 LEU B C 1
ATOM 5949 O O . LEU B 1 206 ? -5.129 0.046 23.172 1 87.5 206 LEU B O 1
ATOM 5953 N N . PHE B 1 207 ? -3.732 1.364 24.406 1 87.19 207 PHE B N 1
ATOM 5954 C CA . PHE B 1 207 ? -4.238 0.755 25.625 1 87.19 207 PHE B CA 1
ATOM 5955 C C . PHE B 1 207 ? -5.02 1.77 26.453 1 87.19 207 PHE B C 1
ATOM 5957 O O . PHE B 1 207 ? -5.887 1.396 27.25 1 87.19 207 PHE B O 1
ATOM 5964 N N . VAL B 1 208 ? -4.746 3.002 26.297 1 87.5 208 VAL B N 1
ATOM 5965 C CA . VAL B 1 208 ? -5.367 4.004 27.156 1 87.5 208 VAL B CA 1
ATOM 5966 C C . VAL B 1 208 ? -6.574 4.613 26.453 1 87.5 208 VAL B C 1
ATOM 5968 O O . VAL B 1 208 ? -7.637 4.781 27.062 1 87.5 208 VAL B O 1
ATOM 5971 N N . GLU B 1 209 ? -6.418 4.898 25.188 1 86.88 209 GLU B N 1
ATOM 5972 C CA . GLU B 1 209 ? -7.488 5.539 24.438 1 86.88 209 GLU B CA 1
ATOM 5973 C C . GLU B 1 209 ? -8.758 4.695 24.453 1 86.88 209 GLU B C 1
ATOM 5975 O O . GLU B 1 209 ? -9.867 5.234 24.578 1 86.88 209 GLU B O 1
ATOM 5980 N N . PRO B 1 210 ? -8.68 3.357 24.344 1 88.38 210 PRO B N 1
ATOM 5981 C CA . PRO B 1 210 ? -9.898 2.543 24.312 1 88.38 210 PRO B CA 1
ATOM 5982 C C . PRO B 1 210 ? -10.695 2.607 25.609 1 88.38 210 PRO B C 1
ATOM 5984 O O . PRO B 1 210 ? -11.891 2.305 25.625 1 88.38 210 PRO B O 1
ATOM 5987 N N . ILE B 1 211 ? -10.102 3.072 26.672 1 89.62 211 ILE B N 1
ATOM 5988 C CA . ILE B 1 211 ? -10.82 3.059 27.938 1 89.62 211 ILE B CA 1
ATOM 5989 C C . ILE B 1 211 ? -11.062 4.492 28.406 1 89.62 211 ILE B C 1
ATOM 5991 O O . ILE B 1 211 ? -11.695 4.711 29.453 1 89.62 211 ILE B O 1
ATOM 5995 N N . THR B 1 212 ? -10.562 5.453 27.734 1 87 212 THR B N 1
ATOM 5996 C CA . THR B 1 212 ? -10.742 6.844 28.141 1 87 212 THR B CA 1
ATOM 5997 C C . THR B 1 212 ? -11.5 7.629 27.078 1 87 212 THR B C 1
ATOM 5999 O O . THR B 1 212 ? -12.727 7.781 27.172 1 87 212 THR B O 1
ATOM 6002 N N . TYR B 1 213 ? -10.867 7.836 25.938 1 87.19 213 TYR B N 1
ATOM 6003 C CA . TYR B 1 213 ? -11.398 8.742 24.922 1 87.19 213 TYR B CA 1
ATOM 6004 C C . TYR B 1 213 ? -12.5 8.07 24.125 1 87.19 213 TYR B C 1
ATOM 6006 O O . TYR B 1 213 ? -13.523 8.695 23.812 1 87.19 213 TYR B O 1
ATOM 6014 N N . LEU B 1 214 ? -12.43 6.805 23.75 1 90.5 214 LEU B N 1
ATOM 6015 C CA . LEU B 1 214 ? -13.359 6.137 22.844 1 90.5 214 LEU B CA 1
ATOM 6016 C C . LEU B 1 214 ? -14.719 5.941 23.5 1 90.5 214 LEU B C 1
ATOM 6018 O O . LEU B 1 214 ? -15.758 6.156 22.859 1 90.5 214 LEU B O 1
ATOM 6022 N N . PRO B 1 215 ? -14.734 5.625 24.812 1 93.06 215 PRO B N 1
ATOM 6023 C CA . PRO B 1 215 ? -16.047 5.52 25.453 1 93.06 215 PRO B CA 1
ATOM 6024 C C . PRO B 1 215 ? -16.797 6.852 25.5 1 93.06 215 PRO B C 1
ATOM 6026 O O . PRO B 1 215 ? -18.016 6.879 25.422 1 93.06 215 PRO B O 1
ATOM 6029 N N . LYS B 1 216 ? -16.094 7.914 25.641 1 93 216 LYS B N 1
ATOM 6030 C CA . LYS B 1 216 ? -16.719 9.234 25.641 1 93 216 LYS B CA 1
ATOM 6031 C C . LYS B 1 216 ? -17.359 9.523 24.281 1 93 216 LYS B C 1
ATOM 6033 O O . LYS B 1 216 ? -18.469 10.078 24.219 1 93 216 LYS B O 1
ATOM 6038 N N . LEU B 1 217 ? -16.734 9.164 23.234 1 94.25 217 LEU B N 1
ATOM 6039 C CA . LEU B 1 217 ? -17.266 9.367 21.906 1 94.25 217 LEU B CA 1
ATOM 6040 C C . LEU B 1 217 ? -18.453 8.445 21.641 1 94.25 217 LEU B C 1
ATOM 6042 O O . LEU B 1 217 ? -19.422 8.836 20.969 1 94.25 217 LEU B O 1
ATOM 6046 N N . GLU B 1 218 ? -18.359 7.277 22.109 1 95.62 218 GLU B N 1
ATOM 6047 C CA . GLU B 1 218 ? -19.484 6.359 22 1 95.62 218 GLU B CA 1
ATOM 6048 C C . GLU B 1 218 ? -20.719 6.902 22.734 1 95.62 218 GLU B C 1
ATOM 6050 O O . GLU B 1 218 ? -21.828 6.828 22.203 1 95.62 218 GLU B O 1
ATOM 6055 N N . ASN B 1 219 ? -20.484 7.398 23.953 1 95.56 219 ASN B N 1
ATOM 6056 C CA . ASN B 1 219 ? -21.578 8.016 24.703 1 95.56 219 ASN B CA 1
ATOM 6057 C C . ASN B 1 219 ? -22.156 9.219 23.953 1 95.56 219 ASN B C 1
ATOM 6059 O O . ASN B 1 219 ? -23.375 9.422 23.953 1 95.56 219 ASN B O 1
ATOM 6063 N N . MET B 1 220 ? -21.297 9.992 23.391 1 95.94 220 MET B N 1
ATOM 6064 C CA . MET B 1 220 ? -21.734 11.133 22.594 1 95.94 220 MET B CA 1
ATOM 6065 C C . MET B 1 220 ? -22.594 10.672 21.422 1 95.94 220 MET B C 1
ATOM 6067 O O . MET B 1 220 ? -23.609 11.281 21.109 1 95.94 220 MET B O 1
ATOM 6071 N N . MET B 1 221 ? -22.125 9.648 20.703 1 97.06 221 MET B N 1
ATOM 6072 C CA . MET B 1 221 ? -22.891 9.07 19.594 1 97.06 221 MET B CA 1
ATOM 6073 C C . MET B 1 221 ? -24.281 8.656 20.062 1 97.06 221 MET B C 1
ATOM 6075 O O . MET B 1 221 ? -25.281 8.969 19.391 1 97.06 221 MET B O 1
ATOM 6079 N N . ASN B 1 222 ? -24.375 8.047 21.219 1 96.81 222 ASN B N 1
ATOM 6080 C CA . ASN B 1 222 ? -25.656 7.566 21.75 1 96.81 222 ASN B CA 1
ATOM 6081 C C . ASN B 1 222 ? -26.562 8.727 22.156 1 96.81 222 ASN B C 1
ATOM 6083 O O . ASN B 1 222 ? -27.781 8.617 22.062 1 96.81 222 ASN B O 1
ATOM 6087 N N . THR B 1 223 ? -25.984 9.773 22.547 1 97.06 223 THR B N 1
ATOM 6088 C CA . THR B 1 223 ? -26.734 10.914 23.062 1 97.06 223 THR B CA 1
ATOM 6089 C C . THR B 1 223 ? -27.234 11.789 21.906 1 97.06 223 THR B C 1
ATOM 6091 O O . THR B 1 223 ? -28.359 12.281 21.938 1 97.06 223 THR B O 1
ATOM 6094 N N . TYR B 1 224 ? -26.406 11.922 20.891 1 97.25 224 TYR B N 1
ATOM 6095 C CA . TYR B 1 224 ? -26.688 13 19.953 1 97.25 224 TYR B CA 1
ATOM 6096 C C . TYR B 1 224 ? -27.109 12.445 18.594 1 97.25 224 TYR B C 1
ATOM 6098 O O . TYR B 1 224 ? -27.641 13.18 17.766 1 97.25 224 TYR B O 1
ATOM 6106 N N . PHE B 1 225 ? -26.859 11.242 18.25 1 97.69 225 PHE B N 1
ATOM 6107 C CA . PHE B 1 225 ? -27.281 10.641 17 1 97.69 225 PHE B CA 1
ATOM 6108 C C . PHE B 1 225 ? -28.547 9.82 17.188 1 97.69 225 PHE B C 1
ATOM 6110 O O . PHE B 1 225 ? -28.547 8.609 16.953 1 97.69 225 PHE B O 1
ATOM 6117 N N . GLN B 1 226 ? -29.594 10.57 17.516 1 97 226 GLN B N 1
ATOM 6118 C CA . GLN B 1 226 ? -30.891 9.938 17.781 1 97 226 GLN B CA 1
ATOM 6119 C C . GLN B 1 226 ? -31.828 10.086 16.578 1 97 226 GLN B C 1
ATOM 6121 O O . GLN B 1 226 ? -32.875 10.711 16.703 1 97 226 GLN B O 1
ATOM 6126 N N . TYR B 1 227 ? -31.484 9.562 15.477 1 96.44 227 TYR B N 1
ATOM 6127 C CA . TYR B 1 227 ? -32.312 9.484 14.273 1 96.44 227 TYR B CA 1
ATOM 6128 C C . TYR B 1 227 ? -33.188 8.234 14.289 1 96.44 227 TYR B C 1
ATOM 6130 O O . TYR B 1 227 ? -33 7.355 15.133 1 96.44 227 TYR B O 1
ATOM 6138 N N . PRO B 1 228 ? -34.188 8.195 13.422 1 94.81 228 PRO B N 1
ATOM 6139 C CA . PRO B 1 228 ? -35.031 6.996 13.383 1 94.81 228 PRO B CA 1
ATOM 6140 C C . PRO B 1 228 ? -34.219 5.723 13.094 1 94.81 228 PRO B C 1
ATOM 6142 O O . PRO B 1 228 ? -33.5 5.656 12.102 1 94.81 228 PRO B O 1
ATOM 6145 N N . GLY B 1 229 ? -34.312 4.738 14 1 93.81 229 GLY B N 1
ATOM 6146 C CA . GLY B 1 229 ? -33.656 3.463 13.812 1 93.81 229 GLY B CA 1
ATOM 6147 C C . GLY B 1 229 ? -32.312 3.377 14.531 1 93.81 229 GLY B C 1
ATOM 6148 O O . GLY B 1 229 ? -31.641 2.344 14.492 1 93.81 229 GLY B O 1
ATOM 6149 N N . TYR B 1 230 ? -31.953 4.438 15.242 1 95.12 230 TYR B N 1
ATOM 6150 C CA . TYR B 1 230 ? -30.641 4.477 15.875 1 95.12 230 TYR B CA 1
ATOM 6151 C C . TYR B 1 230 ? -30.516 3.4 16.953 1 95.12 230 TYR B C 1
ATOM 6153 O O . TYR B 1 230 ? -29.406 3.023 17.344 1 95.12 230 TYR B O 1
ATOM 6161 N N . GLU B 1 231 ? -31.625 2.83 17.484 1 93.69 231 GLU B N 1
ATOM 6162 C CA . GLU B 1 231 ? -31.625 1.807 18.516 1 93.69 231 GLU B CA 1
ATOM 6163 C C . GLU B 1 231 ? -30.969 0.52 18.031 1 93.69 231 GLU B C 1
ATOM 6165 O O . GLU B 1 231 ? -30.422 -0.245 18.812 1 93.69 231 GLU B O 1
ATOM 6170 N N . ASN B 1 232 ? -30.969 0.302 16.75 1 94.38 232 ASN B N 1
ATOM 6171 C CA . ASN B 1 232 ? -30.406 -0.909 16.156 1 94.38 232 ASN B CA 1
ATOM 6172 C C . ASN B 1 232 ? -29.016 -0.658 15.578 1 94.38 232 ASN B C 1
ATOM 6174 O O . ASN B 1 232 ? -28.484 -1.487 14.836 1 94.38 232 ASN B O 1
ATOM 6178 N N . ARG B 1 233 ? -28.547 0.468 15.867 1 95.38 233 ARG B N 1
ATOM 6179 C CA . ARG B 1 233 ? -27.234 0.84 15.32 1 95.38 233 ARG B CA 1
ATOM 6180 C C . ARG B 1 233 ? -26.141 -0.049 15.883 1 95.38 233 ARG B C 1
ATOM 6182 O O . ARG B 1 233 ? -26.125 -0.352 17.078 1 95.38 233 ARG B O 1
ATOM 6189 N N . PRO B 1 234 ? -25.172 -0.562 15.031 1 96.44 234 PRO B N 1
ATOM 6190 C CA . PRO B 1 234 ? -24.016 -1.285 15.562 1 96.44 234 PRO B CA 1
ATOM 6191 C C . PRO B 1 234 ? -23.156 -0.428 16.484 1 96.44 234 PRO B C 1
ATOM 6193 O O . PRO B 1 234 ? -23.406 0.773 16.625 1 96.44 234 PRO B O 1
ATOM 6196 N N . THR B 1 235 ? -22.234 -1.081 17.172 1 96 235 THR B N 1
ATOM 6197 C CA . THR B 1 235 ? -21.297 -0.326 18.016 1 96 235 THR B CA 1
ATOM 6198 C C . THR B 1 235 ? -20.453 0.608 17.156 1 96 235 THR B C 1
ATOM 6200 O O . THR B 1 235 ? -20.312 0.407 15.945 1 96 235 THR B O 1
ATOM 6203 N N . MET B 1 236 ? -19.984 1.654 17.797 1 96.62 236 MET B N 1
ATOM 6204 C CA . MET B 1 236 ? -19.109 2.598 17.109 1 96.62 236 MET B CA 1
ATOM 6205 C C . MET B 1 236 ? -17.922 1.88 16.484 1 96.62 236 MET B C 1
ATOM 6207 O O . MET B 1 236 ? -17.562 2.141 15.336 1 96.62 236 MET B O 1
ATOM 6211 N N . ALA B 1 237 ? -17.328 0.931 17.203 1 93.69 237 ALA B N 1
ATOM 6212 C CA . ALA B 1 237 ? -16.172 0.176 16.734 1 93.69 237 ALA B CA 1
ATOM 6213 C C . ALA B 1 237 ? -16.516 -0.625 15.484 1 93.69 237 ALA B C 1
ATOM 6215 O O . ALA B 1 237 ? -15.734 -0.645 14.523 1 93.69 237 ALA B O 1
ATOM 6216 N N . GLU B 1 238 ? -17.656 -1.27 15.469 1 94.06 238 GLU B N 1
ATOM 6217 C CA . GLU B 1 238 ? -18.078 -2.057 14.312 1 94.06 238 GLU B CA 1
ATOM 6218 C C . GLU B 1 238 ? -18.266 -1.176 13.086 1 94.06 238 GLU B C 1
ATOM 6220 O O . GLU B 1 238 ? -17.875 -1.555 11.977 1 94.06 238 GLU B O 1
ATOM 6225 N N . MET B 1 239 ? -18.828 -0.04 13.312 1 96.19 239 MET B N 1
ATOM 6226 C CA . MET B 1 239 ? -19.062 0.866 12.195 1 96.19 239 MET B CA 1
ATOM 6227 C C . MET B 1 239 ? -17.75 1.451 11.68 1 96.19 239 MET B C 1
ATOM 6229 O O . MET B 1 239 ? -17.594 1.659 10.477 1 96.19 239 MET B O 1
ATOM 6233 N N . LEU B 1 240 ? -16.844 1.726 12.594 1 95.62 240 LEU B N 1
ATOM 6234 C CA . LEU B 1 240 ? -15.547 2.254 12.188 1 95.62 240 LEU B CA 1
ATOM 6235 C C . LEU B 1 240 ? -14.773 1.227 11.375 1 95.62 240 LEU B C 1
ATOM 6237 O O . LEU B 1 240 ? -14.078 1.581 10.414 1 95.62 240 LEU B O 1
ATOM 6241 N N . LYS B 1 241 ? -14.938 -0.033 11.656 1 93.12 241 LYS B N 1
ATOM 6242 C CA . LYS B 1 241 ? -14.273 -1.115 10.93 1 93.12 241 LYS B CA 1
ATOM 6243 C C . LYS B 1 241 ? -14.852 -1.267 9.531 1 93.12 241 LYS B C 1
ATOM 6245 O O . LYS B 1 241 ? -14.242 -1.91 8.672 1 93.12 241 LYS B O 1
ATOM 6250 N N . ASN B 1 242 ? -15.984 -0.649 9.32 1 93 242 ASN B N 1
ATOM 6251 C CA . ASN B 1 242 ? -16.672 -0.811 8.047 1 93 242 ASN B CA 1
ATOM 6252 C C . ASN B 1 242 ? -16.453 0.401 7.141 1 93 242 ASN B C 1
ATOM 6254 O O . ASN B 1 242 ? -17.078 0.502 6.078 1 93 242 ASN B O 1
ATOM 6258 N N . ILE B 1 243 ? -15.617 1.339 7.559 1 95.69 243 ILE B N 1
ATOM 6259 C CA . ILE B 1 243 ? -15.266 2.447 6.676 1 95.69 243 ILE B CA 1
ATOM 6260 C C . ILE B 1 243 ? -14.648 1.908 5.391 1 95.69 243 ILE B C 1
ATOM 6262 O O . ILE B 1 243 ? -13.742 1.069 5.434 1 95.69 243 ILE B O 1
ATOM 6266 N N . SER B 1 244 ? -15.109 2.412 4.266 1 95.56 244 SER B N 1
ATOM 6267 C CA . SER B 1 244 ? -14.75 1.856 2.967 1 95.56 244 SER B CA 1
ATOM 6268 C C . SER B 1 244 ? -13.344 2.291 2.551 1 95.56 244 SER B C 1
ATOM 6270 O O . SER B 1 244 ? -12.602 1.51 1.959 1 95.56 244 SER B O 1
ATOM 6272 N N . LEU B 1 245 ? -13.094 3.52 2.844 1 95.38 245 LEU B N 1
ATOM 6273 C CA . LEU B 1 245 ? -11.883 4.113 2.299 1 95.38 245 LEU B CA 1
ATOM 6274 C C . LEU B 1 245 ? -11.469 5.344 3.1 1 95.38 245 LEU B C 1
ATOM 6276 O O . LEU B 1 245 ? -12.32 6.035 3.662 1 95.38 245 LEU B O 1
ATOM 6280 N N . SER B 1 246 ? -10.203 5.508 3.205 1 96.69 246 SER B N 1
ATOM 6281 C CA . SER B 1 246 ? -9.672 6.719 3.816 1 96.69 246 SER B CA 1
ATOM 6282 C C . SER B 1 246 ? -8.812 7.504 2.83 1 96.69 246 SER B C 1
ATOM 6284 O O . SER B 1 246 ? -7.887 6.949 2.227 1 96.69 246 SER B O 1
ATOM 6286 N N . LEU B 1 247 ? -9.156 8.727 2.607 1 97.44 247 LEU B N 1
ATOM 6287 C CA . LEU B 1 247 ? -8.328 9.648 1.84 1 97.44 247 LEU B CA 1
ATOM 6288 C C . LEU B 1 247 ? -7.387 10.43 2.756 1 97.44 247 LEU B C 1
ATOM 6290 O O . LEU B 1 247 ? -7.84 11.156 3.643 1 97.44 247 LEU B O 1
ATOM 6294 N N . ILE B 1 248 ? -6.105 10.273 2.514 1 96.5 248 ILE B N 1
ATOM 6295 C CA . ILE B 1 248 ? -5.109 10.773 3.455 1 96.5 248 ILE B CA 1
ATOM 6296 C C . ILE B 1 248 ? -4.375 11.961 2.844 1 96.5 248 ILE B C 1
ATOM 6298 O O . ILE B 1 248 ? -3.816 11.859 1.749 1 96.5 248 ILE B O 1
ATOM 6302 N N . ASP B 1 249 ? -4.406 13.039 3.586 1 93.94 249 ASP B N 1
ATOM 6303 C CA . ASP B 1 249 ? -3.689 14.242 3.168 1 93.94 249 ASP B CA 1
ATOM 6304 C C . ASP B 1 249 ? -2.227 14.18 3.604 1 93.94 249 ASP 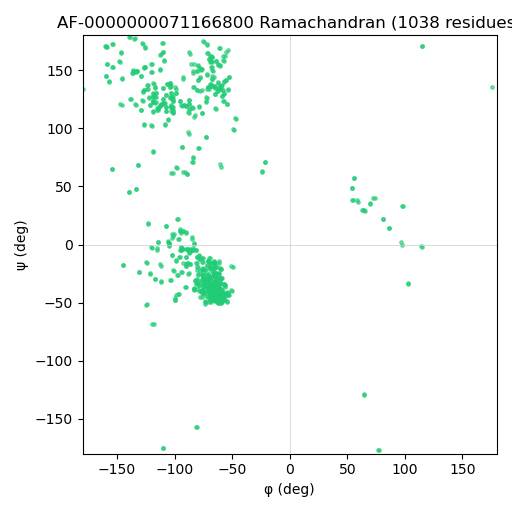B C 1
ATOM 6306 O O . ASP B 1 249 ? -1.817 14.891 4.523 1 93.94 249 ASP B O 1
ATOM 6310 N N . SER B 1 250 ? -1.498 13.328 2.973 1 91 250 SER B N 1
ATOM 6311 C CA . SER B 1 250 ? -0.075 13.109 3.205 1 91 250 SER B CA 1
ATOM 6312 C C . SER B 1 250 ? 0.612 12.562 1.958 1 91 250 SER B C 1
ATOM 6314 O O . SER B 1 250 ? -0.033 12.359 0.927 1 91 250 SER B O 1
ATOM 6316 N N . ASP B 1 251 ? 1.93 12.5 2.061 1 88.06 251 ASP B N 1
ATOM 6317 C CA . ASP B 1 251 ? 2.703 11.984 0.936 1 88.06 251 ASP B CA 1
ATOM 6318 C C . ASP B 1 251 ? 3.816 11.055 1.415 1 88.06 251 ASP B C 1
ATOM 6320 O O . ASP B 1 251 ? 4.719 11.484 2.141 1 88.06 251 ASP B O 1
ATOM 6324 N N . ILE B 1 252 ? 3.756 9.93 0.852 1 83.06 252 ILE B N 1
ATOM 6325 C CA . ILE B 1 252 ? 4.711 8.906 1.265 1 83.06 252 ILE B CA 1
ATOM 6326 C C . ILE B 1 252 ? 6.105 9.273 0.759 1 83.06 252 ILE B C 1
ATOM 6328 O O . ILE B 1 252 ? 7.113 8.898 1.366 1 83.06 252 ILE B O 1
ATOM 6332 N N . THR B 1 253 ? 6.195 10.016 -0.267 1 75.56 253 THR B N 1
ATOM 6333 C CA . THR B 1 253 ? 7.48 10.367 -0.866 1 75.56 253 THR B CA 1
ATOM 6334 C C . THR B 1 253 ? 8.148 11.492 -0.088 1 75.56 253 THR B C 1
ATOM 6336 O O . THR B 1 253 ? 9.375 11.578 -0.031 1 75.56 253 THR B O 1
ATOM 6339 N N . ILE B 1 254 ? 7.305 12.25 0.561 1 80.12 254 ILE B N 1
ATOM 6340 C CA . ILE B 1 254 ? 7.828 13.445 1.205 1 80.12 254 ILE B CA 1
ATOM 6341 C C . ILE B 1 254 ? 8.039 13.188 2.695 1 80.12 254 ILE B C 1
ATOM 6343 O O . ILE B 1 254 ? 9.109 13.461 3.236 1 80.12 254 ILE B O 1
ATOM 6347 N N . PHE B 1 255 ? 7.164 12.633 3.346 1 80.94 255 PHE B N 1
ATOM 6348 C CA . PHE B 1 255 ? 7.203 12.594 4.805 1 80.94 255 PHE B CA 1
ATOM 6349 C C . PHE B 1 255 ? 7.746 11.258 5.293 1 80.94 255 PHE B C 1
ATOM 6351 O O . PHE B 1 255 ? 8.609 11.211 6.172 1 80.94 255 PHE B O 1
ATOM 6358 N N . SER B 1 256 ? 7.309 10.172 4.824 1 77.94 256 SER B N 1
ATOM 6359 C CA . SER B 1 256 ? 7.895 8.891 5.188 1 77.94 256 SER B CA 1
ATOM 6360 C C . SER B 1 256 ? 7.195 7.738 4.469 1 77.94 256 SER B C 1
ATOM 6362 O O . SER B 1 256 ? 5.969 7.625 4.52 1 77.94 256 SER B O 1
ATOM 6364 N N . SER B 1 257 ? 8.141 6.969 4.004 1 86 257 SER B N 1
ATOM 6365 C CA . SER B 1 257 ? 7.633 5.773 3.338 1 86 257 SER B CA 1
ATOM 6366 C C . SER B 1 257 ? 7.066 4.777 4.344 1 86 257 SER B C 1
ATOM 6368 O O . SER B 1 257 ? 7.676 4.52 5.383 1 86 257 SER B O 1
ATOM 6370 N N . ARG B 1 258 ? 5.863 4.375 4.133 1 89.88 258 ARG B N 1
ATOM 6371 C CA . ARG B 1 258 ? 5.191 3.406 4.996 1 89.88 258 ARG B CA 1
ATOM 6372 C C . ARG B 1 258 ? 4.215 2.547 4.195 1 89.88 258 ARG B C 1
ATOM 6374 O O . ARG B 1 258 ? 3.762 2.949 3.123 1 89.88 258 ARG B O 1
ATOM 6381 N N . PRO B 1 259 ? 3.926 1.397 4.746 1 92.81 259 PRO B N 1
ATOM 6382 C CA . PRO B 1 259 ? 2.939 0.558 4.062 1 92.81 259 PRO B CA 1
ATOM 6383 C C . PRO B 1 259 ? 1.501 0.986 4.352 1 92.81 259 PRO B C 1
ATOM 6385 O O . PRO B 1 259 ? 1.215 1.518 5.426 1 92.81 259 PRO B O 1
ATOM 6388 N N . TYR B 1 260 ? 0.641 0.762 3.367 1 93.31 260 TYR B N 1
ATOM 6389 C CA . TYR B 1 260 ? -0.787 1.015 3.527 1 93.31 260 TYR B CA 1
ATOM 6390 C C . TYR B 1 260 ? -1.606 -0.2 3.107 1 93.31 260 TYR B C 1
ATOM 6392 O O . TYR B 1 260 ? -1.196 -0.958 2.227 1 93.31 260 TYR B O 1
ATOM 6400 N N . VAL B 1 261 ? -2.682 -0.378 3.811 1 93.25 261 VAL B N 1
ATOM 6401 C CA . VAL B 1 261 ? -3.719 -1.253 3.273 1 93.25 261 VAL B CA 1
ATOM 6402 C C . VAL B 1 261 ? -4.352 -0.61 2.041 1 93.25 261 VAL B C 1
ATOM 6404 O O . VAL B 1 261 ? -4.266 0.605 1.854 1 93.25 261 VAL B O 1
ATOM 6407 N N . PRO B 1 262 ? -5.004 -1.354 1.23 1 90.88 262 PRO B N 1
ATOM 6408 C CA . PRO B 1 262 ? -5.547 -0.832 -0.026 1 90.88 262 PRO B CA 1
ATOM 6409 C C . PRO B 1 262 ? -6.586 0.264 0.193 1 90.88 262 PRO B C 1
ATOM 6411 O O . PRO B 1 262 ? -6.77 1.126 -0.67 1 90.88 262 PRO B O 1
ATOM 6414 N N . SER B 1 263 ? -7.254 0.291 1.321 1 93.62 263 SER B N 1
ATOM 6415 C CA . SER B 1 263 ? -8.32 1.253 1.575 1 93.62 263 SER B CA 1
ATOM 6416 C C . SER B 1 263 ? -7.758 2.604 2.006 1 93.62 263 SER B C 1
ATOM 6418 O O . SER B 1 263 ? -8.508 3.559 2.211 1 93.62 263 SER B O 1
ATOM 6420 N N . PHE B 1 264 ? -6.461 2.695 2.172 1 94.88 264 PHE B N 1
ATOM 6421 C CA . PHE B 1 264 ? -5.809 3.959 2.5 1 94.88 264 PHE B CA 1
ATOM 6422 C C . PHE B 1 264 ? -5.16 4.57 1.263 1 94.88 264 PHE B C 1
ATOM 6424 O O . PHE B 1 264 ? -4.238 3.986 0.689 1 94.88 264 PHE B O 1
ATOM 6431 N N . ILE B 1 265 ? -5.66 5.684 0.846 1 95.38 265 ILE B N 1
ATOM 6432 C CA . ILE B 1 265 ? -5.18 6.332 -0.37 1 95.38 265 ILE B CA 1
ATOM 6433 C C . ILE B 1 265 ? -4.672 7.734 -0.042 1 95.38 265 ILE B C 1
ATOM 6435 O O . ILE B 1 265 ? -5.43 8.57 0.451 1 95.38 265 ILE B O 1
ATOM 6439 N N . GLU B 1 266 ? -3.412 7.965 -0.319 1 95 266 GLU B N 1
ATOM 6440 C CA . GLU B 1 266 ? -2.889 9.312 -0.136 1 95 266 GLU B CA 1
ATOM 6441 C C . GLU B 1 266 ? -3.262 10.211 -1.311 1 95 266 GLU B C 1
ATOM 6443 O O . GLU B 1 266 ? -3.277 9.766 -2.461 1 95 266 GLU B O 1
ATOM 6448 N N . VAL B 1 267 ? -3.562 11.406 -1.021 1 96.12 267 VAL B N 1
ATOM 6449 C CA . VAL B 1 267 ? -3.9 12.406 -2.031 1 96.12 267 VAL B CA 1
ATOM 6450 C C . VAL B 1 267 ? -3.109 13.688 -1.779 1 96.12 267 VAL B C 1
ATOM 6452 O O . VAL B 1 267 ? -3.693 14.742 -1.523 1 96.12 267 VAL B O 1
ATOM 6455 N N . PRO B 1 268 ? -1.806 13.562 -1.99 1 91.94 268 PRO B N 1
ATOM 6456 C CA . PRO B 1 268 ? -0.956 14.727 -1.733 1 91.94 268 PRO B CA 1
ATOM 6457 C C . PRO B 1 268 ? -1.258 15.898 -2.668 1 91.94 268 PRO B C 1
ATOM 6459 O O . PRO B 1 268 ? -1.312 15.719 -3.889 1 91.94 268 PRO B O 1
ATOM 6462 N N . GLY B 1 269 ? -1.456 17.078 -2.121 1 92.38 269 GLY B N 1
ATOM 6463 C CA . GLY B 1 269 ? -1.742 18.25 -2.932 1 92.38 269 GLY B CA 1
ATOM 6464 C C . GLY B 1 269 ? -3.217 18.406 -3.244 1 92.38 269 GLY B C 1
ATOM 6465 O O . GLY B 1 269 ? -3.586 19.188 -4.133 1 92.38 269 GLY B O 1
ATOM 6466 N N . ILE B 1 270 ? -4.004 17.688 -2.539 1 94.94 270 ILE B N 1
ATOM 6467 C CA . ILE B 1 270 ? -5.441 17.75 -2.758 1 94.94 270 ILE B CA 1
ATOM 6468 C C . ILE B 1 270 ? -5.941 19.172 -2.52 1 94.94 270 ILE B C 1
ATOM 6470 O O . ILE B 1 270 ? -6.969 19.578 -3.072 1 94.94 270 ILE B O 1
ATOM 6474 N N . HIS B 1 271 ? -5.188 20 -1.78 1 93.31 271 HIS B N 1
ATOM 6475 C CA . HIS B 1 271 ? -5.598 21.344 -1.415 1 93.31 271 HIS B CA 1
ATOM 6476 C C . HIS B 1 271 ? -5.266 22.344 -2.521 1 93.31 271 HIS B C 1
ATOM 6478 O O . HIS B 1 271 ? -5.641 23.516 -2.441 1 93.31 271 HIS B O 1
ATOM 6484 N N . PHE B 1 272 ? -4.594 21.859 -3.545 1 92.44 272 PHE B N 1
ATOM 6485 C CA . PHE B 1 272 ? -4.203 22.766 -4.621 1 92.44 272 PHE B CA 1
ATOM 6486 C C . PHE B 1 272 ? -5.43 23.359 -5.297 1 92.44 272 PHE B C 1
ATOM 6488 O O . PHE B 1 272 ? -6.43 22.672 -5.508 1 92.44 272 PHE B O 1
ATOM 6495 N N . ARG B 1 273 ? -5.305 24.609 -5.586 1 87.19 273 ARG B N 1
ATOM 6496 C CA . ARG B 1 273 ? -6.336 25.359 -6.309 1 87.19 273 ARG B CA 1
ATOM 6497 C C . ARG B 1 273 ? -5.789 25.922 -7.609 1 87.19 273 ARG B C 1
ATOM 6499 O O . ARG B 1 273 ? -4.578 26.062 -7.773 1 87.19 273 ARG B O 1
ATOM 6506 N N . PRO B 1 274 ? -6.742 26.125 -8.508 1 82.75 274 PRO B N 1
ATOM 6507 C CA . PRO B 1 274 ? -6.277 26.797 -9.727 1 82.75 274 PRO B CA 1
ATOM 6508 C C . PRO B 1 274 ? -5.59 28.125 -9.445 1 82.75 274 PRO B C 1
ATOM 6510 O O . PRO B 1 274 ? -6.02 28.875 -8.562 1 82.75 274 PRO B O 1
ATOM 6513 N N . LYS B 1 275 ? -4.547 28.375 -10.195 1 83.06 275 LYS B N 1
ATOM 6514 C CA . LYS B 1 275 ? -3.764 29.594 -10 1 83.06 275 LYS B CA 1
ATOM 6515 C C . LYS B 1 275 ? -4.562 30.828 -10.398 1 83.06 275 LYS B C 1
ATOM 6517 O O . LYS B 1 275 ? -5.297 30.797 -11.391 1 83.06 275 LYS B O 1
ATOM 6522 N N . LYS B 1 276 ? -4.445 31.828 -9.547 1 84.5 276 LYS B N 1
ATOM 6523 C CA . LYS B 1 276 ? -5.09 33.094 -9.812 1 84.5 276 LYS B CA 1
ATOM 6524 C C . LYS B 1 276 ? -4.055 34.188 -10.133 1 84.5 276 LYS B C 1
ATOM 6526 O O . LYS B 1 276 ? -2.857 33.969 -9.93 1 84.5 276 LYS B O 1
ATOM 6531 N N . LYS B 1 277 ? -4.605 35.25 -10.656 1 87.88 277 LYS B N 1
ATOM 6532 C CA . LYS B 1 277 ? -3.717 36.375 -10.945 1 87.88 277 LYS B CA 1
ATOM 6533 C C . LYS B 1 277 ? -3.371 37.156 -9.672 1 87.88 277 LYS B C 1
ATOM 6535 O O . LYS B 1 277 ? -4.238 37.406 -8.836 1 87.88 277 LYS B O 1
ATOM 6540 N N . MET B 1 278 ? -2.082 37.406 -9.539 1 91.31 278 MET B N 1
ATOM 6541 C CA . MET B 1 278 ? -1.625 38.156 -8.375 1 91.31 278 MET B CA 1
ATOM 6542 C C . MET B 1 278 ? -1.922 39.625 -8.539 1 91.31 278 MET B C 1
ATOM 6544 O O . MET B 1 278 ? -1.965 40.156 -9.656 1 91.31 278 MET B O 1
ATOM 6548 N N . ASP B 1 279 ? -2.115 40.281 -7.398 1 91.5 279 ASP B N 1
ATOM 6549 C CA . ASP B 1 279 ? -2.254 41.719 -7.402 1 91.5 279 ASP B CA 1
ATOM 6550 C C . ASP B 1 279 ? -1.091 42.375 -8.141 1 91.5 279 ASP B C 1
ATOM 6552 O O . ASP B 1 279 ? 0.056 41.938 -8.016 1 91.5 279 ASP B O 1
ATOM 6556 N N . LYS B 1 280 ? -1.4 43.438 -8.828 1 93.69 280 LYS B N 1
ATOM 6557 C CA . LYS B 1 280 ? -0.409 44.094 -9.68 1 93.69 280 LYS B CA 1
ATOM 6558 C C . LYS B 1 280 ? 0.772 44.594 -8.859 1 93.69 280 LYS B C 1
ATOM 6560 O O . LYS B 1 280 ? 1.925 44.469 -9.273 1 93.69 280 LYS B O 1
ATOM 6565 N N . LYS B 1 281 ? 0.5 45.188 -7.734 1 93.75 281 LYS B N 1
ATOM 6566 C CA . LYS B 1 281 ? 1.557 45.719 -6.891 1 93.75 281 LYS B CA 1
ATOM 6567 C C . LYS B 1 281 ? 2.502 44.625 -6.41 1 93.75 281 LYS B C 1
ATOM 6569 O O . LYS B 1 281 ? 3.723 44.781 -6.434 1 93.75 281 LYS B O 1
ATOM 6574 N N . LEU B 1 282 ? 1.934 43.562 -6 1 95.38 282 LEU B N 1
ATOM 6575 C CA . LEU B 1 282 ? 2.736 42.438 -5.543 1 95.38 282 LEU B CA 1
ATOM 6576 C C . LEU B 1 282 ? 3.535 41.844 -6.695 1 95.38 282 LEU B C 1
ATOM 6578 O O . LEU B 1 282 ? 4.715 41.5 -6.535 1 95.38 282 LEU B O 1
ATOM 6582 N N . GLN B 1 283 ? 2.906 41.719 -7.828 1 96.56 283 GLN B N 1
ATOM 6583 C CA . GLN B 1 283 ? 3.566 41.156 -9.008 1 96.56 283 GLN B CA 1
ATOM 6584 C C . GLN B 1 283 ? 4.781 42 -9.391 1 96.56 283 GLN B C 1
ATOM 6586 O O . GLN B 1 283 ? 5.863 41.469 -9.641 1 96.56 283 GLN B O 1
ATOM 6591 N N . GLU B 1 284 ? 4.559 43.312 -9.406 1 96.56 284 GLU B N 1
ATOM 6592 C CA . GLU B 1 284 ? 5.645 44.219 -9.766 1 96.56 284 GLU B CA 1
ATOM 6593 C C . GLU B 1 284 ? 6.773 44.156 -8.734 1 96.56 284 GLU B C 1
ATOM 6595 O O . GLU B 1 284 ? 7.953 44.188 -9.094 1 96.56 284 GLU B O 1
ATOM 6600 N N . PHE B 1 285 ? 6.363 44.156 -7.547 1 96.56 285 PHE B N 1
ATOM 6601 C CA . PHE B 1 285 ? 7.328 44.062 -6.457 1 96.56 285 PHE B CA 1
ATOM 6602 C C . PHE B 1 285 ? 8.227 42.844 -6.613 1 96.56 285 PHE B C 1
ATOM 6604 O O . PHE B 1 285 ? 9.445 42.938 -6.453 1 96.56 285 PHE B O 1
ATOM 6611 N N . MET B 1 286 ? 7.672 41.719 -6.969 1 97.75 286 MET B N 1
ATOM 6612 C CA . MET B 1 286 ? 8.414 40.469 -7.094 1 97.75 286 MET B CA 1
ATOM 6613 C C . MET B 1 286 ? 9.195 40.406 -8.398 1 97.75 286 MET B C 1
ATOM 6615 O O . MET B 1 286 ? 10.312 39.906 -8.445 1 97.75 286 MET B O 1
ATOM 6619 N N . ASP B 1 287 ? 8.617 40.969 -9.438 1 97.19 287 ASP B N 1
ATOM 6620 C CA . ASP B 1 287 ? 9.289 41.031 -10.734 1 97.19 287 ASP B CA 1
ATOM 6621 C C . ASP B 1 287 ? 10.602 41.812 -10.641 1 97.19 287 ASP B C 1
ATOM 6623 O O . ASP B 1 287 ? 11.578 41.469 -11.32 1 97.19 287 ASP B O 1
ATOM 6627 N N . LYS B 1 288 ? 10.602 42.781 -9.812 1 96.56 288 LYS B N 1
ATOM 6628 C CA . LYS B 1 288 ? 11.742 43.688 -9.711 1 96.56 288 LYS B CA 1
ATOM 6629 C C . LYS B 1 288 ? 12.781 43.156 -8.727 1 96.56 288 LYS B C 1
ATOM 6631 O O . LYS B 1 288 ? 13.852 43.75 -8.562 1 96.56 288 LYS B O 1
ATOM 6636 N N . ALA B 1 289 ? 12.422 42.094 -8.125 1 97.19 289 ALA B N 1
ATOM 6637 C CA . ALA B 1 289 ? 13.344 41.5 -7.156 1 97.19 289 ALA B CA 1
ATOM 6638 C C . ALA B 1 289 ? 14.43 40.688 -7.859 1 97.19 289 ALA B C 1
ATOM 6640 O O . ALA B 1 289 ? 14.43 39.469 -7.793 1 97.19 289 ALA B O 1
ATOM 6641 N N . ASN B 1 290 ? 15.469 41.281 -8.336 1 94.5 290 ASN B N 1
ATOM 6642 C CA . ASN B 1 290 ? 16.5 40.656 -9.141 1 94.5 290 ASN B CA 1
ATOM 6643 C C . ASN B 1 290 ? 17.359 39.688 -8.32 1 94.5 290 ASN B C 1
ATOM 6645 O O . ASN B 1 290 ? 17.891 38.719 -8.852 1 94.5 290 ASN B O 1
ATOM 6649 N N . THR B 1 291 ? 17.406 40 -7.027 1 95.38 291 THR B N 1
ATOM 6650 C CA . THR B 1 291 ? 18.219 39.125 -6.18 1 95.38 291 THR B CA 1
ATOM 6651 C C . THR B 1 291 ? 17.375 38.062 -5.535 1 95.38 291 THR B C 1
ATOM 6653 O O . THR B 1 291 ? 17.891 37.188 -4.812 1 95.38 291 THR B O 1
ATOM 6656 N N . GLY B 1 292 ? 16.094 38.156 -5.762 1 97 292 GLY B N 1
ATOM 6657 C CA . GLY B 1 292 ? 15.211 37.125 -5.266 1 97 292 GLY B CA 1
ATOM 6658 C C . GLY B 1 292 ? 14.242 37.625 -4.207 1 97 292 GLY B C 1
ATOM 6659 O O . GLY B 1 292 ? 14.344 38.75 -3.754 1 97 292 GLY B O 1
ATOM 6660 N N . VAL B 1 293 ? 13.297 36.781 -3.861 1 98.25 293 VAL B N 1
ATOM 6661 C CA . VAL B 1 293 ? 12.266 37.062 -2.871 1 98.25 293 VAL B CA 1
ATOM 6662 C C . VAL B 1 293 ? 12.289 36 -1.771 1 98.25 293 VAL B C 1
ATOM 6664 O O . VAL B 1 293 ? 12.453 34.812 -2.047 1 98.25 293 VAL B O 1
ATOM 6667 N N . VAL B 1 294 ? 12.227 36.469 -0.554 1 98.12 294 VAL B N 1
ATOM 6668 C CA . VAL B 1 294 ? 11.961 35.594 0.597 1 98.12 294 VAL B CA 1
ATOM 6669 C C . VAL B 1 294 ? 10.508 35.781 1.041 1 98.12 294 VAL B C 1
ATOM 6671 O O . VAL B 1 294 ? 10.062 36.875 1.345 1 98.12 294 VAL B O 1
ATOM 6674 N N . TYR B 1 295 ? 9.797 34.688 0.993 1 97.81 295 TYR B N 1
ATOM 6675 C CA . TYR B 1 295 ? 8.398 34.688 1.407 1 97.81 295 TYR B CA 1
ATOM 6676 C C . TYR B 1 295 ? 8.258 34.25 2.854 1 97.81 295 TYR B C 1
ATOM 6678 O O . TYR B 1 295 ? 8.719 33.156 3.215 1 97.81 295 TYR B O 1
ATOM 6686 N N . PHE B 1 296 ? 7.66 35.062 3.652 1 95 296 PHE B N 1
ATOM 6687 C CA . PHE B 1 296 ? 7.488 34.781 5.07 1 95 296 PHE B CA 1
ATOM 6688 C C . PHE B 1 296 ? 6.012 34.719 5.438 1 95 296 PHE B C 1
ATOM 6690 O O . PHE B 1 296 ? 5.316 35.75 5.379 1 95 296 PHE B O 1
ATOM 6697 N N . ASN B 1 297 ? 5.555 33.5 5.844 1 91.62 297 ASN B N 1
ATOM 6698 C CA . ASN B 1 297 ? 4.168 33.25 6.238 1 91.62 297 ASN B CA 1
ATOM 6699 C C . ASN B 1 297 ? 4.062 32.219 7.34 1 91.62 297 ASN B C 1
ATOM 6701 O O . ASN B 1 297 ? 4.402 31.047 7.125 1 91.62 297 ASN B O 1
ATOM 6705 N N . PHE B 1 298 ? 3.531 32.531 8.469 1 79.5 298 PHE B N 1
ATOM 6706 C CA . PHE B 1 298 ? 3.418 31.625 9.594 1 79.5 298 PHE B CA 1
ATOM 6707 C C . PHE B 1 298 ? 2.031 31 9.648 1 79.5 298 PHE B C 1
ATOM 6709 O 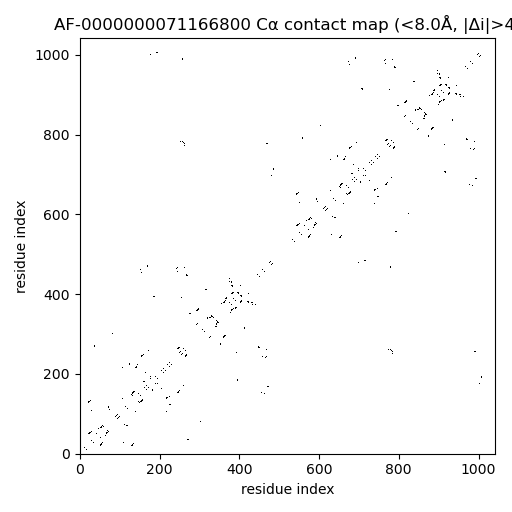O . PHE B 1 298 ? 1.595 30.531 10.703 1 79.5 298 PHE B O 1
ATOM 6716 N N . GLY B 1 299 ? 1.372 30.969 8.609 1 68.12 299 GLY B N 1
ATOM 6717 C CA . GLY B 1 299 ? 0.154 30.188 8.469 1 68.12 299 GLY B CA 1
ATOM 6718 C C . GLY B 1 299 ? -1.052 30.828 9.117 1 68.12 299 GLY B C 1
ATOM 6719 O O . GLY B 1 299 ? -0.978 31.984 9.562 1 68.12 299 GLY B O 1
ATOM 6720 N N . THR B 1 300 ? -2.156 30.156 9.086 1 59.16 300 THR B N 1
ATOM 6721 C CA . THR B 1 300 ? -3.457 30.672 9.508 1 59.16 300 THR B CA 1
ATOM 6722 C C . THR B 1 300 ? -3.676 30.438 11 1 59.16 300 THR B C 1
ATOM 6724 O O . THR B 1 300 ? -4.461 31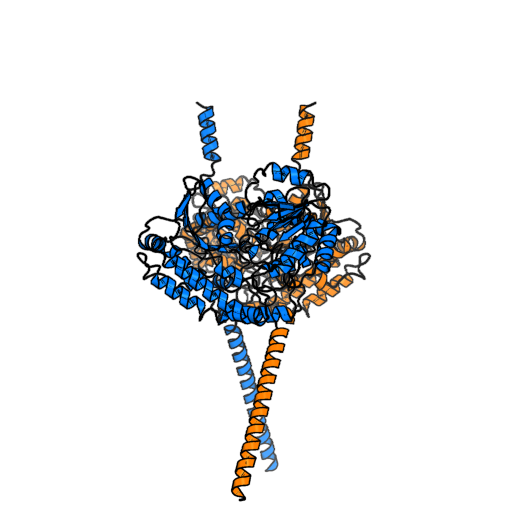.141 11.633 1 59.16 300 THR B O 1
ATOM 6727 N N . ILE B 1 301 ? -3.016 29.484 11.438 1 55.5 301 ILE B N 1
ATOM 6728 C CA . ILE B 1 301 ? -3.334 29.062 12.805 1 55.5 301 ILE B CA 1
ATOM 6729 C C . ILE B 1 301 ? -2.631 29.984 13.797 1 55.5 301 ILE B C 1
ATOM 6731 O O . ILE B 1 301 ? -3.188 30.328 14.844 1 55.5 301 ILE B O 1
ATOM 6735 N N . LEU B 1 302 ? -1.476 30.422 13.367 1 58.47 302 LEU B N 1
ATOM 6736 C CA . LEU B 1 302 ? -0.706 31.219 14.32 1 58.47 302 LEU B CA 1
ATOM 6737 C C . LEU B 1 302 ? -0.793 32.688 13.992 1 58.47 302 LEU B C 1
ATOM 6739 O O . LEU B 1 302 ? -0.523 33.094 12.859 1 58.47 302 LEU B O 1
ATOM 6743 N N . ASN B 1 303 ? -1.401 33.188 14.953 1 65.44 303 ASN B N 1
ATOM 6744 C CA . ASN B 1 303 ? -1.372 34.656 14.883 1 65.44 303 ASN B CA 1
ATOM 6745 C C . ASN B 1 303 ? 0.048 35.188 15.023 1 65.44 303 ASN B C 1
ATOM 6747 O O . ASN B 1 303 ? 0.73 34.906 16 1 65.44 303 ASN B O 1
ATOM 6751 N N . VAL B 1 304 ? 0.468 35.812 14.031 1 68.31 304 VAL B N 1
ATOM 6752 C CA . VAL B 1 304 ? 1.812 36.375 14.016 1 68.31 304 VAL B CA 1
ATOM 6753 C C . VAL B 1 304 ? 2.035 37.219 15.281 1 68.31 304 VAL B C 1
ATOM 6755 O O . VAL B 1 304 ? 3.174 37.406 15.711 1 68.31 304 VAL B O 1
ATOM 6758 N N . THR B 1 305 ? 0.92 37.531 15.812 1 67.31 305 THR B N 1
ATOM 6759 C CA . THR B 1 305 ? 1.026 38.344 17.031 1 67.31 305 THR B CA 1
ATOM 6760 C C . THR B 1 305 ? 1.438 37.469 18.219 1 67.31 305 THR B C 1
ATOM 6762 O O . THR B 1 305 ? 1.839 37.969 19.266 1 67.31 305 THR B O 1
ATOM 6765 N N . SER B 1 306 ? 1.375 36.219 17.953 1 73.94 306 SER B N 1
ATOM 6766 C CA . SER B 1 306 ? 1.747 35.312 19.047 1 73.94 306 SER B CA 1
ATOM 6767 C C . SER B 1 306 ? 3.252 35.062 19.062 1 73.94 306 SER B C 1
ATOM 6769 O O . SER B 1 306 ? 3.775 34.469 20 1 73.94 306 SER B O 1
ATOM 6771 N N . ILE B 1 307 ? 3.92 35.562 18.078 1 78.69 307 ILE B N 1
ATOM 6772 C CA . ILE B 1 307 ? 5.375 35.469 18.062 1 78.69 307 ILE B CA 1
ATOM 6773 C C . ILE B 1 307 ? 5.973 36.375 19.141 1 78.69 307 ILE B C 1
ATOM 6775 O O . ILE B 1 307 ? 5.625 37.562 19.234 1 78.69 307 ILE B O 1
ATOM 6779 N N . PRO B 1 308 ? 6.887 35.844 19.859 1 82.19 308 PRO B N 1
ATOM 6780 C CA . PRO B 1 308 ? 7.531 36.719 20.844 1 82.19 308 PRO B CA 1
ATOM 6781 C C . PRO B 1 308 ? 8.156 37.938 20.219 1 82.19 308 PRO B C 1
ATOM 6783 O O . PRO B 1 308 ? 8.805 37.844 19.172 1 82.19 308 PRO B O 1
ATOM 6786 N N . LYS B 1 309 ? 8.031 39.094 20.859 1 86.75 309 LYS B N 1
ATOM 6787 C CA . LYS B 1 309 ? 8.469 40.375 20.312 1 86.75 309 LYS B CA 1
ATOM 6788 C C . LYS B 1 309 ? 9.953 40.344 19.984 1 86.75 309 LYS B C 1
ATOM 6790 O O . LYS B 1 309 ? 10.367 40.812 18.922 1 86.75 309 LYS B O 1
ATOM 6795 N N . PRO B 1 310 ? 10.734 39.812 20.875 1 90.19 310 PRO B N 1
ATOM 6796 C CA . PRO B 1 310 ? 12.164 39.75 20.547 1 90.19 310 PRO B CA 1
ATOM 6797 C C . PRO B 1 310 ? 12.453 38.938 19.297 1 90.19 310 PRO B C 1
ATOM 6799 O O . PRO B 1 310 ? 13.305 39.312 18.484 1 90.19 310 PRO B O 1
ATOM 6802 N N . SER B 1 311 ? 11.766 37.844 19.156 1 91 311 SER B N 1
ATOM 6803 C CA . SER B 1 311 ? 11.977 37 17.984 1 91 311 SER B CA 1
ATOM 6804 C C . SER B 1 311 ? 11.539 37.719 16.703 1 91 311 SER B C 1
ATOM 6806 O O . SER B 1 311 ? 12.211 37.594 15.672 1 91 311 SER B O 1
ATOM 6808 N N . LEU B 1 312 ? 10.422 38.375 16.812 1 89.38 312 LEU B N 1
ATOM 6809 C CA . LEU B 1 312 ? 9.93 39.125 15.656 1 89.38 312 LEU B CA 1
ATOM 6810 C C . LEU B 1 312 ? 10.922 40.219 15.242 1 89.38 312 LEU B C 1
ATOM 6812 O O . LEU B 1 312 ? 11.141 40.438 14.047 1 89.38 312 LEU B O 1
ATOM 6816 N N . ARG B 1 313 ? 11.469 40.844 16.172 1 92.44 313 ARG B N 1
ATOM 6817 C CA . ARG B 1 313 ? 12.461 41.875 15.891 1 92.44 313 ARG B CA 1
ATOM 6818 C C . ARG B 1 313 ? 13.672 41.312 15.18 1 92.44 313 ARG B C 1
ATOM 6820 O O . ARG B 1 313 ? 14.211 41.906 14.25 1 92.44 313 ARG B O 1
ATOM 6827 N N . ILE B 1 314 ? 14.062 40.156 15.656 1 94.88 314 ILE B N 1
ATOM 6828 C CA . ILE B 1 314 ? 15.195 39.469 15.047 1 94.88 314 ILE B CA 1
ATOM 6829 C C . ILE B 1 314 ? 14.891 39.156 13.586 1 94.88 314 ILE B C 1
ATOM 6831 O O . ILE B 1 314 ? 15.711 39.406 12.703 1 94.88 314 ILE B O 1
ATOM 6835 N N . LEU B 1 315 ? 13.711 38.656 13.344 1 94.56 315 LEU B N 1
ATOM 6836 C CA . LEU B 1 315 ? 13.289 38.312 12 1 94.56 315 LEU B CA 1
ATOM 6837 C C . LEU B 1 315 ? 13.305 39.531 11.078 1 94.56 315 LEU B C 1
ATOM 6839 O O . LEU B 1 315 ? 13.883 39.469 9.992 1 94.56 315 LEU B O 1
ATOM 6843 N N . ILE B 1 316 ? 12.758 40.625 11.57 1 94 316 ILE B N 1
ATOM 6844 C CA . ILE B 1 316 ? 12.617 41.844 10.766 1 94 316 ILE B CA 1
ATOM 6845 C C . ILE B 1 316 ? 13.992 42.469 10.523 1 94 316 ILE B C 1
ATOM 6847 O O . ILE B 1 316 ? 14.297 42.875 9.406 1 94 316 ILE B O 1
ATOM 6851 N N . ASN B 1 317 ? 14.828 42.438 11.555 1 96.31 317 ASN B N 1
ATOM 6852 C CA . ASN B 1 317 ? 16.156 43 11.43 1 96.31 317 ASN B CA 1
ATOM 6853 C C . ASN B 1 317 ? 17.016 42.25 10.422 1 96.31 317 ASN B C 1
ATOM 6855 O O . ASN B 1 317 ? 17.641 42.875 9.547 1 96.31 317 ASN B O 1
ATOM 6859 N N . VAL B 1 318 ? 17.016 40.969 10.555 1 97.56 318 VAL B N 1
ATOM 6860 C CA . VAL B 1 318 ? 17.859 40.156 9.695 1 97.56 318 VAL B CA 1
ATOM 6861 C C . VAL B 1 318 ? 17.344 40.219 8.258 1 97.56 318 VAL B C 1
ATOM 6863 O O . VAL B 1 318 ? 18.125 40.406 7.324 1 97.56 318 VAL B O 1
ATOM 6866 N N . LEU B 1 319 ? 16.062 40.094 8.023 1 97.31 319 LEU B N 1
ATOM 6867 C CA . LEU B 1 319 ? 15.484 40.094 6.688 1 97.31 319 LEU B CA 1
ATOM 6868 C C . LEU B 1 319 ? 15.57 41.469 6.059 1 97.31 319 LEU B C 1
ATOM 6870 O O . LEU B 1 319 ? 15.68 41.594 4.84 1 97.31 319 LEU B O 1
ATOM 6874 N N . GLY B 1 320 ? 15.492 42.438 6.918 1 96.88 320 GLY B N 1
ATOM 6875 C CA . GLY B 1 320 ? 15.578 43.812 6.445 1 96.88 320 GLY B CA 1
ATOM 6876 C C . GLY B 1 320 ? 16.938 44.156 5.879 1 96.88 320 GLY B C 1
ATOM 6877 O O . GLY B 1 320 ? 17.062 45.062 5.059 1 96.88 320 GLY B O 1
ATOM 6878 N N . ARG B 1 321 ? 17.953 43.469 6.266 1 95.88 321 ARG B N 1
ATOM 6879 C CA . ARG B 1 321 ? 19.328 43.75 5.84 1 95.88 321 ARG B CA 1
ATOM 6880 C C . ARG B 1 321 ? 19.656 43 4.559 1 95.88 321 ARG B C 1
ATOM 6882 O O . ARG B 1 321 ? 20.703 43.25 3.949 1 95.88 321 ARG B O 1
ATOM 6889 N N . LEU B 1 322 ? 18.797 42.219 4.082 1 96.44 322 LEU B N 1
ATOM 6890 C CA . LEU B 1 322 ? 19.062 41.406 2.904 1 96.44 322 LEU B CA 1
ATOM 6891 C C . LEU B 1 322 ? 18.906 42.219 1.625 1 96.44 322 LEU B C 1
ATOM 6893 O O . LEU B 1 322 ? 18.172 43.219 1.605 1 96.44 322 LEU B O 1
ATOM 6897 N N . GLU B 1 323 ? 19.625 41.75 0.616 1 95.94 323 GLU B N 1
ATOM 6898 C CA . GLU B 1 323 ? 19.422 42.312 -0.715 1 95.94 323 GLU B CA 1
ATOM 6899 C C . GLU B 1 323 ? 18.109 41.844 -1.328 1 95.94 323 GLU B C 1
ATOM 6901 O O . GLU B 1 323 ? 17.531 42.5 -2.189 1 95.94 323 GLU B O 1
ATOM 6906 N N . GLN B 1 324 ? 17.672 40.688 -0.878 1 97.44 324 GLN B N 1
ATOM 6907 C CA . GLN B 1 324 ? 16.406 40.125 -1.352 1 97.44 324 GLN B CA 1
ATOM 6908 C C . GLN B 1 324 ? 15.211 40.938 -0.881 1 97.44 324 GLN B C 1
ATOM 6910 O O . GLN B 1 324 ? 15.289 41.625 0.14 1 97.44 324 GLN B O 1
ATOM 6915 N N . LYS B 1 325 ? 14.195 40.875 -1.631 1 97.94 325 LYS B N 1
ATOM 6916 C CA . LYS B 1 325 ? 12.922 41.438 -1.203 1 97.94 325 LYS B CA 1
ATOM 6917 C C . LYS B 1 325 ? 12.141 40.469 -0.325 1 97.94 325 LYS B C 1
ATOM 6919 O O . LYS B 1 325 ? 12.273 39.25 -0.475 1 97.94 325 LYS B O 1
ATOM 6924 N N . ILE B 1 326 ? 11.398 41.062 0.598 1 97.62 326 ILE B N 1
ATOM 6925 C CA . ILE B 1 326 ? 10.68 40.25 1.564 1 97.62 326 ILE B CA 1
ATOM 6926 C C . ILE B 1 326 ? 9.18 40.438 1.377 1 97.62 326 ILE B C 1
ATOM 6928 O O . ILE B 1 326 ? 8.664 41.531 1.417 1 97.62 326 ILE B O 1
ATOM 6932 N N . VAL B 1 327 ? 8.492 39.344 1.131 1 96.75 327 VAL B N 1
ATOM 6933 C CA . VAL B 1 327 ? 7.035 39.312 1.15 1 96.75 327 VAL B CA 1
ATOM 6934 C C . VAL B 1 327 ? 6.547 38.688 2.451 1 96.75 327 VAL B C 1
ATOM 6936 O O . VAL B 1 327 ? 6.801 37.5 2.709 1 96.75 327 VAL B O 1
ATOM 6939 N N . PHE B 1 328 ? 5.84 39.469 3.24 1 94 328 PHE B N 1
ATOM 6940 C CA . PHE B 1 328 ? 5.527 39.062 4.609 1 94 328 PHE B CA 1
ATOM 6941 C C . PHE B 1 328 ? 4.035 39.188 4.883 1 94 328 PHE B C 1
ATOM 6943 O O . PHE B 1 328 ? 3.451 40.281 4.727 1 94 328 PHE B O 1
ATOM 6950 N N . LYS B 1 329 ? 3.434 38.031 5.316 1 90.31 329 LYS B N 1
ATOM 6951 C CA . LYS B 1 329 ? 2.039 38.062 5.75 1 90.31 329 LYS B CA 1
ATOM 6952 C C . LYS B 1 329 ? 1.916 38.625 7.156 1 90.31 329 LYS B C 1
ATOM 6954 O O . LYS B 1 329 ? 2.42 38.062 8.117 1 90.31 329 LYS B O 1
ATOM 6959 N N . TRP B 1 330 ? 1.216 39.719 7.262 1 81.81 330 TRP B N 1
ATOM 6960 C CA . TRP B 1 330 ? 1.064 40.469 8.508 1 81.81 330 TRP B CA 1
ATOM 6961 C C . TRP B 1 330 ? -0.406 40.719 8.805 1 81.81 330 TRP B C 1
ATOM 6963 O O . TRP B 1 330 ? -1.289 40.25 8.086 1 81.81 330 TRP B O 1
ATOM 6973 N N . ILE B 1 331 ? -0.645 41.25 9.969 1 76.44 331 ILE B N 1
ATOM 6974 C CA . ILE B 1 331 ? -2 41.469 10.461 1 76.44 331 ILE B CA 1
ATOM 6975 C C . ILE B 1 331 ? -2.672 42.594 9.641 1 76.44 331 ILE B C 1
ATOM 6977 O O . ILE B 1 331 ? -3.9 42.625 9.523 1 76.44 331 ILE B O 1
ATOM 6981 N N . ASN B 1 332 ? -1.901 43.469 9.164 1 72.62 332 ASN B N 1
ATOM 6982 C CA . ASN B 1 332 ? -2.445 44.562 8.336 1 72.62 332 ASN B CA 1
ATOM 6983 C C . ASN B 1 332 ? -1.537 44.875 7.148 1 72.62 332 ASN B C 1
ATOM 6985 O O . ASN B 1 332 ? -0.53 44.188 6.941 1 72.62 332 ASN B O 1
ATOM 6989 N N . ASN B 1 333 ? -1.991 45.844 6.32 1 76.06 333 ASN B N 1
ATOM 6990 C CA . ASN B 1 333 ? -1.287 46.125 5.078 1 76.06 333 ASN B CA 1
ATOM 6991 C C . ASN B 1 333 ? -0.304 47.281 5.25 1 76.06 333 ASN B C 1
ATOM 6993 O O . ASN B 1 333 ? 0.272 47.781 4.273 1 76.06 333 ASN B O 1
ATOM 6997 N N . SER B 1 334 ? -0.081 47.656 6.484 1 76.69 334 SER B N 1
ATOM 6998 C CA . SER B 1 334 ? 0.792 48.812 6.668 1 76.69 334 SER B CA 1
ATOM 6999 C C . SER B 1 334 ? 2.256 48.406 6.738 1 76.69 334 SER B C 1
ATOM 7001 O O . SER B 1 334 ? 2.641 47.594 7.598 1 76.69 334 SER B O 1
ATOM 7003 N N . THR B 1 335 ? 3.051 49 5.871 1 77.31 335 THR B N 1
ATOM 7004 C CA . THR B 1 335 ? 4.473 48.688 5.785 1 77.31 335 THR B CA 1
ATOM 7005 C C . THR B 1 335 ? 5.297 49.656 6.617 1 77.31 335 THR B C 1
ATOM 7007 O O . THR B 1 335 ? 6.527 49.562 6.648 1 77.31 335 THR B O 1
ATOM 7010 N N . GLN B 1 336 ? 4.75 50.531 7.184 1 75.12 336 GLN B N 1
ATOM 7011 C CA . GLN B 1 336 ? 5.449 51.656 7.828 1 75.12 336 GLN B CA 1
ATOM 7012 C C . GLN B 1 336 ? 6.41 51.156 8.898 1 75.12 336 GLN B C 1
ATOM 7014 O O . GLN B 1 336 ? 7.488 51.719 9.094 1 75.12 336 GLN B O 1
ATOM 7019 N N . ASP B 1 337 ? 6.129 50.125 9.453 1 83.81 337 ASP B N 1
ATOM 7020 C CA . ASP B 1 337 ? 6.934 49.625 10.57 1 83.81 337 ASP B CA 1
ATOM 7021 C C . ASP B 1 337 ? 7.965 48.625 10.102 1 83.81 337 ASP B C 1
ATOM 7023 O O . ASP B 1 337 ? 8.625 47.969 10.914 1 83.81 337 ASP B O 1
ATOM 7027 N N . PHE B 1 338 ? 8.102 48.594 8.734 1 92.75 338 PHE B N 1
ATOM 7028 C CA . PHE B 1 338 ? 9 47.594 8.203 1 92.75 338 PHE B CA 1
ATOM 7029 C C . PHE B 1 338 ? 10.062 48.219 7.305 1 92.75 338 PHE B C 1
ATOM 7031 O O . PHE B 1 338 ? 9.867 49.312 6.789 1 92.75 338 PHE B O 1
ATOM 7038 N N . PRO B 1 339 ? 11.25 47.625 7.156 1 94.88 339 PRO B N 1
ATOM 7039 C CA . PRO B 1 339 ? 12.281 48.094 6.242 1 94.88 339 PRO B CA 1
ATOM 7040 C C . PRO B 1 339 ? 11.773 48.25 4.805 1 94.88 339 PRO B C 1
ATOM 7042 O O . PRO B 1 339 ? 10.742 47.656 4.449 1 94.88 339 PRO B O 1
ATOM 7045 N N . ASN B 1 340 ? 12.492 48.906 3.891 1 93.25 340 ASN B N 1
ATOM 7046 C CA . ASN B 1 340 ? 12.078 49.281 2.545 1 93.25 340 ASN B CA 1
ATOM 7047 C C . ASN B 1 340 ? 11.945 48.062 1.638 1 93.25 340 ASN B C 1
ATOM 7049 O O . ASN B 1 340 ? 11.211 48.094 0.651 1 93.25 340 ASN B O 1
ATOM 7053 N N . ASN B 1 341 ? 12.562 47.031 1.998 1 96.31 341 ASN B N 1
ATOM 7054 C CA . ASN B 1 341 ? 12.523 45.875 1.115 1 96.31 341 ASN B CA 1
ATOM 7055 C C . ASN B 1 341 ? 11.383 44.938 1.477 1 96.31 341 ASN B C 1
ATOM 7057 O O . ASN B 1 341 ? 11.305 43.812 0.96 1 96.31 341 ASN B O 1
ATOM 7061 N N . PHE B 1 342 ? 10.477 45.375 2.324 1 95.94 342 PHE B N 1
ATOM 7062 C CA . PHE B 1 342 ? 9.344 44.531 2.736 1 95.94 342 PHE B CA 1
ATOM 7063 C C . PHE B 1 342 ? 8.094 44.906 1.95 1 95.94 342 PHE B C 1
ATOM 7065 O O . PHE B 1 342 ? 7.816 46.094 1.728 1 95.94 342 PHE B O 1
ATOM 7072 N N . TYR B 1 343 ? 7.41 43.938 1.507 1 94.5 343 TYR B N 1
ATOM 7073 C CA . TYR B 1 343 ? 6 44 1.133 1 94.5 343 TYR B CA 1
ATOM 7074 C C . TYR B 1 343 ? 5.137 43.25 2.133 1 94.5 343 TYR B C 1
ATOM 7076 O O . TYR B 1 343 ? 5.348 42.031 2.369 1 94.5 343 TYR B O 1
ATOM 7084 N N . VAL B 1 344 ? 4.172 43.938 2.746 1 92.19 344 VAL B N 1
ATOM 7085 C CA . VAL B 1 344 ? 3.367 43.312 3.801 1 92.19 344 VAL B CA 1
ATOM 7086 C C . VAL B 1 344 ? 1.888 43.406 3.434 1 92.19 344 VAL B C 1
ATOM 7088 O O . VAL B 1 344 ? 1.434 44.406 2.873 1 92.19 344 VAL B O 1
ATOM 7091 N N . ASN B 1 345 ? 1.22 42.281 3.684 1 90.56 345 ASN B N 1
ATOM 7092 C CA . ASN B 1 345 ? -0.219 42.219 3.447 1 90.56 345 ASN B CA 1
ATOM 7093 C C . ASN B 1 345 ? -0.884 41.188 4.332 1 90.56 345 ASN B C 1
ATOM 7095 O O . ASN B 1 345 ? -0.233 40.219 4.773 1 90.56 345 ASN B O 1
ATOM 7099 N N . SER B 1 346 ? -2.16 41.438 4.613 1 86.94 346 SER B N 1
ATOM 7100 C CA . SER B 1 346 ? -2.895 40.5 5.465 1 86.94 346 SER B CA 1
ATOM 7101 C C . SER B 1 346 ? -3.355 39.281 4.676 1 86.94 346 SER B C 1
ATOM 7103 O O . SER B 1 346 ? -3.703 38.25 5.262 1 86.94 346 SER B O 1
ATOM 7105 N N . TRP B 1 347 ? -3.414 39.375 3.438 1 85.88 347 TRP B N 1
ATOM 7106 C CA . TRP B 1 347 ? -3.77 38.25 2.586 1 85.88 347 TRP B CA 1
ATOM 7107 C C . TRP B 1 347 ? -2.812 38.125 1.406 1 85.88 347 TRP B C 1
ATOM 7109 O O . TRP B 1 347 ? -2.629 39.094 0.651 1 85.88 347 TRP B O 1
ATOM 7119 N N . LEU B 1 348 ? -2.166 37.031 1.307 1 91.06 348 LEU B N 1
ATOM 7120 C CA . LEU B 1 348 ? -1.189 36.781 0.25 1 91.06 348 LEU B CA 1
ATOM 7121 C C . LEU B 1 348 ? -1.483 35.469 -0.474 1 91.06 348 LEU B C 1
ATOM 7123 O O . LEU B 1 348 ? -1.776 34.469 0.162 1 91.06 348 LEU B O 1
ATOM 7127 N N . PRO B 1 349 ? -1.487 35.531 -1.795 1 92.25 349 PRO B N 1
ATOM 7128 C CA . PRO B 1 349 ? -1.649 34.281 -2.564 1 92.25 349 PRO B CA 1
ATOM 7129 C C . PRO B 1 349 ? -0.405 33.406 -2.527 1 92.25 349 PRO B C 1
ATOM 7131 O O . PRO B 1 349 ? 0.432 33.469 -3.434 1 92.25 349 PRO B O 1
ATOM 7134 N N . GLN B 1 350 ? -0.339 32.531 -1.646 1 92 350 GLN B N 1
ATOM 7135 C CA . GLN B 1 350 ? 0.858 31.734 -1.345 1 92 350 GLN B CA 1
ATOM 7136 C C . GLN B 1 350 ? 1.311 30.938 -2.561 1 92 350 GLN B C 1
ATOM 7138 O O . GLN B 1 350 ? 2.496 30.938 -2.9 1 92 350 GLN B O 1
ATOM 7143 N N . SER B 1 351 ? 0.397 30.266 -3.229 1 91.75 351 SER B N 1
ATOM 7144 C CA . SER B 1 351 ? 0.742 29.422 -4.371 1 91.75 351 SER B CA 1
ATOM 7145 C C . SER B 1 351 ? 1.407 30.234 -5.477 1 91.75 351 SER B C 1
ATOM 7147 O O . SER B 1 351 ? 2.414 29.812 -6.047 1 91.75 351 SER B O 1
ATOM 7149 N N . GLU B 1 352 ? 0.862 31.391 -5.738 1 94.81 352 GLU B N 1
ATOM 7150 C CA . GLU B 1 352 ? 1.394 32.25 -6.781 1 94.81 352 GLU B CA 1
ATOM 7151 C C . GLU B 1 352 ? 2.764 32.812 -6.398 1 94.81 352 GLU B C 1
ATOM 7153 O O . GLU B 1 352 ? 3.664 32.906 -7.234 1 94.81 352 GLU B O 1
ATOM 7158 N N . ILE B 1 353 ? 2.865 33.156 -5.176 1 96.38 353 ILE B N 1
ATOM 7159 C CA . ILE B 1 353 ? 4.125 33.719 -4.691 1 96.38 353 ILE B CA 1
ATOM 7160 C C . ILE B 1 353 ? 5.223 32.656 -4.793 1 96.38 353 ILE B C 1
ATOM 7162 O O . ILE B 1 353 ? 6.305 32.906 -5.324 1 96.38 353 ILE B O 1
ATOM 7166 N N . LEU B 1 354 ? 4.949 31.469 -4.332 1 96.25 354 LEU B N 1
ATOM 7167 C CA . LEU B 1 354 ? 5.93 30.391 -4.32 1 96.25 354 LEU B CA 1
ATOM 7168 C C . LEU B 1 354 ? 6.328 30 -5.742 1 96.25 354 LEU B C 1
ATOM 7170 O O . LEU B 1 354 ? 7.477 29.625 -5.988 1 96.25 354 LEU B O 1
ATOM 7174 N N . ASN B 1 355 ? 5.414 30.109 -6.664 1 94.81 355 ASN B N 1
ATOM 7175 C CA . ASN B 1 355 ? 5.68 29.672 -8.031 1 94.81 355 ASN B CA 1
ATOM 7176 C C . ASN B 1 355 ? 6.309 30.797 -8.859 1 94.81 355 ASN B C 1
ATOM 7178 O O . ASN B 1 355 ? 6.621 30.594 -10.031 1 94.81 355 ASN B O 1
ATOM 7182 N N . HIS B 1 356 ? 6.426 31.984 -8.281 1 96.25 356 HIS B N 1
ATOM 7183 C CA . HIS B 1 356 ? 7.133 33.062 -8.977 1 96.25 356 HIS B CA 1
ATOM 7184 C C . HIS B 1 356 ? 8.609 32.719 -9.148 1 96.25 356 HIS B C 1
ATOM 7186 O O . HIS B 1 356 ? 9.25 32.219 -8.227 1 96.25 356 HIS B O 1
ATOM 7192 N N . PRO B 1 357 ? 9.125 32.969 -10.289 1 95.38 357 PRO B N 1
ATOM 7193 C CA . PRO B 1 357 ? 10.508 32.562 -10.57 1 95.38 357 PRO B CA 1
ATOM 7194 C C . PRO B 1 357 ? 11.516 33.219 -9.625 1 95.38 357 PRO B C 1
ATOM 7196 O O . PRO B 1 357 ? 12.602 32.688 -9.398 1 95.38 357 PRO B O 1
ATOM 7199 N N . ASN B 1 358 ? 11.148 34.312 -9 1 97.44 358 ASN B N 1
ATOM 7200 C CA . ASN B 1 358 ? 12.094 35.031 -8.141 1 97.44 358 ASN B CA 1
ATOM 7201 C C . ASN B 1 358 ? 11.961 34.594 -6.688 1 97.44 358 ASN B C 1
ATOM 7203 O O . ASN B 1 358 ? 12.727 35.062 -5.828 1 97.44 358 ASN B O 1
ATOM 7207 N N . CYS B 1 359 ? 11.016 33.75 -6.355 1 97.62 359 CYS B N 1
ATOM 7208 C CA . CYS B 1 359 ? 10.906 33.25 -4.988 1 97.62 359 CYS B CA 1
ATOM 7209 C C . CYS B 1 359 ? 12.016 32.25 -4.676 1 97.62 359 CYS B C 1
ATOM 7211 O O . CYS B 1 359 ? 12.094 31.203 -5.305 1 97.62 359 CYS B O 1
ATOM 7213 N N . LYS B 1 360 ? 12.789 32.562 -3.629 1 97.06 360 LYS B N 1
ATOM 7214 C CA . LYS B 1 360 ? 13.977 31.766 -3.393 1 97.06 360 LYS B CA 1
ATOM 7215 C C . LYS B 1 360 ? 13.836 30.938 -2.115 1 97.06 360 LYS B C 1
ATOM 7217 O O . LYS B 1 360 ? 14.438 29.875 -1.989 1 97.06 360 LYS B O 1
ATOM 7222 N N . VAL B 1 361 ? 13.141 31.469 -1.198 1 97.94 361 VAL B N 1
ATOM 7223 C CA . VAL B 1 361 ? 13.023 30.812 0.097 1 97.94 361 VAL B CA 1
ATOM 7224 C C . VAL B 1 361 ? 11.633 31.062 0.68 1 97.94 361 VAL B C 1
ATOM 7226 O O . VAL B 1 361 ? 11.078 32.156 0.526 1 97.94 361 VAL B O 1
ATOM 7229 N N . PHE B 1 362 ? 11.109 30.078 1.305 1 98 362 PHE B N 1
ATOM 7230 C CA . PHE B 1 362 ? 9.867 30.188 2.057 1 98 362 PHE B CA 1
ATOM 7231 C C . PHE B 1 362 ? 10.109 29.984 3.547 1 98 362 PHE B C 1
ATOM 7233 O O . PHE B 1 362 ? 10.609 28.938 3.961 1 98 362 PHE B O 1
ATOM 7240 N N . ILE B 1 363 ? 9.852 30.969 4.32 1 96.62 363 ILE B N 1
ATOM 7241 C CA . ILE B 1 363 ? 9.898 30.859 5.773 1 96.62 363 ILE B CA 1
ATOM 7242 C C . ILE B 1 363 ? 8.508 30.531 6.309 1 96.62 363 ILE B C 1
ATOM 7244 O O . ILE B 1 363 ? 7.562 31.297 6.117 1 96.62 363 ILE B O 1
ATOM 7248 N N . THR B 1 364 ? 8.391 29.344 6.996 1 94.12 364 THR B N 1
ATOM 7249 C CA . THR B 1 364 ? 7.074 28.844 7.363 1 94.12 364 THR B CA 1
ATOM 7250 C C . THR B 1 364 ? 7.129 28.109 8.695 1 94.12 364 THR B C 1
ATOM 7252 O O . THR B 1 364 ? 8.211 27.844 9.227 1 94.12 364 THR B O 1
ATOM 7255 N N . HIS B 1 365 ? 5.992 27.891 9.258 1 90.94 365 HIS B N 1
ATOM 7256 C CA . HIS B 1 365 ? 5.926 27.094 10.477 1 90.94 365 HIS B CA 1
ATOM 7257 C C . HIS B 1 365 ? 5.984 25.594 10.156 1 90.94 365 HIS B C 1
ATOM 7259 O O . HIS B 1 365 ? 6.199 24.781 11.055 1 90.94 365 HIS B O 1
ATOM 7265 N N . GLY B 1 366 ? 5.75 25.219 8.891 1 91 366 GLY B N 1
ATOM 7266 C CA . GLY B 1 366 ? 6.02 23.844 8.492 1 91 366 GLY B CA 1
ATOM 7267 C C . GLY B 1 366 ? 4.781 22.969 8.5 1 91 366 GLY B C 1
ATOM 7268 O O . GLY B 1 366 ? 4.859 21.781 8.82 1 91 366 GLY B O 1
ATOM 7269 N N . GLY B 1 367 ? 3.59 23.531 8.18 1 89 367 GLY B N 1
ATOM 7270 C CA . GLY B 1 367 ? 2.404 22.703 7.984 1 89 367 GLY B CA 1
ATOM 7271 C C . GLY B 1 367 ? 2.482 21.844 6.746 1 89 367 GLY B C 1
ATOM 7272 O O . GLY B 1 367 ? 3.236 22.141 5.816 1 89 367 GLY B O 1
ATOM 7273 N N . VAL B 1 368 ? 1.729 20.812 6.723 1 89.38 368 VAL B N 1
ATOM 7274 C CA . VAL B 1 368 ? 1.763 19.844 5.637 1 89.38 368 VAL B CA 1
ATOM 7275 C C . VAL B 1 368 ? 1.48 20.547 4.309 1 89.38 368 VAL B C 1
ATOM 7277 O O . VAL B 1 368 ? 2.166 20.297 3.312 1 89.38 368 VAL B O 1
ATOM 7280 N N . HIS B 1 369 ? 0.563 21.438 4.277 1 90.88 369 HIS B N 1
ATOM 7281 C CA . HIS B 1 369 ? 0.182 22.109 3.039 1 90.88 369 HIS B CA 1
ATOM 7282 C C . HIS B 1 369 ? 1.292 23.031 2.549 1 90.88 369 HIS B C 1
ATOM 7284 O O . HIS B 1 369 ? 1.586 23.078 1.353 1 90.88 369 HIS B O 1
ATOM 7290 N N . GLY B 1 370 ? 1.838 23.719 3.535 1 91.25 370 GLY B N 1
ATOM 7291 C CA . GLY B 1 370 ? 2.959 24.578 3.172 1 91.25 370 GLY B CA 1
ATOM 7292 C C . GLY B 1 370 ? 4.133 23.797 2.598 1 91.25 370 GLY B C 1
ATOM 7293 O O . GLY B 1 370 ? 4.73 24.219 1.604 1 91.25 370 GLY B O 1
ATOM 7294 N N . ILE B 1 371 ? 4.434 22.703 3.176 1 92.69 371 ILE B N 1
ATOM 7295 C CA . ILE B 1 371 ? 5.559 21.891 2.73 1 92.69 371 ILE B CA 1
ATOM 7296 C C . ILE B 1 371 ? 5.273 21.328 1.335 1 92.69 371 ILE B C 1
ATOM 7298 O O . ILE B 1 371 ? 6.145 21.359 0.463 1 92.69 371 ILE B O 1
ATOM 7302 N N . ILE B 1 372 ? 4.098 20.859 1.119 1 93.31 372 ILE B N 1
ATOM 7303 C CA . ILE B 1 372 ? 3.732 20.312 -0.18 1 93.31 372 ILE B CA 1
ATOM 7304 C C . ILE B 1 372 ? 3.785 21.406 -1.241 1 93.31 372 ILE B C 1
ATOM 7306 O O . ILE B 1 372 ? 4.262 21.172 -2.355 1 93.31 372 ILE B O 1
ATOM 7310 N N . GLU B 1 373 ? 3.348 22.594 -0.883 1 93.56 373 GLU B N 1
ATOM 7311 C CA . GLU B 1 373 ? 3.359 23.703 -1.824 1 93.56 373 GLU B CA 1
ATOM 7312 C C . GLU B 1 373 ? 4.785 24.109 -2.184 1 93.56 373 GLU B C 1
ATOM 7314 O O . GLU B 1 373 ? 5.066 24.469 -3.328 1 93.56 373 GLU B O 1
ATOM 7319 N N . THR B 1 374 ? 5.598 24.078 -1.25 1 94.19 374 THR B N 1
ATOM 7320 C CA . THR B 1 374 ? 6.98 24.453 -1.511 1 94.19 374 THR B CA 1
ATOM 7321 C C . THR B 1 374 ? 7.664 23.422 -2.404 1 94.19 374 THR B C 1
ATOM 7323 O O . THR B 1 374 ? 8.469 23.781 -3.27 1 94.19 374 THR B O 1
ATOM 7326 N N . ILE B 1 375 ? 7.363 22.203 -2.168 1 94.94 375 ILE B N 1
ATOM 7327 C CA . ILE B 1 375 ? 7.914 21.141 -3.016 1 94.94 375 ILE B CA 1
ATOM 7328 C C . ILE B 1 375 ? 7.352 21.266 -4.43 1 94.94 375 ILE B C 1
ATOM 7330 O O . ILE B 1 375 ? 8.086 21.172 -5.41 1 94.94 375 ILE B O 1
ATOM 7334 N N . ASP B 1 376 ? 6.07 21.516 -4.465 1 94.5 376 ASP B N 1
ATOM 7335 C CA . ASP B 1 376 ? 5.43 21.734 -5.758 1 94.5 376 ASP B CA 1
ATOM 7336 C C . ASP B 1 376 ? 6.133 22.844 -6.531 1 94.5 376 ASP B C 1
ATOM 7338 O O . ASP B 1 376 ? 6.367 22.719 -7.738 1 94.5 376 ASP B O 1
ATOM 7342 N N . ALA B 1 377 ? 6.512 23.906 -5.84 1 96 377 ALA B N 1
ATOM 7343 C CA . ALA B 1 377 ? 7.078 25.109 -6.449 1 96 377 ALA B CA 1
ATOM 7344 C C . ALA B 1 377 ? 8.586 24.969 -6.621 1 96 377 ALA B C 1
ATOM 7346 O O . ALA B 1 377 ? 9.203 25.734 -7.371 1 96 377 ALA B O 1
ATOM 7347 N N . GLY B 1 378 ? 9.18 24.031 -5.938 1 96.69 378 GLY B N 1
ATOM 7348 C CA . GLY B 1 378 ? 10.625 23.875 -5.984 1 96.69 378 GLY B CA 1
ATOM 7349 C C . GLY B 1 378 ? 11.375 24.969 -5.23 1 96.69 378 GLY B C 1
ATOM 7350 O O . GLY B 1 378 ? 12.398 25.469 -5.703 1 96.69 378 GLY B O 1
ATOM 7351 N N . VAL B 1 379 ? 10.859 25.359 -4.07 1 97.69 379 VAL B N 1
ATOM 7352 C CA . VAL B 1 379 ? 11.453 26.406 -3.252 1 97.69 379 VAL B CA 1
ATOM 7353 C C . VAL B 1 379 ? 11.867 25.844 -1.896 1 97.69 379 VAL B C 1
ATOM 7355 O O . VAL B 1 379 ? 11.078 25.172 -1.229 1 97.69 379 VAL B O 1
ATOM 7358 N N . PRO B 1 380 ? 13.094 26.062 -1.436 1 98 380 PRO B N 1
ATOM 7359 C CA . PRO B 1 380 ? 13.508 25.562 -0.119 1 98 380 PRO B CA 1
ATOM 7360 C C . PRO B 1 380 ? 12.852 26.328 1.029 1 98 380 PRO B C 1
ATOM 7362 O O . PRO B 1 380 ? 12.234 27.375 0.809 1 98 380 PRO B O 1
ATOM 7365 N N . ILE B 1 381 ? 13.062 25.781 2.299 1 97.88 381 ILE B N 1
ATOM 7366 C CA . ILE B 1 381 ? 12.297 26.375 3.387 1 97.88 381 ILE B CA 1
ATOM 7367 C C . ILE B 1 381 ? 13.195 26.578 4.605 1 97.88 381 ILE B C 1
ATOM 7369 O O . ILE B 1 381 ? 14.18 25.844 4.781 1 97.88 381 ILE B O 1
ATOM 7373 N N . ILE B 1 382 ? 12.93 27.578 5.32 1 98 382 ILE B N 1
ATOM 7374 C CA . ILE B 1 382 ? 13.312 27.672 6.727 1 98 382 ILE B CA 1
ATOM 7375 C C . ILE B 1 382 ? 12.078 27.516 7.609 1 98 382 ILE B C 1
ATOM 7377 O O . ILE B 1 382 ? 11.117 28.281 7.488 1 98 382 ILE B O 1
ATOM 7381 N N . GLY B 1 383 ? 12.133 26.5 8.398 1 96.06 383 GLY B N 1
ATOM 7382 C CA . GLY B 1 383 ? 10.953 26.203 9.188 1 96.06 383 GLY B CA 1
ATOM 7383 C C . GLY B 1 383 ? 11.109 26.547 10.656 1 96.06 383 GLY B C 1
ATOM 7384 O O . GLY B 1 383 ? 12.172 26.328 11.242 1 96.06 383 GLY B O 1
ATOM 7385 N N . PHE B 1 384 ? 10.055 27.125 11.234 1 93.06 384 PHE B N 1
ATOM 7386 C CA . PHE B 1 384 ? 9.914 27.391 12.656 1 93.06 384 PHE B CA 1
ATOM 7387 C C . PHE B 1 384 ? 8.711 26.641 13.234 1 93.06 384 PHE B C 1
ATOM 7389 O O . PHE B 1 384 ? 7.652 27.234 13.453 1 93.06 384 PHE B O 1
ATOM 7396 N N . PRO B 1 385 ? 8.938 25.312 13.5 1 90.31 385 PRO B N 1
ATOM 7397 C CA . PRO B 1 385 ? 7.801 24.562 14.047 1 90.31 385 PRO B CA 1
ATOM 7398 C C . PRO B 1 385 ? 7.418 25.016 15.453 1 90.31 385 PRO B C 1
ATOM 7400 O O . PRO B 1 385 ? 8.289 25.328 16.266 1 90.31 385 PRO B O 1
ATOM 7403 N N . VAL B 1 386 ? 6.129 25.031 15.719 1 82.88 386 VAL B N 1
ATOM 7404 C CA . VAL B 1 386 ? 5.668 25.5 17.031 1 82.88 386 VAL B CA 1
ATOM 7405 C C . VAL B 1 386 ? 4.684 24.484 17.609 1 82.88 386 VAL B C 1
ATOM 7407 O O . VAL B 1 386 ? 4.484 24.438 18.828 1 82.88 386 VAL B O 1
ATOM 7410 N N . PHE B 1 387 ? 4.059 23.703 16.75 1 78.38 387 PHE B N 1
ATOM 7411 C CA . PHE B 1 387 ? 3.098 22.766 17.312 1 78.38 387 PHE B CA 1
ATOM 7412 C C . PHE B 1 387 ? 2.84 21.609 16.344 1 78.38 387 PHE B C 1
ATOM 7414 O O . PHE B 1 387 ? 3.143 21.703 15.156 1 78.38 387 PHE B O 1
ATOM 7421 N N . GLY B 1 388 ? 2.422 20.484 16.891 1 80.31 388 GLY B N 1
ATOM 7422 C CA . GLY B 1 388 ? 1.853 19.359 16.172 1 80.31 388 GLY B CA 1
ATOM 7423 C C . GLY B 1 388 ? 2.838 18.703 15.227 1 80.31 388 GLY B C 1
ATOM 7424 O O . GLY B 1 388 ? 3.959 18.375 15.625 1 80.31 388 GLY B O 1
ATOM 7425 N N . ASP B 1 389 ? 2.359 18.531 13.969 1 86.12 389 ASP B N 1
ATOM 7426 C CA . ASP B 1 389 ? 3.127 17.766 12.992 1 86.12 389 ASP B CA 1
ATOM 7427 C C . ASP B 1 389 ? 4.199 18.625 12.328 1 86.12 389 ASP B C 1
ATOM 7429 O O . ASP B 1 389 ? 5.023 18.125 11.562 1 86.12 389 ASP B O 1
ATOM 7433 N N . GLN B 1 390 ? 4.281 19.844 12.727 1 89.94 390 GLN B N 1
ATOM 7434 C CA . GLN B 1 390 ? 5.223 20.781 12.109 1 89.94 390 GLN B CA 1
ATOM 7435 C C . GLN B 1 390 ? 6.664 20.359 12.375 1 89.94 390 GLN B C 1
ATOM 7437 O O . GLN B 1 390 ? 7.527 20.5 11.5 1 89.94 390 GLN B O 1
ATOM 7442 N N . PHE B 1 391 ? 6.859 19.859 13.547 1 88.25 391 PHE B N 1
ATOM 7443 C CA . PHE B 1 391 ? 8.211 19.469 13.93 1 88.25 391 PHE B CA 1
ATOM 7444 C C . PHE B 1 391 ? 8.734 18.359 13.023 1 88.25 391 PHE B C 1
ATOM 7446 O O . PHE B 1 391 ? 9.836 18.438 12.492 1 88.25 391 PHE B O 1
ATOM 7453 N N . GLN B 1 392 ? 7.949 17.391 12.898 1 90.44 392 GLN B N 1
ATOM 7454 C CA . GLN B 1 392 ? 8.375 16.266 12.055 1 90.44 392 GLN B CA 1
ATOM 7455 C C . GLN B 1 392 ? 8.477 16.688 10.594 1 90.44 392 GLN B C 1
ATOM 7457 O O . GLN B 1 392 ? 9.375 16.25 9.883 1 90.44 392 GLN B O 1
ATOM 7462 N N . ASN B 1 393 ? 7.621 17.547 10.141 1 92.44 393 ASN B N 1
ATOM 7463 C CA . ASN B 1 393 ? 7.637 18.016 8.766 1 92.44 393 ASN B CA 1
ATOM 7464 C C . ASN B 1 393 ? 8.93 18.75 8.43 1 92.44 393 ASN B C 1
ATOM 7466 O O . ASN B 1 393 ? 9.547 18.5 7.395 1 92.44 393 ASN B O 1
ATOM 7470 N N . ILE B 1 394 ? 9.281 19.594 9.32 1 93.88 394 ILE B N 1
ATOM 7471 C CA . ILE B 1 394 ? 10.469 20.406 9.078 1 93.88 394 ILE B CA 1
ATOM 7472 C C . ILE B 1 394 ? 11.719 19.547 9.234 1 93.88 394 ILE B C 1
ATOM 7474 O O . ILE B 1 394 ? 12.672 19.688 8.461 1 93.88 394 ILE B O 1
ATOM 7478 N N . LYS B 1 395 ? 11.703 18.734 10.18 1 92.88 395 LYS B N 1
ATOM 7479 C CA . LYS B 1 395 ? 12.844 17.844 10.359 1 92.88 395 LYS B CA 1
ATOM 7480 C C . LYS B 1 395 ? 13.07 16.969 9.125 1 92.88 395 LYS B C 1
ATOM 7482 O O . LYS B 1 395 ? 14.203 16.797 8.672 1 92.88 395 LYS B O 1
ATOM 7487 N N . ILE B 1 396 ? 12.047 16.422 8.633 1 91.56 396 ILE B N 1
ATOM 7488 C CA . ILE B 1 396 ? 12.125 15.586 7.438 1 91.56 396 ILE B CA 1
ATOM 7489 C C . ILE B 1 396 ? 12.609 16.422 6.258 1 91.56 396 ILE B C 1
ATOM 7491 O O . ILE B 1 396 ? 13.406 15.953 5.441 1 91.56 396 ILE B O 1
ATOM 7495 N N . SER B 1 397 ? 12.125 17.625 6.172 1 94 397 SER B N 1
ATOM 7496 C CA . SER B 1 397 ? 12.562 18.531 5.113 1 94 397 SER B CA 1
ATOM 7497 C C . SER B 1 397 ? 14.07 18.781 5.199 1 94 397 SER B C 1
ATOM 7499 O O . SER B 1 397 ? 14.75 18.859 4.172 1 94 397 SER B O 1
ATOM 7501 N N . GLU B 1 398 ? 14.508 18.906 6.391 1 95.12 398 GLU B N 1
ATOM 7502 C CA . GLU B 1 398 ? 15.938 19.094 6.594 1 95.12 398 GLU B CA 1
ATOM 7503 C C . GLU B 1 398 ? 16.719 17.844 6.184 1 95.12 398 GLU B C 1
ATOM 7505 O O . GLU B 1 398 ? 17.75 17.953 5.516 1 95.12 398 GLU B O 1
ATOM 7510 N N . GLU B 1 399 ? 16.219 16.719 6.527 1 90.81 399 GLU B N 1
ATOM 7511 C CA . GLU B 1 399 ? 16.859 15.461 6.172 1 90.81 399 GLU B CA 1
ATOM 7512 C C . GLU B 1 399 ? 16.875 15.258 4.66 1 90.81 399 GLU B C 1
ATOM 7514 O O . GLU B 1 399 ? 17.812 14.664 4.117 1 90.81 399 GLU B O 1
ATOM 7519 N N . ASN B 1 400 ? 15.875 15.773 4.012 1 90.19 400 ASN B N 1
ATOM 7520 C CA . ASN B 1 400 ? 15.789 15.68 2.559 1 90.19 400 ASN B CA 1
ATOM 7521 C C . ASN B 1 400 ? 16.688 16.703 1.877 1 90.19 400 ASN B C 1
ATOM 7523 O O . ASN B 1 400 ? 16.828 16.703 0.653 1 90.19 400 ASN B O 1
ATOM 7527 N N . GLY B 1 401 ? 17.234 17.625 2.664 1 94 401 GLY B N 1
ATOM 7528 C CA . GLY B 1 401 ? 18.125 18.656 2.137 1 94 401 GLY B CA 1
ATOM 7529 C C . GLY B 1 401 ? 17.391 19.812 1.499 1 94 401 GLY B C 1
ATOM 7530 O O . GLY B 1 401 ? 17.938 20.531 0.658 1 94 401 GLY B O 1
ATOM 7531 N N . ILE B 1 402 ? 16.109 19.984 1.899 1 95.75 402 ILE B N 1
ATOM 7532 C CA . ILE B 1 402 ? 15.344 21.031 1.219 1 95.75 402 ILE B CA 1
ATOM 7533 C C . ILE B 1 402 ? 15 22.141 2.203 1 95.75 402 ILE B C 1
ATOM 7535 O O . ILE B 1 402 ? 14.328 23.109 1.844 1 95.75 402 ILE B O 1
ATOM 7539 N N . GLY B 1 403 ? 15.453 22 3.414 1 97.19 403 GLY B N 1
ATOM 7540 C CA . GLY B 1 403 ? 15.109 23.031 4.391 1 97.19 403 GLY B CA 1
ATOM 7541 C C . GLY B 1 403 ? 16.031 23.047 5.59 1 97.19 403 GLY B C 1
ATOM 7542 O O . GLY B 1 403 ? 16.922 22.203 5.707 1 97.19 403 GLY B O 1
ATOM 7543 N N . ILE B 1 404 ? 15.867 24.094 6.402 1 98 404 ILE B N 1
ATOM 7544 C CA . ILE B 1 404 ? 16.578 24.281 7.664 1 98 404 ILE B CA 1
ATOM 7545 C C . ILE B 1 404 ? 15.57 24.406 8.805 1 98 404 ILE B C 1
ATOM 7547 O O . ILE B 1 404 ? 14.609 25.156 8.711 1 98 404 ILE B O 1
ATOM 7551 N N . MET B 1 405 ? 15.766 23.578 9.789 1 96.19 405 MET B N 1
ATOM 7552 C CA . MET B 1 405 ? 14.945 23.719 10.984 1 96.19 405 MET B CA 1
ATOM 7553 C C . MET B 1 405 ? 15.523 24.766 11.93 1 96.19 405 MET B C 1
ATOM 7555 O O . MET B 1 405 ? 16.672 24.625 12.383 1 96.19 405 MET B O 1
ATOM 7559 N N . SER B 1 406 ? 14.797 25.781 12.164 1 95.44 406 SER B N 1
ATOM 7560 C CA . SER B 1 406 ? 15.188 26.844 13.094 1 95.44 406 SER B CA 1
ATOM 7561 C C . SER B 1 406 ? 14.32 26.828 14.344 1 95.44 406 SER B C 1
ATOM 7563 O O . SER B 1 406 ? 13.461 25.953 14.508 1 95.44 406 SER B O 1
ATOM 7565 N N . ASN B 1 407 ? 14.68 27.672 15.305 1 92.31 407 ASN B N 1
ATOM 7566 C CA . ASN B 1 407 ? 13.961 27.766 16.578 1 92.31 407 ASN B CA 1
ATOM 7567 C C . ASN B 1 407 ? 13.602 29.203 16.906 1 92.31 407 ASN B C 1
ATOM 7569 O O . ASN B 1 407 ? 14.477 30.016 17.203 1 92.31 407 ASN B O 1
ATOM 7573 N N . ILE B 1 408 ? 12.32 29.453 16.938 1 89.75 408 ILE B N 1
ATOM 7574 C CA . ILE B 1 408 ? 11.828 30.828 17.062 1 89.75 408 ILE B CA 1
ATOM 7575 C C . ILE B 1 408 ? 12.102 31.328 18.484 1 89.75 408 ILE B C 1
ATOM 7577 O O . ILE B 1 408 ? 12.156 32.531 18.719 1 89.75 408 ILE B O 1
ATOM 7581 N N . PHE B 1 409 ? 12.352 30.422 19.391 1 86.31 409 PHE B N 1
ATOM 7582 C CA . PHE B 1 409 ? 12.484 30.812 20.797 1 86.31 409 PHE B CA 1
ATOM 7583 C C . PHE B 1 409 ? 13.945 31.047 21.156 1 86.31 409 PHE B C 1
ATOM 7585 O O . PHE B 1 409 ? 14.25 31.797 22.078 1 86.31 409 PHE B O 1
ATOM 7592 N N . THR B 1 410 ? 14.828 30.422 20.391 1 90.12 410 THR B N 1
ATOM 7593 C CA . THR B 1 410 ? 16.219 30.484 20.812 1 90.12 410 THR B CA 1
ATOM 7594 C C . THR B 1 410 ? 17.078 31.156 19.75 1 90.12 410 THR B C 1
ATOM 7596 O O . THR B 1 410 ? 18.266 31.422 19.969 1 90.12 410 THR B O 1
ATOM 7599 N N . MET B 1 411 ? 16.484 31.5 18.672 1 93.06 411 MET B N 1
ATOM 7600 C CA . MET B 1 411 ? 17.266 32.031 17.578 1 93.06 411 MET B CA 1
ATOM 7601 C C . MET B 1 411 ? 17.859 33.406 17.953 1 93.06 411 MET B C 1
ATOM 7603 O O . MET B 1 411 ? 17.266 34.156 18.719 1 93.06 411 MET B O 1
ATOM 7607 N N . THR B 1 412 ? 19.078 33.656 17.453 1 96.44 412 THR B N 1
ATOM 7608 C CA . THR B 1 412 ? 19.734 34.969 17.5 1 96.44 412 THR B CA 1
ATOM 7609 C C . THR B 1 412 ? 19.859 35.562 16.109 1 96.44 412 THR B C 1
ATOM 7611 O O . THR B 1 412 ? 19.625 34.875 15.109 1 96.44 412 THR B O 1
ATOM 7614 N N . GLU B 1 413 ? 20.125 36.875 16.109 1 97.19 413 GLU B N 1
ATOM 7615 C CA . GLU B 1 413 ? 20.312 37.5 14.805 1 97.19 413 GLU B CA 1
ATOM 7616 C C . GLU B 1 413 ? 21.422 36.844 14.016 1 97.19 413 GLU B C 1
ATOM 7618 O O . GLU B 1 413 ? 21.297 36.656 12.797 1 97.19 413 GLU B O 1
ATOM 7623 N N . GLU B 1 414 ? 22.422 36.406 14.703 1 97.31 414 GLU B N 1
ATOM 7624 C CA . GLU B 1 414 ? 23.578 35.781 14.047 1 97.31 414 GLU B CA 1
ATOM 7625 C C . GLU B 1 414 ? 23.219 34.438 13.469 1 97.31 414 GLU B C 1
ATOM 7627 O O . GLU B 1 414 ? 23.531 34.125 12.312 1 97.31 414 GLU B O 1
ATOM 7632 N N . THR B 1 415 ? 22.609 33.656 14.258 1 96.81 415 THR B N 1
ATOM 7633 C CA . THR B 1 415 ? 22.266 32.312 13.805 1 96.81 415 THR B CA 1
ATOM 7634 C C . THR B 1 415 ? 21.25 32.344 12.672 1 96.81 415 THR B C 1
ATOM 7636 O O . THR B 1 415 ? 21.359 31.594 11.703 1 96.81 415 THR B O 1
ATOM 7639 N N . PHE B 1 416 ? 20.281 33.188 12.844 1 97.56 416 PHE B N 1
ATOM 7640 C CA . PHE B 1 416 ? 19.25 33.312 11.805 1 97.56 416 PHE B CA 1
ATOM 7641 C C . PHE B 1 416 ? 19.844 33.844 10.516 1 97.56 416 PHE B C 1
ATOM 7643 O O . PHE B 1 416 ? 19.516 33.375 9.422 1 97.56 416 PHE B O 1
ATOM 7650 N N . GLU B 1 417 ? 20.703 34.844 10.664 1 97.56 417 GLU B N 1
ATOM 7651 C CA . GLU B 1 417 ? 21.359 35.375 9.484 1 97.56 417 GLU B CA 1
ATOM 7652 C C . GLU B 1 417 ? 22.172 34.312 8.758 1 97.56 417 GLU B C 1
ATOM 7654 O O . GLU B 1 417 ? 22.172 34.25 7.527 1 97.56 417 GLU B O 1
ATOM 7659 N N . LYS B 1 418 ? 22.828 33.5 9.508 1 97.56 418 LYS B N 1
ATOM 7660 C CA . LYS B 1 418 ? 23.625 32.406 8.938 1 97.56 418 LYS B CA 1
ATOM 7661 C C . LYS B 1 418 ? 22.734 31.422 8.195 1 97.56 418 LYS B C 1
ATOM 7663 O O . LYS B 1 418 ? 23.078 30.953 7.113 1 97.56 418 LYS B O 1
ATOM 7668 N N . GLU B 1 419 ? 21.609 31.062 8.766 1 98.06 419 GLU B N 1
ATOM 7669 C CA . GLU B 1 419 ? 20.672 30.125 8.156 1 98.06 419 GLU B CA 1
ATOM 7670 C C . GLU B 1 419 ? 20.125 30.672 6.84 1 98.06 419 GLU B C 1
ATOM 7672 O O . GLU B 1 419 ? 20.047 29.953 5.844 1 98.06 419 GLU B O 1
ATOM 7677 N N . VAL B 1 420 ? 19.781 31.969 6.852 1 97.88 420 VAL B N 1
ATOM 7678 C CA . VAL B 1 420 ? 19.203 32.594 5.672 1 97.88 420 VAL B CA 1
ATOM 7679 C C . VAL B 1 420 ? 20.234 32.656 4.551 1 97.88 420 VAL B C 1
ATOM 7681 O O . VAL B 1 420 ? 19.938 32.312 3.404 1 97.88 420 VAL B O 1
ATOM 7684 N N . LYS B 1 421 ? 21.438 33.031 4.875 1 96.88 421 LYS B N 1
ATOM 7685 C CA . LYS B 1 421 ? 22.5 33.094 3.879 1 96.88 421 LYS B CA 1
ATOM 7686 C C . LYS B 1 421 ? 22.828 31.719 3.32 1 96.88 421 LYS B C 1
ATOM 7688 O O . LYS B 1 421 ? 23.078 31.578 2.121 1 96.88 421 LYS B O 1
ATOM 7693 N N . LEU B 1 422 ? 22.859 30.766 4.188 1 97.75 422 LEU B N 1
ATOM 7694 C CA . LEU B 1 422 ? 23.172 29.406 3.783 1 97.75 422 LEU B CA 1
ATOM 7695 C C . LEU B 1 422 ? 22.156 28.891 2.773 1 97.75 422 LEU B C 1
ATOM 7697 O O . LEU B 1 422 ? 22.531 28.375 1.714 1 97.75 422 LEU B O 1
ATOM 7701 N N . ILE B 1 423 ? 20.891 29.016 3.055 1 97.88 423 ILE B N 1
ATOM 7702 C CA . ILE B 1 423 ? 19.859 28.406 2.234 1 97.88 423 ILE B CA 1
ATOM 7703 C C . ILE B 1 423 ? 19.75 29.141 0.902 1 97.88 423 ILE B C 1
ATOM 7705 O O . ILE B 1 423 ? 19.422 28.547 -0.123 1 97.88 423 ILE B O 1
ATOM 7709 N N . ILE B 1 424 ? 20.062 30.453 0.888 1 96.19 424 ILE B N 1
ATOM 7710 C CA . ILE B 1 424 ? 19.969 31.25 -0.329 1 96.19 424 ILE B CA 1
ATOM 7711 C C . ILE B 1 424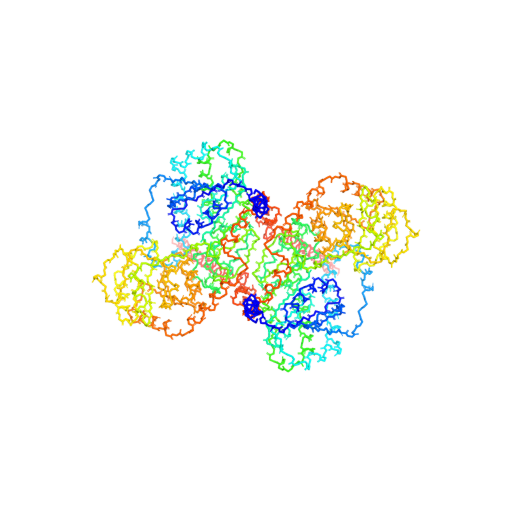 ? 21.172 30.953 -1.231 1 96.19 424 ILE B C 1
ATOM 7713 O O . ILE B 1 424 ? 21.016 30.844 -2.451 1 96.19 424 ILE B O 1
ATOM 7717 N N . ASN B 1 425 ? 22.312 30.641 -0.645 1 95.06 425 ASN B N 1
ATOM 7718 C CA . ASN B 1 425 ? 23.531 30.594 -1.436 1 95.06 425 ASN B CA 1
ATOM 7719 C C . ASN B 1 425 ? 23.953 29.172 -1.733 1 95.06 425 ASN B C 1
ATOM 7721 O O . ASN B 1 425 ? 24.672 28.906 -2.697 1 95.06 425 ASN B O 1
ATOM 7725 N N . ASP B 1 426 ? 23.656 28.266 -0.871 1 96.75 426 ASP B N 1
ATOM 7726 C CA . ASP B 1 426 ? 24.031 26.875 -1.12 1 96.75 426 ASP B CA 1
ATOM 7727 C C . ASP B 1 426 ? 23.094 26.234 -2.143 1 96.75 426 ASP B C 1
ATOM 7729 O O . ASP B 1 426 ? 21.953 25.906 -1.822 1 9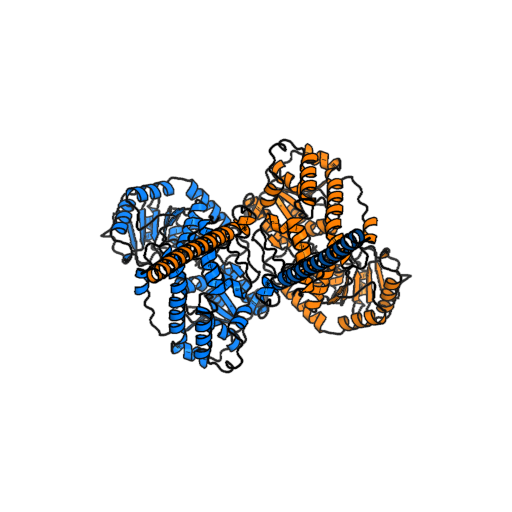6.75 426 ASP B O 1
ATOM 7733 N N . LYS B 1 427 ? 23.562 25.938 -3.205 1 96.06 427 LYS B N 1
ATOM 7734 C CA . LYS B 1 427 ? 22.797 25.453 -4.344 1 96.06 427 LYS B CA 1
ATOM 7735 C C . LYS B 1 427 ? 22.219 24.062 -4.07 1 96.06 427 LYS B C 1
ATOM 7737 O O . LYS B 1 427 ? 21.312 23.609 -4.777 1 96.06 427 LYS B O 1
ATOM 7742 N N . LYS B 1 428 ? 22.75 23.453 -3.09 1 96.88 428 LYS B N 1
ATOM 7743 C CA . LYS B 1 428 ? 22.266 22.109 -2.775 1 96.88 428 LYS B CA 1
ATOM 7744 C C . LYS B 1 428 ? 20.781 22.125 -2.396 1 96.88 428 LYS B C 1
ATOM 7746 O O . LYS B 1 428 ? 20.047 21.203 -2.736 1 96.88 428 LYS B O 1
ATOM 7751 N N . PHE B 1 429 ? 20.375 23.156 -1.705 1 97.5 429 PHE B N 1
ATOM 7752 C CA . PHE B 1 429 ? 18.984 23.25 -1.287 1 97.5 429 PHE B CA 1
ATOM 7753 C C . PHE B 1 429 ? 18.062 23.391 -2.494 1 97.5 429 PHE B C 1
ATOM 7755 O O . PHE B 1 429 ? 17.078 22.672 -2.619 1 97.5 429 PHE B O 1
ATOM 7762 N N . SER B 1 430 ? 18.438 24.297 -3.381 1 96 430 SER B N 1
ATOM 7763 C CA . SER B 1 430 ? 17.625 24.547 -4.566 1 96 430 SER B CA 1
ATOM 7764 C C . SER B 1 430 ? 17.625 23.344 -5.492 1 96 430 SER B C 1
ATOM 7766 O O . SER B 1 430 ? 16.578 23 -6.066 1 96 430 SER B O 1
ATOM 7768 N N . GLU B 1 431 ? 18.703 22.688 -5.605 1 96.06 431 GLU B N 1
ATOM 7769 C CA . GLU B 1 431 ? 18.797 21.5 -6.457 1 96.06 431 GLU B CA 1
ATOM 7770 C C . GLU B 1 431 ? 17.969 20.344 -5.891 1 96.06 431 GLU B C 1
ATOM 7772 O O . GLU B 1 431 ? 17.25 19.672 -6.629 1 96.06 431 GLU B O 1
ATOM 7777 N N . ASN B 1 432 ? 18.047 20.172 -4.625 1 94.62 432 ASN B N 1
ATOM 7778 C CA . ASN B 1 432 ? 17.312 19.094 -3.979 1 94.62 432 ASN B CA 1
ATOM 7779 C C . ASN B 1 432 ? 15.805 19.297 -4.066 1 94.62 432 ASN B C 1
ATOM 7781 O O . ASN B 1 432 ? 15.055 18.359 -4.332 1 94.62 432 ASN B O 1
ATOM 7785 N N . VAL B 1 433 ? 15.383 20.484 -3.836 1 96.31 433 VAL B N 1
ATOM 7786 C CA . VAL B 1 433 ? 13.945 20.719 -3.83 1 96.31 433 VAL B CA 1
ATOM 7787 C C . VAL B 1 433 ? 13.398 20.625 -5.254 1 96.31 433 VAL B C 1
ATOM 7789 O O . VAL B 1 433 ? 12.273 20.172 -5.465 1 96.31 433 VAL B O 1
ATOM 7792 N N . LYS B 1 434 ? 14.156 21.031 -6.188 1 95.25 434 LYS B N 1
ATOM 7793 C CA . LYS B 1 434 ? 13.734 20.891 -7.578 1 95.25 434 LYS B CA 1
ATOM 7794 C C . LYS B 1 434 ? 13.625 19.422 -7.969 1 95.25 434 LYS B C 1
ATOM 7796 O O . LYS B 1 434 ? 12.703 19.031 -8.688 1 95.25 434 LYS B O 1
ATOM 7801 N N . ARG B 1 435 ? 14.562 18.688 -7.516 1 91.75 435 ARG B N 1
ATOM 7802 C CA . ARG B 1 435 ? 14.492 17.25 -7.734 1 91.75 435 ARG B CA 1
ATOM 7803 C C . ARG B 1 435 ? 13.242 16.656 -7.094 1 91.75 435 ARG B C 1
ATOM 7805 O O . ARG B 1 435 ? 12.539 15.867 -7.719 1 91.75 435 ARG B O 1
ATOM 7812 N N . MET B 1 436 ? 12.992 17.062 -5.91 1 91.75 436 MET B N 1
ATOM 7813 C CA . MET B 1 436 ? 11.812 16.562 -5.211 1 91.75 436 MET B CA 1
ATOM 7814 C C . MET B 1 436 ? 10.531 17.031 -5.906 1 91.75 436 MET B C 1
ATOM 7816 O O . MET B 1 436 ? 9.539 16.297 -5.938 1 91.75 436 MET B O 1
ATOM 7820 N N . SER B 1 437 ? 10.586 18.25 -6.391 1 93.94 437 SER B N 1
ATOM 7821 C CA . SER B 1 437 ? 9.461 18.766 -7.156 1 93.94 437 SER B CA 1
ATOM 7822 C C . SER B 1 437 ? 9.18 17.906 -8.383 1 93.94 437 SER B C 1
ATOM 7824 O O . SER B 1 437 ? 8.031 17.562 -8.672 1 93.94 437 SER B O 1
ATOM 7826 N N . SER B 1 438 ? 10.219 17.531 -9.055 1 91.81 438 SER B N 1
ATOM 7827 C CA . SER B 1 438 ? 10.078 16.672 -10.227 1 91.81 438 SER B CA 1
ATOM 7828 C C . SER B 1 438 ? 9.477 15.328 -9.859 1 91.81 438 SER B C 1
ATOM 7830 O O . SER B 1 438 ? 8.617 14.812 -10.578 1 91.81 438 SER B O 1
ATOM 7832 N N . ILE B 1 439 ? 9.914 14.859 -8.812 1 89.88 439 ILE B N 1
ATOM 7833 C CA . ILE B 1 439 ? 9.414 13.57 -8.336 1 89.88 439 ILE B CA 1
ATOM 7834 C C . ILE B 1 439 ? 7.945 13.711 -7.941 1 89.88 439 ILE B C 1
ATOM 7836 O O . ILE B 1 439 ? 7.125 12.852 -8.273 1 89.88 439 ILE B O 1
ATOM 7840 N N . PHE B 1 440 ? 7.676 14.75 -7.246 1 90.88 440 PHE B N 1
ATOM 7841 C CA . PHE B 1 440 ? 6.312 15.016 -6.797 1 90.88 440 PHE B CA 1
ATOM 7842 C C . PHE B 1 440 ? 5.355 15.078 -7.98 1 90.88 440 PHE B C 1
ATOM 7844 O O . PHE B 1 440 ? 4.215 14.625 -7.887 1 90.88 440 PHE B O 1
ATOM 7851 N N . HIS B 1 441 ? 5.809 15.555 -9.078 1 92 441 HIS B N 1
ATOM 7852 C CA . HIS B 1 441 ? 4.949 15.75 -10.25 1 92 441 HIS B CA 1
ATOM 7853 C C . HIS B 1 441 ? 4.941 14.516 -11.141 1 92 441 HIS B C 1
ATOM 7855 O O . HIS B 1 441 ? 4.129 14.414 -12.062 1 92 441 HIS B O 1
ATOM 7861 N N . ASP B 1 442 ? 5.844 13.617 -10.844 1 91.06 442 ASP B N 1
ATOM 7862 C CA . ASP B 1 442 ? 5.906 12.383 -11.625 1 91.06 442 ASP B CA 1
ATOM 7863 C C . ASP B 1 442 ? 4.902 11.352 -11.102 1 91.06 442 ASP B C 1
ATOM 7865 O O . ASP B 1 442 ? 5.285 10.375 -10.453 1 91.06 442 ASP B O 1
ATOM 7869 N N . ARG B 1 443 ? 3.672 11.562 -11.391 1 90.56 443 ARG B N 1
ATOM 7870 C CA . ARG B 1 443 ? 2.58 10.688 -10.961 1 90.56 443 ARG B CA 1
ATOM 7871 C C . ARG B 1 443 ? 1.597 10.445 -12.102 1 90.56 443 ARG B C 1
ATOM 7873 O O . ARG B 1 443 ? 1.422 11.305 -12.969 1 90.56 443 ARG B O 1
ATOM 7880 N N . PRO B 1 444 ? 0.992 9.305 -12.055 1 89.38 444 PRO B N 1
ATOM 7881 C CA . PRO B 1 444 ? 0.08 8.984 -13.156 1 89.38 444 PRO B CA 1
ATOM 7882 C C . PRO B 1 444 ? -1.189 9.836 -13.133 1 89.38 444 PRO B C 1
ATOM 7884 O O . PRO B 1 444 ? -1.766 10.117 -14.188 1 89.38 444 PRO B O 1
ATOM 7887 N N . MET B 1 445 ? -1.689 10.18 -11.938 1 92.62 445 MET B N 1
ATOM 7888 C CA . MET B 1 445 ? -2.896 10.977 -11.75 1 92.62 445 MET B CA 1
ATOM 7889 C C . MET B 1 445 ? -2.668 12.078 -10.719 1 92.62 445 MET B C 1
ATOM 7891 O O . MET B 1 445 ? -1.896 11.898 -9.773 1 92.62 445 MET B O 1
ATOM 7895 N N . SER B 1 446 ? -3.373 13.195 -10.922 1 93.75 446 SER B N 1
ATOM 7896 C CA . SER B 1 446 ? -3.311 14.234 -9.906 1 93.75 446 SER B CA 1
ATOM 7897 C C . SER B 1 446 ? -4.008 13.797 -8.617 1 93.75 446 SER B C 1
ATOM 7899 O O . SER B 1 446 ? -4.766 12.82 -8.617 1 93.75 446 SER B O 1
ATOM 7901 N N . ALA B 1 447 ? -3.713 14.469 -7.59 1 95.25 447 ALA B N 1
ATOM 7902 C CA . ALA B 1 447 ? -4.344 14.164 -6.309 1 95.25 447 ALA B CA 1
ATOM 7903 C C . ALA B 1 447 ? -5.863 14.281 -6.402 1 95.25 447 ALA B C 1
ATOM 7905 O O . ALA B 1 447 ? -6.59 13.422 -5.887 1 95.25 447 ALA B O 1
ATOM 7906 N N . LEU B 1 448 ? -6.301 15.336 -7.051 1 96.5 448 LEU B N 1
ATOM 7907 C CA . LEU B 1 448 ? -7.73 15.578 -7.176 1 96.5 448 LEU B CA 1
ATOM 7908 C C . LEU B 1 448 ? -8.398 14.477 -7.996 1 96.5 448 LEU B C 1
ATOM 7910 O O . LEU B 1 448 ? -9.422 13.93 -7.59 1 96.5 448 LEU B O 1
ATOM 7914 N N . GLU B 1 449 ? -7.801 14.117 -9.102 1 96.25 449 GLU B N 1
ATOM 7915 C CA . GLU B 1 449 ? -8.352 13.055 -9.938 1 96.25 449 GLU B CA 1
ATOM 7916 C C . GLU B 1 449 ? -8.352 11.719 -9.203 1 96.25 449 GLU B C 1
ATOM 7918 O O . GLU B 1 449 ? -9.297 10.938 -9.328 1 96.25 449 GLU B O 1
ATOM 7923 N N . THR B 1 450 ? -7.281 11.484 -8.492 1 96.69 450 THR B N 1
ATOM 7924 C CA . THR B 1 450 ? -7.199 10.266 -7.691 1 96.69 450 THR B CA 1
ATOM 7925 C C . THR B 1 450 ? -8.328 10.211 -6.672 1 96.69 450 THR B C 1
ATOM 7927 O O . THR B 1 450 ? -9.016 9.195 -6.543 1 96.69 450 THR B O 1
ATOM 7930 N N . ALA B 1 451 ? -8.516 11.305 -5.973 1 97.94 451 ALA B N 1
ATOM 7931 C CA . ALA B 1 451 ? -9.562 11.367 -4.957 1 97.94 451 ALA B CA 1
ATOM 7932 C C . ALA B 1 451 ? -10.938 11.148 -5.57 1 97.94 451 ALA B C 1
ATOM 7934 O O . ALA B 1 451 ? -11.734 10.352 -5.062 1 97.94 451 ALA B O 1
ATOM 7935 N N . VAL B 1 452 ? -11.227 11.828 -6.66 1 97.5 452 VAL B N 1
ATOM 7936 C CA . VAL B 1 452 ? -12.523 11.719 -7.32 1 97.5 452 VAL B CA 1
ATOM 7937 C C . VAL B 1 452 ? -12.75 10.281 -7.785 1 97.5 452 VAL B C 1
ATOM 7939 O O . VAL B 1 452 ? -13.828 9.719 -7.586 1 97.5 452 VAL B O 1
ATOM 7942 N N . TYR B 1 453 ? -11.758 9.711 -8.391 1 96.44 453 TYR B N 1
ATOM 7943 C CA . TYR B 1 453 ? -11.859 8.336 -8.867 1 96.44 453 TYR B CA 1
ATOM 7944 C C . TYR B 1 453 ? -12.273 7.395 -7.742 1 96.44 453 TYR B C 1
ATOM 7946 O O . TYR B 1 453 ? -13.195 6.594 -7.898 1 96.44 453 TYR B O 1
ATOM 7954 N N . TRP B 1 454 ? -11.617 7.473 -6.629 1 95.88 454 TRP B N 1
ATOM 7955 C CA . TRP B 1 454 ? -11.836 6.512 -5.551 1 95.88 454 TRP B CA 1
ATOM 7956 C C . TRP B 1 454 ? -13.164 6.773 -4.848 1 95.88 454 TRP B C 1
ATOM 7958 O O . TRP B 1 454 ? -13.828 5.84 -4.391 1 95.88 454 TRP B O 1
ATOM 7968 N N . VAL B 1 455 ? -13.523 8.062 -4.742 1 97.56 455 VAL B N 1
ATOM 7969 C CA . VAL B 1 455 ? -14.852 8.367 -4.207 1 97.56 455 VAL B CA 1
ATOM 7970 C C . VAL B 1 455 ? -15.922 7.719 -5.082 1 97.56 455 VAL B C 1
ATOM 7972 O O . VAL B 1 455 ? -16.812 7.023 -4.578 1 97.56 455 VAL B O 1
ATOM 7975 N N . GLU B 1 456 ? -15.836 7.914 -6.344 1 96.62 456 GLU B N 1
ATOM 7976 C CA . GLU B 1 456 ? -16.797 7.336 -7.277 1 96.62 456 GLU B CA 1
ATOM 7977 C C . GLU B 1 456 ? -16.703 5.812 -7.293 1 96.62 456 GLU B C 1
ATOM 7979 O O . GLU B 1 456 ? -17.703 5.125 -7.496 1 96.62 456 GLU B O 1
ATOM 7984 N N . TYR B 1 457 ? -15.484 5.312 -7.129 1 94.38 457 TYR B N 1
ATOM 7985 C CA . TYR B 1 457 ? -15.289 3.869 -7.043 1 94.38 457 TYR B CA 1
ATOM 7986 C C . TYR B 1 457 ? -16.125 3.273 -5.914 1 94.38 457 TYR B C 1
ATOM 7988 O O . TYR B 1 457 ? -16.766 2.238 -6.09 1 94.38 457 TYR B O 1
ATOM 7996 N N . VAL B 1 458 ? -16.078 3.896 -4.723 1 95.31 458 VAL B N 1
ATOM 7997 C CA . VAL B 1 458 ? -16.844 3.428 -3.562 1 95.31 458 VAL B CA 1
ATOM 7998 C C . VAL B 1 458 ? -18.328 3.484 -3.859 1 95.31 458 VAL B C 1
ATOM 8000 O O . VAL B 1 458 ? -19.078 2.576 -3.488 1 95.31 458 VAL B O 1
ATOM 8003 N N . ILE B 1 459 ? -18.75 4.531 -4.559 1 95.25 459 ILE B N 1
ATOM 8004 C CA . ILE B 1 459 ? -20.156 4.68 -4.906 1 95.25 459 ILE B CA 1
ATOM 8005 C C . ILE B 1 459 ? -20.562 3.586 -5.895 1 95.25 459 ILE B C 1
ATOM 8007 O O . ILE B 1 459 ? -21.547 2.869 -5.668 1 95.25 459 ILE B O 1
ATOM 8011 N N . ARG B 1 460 ? -19.766 3.387 -6.941 1 91.81 460 ARG B N 1
ATOM 8012 C CA . ARG B 1 460 ? -20.094 2.434 -8 1 91.81 460 ARG B CA 1
ATOM 8013 C C . ARG B 1 460 ? -20.094 1.005 -7.469 1 91.81 460 ARG B C 1
ATOM 8015 O O . ARG B 1 460 ? -20.875 0.168 -7.926 1 91.81 460 ARG B O 1
ATOM 8022 N N . ASN B 1 461 ? -19.25 0.779 -6.484 1 90.62 461 ASN B N 1
ATOM 8023 C CA . ASN B 1 461 ? -19.094 -0.585 -5.992 1 90.62 461 ASN B CA 1
ATOM 8024 C C . ASN B 1 461 ? -19.734 -0.762 -4.621 1 90.62 461 ASN B C 1
ATOM 8026 O O . ASN B 1 461 ? -19.422 -1.709 -3.9 1 90.62 461 ASN B O 1
ATOM 8030 N N . LYS B 1 462 ? -20.562 0.134 -4.227 1 89.69 462 LYS B N 1
ATOM 8031 C CA . LYS B 1 462 ? -21.406 0.044 -3.043 1 89.69 462 LYS B CA 1
ATOM 8032 C C . LYS B 1 462 ? -20.578 -0.252 -1.794 1 89.69 462 LYS B C 1
ATOM 8034 O O . LYS B 1 462 ? -20.875 -1.203 -1.063 1 89.69 462 LYS B O 1
ATOM 8039 N N . GLY B 1 463 ? -19.531 0.519 -1.665 1 89.12 463 GLY B N 1
ATOM 8040 C CA . GLY B 1 463 ? -18.688 0.427 -0.481 1 89.12 463 GLY B CA 1
ATOM 8041 C C . GLY B 1 463 ? -17.391 -0.323 -0.726 1 89.12 463 GLY B C 1
ATOM 8042 O O . GLY B 1 463 ? -16.391 -0.066 -0.063 1 89.12 463 GLY B O 1
ATOM 8043 N N . ALA B 1 464 ? -17.453 -1.327 -1.606 1 79.38 464 ALA B N 1
ATOM 8044 C CA . ALA B 1 464 ? -16.281 -2.078 -2.051 1 79.38 464 ALA B CA 1
ATOM 8045 C C . ALA B 1 464 ? -15.617 -2.811 -0.884 1 79.38 464 ALA B C 1
ATOM 8047 O O . ALA B 1 464 ? -14.398 -2.955 -0.843 1 79.38 464 ALA B O 1
ATOM 8048 N N . HIS B 1 465 ? -16.328 -3.211 0.121 1 75.88 465 HIS B N 1
ATOM 8049 C CA . HIS B 1 465 ? -15.766 -3.824 1.316 1 75.88 465 HIS B CA 1
ATOM 8050 C C . HIS B 1 465 ? -15.07 -5.141 0.983 1 75.88 465 HIS B C 1
ATOM 8052 O O . HIS B 1 465 ? -14.055 -5.484 1.595 1 75.88 465 HIS B O 1
ATOM 8058 N N . HIS B 1 466 ? -15.531 -5.707 0.025 1 66.56 466 HIS B N 1
ATOM 8059 C CA . HIS B 1 466 ? -15 -7.02 -0.325 1 66.56 466 HIS B CA 1
ATOM 8060 C C . HIS B 1 466 ? -13.586 -6.906 -0.886 1 66.56 466 HIS B C 1
ATOM 8062 O O . HIS B 1 466 ? -12.836 -7.887 -0.892 1 66.56 466 HIS B O 1
ATOM 8068 N N . ILE B 1 467 ? -13.258 -5.711 -1.212 1 66.12 467 ILE B N 1
ATOM 8069 C CA . ILE B 1 467 ? -11.992 -5.602 -1.931 1 66.12 467 ILE B CA 1
ATOM 8070 C C . ILE B 1 467 ? -11 -4.785 -1.105 1 66.12 467 ILE B C 1
ATOM 8072 O O . ILE B 1 467 ? -9.82 -5.129 -1.03 1 66.12 467 ILE B O 1
ATOM 8076 N N . LEU B 1 468 ? -11.5 -3.965 -0.397 1 76.06 468 LEU B N 1
ATOM 8077 C CA . LEU B 1 468 ? -10.609 -2.99 0.22 1 76.06 468 LEU B CA 1
ATOM 8078 C C . LEU B 1 468 ? -10.344 -3.346 1.68 1 76.06 468 LEU B C 1
ATOM 8080 O O . LEU B 1 468 ? -9.375 -2.865 2.273 1 76.06 468 LEU B O 1
ATOM 8084 N N . ARG B 1 469 ? -11.125 -4.34 2.115 1 81.44 469 ARG B N 1
ATOM 8085 C CA . ARG B 1 469 ? -11.039 -4.633 3.543 1 81.44 469 ARG B CA 1
ATOM 8086 C C . ARG B 1 469 ? -10.18 -5.871 3.797 1 81.44 469 ARG B C 1
ATOM 8088 O O . ARG B 1 469 ? -10.438 -6.938 3.234 1 81.44 469 ARG B O 1
ATOM 8095 N N . SER B 1 470 ? -9.148 -5.723 4.641 1 81.56 470 SER B N 1
ATOM 8096 C CA . SER B 1 470 ? -8.297 -6.844 5.035 1 81.56 470 SER B CA 1
ATOM 8097 C C . SER B 1 470 ? -9.039 -7.797 5.969 1 81.56 470 SER B C 1
ATOM 8099 O O . SER B 1 470 ? -9.859 -7.363 6.781 1 81.56 470 SER B O 1
ATOM 8101 N N . ALA B 1 471 ? -8.727 -9.078 5.844 1 80.81 471 ALA B N 1
ATOM 8102 C CA . ALA B 1 471 ? -9.328 -10.086 6.715 1 80.81 471 ALA B CA 1
ATOM 8103 C C . ALA B 1 471 ? -8.898 -9.875 8.164 1 80.81 471 ALA B C 1
ATOM 8105 O O . ALA B 1 471 ? -9.602 -10.297 9.094 1 80.81 471 ALA B O 1
ATOM 8106 N N . ALA B 1 472 ? -7.848 -9.164 8.312 1 85.25 472 ALA B N 1
ATOM 8107 C CA . ALA B 1 472 ? -7.297 -8.953 9.648 1 85.25 472 ALA B CA 1
ATOM 8108 C C . ALA B 1 472 ? -8.219 -8.07 10.484 1 85.25 472 ALA B C 1
ATOM 8110 O O . ALA B 1 472 ? -8.125 -8.062 11.711 1 85.25 472 ALA B O 1
ATOM 8111 N N . VAL B 1 473 ? -9.07 -7.363 9.852 1 88.06 473 VAL B N 1
ATOM 8112 C CA . VAL B 1 473 ? -9.945 -6.426 10.547 1 88.06 473 VAL B CA 1
ATOM 8113 C C . VAL B 1 473 ? -10.898 -7.191 11.461 1 88.06 473 VAL B C 1
ATOM 8115 O O . VAL B 1 473 ? -11.312 -6.676 12.5 1 88.06 473 VAL B O 1
ATOM 8118 N N . ASP B 1 474 ? -11.148 -8.461 11.141 1 86.5 474 ASP B N 1
ATOM 8119 C CA . ASP B 1 474 ? -12.117 -9.25 11.891 1 86.5 474 ASP B CA 1
ATOM 8120 C C . ASP B 1 474 ? -11.438 -10.039 13.008 1 86.5 474 ASP B C 1
ATOM 8122 O O . ASP B 1 474 ? -12.102 -10.695 13.812 1 86.5 474 ASP B O 1
ATOM 8126 N N . PHE B 1 475 ? -10.156 -9.961 13.078 1 88.38 475 PHE B N 1
ATOM 8127 C CA . PHE B 1 475 ? -9.422 -10.68 14.109 1 88.38 475 PHE B CA 1
ATOM 8128 C C . PHE B 1 475 ? -9.523 -9.953 15.445 1 88.38 475 PHE B C 1
ATOM 8130 O O . PHE B 1 475 ? -9.547 -8.727 15.492 1 88.38 475 PHE B O 1
ATOM 8137 N N . THR B 1 476 ? -9.594 -10.781 16.453 1 86.75 476 THR B N 1
ATOM 8138 C CA . THR B 1 476 ? -9.375 -10.219 17.781 1 86.75 476 THR B CA 1
ATOM 8139 C C . THR B 1 476 ? -7.902 -9.867 17.969 1 86.75 476 THR B C 1
ATOM 8141 O O . THR B 1 476 ? -7.047 -10.289 17.203 1 86.75 476 THR B O 1
ATOM 8144 N N . TRP B 1 477 ? -7.707 -9.078 19.016 1 83.06 477 TRP B N 1
ATOM 8145 C CA . TRP B 1 477 ? -6.344 -8.625 19.266 1 83.06 477 TRP B CA 1
ATOM 8146 C C . TRP B 1 477 ? -5.41 -9.805 19.516 1 83.06 477 TRP B C 1
ATOM 8148 O O . TRP B 1 477 ? -4.27 -9.812 19.047 1 83.06 477 TRP B O 1
ATOM 8158 N N . TYR B 1 478 ? -5.863 -10.781 20.25 1 87.94 478 TYR B N 1
ATOM 8159 C CA . TYR B 1 478 ? -4.98 -11.898 20.562 1 87.94 478 TYR B CA 1
ATOM 8160 C C . TYR B 1 478 ? -4.773 -12.797 19.344 1 87.94 478 TYR B C 1
ATOM 8162 O O . TYR B 1 478 ? -3.762 -13.492 19.25 1 87.94 478 TYR B O 1
ATOM 8170 N N . GLN B 1 479 ? -5.699 -12.766 18.344 1 90.56 479 GLN B N 1
ATOM 8171 C CA . GLN B 1 479 ? -5.5 -13.469 17.078 1 90.56 479 GLN B CA 1
ATOM 8172 C C . GLN B 1 479 ? -4.512 -12.734 16.188 1 90.56 479 GLN B C 1
ATOM 8174 O O . GLN B 1 479 ? -3.639 -13.352 15.578 1 90.56 479 GLN B O 1
ATOM 8179 N N . TYR B 1 480 ? -4.688 -11.445 16.188 1 86.75 480 TYR B N 1
ATOM 8180 C CA . TYR B 1 480 ? -3.842 -10.625 15.336 1 86.75 480 TYR B CA 1
ATOM 8181 C C . TYR B 1 480 ? -2.377 -10.742 15.734 1 86.75 480 TYR B C 1
ATOM 8183 O O . TYR B 1 480 ? -1.497 -10.836 14.875 1 86.75 480 TYR B O 1
ATOM 8191 N N . TYR B 1 481 ? -2.117 -10.844 17 1 85.5 481 TYR B N 1
ATOM 8192 C CA . TYR B 1 481 ? -0.739 -10.906 17.469 1 85.5 481 TYR B CA 1
ATOM 8193 C C . TYR B 1 481 ? -0.302 -12.352 17.688 1 85.5 481 TYR B C 1
ATOM 8195 O O . TYR B 1 481 ? 0.763 -12.602 18.266 1 85.5 481 TYR B O 1
ATOM 8203 N N . LEU B 1 482 ? -1.076 -13.32 17.375 1 93.19 482 LEU B N 1
ATOM 8204 C CA . LEU B 1 482 ? -0.788 -14.75 17.422 1 93.19 482 LEU B CA 1
ATOM 8205 C C . LEU B 1 482 ? -0.55 -15.211 18.859 1 93.19 482 LEU B C 1
ATOM 8207 O O . LEU B 1 482 ? 0.243 -16.125 19.094 1 93.19 482 LEU B O 1
ATOM 8211 N N . LEU B 1 483 ? -1.199 -14.508 19.75 1 91.19 483 LEU B N 1
ATOM 8212 C CA . LEU B 1 483 ? -1.019 -14.891 21.156 1 91.19 483 LEU B CA 1
ATOM 8213 C C . LEU B 1 483 ? -1.661 -16.25 21.438 1 91.19 483 LEU B C 1
ATOM 8215 O O . LEU B 1 483 ? -1.175 -17 22.281 1 91.19 483 LEU B O 1
ATOM 8219 N N . ASP B 1 484 ? -2.795 -16.484 20.766 1 93.88 484 ASP B N 1
ATOM 8220 C CA . ASP B 1 484 ? -3.428 -17.797 20.906 1 93.88 484 ASP B CA 1
ATOM 8221 C C . ASP B 1 484 ? -2.508 -18.906 20.391 1 93.88 484 ASP B C 1
ATOM 8223 O O . ASP B 1 484 ? -2.355 -19.938 21.047 1 93.88 484 ASP B O 1
ATOM 8227 N N . VAL B 1 485 ? -1.843 -18.656 19.266 1 93.88 485 VAL B N 1
ATOM 8228 C CA . VAL B 1 485 ? -0.911 -19.625 18.688 1 93.88 485 VAL B CA 1
ATOM 8229 C C . VAL B 1 485 ? 0.295 -19.781 19.609 1 93.88 485 VAL B C 1
ATOM 8231 O O . VAL B 1 485 ? 0.729 -20.906 19.891 1 93.88 485 VAL B O 1
ATOM 8234 N N . ILE B 1 486 ? 0.815 -18.703 20.156 1 93.69 486 ILE B N 1
ATOM 8235 C CA . ILE B 1 486 ? 1.963 -18.719 21.047 1 93.69 486 ILE B CA 1
ATOM 8236 C C . ILE B 1 486 ? 1.598 -19.453 22.344 1 93.69 486 ILE B C 1
ATOM 8238 O O . ILE B 1 486 ? 2.361 -20.297 22.812 1 93.69 486 ILE B O 1
ATOM 8242 N N . ALA B 1 487 ? 0.427 -19.141 22.828 1 93.44 487 ALA B N 1
ATOM 8243 C CA . ALA B 1 487 ? -0.039 -19.828 24.031 1 93.44 487 ALA B CA 1
ATOM 8244 C C . ALA B 1 487 ? -0.134 -21.328 23.812 1 93.44 487 ALA B C 1
ATOM 8246 O O . ALA B 1 487 ? 0.264 -22.109 24.688 1 93.44 487 ALA B O 1
ATOM 8247 N N . PHE B 1 488 ? -0.763 -21.766 22.719 1 94.44 488 PHE B N 1
ATOM 8248 C CA . PHE B 1 488 ? -0.894 -23.172 22.375 1 94.44 488 PHE B CA 1
ATOM 8249 C C . PHE B 1 488 ? 0.472 -23.844 22.328 1 94.44 488 PHE B C 1
ATOM 8251 O O . PHE B 1 488 ? 0.651 -24.938 22.859 1 94.44 488 PHE B O 1
ATOM 8258 N N . LEU B 1 489 ? 1.505 -23.141 21.719 1 93.25 489 LEU B N 1
ATOM 8259 C CA . LEU B 1 489 ? 2.854 -23.672 21.609 1 93.25 489 LEU B CA 1
ATOM 8260 C C . LEU B 1 489 ? 3.521 -23.781 22.969 1 93.25 489 LEU B C 1
ATOM 8262 O O . LEU B 1 489 ? 4.227 -24.75 23.25 1 93.25 489 LEU B O 1
ATOM 8266 N N . ILE B 1 490 ? 3.346 -22.797 23.812 1 94.44 490 ILE B N 1
ATOM 8267 C CA . ILE B 1 490 ? 3.904 -22.797 25.156 1 94.44 490 ILE B CA 1
ATOM 8268 C C . ILE B 1 490 ? 3.322 -23.969 25.953 1 94.44 490 ILE B C 1
ATOM 8270 O O . ILE B 1 490 ? 4.047 -24.672 26.656 1 94.44 490 ILE B O 1
ATOM 8274 N N . ILE B 1 491 ? 2.047 -24.156 25.844 1 95.19 491 ILE B N 1
ATOM 8275 C CA . ILE B 1 491 ? 1.381 -25.25 26.531 1 95.19 491 ILE B CA 1
ATOM 8276 C C . ILE B 1 491 ? 1.974 -26.578 26.078 1 95.19 491 ILE B C 1
ATOM 8278 O O . ILE B 1 491 ? 2.227 -27.469 26.906 1 95.19 491 ILE B O 1
ATOM 8282 N N . ILE B 1 492 ? 2.176 -26.734 24.797 1 94.31 492 ILE B N 1
ATOM 8283 C CA . ILE B 1 492 ? 2.758 -27.953 24.25 1 94.31 492 ILE B CA 1
ATOM 8284 C C . ILE B 1 492 ? 4.156 -28.156 24.828 1 94.31 492 ILE B C 1
ATOM 8286 O O . ILE B 1 492 ? 4.508 -29.266 25.234 1 94.31 492 ILE B O 1
ATOM 8290 N N . VAL B 1 493 ? 4.941 -27.109 24.859 1 94 493 VAL B N 1
ATOM 8291 C CA . VAL B 1 493 ? 6.305 -27.203 25.375 1 94 493 VAL B CA 1
ATOM 8292 C C . VAL B 1 493 ? 6.277 -27.547 26.859 1 94 493 VAL B C 1
ATOM 8294 O O . VAL B 1 493 ? 7.043 -28.406 27.312 1 94 493 VAL B O 1
ATOM 8297 N N . LEU B 1 494 ? 5.426 -26.906 27.562 1 95.06 494 LEU B N 1
ATOM 8298 C CA . LEU B 1 494 ? 5.297 -27.203 28.984 1 95.06 494 LEU B CA 1
ATOM 8299 C C . LEU B 1 494 ? 4.883 -28.641 29.219 1 95.06 494 LEU B C 1
ATOM 8301 O O . LEU B 1 494 ? 5.363 -29.297 30.141 1 95.06 494 LEU B O 1
ATOM 8305 N N . PHE B 1 495 ? 4.012 -29.109 28.453 1 95.38 495 PHE B N 1
ATOM 8306 C CA . PHE B 1 495 ? 3.564 -30.5 28.547 1 95.38 495 PHE B CA 1
ATOM 8307 C C . PHE B 1 495 ? 4.719 -31.453 28.297 1 95.38 495 PHE B C 1
ATOM 8309 O O . PHE B 1 495 ? 4.875 -32.438 29.016 1 95.38 495 PHE B O 1
ATOM 8316 N N . ILE B 1 496 ? 5.469 -31.172 27.312 1 95.25 496 ILE B N 1
ATOM 8317 C CA . ILE B 1 496 ? 6.629 -31.984 26.984 1 95.25 496 ILE B CA 1
ATOM 8318 C C . ILE B 1 496 ? 7.625 -31.969 28.141 1 95.25 496 ILE B C 1
ATOM 8320 O O . ILE B 1 496 ? 8.164 -33 28.531 1 95.25 496 ILE B O 1
ATOM 8324 N N . VAL B 1 497 ? 7.863 -30.797 28.625 1 95.25 497 VAL B N 1
ATOM 8325 C CA . VAL B 1 497 ? 8.781 -30.641 29.75 1 95.25 497 VAL B CA 1
ATOM 8326 C C . VAL B 1 497 ? 8.266 -31.438 30.953 1 95.25 497 VAL B C 1
ATOM 8328 O O . VAL B 1 497 ? 9.039 -32.094 31.641 1 95.25 497 VAL B O 1
ATOM 8331 N N . CYS B 1 498 ? 7.008 -31.375 31.219 1 95.38 498 CYS B N 1
ATOM 8332 C CA . CYS B 1 498 ? 6.395 -32.125 32.312 1 95.38 498 CYS B CA 1
ATOM 8333 C C . CYS B 1 498 ? 6.578 -33.625 32.094 1 95.38 498 CYS B C 1
ATOM 8335 O O . CYS B 1 498 ? 6.887 -34.344 33.062 1 95.38 498 CYS B O 1
ATOM 8337 N N . ILE B 1 499 ? 6.387 -34.062 30.938 1 95.75 499 ILE B N 1
ATOM 8338 C CA . ILE B 1 499 ? 6.555 -35.469 30.625 1 95.75 499 ILE B CA 1
ATOM 8339 C C . ILE B 1 499 ? 8 -35.906 30.875 1 95.75 499 ILE B C 1
ATOM 8341 O O . ILE B 1 499 ? 8.25 -36.938 31.5 1 95.75 499 ILE B O 1
ATOM 8345 N N . PHE B 1 500 ? 8.828 -35.094 30.375 1 94.94 500 PHE B N 1
ATOM 8346 C CA . PHE B 1 500 ? 10.242 -35.375 30.578 1 94.94 500 PHE B CA 1
ATOM 8347 C C . PHE B 1 500 ? 10.57 -35.375 32.062 1 94.94 500 PHE B C 1
ATOM 8349 O O . PHE B 1 500 ? 11.367 -36.188 32.531 1 94.94 500 PHE B O 1
ATOM 8356 N N . TYR B 1 501 ? 10.008 -34.469 32.781 1 94.69 501 TYR B N 1
ATOM 8357 C CA . TYR B 1 501 ? 10.211 -34.406 34.219 1 94.69 501 TYR B CA 1
ATOM 8358 C C . TYR B 1 501 ? 9.727 -35.688 34.906 1 94.69 501 TYR B C 1
ATOM 8360 O O . TYR B 1 501 ? 10.438 -36.25 35.719 1 94.69 501 TYR B O 1
ATOM 8368 N N . PHE B 1 502 ? 8.609 -36.156 34.562 1 94.75 502 PHE B N 1
ATOM 8369 C CA . PHE B 1 502 ? 8.031 -37.344 35.188 1 94.75 502 PHE B CA 1
ATOM 8370 C C . PHE B 1 502 ? 8.797 -38.594 34.781 1 94.75 502 PHE B C 1
ATOM 8372 O O . PHE B 1 502 ? 8.969 -39.531 35.594 1 94.75 502 PHE B O 1
ATOM 8379 N N . ILE B 1 503 ? 9.211 -38.594 33.531 1 95.56 503 ILE B N 1
ATOM 8380 C CA . ILE B 1 503 ? 10.008 -39.719 33.062 1 95.56 503 ILE B CA 1
ATOM 8381 C C . ILE B 1 503 ? 11.32 -39.781 33.844 1 95.56 503 ILE B C 1
ATOM 8383 O O . ILE B 1 503 ? 11.727 -40.844 34.312 1 95.56 503 ILE B O 1
ATOM 8387 N N . THR B 1 504 ? 11.945 -38.688 33.938 1 95.12 504 THR B N 1
ATOM 8388 C CA . THR B 1 504 ? 13.203 -38.594 34.688 1 95.12 504 THR B CA 1
ATOM 8389 C C . THR B 1 504 ? 13.008 -38.969 36.156 1 95.12 504 THR B C 1
ATOM 8391 O O . THR B 1 504 ? 13.828 -39.688 36.75 1 95.12 504 THR B O 1
ATOM 8394 N N . LYS B 1 505 ? 11.922 -38.469 36.656 1 94.69 505 LYS B N 1
ATOM 8395 C CA . LYS B 1 505 ? 11.594 -38.781 38.062 1 94.69 505 LYS B CA 1
ATOM 8396 C C . LYS B 1 505 ? 11.359 -40.281 38.25 1 94.69 505 LYS B C 1
ATOM 8398 O O . LYS B 1 505 ? 11.805 -40.875 39.219 1 94.69 505 LYS B O 1
ATOM 8403 N N . ARG B 1 506 ? 10.734 -40.875 37.375 1 94 506 ARG B N 1
ATOM 8404 C CA . ARG B 1 506 ? 10.469 -42.312 37.406 1 94 506 ARG B CA 1
ATOM 8405 C C . ARG B 1 506 ? 11.758 -43.125 37.25 1 94 506 ARG B C 1
ATOM 8407 O O . ARG B 1 506 ? 11.953 -44.125 37.938 1 94 506 ARG B O 1
ATOM 8414 N N . ILE B 1 507 ? 12.562 -42.656 36.406 1 94.44 507 ILE B N 1
ATOM 8415 C CA . ILE B 1 507 ? 13.836 -43.312 36.188 1 94.44 507 ILE B CA 1
ATOM 8416 C C . ILE B 1 507 ? 14.703 -43.219 37.438 1 94.44 507 ILE B C 1
ATOM 8418 O O . ILE B 1 507 ? 15.305 -44.188 37.844 1 94.44 507 ILE B O 1
ATOM 8422 N N . LEU B 1 508 ? 14.711 -42.031 38.031 1 93.62 508 LEU B N 1
ATOM 8423 C CA . LEU B 1 508 ? 15.5 -41.812 39.219 1 93.62 508 LEU B CA 1
ATOM 8424 C C . LEU B 1 508 ? 14.969 -42.656 40.375 1 93.62 508 LEU B C 1
ATOM 8426 O O . LEU B 1 508 ? 15.75 -43.219 41.188 1 93.62 508 LEU B O 1
ATOM 8430 N N . ARG B 1 509 ? 13.711 -42.781 40.469 1 93.44 509 ARG B N 1
ATOM 8431 C CA . ARG B 1 509 ? 13.094 -43.594 41.5 1 93.44 509 ARG B CA 1
ATOM 8432 C C . ARG B 1 509 ? 13.43 -45.094 41.344 1 93.44 509 ARG B C 1
ATOM 8434 O O . ARG B 1 509 ? 13.711 -45.781 42.312 1 93.44 509 ARG B O 1
ATOM 8441 N N . GLN B 1 510 ? 13.469 -45.5 40.125 1 93.19 510 GLN B N 1
ATOM 8442 C CA . GLN B 1 510 ? 13.805 -46.906 39.812 1 93.19 510 GLN B CA 1
ATOM 8443 C C . GLN B 1 510 ? 15.281 -47.188 40.094 1 93.19 510 GLN B C 1
ATOM 8445 O O . GLN B 1 510 ? 15.633 -48.25 40.625 1 93.19 510 GLN B O 1
ATOM 8450 N N . MET B 1 511 ? 16.031 -46.219 39.781 1 92.44 511 MET B N 1
ATOM 8451 C CA . MET B 1 511 ? 17.453 -46.344 40.062 1 92.44 511 MET B CA 1
ATOM 8452 C C . MET B 1 511 ? 17.734 -46.375 41.562 1 92.44 511 MET B C 1
ATOM 8454 O O . MET B 1 511 ? 18.562 -47.156 42.031 1 92.44 511 MET B O 1
ATOM 8458 N N . PHE B 1 512 ? 17.094 -45.531 42.219 1 91.12 512 PHE B N 1
ATOM 8459 C CA . PHE B 1 512 ? 17.234 -45.469 43.688 1 91.12 512 PHE B CA 1
ATOM 8460 C C . PHE B 1 512 ? 16.797 -46.781 44.312 1 91.12 512 PHE B C 1
ATOM 8462 O O . PHE B 1 512 ? 17.453 -47.312 45.219 1 91.12 512 PHE B O 1
ATOM 8469 N N . ASN B 1 513 ? 15.773 -47.406 43.812 1 91.06 513 ASN B N 1
ATOM 8470 C CA . ASN B 1 513 ? 15.273 -48.688 44.312 1 91.06 513 ASN B CA 1
ATOM 8471 C C . ASN B 1 513 ? 16.219 -49.844 44 1 91.06 513 ASN B C 1
ATOM 8473 O O . ASN B 1 513 ? 16.406 -50.75 44.812 1 91.06 513 ASN B O 1
ATOM 8477 N N . LEU B 1 514 ? 16.797 -49.75 42.938 1 89.25 514 LEU B N 1
ATOM 8478 C CA . LEU B 1 514 ? 17.75 -50.781 42.5 1 89.25 514 LEU B CA 1
ATOM 8479 C C . LEU B 1 514 ? 19.016 -50.75 43.375 1 89.25 514 LEU B C 1
ATOM 8481 O O . LEU B 1 514 ? 19.547 -51.781 43.75 1 89.25 514 LEU B O 1
ATOM 8485 N N . PHE B 1 515 ? 19.422 -49.562 43.688 1 87.44 515 PHE B N 1
ATOM 8486 C CA . PHE B 1 515 ? 20.625 -49.406 44.469 1 87.44 515 PHE B CA 1
ATOM 8487 C C . PHE B 1 515 ? 20.359 -49.781 45.938 1 87.44 515 PHE B C 1
ATOM 8489 O O . PHE B 1 515 ? 21.234 -50.312 46.625 1 87.44 515 PHE B O 1
ATOM 8496 N N . HIS B 1 516 ? 19.297 -49.531 46.375 1 83.44 516 HIS B N 1
ATOM 8497 C CA . HIS B 1 516 ? 18.969 -49.875 47.75 1 83.44 516 HIS B CA 1
ATOM 8498 C C . HIS B 1 516 ? 18.703 -51.375 47.906 1 83.44 516 HIS B C 1
ATOM 8500 O O . HIS B 1 516 ? 18.984 -51.969 48.938 1 83.44 516 HIS B O 1
ATOM 8506 N N . LYS B 1 517 ? 18.281 -51.969 47.031 1 77.44 517 LYS B N 1
ATOM 8507 C CA . LYS B 1 517 ? 18.109 -53.406 47.094 1 77.44 517 LYS B CA 1
ATOM 8508 C C . LYS B 1 517 ? 19.453 -54.125 47.031 1 77.44 517 LYS B C 1
ATOM 8510 O O . LYS B 1 517 ? 19.641 -55.156 47.688 1 77.44 517 LYS B O 1
ATOM 8515 N N . GLN B 1 518 ? 20.406 -53.656 46.375 1 73.31 518 GLN B N 1
ATOM 8516 C CA . GLN B 1 518 ? 21.719 -54.281 46.344 1 73.31 518 GLN B CA 1
ATOM 8517 C C . GLN B 1 518 ? 22.453 -54.125 47.688 1 73.31 518 GLN B C 1
ATOM 8519 O O . GLN B 1 518 ? 23.25 -55 48.062 1 73.31 518 GLN B O 1
ATOM 8524 N N . LYS B 1 519 ? 22.125 -53.094 48.281 1 66.19 519 LYS B N 1
ATOM 8525 C CA . LYS B 1 519 ? 22.812 -52.938 49.562 1 66.19 519 LYS B CA 1
ATOM 8526 C C . LYS B 1 519 ? 22.203 -53.875 50.625 1 66.19 519 LYS B C 1
ATOM 8528 O O . LYS B 1 519 ? 22.859 -54.188 51.625 1 66.19 519 LYS B O 1
ATOM 8533 N N . ILE B 1 520 ? 21.156 -54.281 50.531 1 72 520 ILE B N 1
ATOM 8534 C CA . ILE B 1 520 ? 20.531 -55.156 51.531 1 72 520 ILE B CA 1
ATOM 8535 C C . ILE B 1 520 ? 20.828 -56.625 51.156 1 72 520 ILE B C 1
ATOM 8537 O O . ILE B 1 520 ? 20.797 -57.5 52.031 1 72 520 ILE B O 1
ATOM 8541 N N . ASN B 1 521 ? 21.203 -56.969 50.094 1 52.06 521 ASN B N 1
ATOM 8542 C CA . ASN B 1 521 ? 21.656 -58.344 49.875 1 52.06 521 ASN B CA 1
ATOM 8543 C C . ASN B 1 521 ? 23.172 -58.469 50.031 1 52.06 521 ASN B C 1
ATOM 8545 O O . ASN B 1 521 ? 23.938 -57.719 49.438 1 52.06 521 ASN B O 1
#